Protein AF-0000000076825318 (afdb_homodimer)

Organism: Aegilops tauschii subsp. strangulata (NCBI:txid200361)

Secondary structure (DSSP, 8-state):
----------HHHHHHHHHHHHHHHHHHHHHHHHHHHHHHHHHHHHHH-TTGGGSHHHHHHHHHHHHHHHHHHHHHHHHHHHTSEEEEEEETTEEEEEEEE-HHHHHHHHHHHHHHHHHHHHHPPP----TT--TT----HHHHHHHHHHHHHHHHHHHHHHHHHTT-HHHHHHHHHHHHHHHHHHHHHHHHHHHHHHH-TTTTTHHHHHHHHHHHHHHHHTT-SSS----EEE-GGGS-EEEETTEEEE---SSSS---TT-EEHHHHHHS-TTTTTTS-HHHHHHHHHHHHHHHHHHHHHTT-HHHHHHTHHHHTHIIIIISSSS-HHHHHHHHHHHHHHHHHHHH-SHHHHTTSTTHHHHHHHHHHHHHHHHHHHHHHHHHHHHHHHHH----SEEEEE-SSS-EEEEES-THHHHHHHHHHHHHHHHHHHHHHHHHHH-HHHHHHHHHHHHHTHHHHTT-HHHHHHHHHHHH---GGG----SEEE---TT-------HHHHHHHHTT-S-EEEPPHHHHHHHHHHHHSTTGGG---SHHHHHHHTT--GGG-SS---SS---HHHHHHHHHHHHHHHHHHT-S---S---HHHHHHHHHHHHHHHHHHH-GGGSSS-HHHHHHHHHHHHHHHHHHHHHTT-HHHHTT-HHHHHHHHHSSTTTS-HHHHHHHHHHHHHHHHHHHH-HHHHHHHHH-/----------HHHHHHHHHHHHHHHHHHHHHHHHHHHHHHHHHHHHHH-TTGGGSHHHHHHHHHHHHHHHHHHHHHHHHHHHTSEEEEEEETTEEEEEEEE-HHHHHHHHHHHHHHHHHHHHHPPP----TT--TT----HHHHHHHHHHHHHHHHHHHHHHHHHTT-HHHHHHHHHHHHHHHHHHHHHHHHHHHHHHH-TTTTTHHHHHHHHHHHHHHHHTT-SSS----EEE-GGGS-EEEETTEEEE---SSSS---TT-EEHHHHHHS-TTTT-SS-HHHHHHHHHHHHHHHHHHHHHTT-HHHHHTTHHHHTHIIIIISSSS-HHHHHHHHHHHHHHHHHHHH-SHHHHTTSTTHHHHHHHHHHHHHHHHHHHHHHHHHHHHHHHHH----SEEEEE-SSS-EEEEES-THHHHHHHHHHHHHHHHHHHHHHHHHHH-HHHHHHHHHHHHHTHHHHTT-HHHHHHHHHHHH---GGG----SEEE---TT-------HHHHHHHHTT-S-EEE--HHHHHHHHHHHHSTTGGG---SHHHHHHHTT--GGG-SS---SS---HHHHHHHHHHHHHHHHHHT-S---S---HHHHHHHHHHHHHHHHHHH-GGGSSS-HHHHHHHHHHHHHHHHHHHHHTT-HHHHTT-HHHHHHHHHSSTTTS-HHHHHHHHHHHHHHHHHHHH-HHHHHHHHH-

Structure (mmCIF, N/CA/C/O backbone):
data_AF-0000000076825318-model_v1
#
loop_
_entity.id
_entity.type
_entity.pdbx_description
1 polymer 'DUF4220 domain-containing protein'
#
loop_
_atom_site.group_PDB
_atom_site.id
_atom_site.type_symbol
_atom_site.label_atom_id
_atom_site.label_alt_id
_atom_site.label_comp_id
_atom_site.label_asym_id
_atom_site.label_entity_id
_atom_site.label_seq_id
_atom_site.pdbx_PDB_ins_code
_atom_site.Cartn_x
_atom_site.Cartn_y
_atom_site.Cartn_z
_atom_site.occupancy
_atom_site.B_iso_or_equiv
_atom_site.auth_seq_id
_atom_site.auth_comp_id
_atom_site.auth_asym_id
_atom_site.auth_atom_id
_atom_site.pdbx_PDB_model_num
ATOM 1 N N . MET A 1 1 ? 12.102 -57.344 -12.734 1 24.2 1 MET A N 1
ATOM 2 C CA . MET A 1 1 ? 12.172 -57.031 -14.156 1 24.2 1 MET A CA 1
ATOM 3 C C . MET A 1 1 ? 10.797 -57.125 -14.805 1 24.2 1 MET A C 1
ATOM 5 O O . MET A 1 1 ? 10.156 -58.188 -14.766 1 24.2 1 MET A O 1
ATOM 9 N N . LEU A 1 2 ? 9.969 -56.062 -14.82 1 33.06 2 LEU A N 1
ATOM 10 C CA . LEU A 1 2 ? 8.555 -55.875 -15.109 1 33.06 2 LEU A CA 1
ATOM 11 C C . LEU A 1 2 ? 8.227 -56.344 -16.531 1 33.06 2 LEU A C 1
ATOM 13 O O . LEU A 1 2 ? 8.703 -55.75 -17.5 1 33.06 2 LEU A O 1
ATOM 17 N N . ILE A 1 3 ? 8.102 -57.625 -16.75 1 34.53 3 ILE A N 1
ATOM 18 C CA . ILE A 1 3 ? 8.008 -58.312 -18.031 1 34.53 3 ILE A CA 1
ATOM 19 C C . ILE A 1 3 ? 6.77 -57.844 -18.781 1 34.53 3 ILE A C 1
ATOM 21 O O . ILE A 1 3 ? 5.645 -58.156 -18.391 1 34.53 3 ILE A O 1
ATOM 25 N N . MET A 1 4 ? 6.434 -56.594 -19 1 41.41 4 MET A N 1
ATOM 26 C CA . MET A 1 4 ? 5.441 -56.25 -20.016 1 41.41 4 MET A CA 1
ATOM 27 C C . MET A 1 4 ? 5.648 -57.062 -21.297 1 41.41 4 MET A C 1
ATOM 29 O O . MET A 1 4 ? 6.777 -57.438 -21.625 1 41.41 4 MET A O 1
ATOM 33 N N . GLY A 1 5 ? 4.734 -57.812 -21.672 1 43.38 5 GLY A N 1
ATOM 34 C CA . GLY A 1 5 ? 4.719 -58.406 -23 1 43.38 5 GLY A CA 1
ATOM 35 C C . GLY A 1 5 ? 5.16 -57.438 -24.078 1 43.38 5 GLY A C 1
ATOM 36 O O . GLY A 1 5 ? 4.336 -56.75 -24.672 1 43.38 5 GLY A O 1
ATOM 37 N N . ALA A 1 6 ? 6.305 -56.781 -23.984 1 51.66 6 ALA A N 1
ATOM 38 C CA . ALA A 1 6 ? 7.02 -55.875 -24.875 1 51.66 6 ALA A CA 1
ATOM 39 C C . ALA A 1 6 ? 6.914 -56.344 -26.328 1 51.66 6 ALA A C 1
ATOM 41 O O . ALA A 1 6 ? 7.395 -57.406 -26.688 1 51.66 6 ALA A O 1
ATOM 42 N N . GLY A 1 7 ? 5.715 -56.188 -26.891 1 58.47 7 GLY A N 1
ATOM 43 C CA . GLY A 1 7 ? 5.777 -56.406 -28.328 1 58.47 7 GLY A CA 1
ATOM 44 C C . GLY A 1 7 ? 6.789 -55.531 -29.031 1 58.47 7 GLY A C 1
ATOM 45 O O . GLY A 1 7 ? 7.434 -54.688 -28.391 1 58.47 7 GLY A O 1
ATOM 46 N N . ASN A 1 8 ? 7.09 -55.75 -30.328 1 68 8 ASN A N 1
ATOM 47 C CA . ASN A 1 8 ? 8.023 -55.031 -31.188 1 68 8 ASN A CA 1
ATOM 48 C C . ASN A 1 8 ? 7.555 -53.594 -31.453 1 68 8 ASN A C 1
ATOM 50 O O . ASN A 1 8 ? 6.398 -53.375 -31.812 1 68 8 ASN A O 1
ATOM 54 N N . CYS A 1 9 ? 8.297 -52.594 -30.828 1 77.44 9 CYS A N 1
ATOM 55 C CA . CYS A 1 9 ? 7.992 -51.188 -31.078 1 77.44 9 CYS A CA 1
ATOM 56 C C . CYS A 1 9 ? 8.523 -50.75 -32.438 1 77.44 9 CYS A C 1
ATOM 58 O O . CYS A 1 9 ? 9.641 -51.125 -32.844 1 77.44 9 CYS A O 1
ATOM 60 N N . SER A 1 10 ? 7.711 -50.25 -33.25 1 81.94 10 SER A N 1
ATOM 61 C CA . SER A 1 10 ? 8.156 -49.688 -34.531 1 81.94 10 SER A CA 1
ATOM 62 C C . SER A 1 10 ? 9.07 -48.5 -34.344 1 81.94 10 SER A C 1
ATOM 64 O O . SER A 1 10 ? 9.008 -47.812 -33.281 1 81.94 10 SER A O 1
ATOM 66 N N . GLY A 1 11 ? 10.062 -48.281 -35.188 1 81.81 11 GLY A N 1
ATOM 67 C CA . GLY A 1 11 ? 10.93 -47.125 -35.156 1 81.81 11 GLY A CA 1
ATOM 68 C C . GLY A 1 11 ? 10.172 -45.812 -35.094 1 81.81 11 GLY A C 1
ATOM 69 O O . GLY A 1 11 ? 10.586 -44.906 -34.375 1 81.81 11 GLY A O 1
ATOM 70 N N . GLN A 1 12 ? 9.055 -45.812 -35.75 1 85.19 12 GLN A N 1
ATOM 71 C CA . GLN A 1 12 ? 8.234 -44.594 -35.75 1 85.19 12 GLN A CA 1
ATOM 72 C C . GLN A 1 12 ? 7.621 -44.344 -34.375 1 85.19 12 GLN A C 1
ATOM 74 O O . GLN A 1 12 ? 7.535 -43.219 -33.906 1 85.19 12 GLN A O 1
ATOM 79 N N . ALA A 1 13 ? 7.289 -45.375 -33.688 1 85.12 13 ALA A N 1
ATOM 80 C CA . ALA A 1 13 ? 6.699 -45.281 -32.375 1 85.12 13 ALA A CA 1
ATOM 81 C C . ALA A 1 13 ? 7.703 -44.719 -31.359 1 85.12 13 ALA A C 1
ATOM 83 O O . ALA A 1 13 ? 7.359 -43.875 -30.531 1 85.12 13 ALA A O 1
ATOM 84 N N . ILE A 1 14 ? 8.922 -45.156 -31.484 1 86.94 14 ILE A N 1
ATOM 85 C CA . ILE A 1 14 ? 9.977 -44.688 -30.578 1 86.94 14 ILE A CA 1
ATOM 86 C C . ILE A 1 14 ? 10.281 -43.219 -30.875 1 86.94 14 ILE A C 1
ATOM 88 O O . ILE A 1 14 ? 10.484 -42.438 -29.938 1 86.94 14 ILE A O 1
ATOM 92 N N . SER A 1 15 ? 10.242 -42.875 -32.125 1 88.94 15 SER A N 1
ATOM 93 C CA . SER A 1 15 ? 10.492 -41.469 -32.5 1 88.94 15 SER A CA 1
ATOM 94 C C . SER A 1 15 ? 9.367 -40.562 -32 1 88.94 15 SER A C 1
ATOM 96 O O . SER A 1 15 ? 9.625 -39.469 -31.531 1 88.94 15 SER A O 1
ATOM 98 N N . ASP A 1 16 ? 8.148 -41.031 -32.094 1 88.19 16 ASP A N 1
ATOM 99 C CA . ASP A 1 16 ? 7.012 -40.25 -31.656 1 88.19 16 ASP A CA 1
ATOM 100 C C . ASP A 1 16 ? 7.031 -40.062 -30.141 1 88.19 16 ASP A C 1
ATOM 102 O O . ASP A 1 16 ? 6.699 -39 -29.625 1 88.19 16 ASP A O 1
ATOM 106 N N . PHE A 1 17 ? 7.457 -41.125 -29.453 1 89.56 17 PHE A N 1
ATOM 107 C CA . PHE A 1 17 ? 7.598 -41.031 -28 1 89.56 17 PHE A CA 1
ATOM 108 C C . PHE A 1 17 ? 8.641 -40 -27.625 1 89.56 17 PHE A C 1
ATOM 110 O O . PHE A 1 17 ? 8.383 -39.125 -26.766 1 89.56 17 PHE A O 1
ATOM 117 N N . SER A 1 18 ? 9.727 -40.031 -28.312 1 90.75 18 SER A N 1
ATOM 118 C CA . SER A 1 18 ? 10.812 -39.094 -28.016 1 90.75 18 SER A CA 1
ATOM 119 C C . SER A 1 18 ? 10.406 -37.656 -28.344 1 90.75 18 SER A C 1
ATOM 121 O O . SER A 1 18 ? 10.703 -36.75 -27.578 1 90.75 18 SER A O 1
ATOM 123 N N . LYS A 1 19 ? 9.664 -37.438 -29.344 1 90.31 19 LYS A N 1
ATOM 124 C CA . LYS A 1 19 ? 9.219 -36.094 -29.719 1 90.31 19 LYS A CA 1
ATOM 125 C C . LYS A 1 19 ? 8.234 -35.531 -28.688 1 90.31 19 LYS A C 1
ATOM 127 O O . LYS A 1 19 ? 8.273 -34.344 -28.375 1 90.31 19 LYS A O 1
ATOM 132 N N . HIS A 1 20 ? 7.43 -36.344 -28.188 1 88.44 20 HIS A N 1
ATOM 133 C CA . HIS A 1 20 ? 6.445 -35.906 -27.203 1 88.44 20 HIS A CA 1
ATOM 134 C C . HIS A 1 20 ? 7.121 -35.531 -25.891 1 88.44 20 HIS A C 1
ATOM 136 O O . HIS A 1 20 ? 6.828 -34.469 -25.344 1 88.44 20 HIS A O 1
ATOM 142 N N . ILE A 1 21 ? 8.016 -36.375 -25.453 1 91.06 21 ILE A N 1
ATOM 143 C CA . ILE A 1 21 ? 8.695 -36.094 -24.188 1 91.06 21 ILE A CA 1
ATOM 144 C C . ILE A 1 21 ? 9.594 -34.875 -24.328 1 91.06 21 ILE A C 1
ATOM 146 O O . ILE A 1 21 ? 9.617 -34 -23.453 1 91.06 21 ILE A O 1
ATOM 150 N N . ASP A 1 22 ? 10.25 -34.781 -25.453 1 91.94 22 ASP A N 1
ATOM 151 C CA . ASP A 1 22 ? 11.109 -33.625 -25.703 1 91.94 22 ASP A CA 1
ATOM 152 C C . ASP A 1 22 ? 10.289 -32.344 -25.781 1 91.94 22 ASP A C 1
ATOM 154 O O . ASP A 1 22 ? 10.711 -31.297 -25.297 1 91.94 22 ASP A O 1
ATOM 158 N N . GLY A 1 23 ? 9.195 -32.469 -26.422 1 89.06 23 GLY A N 1
ATOM 159 C CA . GLY A 1 23 ? 8.32 -31.297 -26.516 1 89.06 23 GLY A CA 1
ATOM 160 C C . GLY A 1 23 ? 7.824 -30.828 -25.156 1 89.06 23 GLY A C 1
ATOM 161 O O . GLY A 1 23 ? 7.805 -29.625 -24.875 1 89.06 23 GLY A O 1
ATOM 162 N N . GLN A 1 24 ? 7.477 -31.688 -24.344 1 88.88 24 GLN A N 1
ATOM 163 C CA . GLN A 1 24 ? 7.016 -31.344 -23.016 1 88.88 24 GLN A CA 1
ATOM 164 C C . GLN A 1 24 ? 8.148 -30.766 -22.172 1 88.88 24 GLN A C 1
ATOM 166 O O . GLN A 1 24 ? 7.953 -29.781 -21.453 1 88.88 24 GLN A O 1
ATOM 171 N N . LEU A 1 25 ? 9.289 -31.406 -22.266 1 92.25 25 LEU A N 1
ATOM 172 C CA . LEU A 1 25 ? 10.43 -30.938 -21.5 1 92.25 25 LEU A CA 1
ATOM 173 C C . LEU A 1 25 ? 10.883 -29.562 -21.953 1 92.25 25 LEU A C 1
ATOM 175 O O . LEU A 1 25 ? 11.289 -28.734 -21.141 1 92.25 25 LEU A O 1
ATOM 179 N N . MET A 1 26 ? 10.805 -29.344 -23.219 1 92.31 26 MET A N 1
ATOM 180 C CA . MET A 1 26 ? 11.164 -28.031 -23.75 1 92.31 26 MET A CA 1
ATOM 181 C C . MET A 1 26 ? 10.219 -26.969 -23.203 1 92.31 26 MET A C 1
ATOM 183 O O . MET A 1 26 ? 10.656 -25.859 -22.859 1 92.31 26 MET A O 1
ATOM 187 N N . ARG A 1 27 ? 8.977 -27.219 -23.141 1 89.62 27 ARG A N 1
ATOM 188 C CA . ARG A 1 27 ? 8.008 -26.266 -22.609 1 89.62 27 ARG A CA 1
ATOM 189 C C . ARG A 1 27 ? 8.273 -26 -21.125 1 89.62 27 ARG A C 1
ATOM 191 O O . ARG A 1 27 ? 8.25 -24.844 -20.688 1 89.62 27 ARG A O 1
ATOM 198 N N . VAL A 1 28 ? 8.539 -27.047 -20.438 1 91.38 28 VAL A N 1
ATOM 199 C CA . VAL A 1 28 ? 8.812 -26.906 -19 1 91.38 28 VAL A CA 1
ATOM 200 C C . VAL A 1 28 ? 10.094 -26.109 -18.797 1 91.38 28 VAL A C 1
ATOM 202 O O . VAL A 1 28 ? 10.141 -25.219 -17.953 1 91.38 28 VAL A O 1
ATOM 205 N N . ASN A 1 29 ? 11.102 -26.391 -19.594 1 92.38 29 ASN A N 1
ATOM 206 C CA . ASN A 1 29 ? 12.367 -25.672 -19.484 1 92.38 29 ASN A CA 1
ATOM 207 C C . ASN A 1 29 ? 12.211 -24.203 -19.859 1 92.38 29 ASN A C 1
ATOM 209 O O . ASN A 1 29 ? 12.836 -23.328 -19.25 1 92.38 29 ASN A O 1
ATOM 213 N N . ALA A 1 30 ? 11.406 -23.984 -20.812 1 91.38 30 ALA A N 1
ATOM 214 C CA . ALA A 1 30 ? 11.148 -22.594 -21.188 1 91.38 30 ALA A CA 1
ATOM 215 C C . ALA A 1 30 ? 10.492 -21.828 -20.047 1 91.38 30 ALA A C 1
ATOM 217 O O . ALA A 1 30 ? 10.836 -20.672 -19.797 1 91.38 30 ALA A O 1
ATOM 218 N N . LEU A 1 31 ? 9.594 -22.438 -19.406 1 90.06 31 LEU A N 1
ATOM 219 C CA . LEU A 1 31 ? 8.922 -21.812 -18.281 1 90.06 31 LEU A CA 1
ATOM 220 C C . LEU A 1 31 ? 9.875 -21.625 -17.109 1 90.06 31 LEU A C 1
ATOM 222 O O . LEU A 1 31 ? 9.82 -20.609 -16.406 1 90.06 31 LEU A O 1
ATOM 226 N N . LEU A 1 32 ? 10.758 -22.578 -16.969 1 87.69 32 LEU A N 1
ATOM 227 C CA . LEU A 1 32 ? 11.742 -22.469 -15.898 1 87.69 32 LEU A CA 1
ATOM 228 C C . LEU A 1 32 ? 12.711 -21.312 -16.156 1 87.69 32 LEU A C 1
ATOM 230 O O . LEU A 1 32 ? 13.047 -20.578 -15.227 1 87.69 32 LEU A O 1
ATOM 234 N N . VAL A 1 33 ? 13.102 -21.188 -17.359 1 86 33 VAL A N 1
ATOM 235 C CA . VAL A 1 33 ? 14 -20.094 -17.703 1 86 33 VAL A CA 1
ATOM 236 C C . VAL A 1 33 ? 13.289 -18.766 -17.531 1 86 33 VAL A C 1
ATOM 238 O O . VAL A 1 33 ? 13.859 -17.812 -16.984 1 86 33 VAL A O 1
ATOM 241 N N . ALA A 1 34 ? 12.07 -18.719 -17.953 1 83.56 34 ALA A N 1
ATOM 242 C CA . ALA A 1 34 ? 11.289 -17.5 -17.766 1 83.56 34 ALA A CA 1
ATOM 243 C C . ALA A 1 34 ? 11.141 -17.156 -16.281 1 83.56 34 ALA A C 1
ATOM 245 O O . ALA A 1 34 ? 11.273 -15.984 -15.898 1 83.56 34 ALA A O 1
ATOM 246 N N . SER A 1 35 ? 10.984 -18.109 -15.547 1 81.31 35 SER A N 1
ATOM 247 C CA . SER A 1 35 ? 10.844 -17.906 -14.109 1 81.31 35 SER A CA 1
ATOM 248 C C . SER A 1 35 ? 12.148 -17.422 -13.492 1 81.31 35 SER A C 1
ATOM 250 O O . SER A 1 35 ? 12.141 -16.562 -12.609 1 81.31 35 SER A O 1
ATOM 252 N N . THR A 1 36 ? 13.234 -17.938 -13.961 1 78.81 36 THR A N 1
ATOM 253 C CA . THR A 1 36 ? 14.539 -17.516 -13.453 1 78.81 36 THR A CA 1
ATOM 254 C C . THR A 1 36 ? 14.812 -16.062 -13.789 1 78.81 36 THR A C 1
ATOM 256 O O . THR A 1 36 ? 15.344 -15.312 -12.953 1 78.81 36 THR A O 1
ATOM 259 N N . ILE A 1 37 ? 14.422 -15.688 -14.844 1 75.69 37 ILE A N 1
ATOM 260 C CA . ILE A 1 37 ? 14.609 -14.297 -15.25 1 75.69 37 ILE A CA 1
ATOM 261 C C . ILE A 1 37 ? 13.75 -13.383 -14.383 1 75.69 37 ILE A C 1
ATOM 263 O O . ILE A 1 37 ? 14.219 -12.352 -13.898 1 75.69 37 ILE A O 1
ATOM 267 N N . VAL A 1 38 ? 12.672 -13.797 -14.203 1 73.31 38 VAL A N 1
ATOM 268 C CA . VAL A 1 38 ? 11.734 -13.008 -13.414 1 73.31 38 VAL A CA 1
ATOM 269 C C . VAL A 1 38 ? 12.25 -12.859 -11.984 1 73.31 38 VAL A C 1
ATOM 271 O O . VAL A 1 38 ? 12.211 -11.766 -11.414 1 73.31 38 VAL A O 1
ATOM 274 N N . ILE A 1 39 ? 12.82 -13.875 -11.5 1 74.75 39 ILE A N 1
ATOM 275 C CA . ILE A 1 39 ? 13.359 -13.859 -10.148 1 74.75 39 ILE A CA 1
ATOM 276 C C . ILE A 1 39 ? 14.617 -13 -10.102 1 74.75 39 ILE A C 1
ATOM 278 O O . ILE A 1 39 ? 14.836 -12.266 -9.133 1 74.75 39 ILE A O 1
ATOM 282 N N . GLY A 1 40 ? 15.43 -13.203 -11.133 1 72.38 40 GLY A N 1
ATOM 283 C CA . GLY A 1 40 ? 16.594 -12.336 -11.211 1 72.38 40 GLY A CA 1
ATOM 284 C C . GLY A 1 40 ? 16.25 -10.859 -11.148 1 72.38 40 GLY A C 1
ATOM 285 O O . GLY A 1 40 ? 16.922 -10.094 -10.445 1 72.38 40 GLY A O 1
ATOM 286 N N . VAL A 1 41 ? 15.164 -10.516 -11.664 1 70.19 41 VAL A N 1
ATOM 287 C CA . VAL A 1 41 ? 14.695 -9.141 -11.664 1 70.19 41 VAL A CA 1
ATOM 288 C C . VAL A 1 41 ? 14.188 -8.766 -10.273 1 70.19 41 VAL A C 1
ATOM 290 O O . VAL A 1 41 ? 14.492 -7.688 -9.758 1 70.19 41 VAL A O 1
ATOM 293 N N . MET A 1 42 ? 13.578 -9.68 -9.695 1 70.81 42 MET A N 1
ATOM 294 C CA . MET A 1 42 ? 13.016 -9.438 -8.367 1 70.81 42 MET A CA 1
ATOM 295 C C . MET A 1 42 ? 14.117 -9.203 -7.348 1 70.81 42 MET A C 1
ATOM 297 O O . MET A 1 42 ? 14.062 -8.234 -6.582 1 70.81 42 MET A O 1
ATOM 301 N N . VAL A 1 43 ? 15.078 -10 -7.379 1 68.31 43 VAL A N 1
ATOM 302 C CA . VAL A 1 43 ? 16.172 -9.914 -6.41 1 68.31 43 VAL A CA 1
ATOM 303 C C . VAL A 1 43 ? 17.047 -8.703 -6.727 1 68.31 43 VAL A C 1
ATOM 305 O O . VAL A 1 43 ? 17.453 -7.973 -5.82 1 68.31 43 VAL A O 1
ATOM 308 N N . GLY A 1 44 ? 17.25 -8.484 -7.973 1 66.25 44 GLY A N 1
ATOM 309 C CA . GLY A 1 44 ? 18.047 -7.328 -8.367 1 66.25 44 GLY A CA 1
ATOM 310 C C . GLY A 1 44 ? 17.422 -6.008 -7.961 1 66.25 44 GLY A C 1
ATOM 311 O O . GLY A 1 44 ? 18.094 -5.148 -7.379 1 66.25 44 GLY A O 1
ATOM 312 N N . ILE A 1 45 ? 16.172 -5.906 -8.109 1 65.56 45 ILE A N 1
ATOM 313 C CA . ILE A 1 45 ? 15.461 -4.668 -7.805 1 65.56 45 ILE A CA 1
ATOM 314 C C . ILE A 1 45 ? 15.25 -4.551 -6.297 1 65.56 45 ILE A C 1
ATOM 316 O O . ILE A 1 45 ? 15.375 -3.463 -5.727 1 65.56 45 ILE A O 1
ATOM 320 N N . GLY A 1 46 ? 14.891 -5.703 -5.707 1 63.03 46 GLY A N 1
ATOM 321 C CA . GLY A 1 46 ? 14.656 -5.691 -4.27 1 63.03 46 GLY A CA 1
ATOM 322 C C . GLY A 1 46 ? 15.898 -5.344 -3.469 1 63.03 46 GLY A C 1
ATOM 323 O O . GLY A 1 46 ? 15.828 -4.582 -2.504 1 63.03 46 GLY A O 1
ATOM 324 N N . ALA A 1 47 ? 17.016 -5.898 -3.785 1 60.94 47 ALA A N 1
ATOM 325 C CA . ALA A 1 47 ? 18.25 -5.742 -3.016 1 60.94 47 ALA A CA 1
ATOM 326 C C . ALA A 1 47 ? 18.938 -4.43 -3.352 1 60.94 47 ALA A C 1
ATOM 328 O O . ALA A 1 47 ? 19.469 -3.754 -2.467 1 60.94 47 ALA A O 1
ATOM 329 N N . TYR A 1 48 ? 18.953 -4.07 -4.645 1 57.91 48 TYR A N 1
ATOM 330 C CA . TYR A 1 48 ? 19.875 -2.996 -5.012 1 57.91 48 TYR A CA 1
ATOM 331 C C . TYR A 1 48 ? 19.109 -1.755 -5.453 1 57.91 48 TYR A C 1
ATOM 333 O O . TYR A 1 48 ? 19.672 -0.667 -5.543 1 57.91 48 TYR A O 1
ATOM 341 N N . GLY A 1 49 ? 17.797 -1.968 -5.66 1 57.12 49 GLY A N 1
ATOM 342 C CA . GLY A 1 49 ? 17.109 -0.84 -6.262 1 57.12 49 GLY A CA 1
ATOM 343 C C . GLY A 1 49 ? 16.125 -0.177 -5.316 1 57.12 49 GLY A C 1
ATOM 344 O O . GLY A 1 49 ? 15.031 0.23 -5.73 1 57.12 49 GLY A O 1
ATOM 345 N N . GLN A 1 50 ? 16.438 -0.174 -3.996 1 58.28 50 GLN A N 1
ATOM 346 C CA . GLN A 1 50 ? 15.484 0.387 -3.055 1 58.28 50 GLN A CA 1
ATOM 347 C C . GLN A 1 50 ? 14.992 1.755 -3.521 1 58.28 50 GLN A C 1
ATOM 349 O O . GLN A 1 50 ? 13.828 2.104 -3.322 1 58.28 50 GLN A O 1
ATOM 354 N N . ARG A 1 51 ? 15.945 2.436 -4.215 1 56.72 51 ARG A N 1
ATOM 355 C CA . ARG A 1 51 ? 15.609 3.779 -4.676 1 56.72 51 ARG A CA 1
ATOM 356 C C . ARG A 1 51 ? 14.641 3.729 -5.852 1 56.72 51 ARG A C 1
ATOM 358 O O . ARG A 1 51 ? 13.867 4.664 -6.066 1 56.72 51 ARG A O 1
ATOM 365 N N . TYR A 1 52 ? 14.797 2.568 -6.492 1 56.06 52 TYR A N 1
ATOM 366 C CA . TYR A 1 52 ? 14.062 2.562 -7.75 1 56.06 52 TYR A CA 1
ATOM 367 C C . TYR A 1 52 ? 12.703 1.888 -7.582 1 56.06 52 TYR A C 1
ATOM 369 O O . TYR A 1 52 ? 11.922 1.798 -8.531 1 56.06 52 TYR A O 1
ATOM 377 N N . ARG A 1 53 ? 12.508 1.429 -6.434 1 59.75 53 ARG A N 1
ATOM 378 C CA . ARG A 1 53 ? 11.234 0.759 -6.207 1 59.75 53 ARG A CA 1
ATOM 379 C C . ARG A 1 53 ? 10.062 1.695 -6.492 1 59.75 53 ARG A C 1
ATOM 381 O O . ARG A 1 53 ? 8.969 1.243 -6.832 1 59.75 53 ARG A O 1
ATOM 388 N N . HIS A 1 54 ? 10.469 2.988 -6.586 1 60.06 54 HIS A N 1
ATOM 389 C CA . HIS A 1 54 ? 9.383 3.949 -6.773 1 60.06 54 HIS A CA 1
ATOM 390 C C . HIS A 1 54 ? 9.141 4.23 -8.25 1 60.06 54 HIS A C 1
ATOM 392 O O . HIS A 1 54 ? 8.164 4.891 -8.609 1 60.06 54 HIS A O 1
ATOM 398 N N . HIS A 1 55 ? 10.039 3.666 -9.07 1 63.88 55 HIS A N 1
ATOM 399 C CA . HIS A 1 55 ? 9.789 3.814 -10.5 1 63.88 55 HIS A CA 1
ATOM 400 C C . HIS A 1 55 ? 8.68 2.875 -10.969 1 63.88 55 HIS A C 1
ATOM 402 O O . HIS A 1 55 ? 8.695 1.686 -10.641 1 63.88 55 HIS A O 1
ATOM 408 N N . PRO A 1 56 ? 7.715 3.357 -11.625 1 67.19 56 PRO A N 1
ATOM 409 C CA . PRO A 1 56 ? 6.539 2.568 -12 1 67.19 56 PRO A CA 1
ATOM 410 C C . PRO A 1 56 ? 6.898 1.316 -12.797 1 67.19 56 PRO A C 1
ATOM 412 O O . PRO A 1 56 ? 6.312 0.252 -12.578 1 67.19 56 PRO A O 1
ATOM 415 N N . LEU A 1 57 ? 7.902 1.423 -13.688 1 71.31 57 LEU A N 1
ATOM 416 C CA . LEU A 1 57 ? 8.273 0.277 -14.508 1 71.31 57 LEU A CA 1
ATOM 417 C C . LEU A 1 57 ? 8.922 -0.812 -13.664 1 71.31 57 LEU A C 1
ATOM 419 O O . LEU A 1 57 ? 8.625 -1.997 -13.828 1 71.31 57 LEU A O 1
ATOM 423 N N . THR A 1 58 ? 9.766 -0.313 -12.758 1 73.12 58 THR A N 1
ATOM 424 C CA . THR A 1 58 ? 10.453 -1.279 -11.906 1 73.12 58 THR A CA 1
ATOM 425 C C . THR A 1 58 ? 9.469 -1.944 -10.945 1 73.12 58 THR A C 1
ATOM 427 O O . THR A 1 58 ? 9.562 -3.145 -10.68 1 73.12 58 THR A O 1
ATOM 430 N N . SER A 1 59 ? 8.578 -1.205 -10.57 1 74.44 59 SER A N 1
ATOM 431 C CA . SER A 1 59 ? 7.551 -1.757 -9.688 1 74.44 59 SER A CA 1
ATOM 432 C C . SER A 1 59 ? 6.66 -2.746 -10.43 1 74.44 59 SER A C 1
ATOM 434 O O . SER A 1 59 ? 6.258 -3.768 -9.867 1 74.44 59 SER A O 1
ATOM 436 N N . PHE A 1 60 ? 6.473 -2.5 -11.711 1 74.38 60 PHE A N 1
ATOM 437 C CA . PHE A 1 60 ? 5.676 -3.398 -12.539 1 74.38 60 PHE A CA 1
ATOM 438 C C . PHE A 1 60 ? 6.383 -4.734 -12.727 1 74.38 60 PHE A C 1
ATOM 440 O O . PHE A 1 60 ? 5.77 -5.793 -12.578 1 74.38 60 PHE A O 1
ATOM 447 N N . PHE A 1 61 ? 7.574 -4.609 -12.969 1 75.56 61 PHE A N 1
ATOM 448 C CA . PHE A 1 61 ? 8.328 -5.836 -13.188 1 75.56 61 PHE A CA 1
ATOM 449 C C . PHE A 1 61 ? 8.461 -6.629 -11.891 1 75.56 61 PHE A C 1
ATOM 451 O O . PHE A 1 61 ? 8.375 -7.859 -11.898 1 75.56 61 PHE A O 1
ATOM 458 N N . PHE A 1 62 ? 8.617 -5.984 -10.883 1 77.56 62 PHE A N 1
ATOM 459 C CA . PHE A 1 62 ? 8.75 -6.656 -9.594 1 77.56 62 PHE A CA 1
ATOM 460 C C . PHE A 1 62 ? 7.445 -7.344 -9.203 1 77.56 62 PHE A C 1
ATOM 462 O O . PHE A 1 62 ? 7.449 -8.508 -8.805 1 77.56 62 PHE A O 1
ATOM 469 N N . LEU A 1 63 ? 6.336 -6.676 -9.367 1 77.12 63 LEU A N 1
ATOM 470 C CA . LEU A 1 63 ? 5.031 -7.23 -9.016 1 77.12 63 LEU A CA 1
ATOM 471 C C . LEU A 1 63 ? 4.656 -8.375 -9.961 1 77.12 63 LEU A C 1
ATOM 473 O O . LEU A 1 63 ? 4.098 -9.383 -9.523 1 77.12 63 LEU A O 1
ATOM 477 N N . GLY A 1 64 ? 4.988 -8.164 -11.211 1 79.38 64 GLY A N 1
ATOM 478 C CA . GLY A 1 64 ? 4.73 -9.227 -12.172 1 79.38 64 GLY A CA 1
ATOM 479 C C . GLY A 1 64 ? 5.527 -10.492 -11.891 1 79.38 64 GLY A C 1
ATOM 480 O O . GLY A 1 64 ? 4.984 -11.594 -11.945 1 79.38 64 GLY A O 1
ATOM 481 N N . ALA A 1 65 ? 6.73 -10.266 -11.57 1 80.31 65 ALA A N 1
ATOM 482 C CA . ALA A 1 65 ? 7.59 -11.406 -11.266 1 80.31 65 ALA A CA 1
ATOM 483 C C . ALA A 1 65 ? 7.121 -12.125 -10.008 1 80.31 65 ALA A C 1
ATOM 485 O O . ALA A 1 65 ? 7.074 -13.359 -9.977 1 80.31 65 ALA A O 1
ATOM 486 N N . SER A 1 66 ? 6.703 -11.445 -9.039 1 79.31 66 SER A N 1
ATOM 487 C CA . SER A 1 66 ? 6.27 -12.039 -7.785 1 79.31 66 SER A CA 1
ATOM 488 C C . SER A 1 66 ? 4.93 -12.758 -7.941 1 79.31 66 SER A C 1
ATOM 490 O O . SER A 1 66 ? 4.688 -13.781 -7.301 1 79.31 66 SER A O 1
ATOM 492 N N . THR A 1 67 ? 4.156 -12.266 -8.844 1 82.62 67 THR A N 1
ATOM 493 C CA . THR A 1 67 ? 2.834 -12.852 -9.039 1 82.62 67 THR A CA 1
ATOM 494 C C . THR A 1 67 ? 2.922 -14.117 -9.891 1 82.62 67 THR A C 1
ATOM 496 O O . THR A 1 67 ? 2.162 -15.062 -9.68 1 82.62 67 THR A O 1
ATOM 499 N N . LEU A 1 68 ? 3.857 -14.148 -10.773 1 88.06 68 LEU A N 1
ATOM 500 C CA . LEU A 1 68 ? 3.893 -15.234 -11.742 1 88.06 68 LEU A CA 1
ATOM 501 C C . LEU A 1 68 ? 4.789 -16.375 -11.258 1 88.06 68 LEU A C 1
ATOM 503 O O . LEU A 1 68 ? 4.707 -17.484 -11.766 1 88.06 68 LEU A O 1
ATOM 507 N N . PHE A 1 69 ? 5.617 -16.172 -10.289 1 86.44 69 PHE A N 1
ATOM 508 C CA . PHE A 1 69 ? 6.59 -17.172 -9.859 1 86.44 69 PHE A CA 1
ATOM 509 C C . PHE A 1 69 ? 5.887 -18.422 -9.375 1 86.44 69 PHE A C 1
ATOM 511 O O . PHE A 1 69 ? 6.152 -19.516 -9.883 1 86.44 69 PHE A O 1
ATOM 518 N N . LEU A 1 70 ? 4.934 -18.281 -8.484 1 89.31 70 LEU A N 1
ATOM 519 C CA . LEU A 1 70 ? 4.332 -19.438 -7.844 1 89.31 70 LEU A CA 1
ATOM 520 C C . LEU A 1 70 ? 3.42 -20.188 -8.812 1 89.31 70 LEU A C 1
ATOM 522 O O . LEU A 1 70 ? 3.428 -21.422 -8.859 1 89.31 70 LEU A O 1
ATOM 526 N N . PRO A 1 71 ? 2.658 -19.453 -9.625 1 91.88 71 PRO A N 1
ATOM 527 C CA . PRO A 1 71 ? 1.843 -20.188 -10.602 1 91.88 71 PRO A CA 1
ATOM 528 C C . PRO A 1 71 ? 2.684 -20.953 -11.617 1 91.88 71 PRO A C 1
ATOM 530 O O . PRO A 1 71 ? 2.352 -22.094 -11.953 1 91.88 71 PRO A O 1
ATOM 533 N N . ILE A 1 72 ? 3.723 -20.406 -12.062 1 91 72 ILE A N 1
ATOM 534 C CA . ILE A 1 72 ? 4.59 -21.094 -13.016 1 91 72 ILE A CA 1
ATOM 535 C C . ILE A 1 72 ? 5.234 -22.312 -12.344 1 91 72 ILE A C 1
ATOM 537 O O . ILE A 1 72 ? 5.273 -23.391 -12.922 1 91 72 ILE A O 1
ATOM 541 N N . LEU A 1 73 ? 5.664 -22.109 -11.133 1 91 73 LEU A N 1
ATOM 542 C CA . LEU A 1 73 ? 6.285 -23.203 -10.383 1 91 73 LEU A CA 1
ATOM 543 C C . LEU A 1 73 ? 5.297 -24.344 -10.164 1 91 73 LEU A C 1
ATOM 545 O O . LEU A 1 73 ? 5.648 -25.516 -10.344 1 91 73 LEU A O 1
ATOM 549 N N . SER A 1 74 ? 4.109 -23.938 -9.797 1 93.19 74 SER A N 1
ATOM 550 C CA . SER A 1 74 ? 3.094 -24.953 -9.539 1 93.19 74 SER A CA 1
ATOM 551 C C . SER A 1 74 ? 2.77 -25.75 -10.805 1 93.19 74 SER A C 1
ATOM 553 O O . SER A 1 74 ? 2.625 -26.969 -10.766 1 93.19 74 SER A O 1
ATOM 555 N N . TYR A 1 75 ? 2.727 -25.016 -11.922 1 93.81 75 TYR A N 1
ATOM 556 C CA . TYR A 1 75 ? 2.465 -25.656 -13.203 1 93.81 75 TYR A CA 1
ATOM 557 C C . TYR A 1 75 ? 3.6 -26.594 -13.578 1 93.81 75 TYR A C 1
ATOM 559 O O . TYR A 1 75 ? 3.359 -27.734 -14 1 93.81 75 TYR A O 1
ATOM 567 N N . VAL A 1 76 ? 4.777 -26.234 -13.391 1 92.62 76 VAL A N 1
ATOM 568 C CA . VAL A 1 76 ? 5.961 -27 -13.773 1 92.62 76 VAL A CA 1
ATOM 569 C C . VAL A 1 76 ? 6.086 -28.234 -12.875 1 92.62 76 VAL A C 1
ATOM 571 O O . VAL A 1 76 ? 6.312 -29.344 -13.359 1 92.62 76 VAL A O 1
ATOM 574 N N . VAL A 1 77 ? 5.914 -28.062 -11.57 1 92.75 77 VAL A N 1
ATOM 575 C CA . VAL A 1 77 ? 6.051 -29.172 -10.625 1 92.75 77 VAL A CA 1
ATOM 576 C C . VAL A 1 77 ? 4.992 -30.234 -10.914 1 92.75 77 VAL A C 1
ATOM 578 O O . VAL A 1 77 ? 5.285 -31.422 -10.914 1 92.75 77 VAL A O 1
ATOM 581 N N . SER A 1 78 ? 3.828 -29.781 -11.188 1 92.44 78 SER A N 1
ATOM 582 C CA . SER A 1 78 ? 2.754 -30.719 -11.477 1 92.44 78 SER A CA 1
ATOM 583 C C . SER A 1 78 ? 3.008 -31.469 -12.789 1 92.44 78 SER A C 1
ATOM 585 O O . SER A 1 78 ? 2.781 -32.656 -12.875 1 92.44 78 SER A O 1
ATOM 587 N N . THR A 1 79 ? 3.551 -30.797 -13.789 1 91.5 79 THR A N 1
ATOM 588 C CA . THR A 1 79 ? 3.828 -31.406 -15.086 1 91.5 79 THR A CA 1
ATOM 589 C C . THR A 1 79 ? 4.938 -32.438 -14.961 1 91.5 79 THR A C 1
ATOM 591 O O . THR A 1 79 ? 4.805 -33.562 -15.461 1 91.5 79 THR A O 1
ATOM 594 N N . ILE A 1 80 ? 5.961 -32.125 -14.266 1 91.12 80 ILE A N 1
ATOM 595 C CA . ILE A 1 80 ? 7.078 -33.031 -14.102 1 91.12 80 ILE A CA 1
ATOM 596 C C . ILE A 1 80 ? 6.645 -34.219 -13.258 1 91.12 80 ILE A C 1
ATOM 598 O O . ILE A 1 80 ? 6.988 -35.375 -13.562 1 91.12 80 ILE A O 1
ATOM 602 N N . SER A 1 81 ? 5.875 -33.938 -12.211 1 88.31 81 SER A N 1
ATOM 603 C CA . SER A 1 81 ? 5.398 -35 -11.328 1 88.31 81 SER A CA 1
ATOM 604 C C . SER A 1 81 ? 4.465 -35.938 -12.055 1 88.31 81 SER A C 1
ATOM 606 O O . SER A 1 81 ? 4.422 -37.125 -11.75 1 88.31 81 SER A O 1
ATOM 608 N N . GLY A 1 82 ? 3.717 -35.438 -13.055 1 85.06 82 GLY A N 1
ATOM 609 C CA . GLY A 1 82 ? 2.812 -36.25 -13.836 1 85.06 82 GLY A CA 1
ATOM 610 C C . GLY A 1 82 ? 3.535 -37.219 -14.766 1 85.06 82 GLY A C 1
ATOM 611 O O . GLY A 1 82 ? 2.977 -38.25 -15.156 1 85.06 82 GLY A O 1
ATOM 612 N N . ASN A 1 83 ? 4.77 -36.969 -15.062 1 86.25 83 ASN A N 1
ATOM 613 C CA . ASN A 1 83 ? 5.559 -37.812 -15.961 1 86.25 83 ASN A CA 1
ATOM 614 C C . ASN A 1 83 ? 6.434 -38.781 -15.18 1 86.25 83 ASN A C 1
ATOM 616 O O . ASN A 1 83 ? 7.242 -39.5 -15.766 1 86.25 83 ASN A O 1
ATOM 620 N N . GLN A 1 84 ? 6.277 -38.719 -13.844 1 87.19 84 GLN A N 1
ATOM 621 C CA . GLN A 1 84 ? 7.027 -39.656 -13.023 1 87.19 84 GLN A CA 1
ATOM 622 C C . GLN A 1 84 ? 6.383 -41.031 -13.031 1 87.19 84 GLN A C 1
ATOM 624 O O . GLN A 1 84 ? 5.184 -41.188 -12.781 1 87.19 84 GLN A O 1
ATOM 629 N N . GLY A 1 85 ? 7.137 -42.031 -13.367 1 83.88 85 GLY A N 1
ATOM 630 C CA . GLY A 1 85 ? 6.613 -43.375 -13.445 1 83.88 85 GLY A CA 1
ATOM 631 C C . GLY A 1 85 ? 6.219 -43.812 -14.852 1 83.88 85 GLY A C 1
ATOM 632 O O . GLY A 1 85 ? 6.883 -43.438 -15.82 1 83.88 85 GLY A O 1
ATOM 633 N N . PRO A 1 86 ? 5.207 -44.531 -14.93 1 87.44 86 PRO A N 1
ATOM 634 C CA . PRO A 1 86 ? 4.801 -44.969 -16.266 1 87.44 86 PRO A CA 1
ATOM 635 C C . PRO A 1 86 ? 4.145 -43.875 -17.094 1 87.44 86 PRO A C 1
ATOM 637 O O . PRO A 1 86 ? 3.268 -43.156 -16.594 1 87.44 86 PRO A O 1
ATOM 640 N N . VAL A 1 87 ? 4.609 -43.688 -18.234 1 88.19 87 VAL A N 1
ATOM 641 C CA . VAL A 1 87 ? 4.074 -42.719 -19.188 1 88.19 87 VAL A CA 1
ATOM 642 C C . VAL A 1 87 ? 3.641 -43.438 -20.469 1 88.19 87 VAL A C 1
ATOM 644 O O . VAL A 1 87 ? 4.289 -44.375 -20.906 1 88.19 87 VAL A O 1
ATOM 647 N N . ALA A 1 88 ? 2.514 -43.062 -20.969 1 87.62 88 ALA A N 1
ATOM 648 C CA . ALA A 1 88 ? 2.002 -43.656 -22.203 1 87.62 88 ALA A CA 1
ATOM 649 C C . ALA A 1 88 ? 1.805 -42.594 -23.281 1 87.62 88 ALA A C 1
ATOM 651 O O . ALA A 1 88 ? 1.367 -41.469 -22.984 1 87.62 88 ALA A O 1
ATOM 652 N N . VAL A 1 89 ? 2.285 -42.875 -24.453 1 84.69 89 VAL A N 1
ATOM 653 C CA . VAL A 1 89 ? 2.119 -42 -25.594 1 84.69 89 VAL A CA 1
ATOM 654 C C . VAL A 1 89 ? 1.478 -42.75 -26.75 1 84.69 89 VAL A C 1
ATOM 656 O O . VAL A 1 89 ? 1.779 -43.938 -26.969 1 84.69 89 VAL A O 1
ATOM 659 N N . LEU A 1 90 ? 0.52 -42.094 -27.422 1 80.81 90 LEU A N 1
ATOM 660 C CA . LEU A 1 90 ? -0.151 -42.688 -28.562 1 80.81 90 LEU A CA 1
ATOM 661 C C . LEU A 1 90 ? 0.592 -42.375 -29.859 1 80.81 90 LEU A C 1
ATOM 663 O O . LEU A 1 90 ? 0.914 -41.219 -30.125 1 80.81 90 LEU A O 1
ATOM 667 N N . SER A 1 91 ? 1.08 -43.406 -30.422 1 77.69 91 SER A N 1
ATOM 668 C CA . SER A 1 91 ? 1.659 -43.281 -31.75 1 77.69 91 SER A CA 1
ATOM 669 C C . SER A 1 91 ? 0.841 -44.031 -32.781 1 77.69 91 SER A C 1
ATOM 671 O O . SER A 1 91 ? 0.856 -45.281 -32.812 1 77.69 91 SER A O 1
ATOM 673 N N . ASP A 1 92 ? 0.192 -43.344 -33.75 1 71.94 92 ASP A N 1
ATOM 674 C CA . ASP A 1 92 ? -0.62 -43.906 -34.844 1 71.94 92 ASP A CA 1
ATOM 675 C C . ASP A 1 92 ? -1.57 -44.969 -34.281 1 71.94 92 ASP A C 1
ATOM 677 O O . ASP A 1 92 ? -2.508 -44.656 -33.562 1 71.94 92 ASP A O 1
ATOM 681 N N . THR A 1 93 ? -1.219 -46.312 -34.281 1 66.44 93 THR A N 1
ATOM 682 C CA . THR A 1 93 ? -2.152 -47.375 -33.875 1 66.44 93 THR A CA 1
ATOM 683 C C . THR A 1 93 ? -1.633 -48.125 -32.656 1 66.44 93 THR A C 1
ATOM 685 O O . THR A 1 93 ? -2.227 -49.125 -32.25 1 66.44 93 THR A O 1
ATOM 688 N N . GLN A 1 94 ? -0.51 -47.562 -32.031 1 72.56 94 GLN A N 1
ATOM 689 C CA . GLN A 1 94 ? 0.059 -48.281 -30.906 1 72.56 94 GLN A CA 1
ATOM 690 C C . GLN A 1 94 ? 0.268 -47.375 -29.703 1 72.56 94 GLN A C 1
ATOM 692 O O . GLN A 1 94 ? 0.585 -46.188 -29.875 1 72.56 94 GLN A O 1
ATOM 697 N N . ILE A 1 95 ? -0.066 -47.875 -28.5 1 78.88 95 ILE A N 1
ATOM 698 C CA . ILE A 1 95 ? 0.261 -47.156 -27.25 1 78.88 95 ILE A CA 1
ATOM 699 C C . ILE A 1 95 ? 1.604 -47.656 -26.719 1 78.88 95 ILE A C 1
ATOM 701 O O . ILE A 1 95 ? 1.79 -48.875 -26.5 1 78.88 95 ILE A O 1
ATOM 705 N N . ILE A 1 96 ? 2.547 -46.781 -26.719 1 83.19 96 ILE A N 1
ATOM 706 C CA . ILE A 1 96 ? 3.875 -47.094 -26.219 1 83.19 96 ILE A CA 1
ATOM 707 C C . ILE A 1 96 ? 3.994 -46.656 -24.766 1 83.19 96 ILE A C 1
ATOM 709 O O . ILE A 1 96 ? 3.559 -45.562 -24.406 1 83.19 96 ILE A O 1
ATOM 713 N N . THR A 1 97 ? 4.453 -47.562 -23.969 1 85.69 97 THR A N 1
ATOM 714 C CA . THR A 1 97 ? 4.625 -47.25 -22.547 1 85.69 97 THR A CA 1
ATOM 715 C C . THR A 1 97 ? 6.105 -47.188 -22.188 1 85.69 97 THR A C 1
ATOM 717 O O . THR A 1 97 ? 6.938 -47.812 -22.844 1 85.69 97 THR A O 1
ATOM 720 N N . ALA A 1 98 ? 6.422 -46.312 -21.328 1 88.38 98 ALA A N 1
ATOM 721 C CA . ALA A 1 98 ? 7.789 -46.156 -20.828 1 88.38 98 ALA A CA 1
ATOM 722 C C . ALA A 1 98 ? 7.801 -45.844 -19.328 1 88.38 98 ALA A C 1
ATOM 724 O O . ALA A 1 98 ? 6.824 -45.312 -18.797 1 88.38 98 ALA A O 1
ATOM 725 N N . TRP A 1 99 ? 8.781 -46.312 -18.672 1 89.25 99 TRP A N 1
ATOM 726 C CA . TRP A 1 99 ? 9.023 -45.906 -17.297 1 89.25 99 TRP A CA 1
ATOM 727 C C . TRP A 1 99 ? 10.016 -44.75 -17.234 1 89.25 99 TRP A C 1
ATOM 729 O O . TRP A 1 99 ? 11.188 -44.906 -17.578 1 89.25 99 TRP A O 1
ATOM 739 N N . CYS A 1 100 ? 9.477 -43.656 -16.859 1 91 100 CYS A N 1
ATOM 740 C CA . CYS A 1 100 ? 10.312 -42.469 -16.828 1 91 100 CYS A CA 1
ATOM 741 C C . CYS A 1 100 ? 10.617 -42.062 -15.383 1 91 100 CYS A C 1
ATOM 743 O O . CYS A 1 100 ? 9.742 -42.125 -14.516 1 91 100 CYS A O 1
ATOM 745 N N . ASN A 1 101 ? 11.906 -41.719 -15.086 1 89.12 101 ASN A N 1
ATOM 746 C CA . ASN A 1 101 ? 12.344 -41.25 -13.781 1 89.12 101 ASN A CA 1
ATOM 747 C C . ASN A 1 101 ? 12.672 -39.75 -13.828 1 89.12 101 ASN A C 1
ATOM 749 O O . ASN A 1 101 ? 13.641 -39.344 -14.469 1 89.12 101 ASN A O 1
ATOM 753 N N . THR A 1 102 ? 11.844 -38.969 -13.164 1 91.25 102 THR A N 1
ATOM 754 C CA . THR A 1 102 ? 12.031 -37.531 -13.141 1 91.25 102 THR A CA 1
ATOM 755 C C . THR A 1 102 ? 12.336 -37.031 -11.727 1 91.25 102 THR A C 1
ATOM 757 O O . THR A 1 102 ? 12.203 -35.844 -11.422 1 91.25 102 THR A O 1
ATOM 760 N N . TRP A 1 103 ? 12.773 -37.875 -10.766 1 88.06 103 TRP A N 1
ATOM 761 C CA . TRP A 1 103 ? 12.969 -37.531 -9.359 1 88.06 103 TRP A CA 1
ATOM 762 C C . TRP A 1 103 ? 14.023 -36.438 -9.203 1 88.06 103 TRP A C 1
ATOM 764 O O . TRP A 1 103 ? 13.828 -35.5 -8.453 1 88.06 103 TRP A O 1
ATOM 774 N N . LYS A 1 104 ? 15.156 -36.562 -9.906 1 86.62 104 LYS A N 1
ATOM 775 C CA . LYS A 1 104 ? 16.234 -35.594 -9.797 1 86.62 104 LYS A CA 1
ATOM 776 C C . LYS A 1 104 ? 15.781 -34.219 -10.297 1 86.62 104 LYS A C 1
ATOM 778 O O . LYS A 1 104 ? 16.094 -33.188 -9.688 1 86.62 104 LYS A O 1
ATOM 783 N N . HIS A 1 105 ? 14.992 -34.219 -11.359 1 91.19 105 HIS A N 1
ATOM 784 C CA . HIS A 1 105 ? 14.492 -33 -11.945 1 91.19 105 HIS A CA 1
ATOM 785 C C . HIS A 1 105 ? 13.555 -32.25 -10.992 1 91.19 105 HIS A C 1
ATOM 787 O O . HIS A 1 105 ? 13.734 -31.062 -10.727 1 91.19 105 HIS A O 1
ATOM 793 N N . ILE A 1 106 ? 12.617 -32.906 -10.383 1 91.19 106 ILE A N 1
ATOM 794 C CA . ILE A 1 106 ? 11.641 -32.312 -9.477 1 91.19 106 ILE A CA 1
ATOM 795 C C . ILE A 1 106 ? 12.344 -31.828 -8.211 1 91.19 106 ILE A C 1
ATOM 797 O O . ILE A 1 106 ? 12.008 -30.766 -7.688 1 91.19 106 ILE A O 1
ATOM 801 N N . THR A 1 107 ? 13.305 -32.594 -7.742 1 90.69 107 THR A N 1
ATOM 802 C CA . THR A 1 107 ? 14.023 -32.219 -6.527 1 90.69 107 THR A CA 1
ATOM 803 C C . THR A 1 107 ? 14.766 -30.906 -6.727 1 90.69 107 THR A C 1
ATOM 805 O O . THR A 1 107 ? 14.695 -30.016 -5.883 1 90.69 107 THR A O 1
ATOM 808 N N . LEU A 1 108 ? 15.414 -30.797 -7.836 1 90.88 108 LEU A N 1
ATOM 809 C CA . LEU A 1 108 ? 16.188 -29.594 -8.102 1 90.88 108 LEU A CA 1
ATOM 810 C C . LEU A 1 108 ? 15.266 -28.391 -8.32 1 90.88 108 LEU A C 1
ATOM 812 O O . LEU A 1 108 ? 15.594 -27.281 -7.926 1 90.88 108 LEU A O 1
ATOM 816 N N . VAL A 1 109 ? 14.102 -28.578 -8.891 1 91.44 109 VAL A N 1
ATOM 817 C CA . VAL A 1 109 ? 13.141 -27.5 -9.094 1 91.44 109 VAL A CA 1
ATOM 818 C C . VAL A 1 109 ? 12.609 -27.031 -7.746 1 91.44 109 VAL A C 1
ATOM 820 O O . VAL A 1 109 ? 12.445 -25.828 -7.531 1 91.44 109 VAL A O 1
ATOM 823 N N . LEU A 1 110 ? 12.383 -27.953 -6.883 1 92.06 110 LEU A N 1
ATOM 824 C CA . LEU A 1 110 ? 11.883 -27.578 -5.562 1 92.06 110 LEU A CA 1
ATOM 825 C C . LEU A 1 110 ? 12.961 -26.875 -4.746 1 92.06 110 LEU A C 1
ATOM 827 O O . LEU A 1 110 ? 12.664 -25.969 -3.963 1 92.06 110 LEU A O 1
ATOM 831 N N . VAL A 1 111 ? 14.219 -27.297 -4.938 1 90.94 111 VAL A N 1
ATOM 832 C CA . VAL A 1 111 ? 15.32 -26.609 -4.285 1 90.94 111 VAL A CA 1
ATOM 833 C C . VAL A 1 111 ? 15.406 -25.172 -4.793 1 90.94 111 VAL A C 1
ATOM 835 O O . VAL A 1 111 ? 15.547 -24.234 -4.004 1 90.94 111 VAL A O 1
ATOM 838 N N . TRP A 1 112 ? 15.305 -25.125 -5.992 1 88.75 112 TRP A N 1
ATOM 839 C CA . TRP A 1 112 ? 15.289 -23.812 -6.625 1 88.75 112 TRP A CA 1
ATOM 840 C C . TRP A 1 112 ? 14.172 -22.938 -6.062 1 88.75 112 TRP A C 1
ATOM 842 O O . TRP A 1 112 ? 14.367 -21.75 -5.793 1 88.75 112 TRP A O 1
ATOM 852 N N . ALA A 1 113 ? 13.008 -23.391 -5.887 1 87.62 113 ALA A N 1
ATOM 853 C CA . ALA A 1 113 ? 11.859 -22.656 -5.355 1 87.62 113 ALA A CA 1
ATOM 854 C C . ALA A 1 113 ? 12.133 -22.188 -3.932 1 87.62 113 ALA A C 1
ATOM 856 O O . ALA A 1 113 ? 11.789 -21.047 -3.574 1 87.62 113 ALA A O 1
ATOM 857 N N . SER A 1 114 ? 12.766 -23.031 -3.178 1 89.19 114 SER A N 1
ATOM 858 C CA . SER A 1 114 ? 13.078 -22.656 -1.801 1 89.19 114 SER A CA 1
ATOM 859 C C . SER A 1 114 ? 14.109 -21.531 -1.75 1 89.19 114 SER A C 1
ATOM 861 O O . SER A 1 114 ? 14.016 -20.625 -0.92 1 89.19 114 SER A O 1
ATOM 863 N N . LEU A 1 115 ? 15.086 -21.609 -2.646 1 89.62 115 LEU A N 1
ATOM 864 C CA . LEU A 1 115 ? 16.125 -20.578 -2.695 1 89.62 115 LEU A CA 1
ATOM 865 C C . LEU A 1 115 ? 15.531 -19.234 -3.09 1 89.62 115 LEU A C 1
ATOM 867 O O . LEU A 1 115 ? 15.914 -18.203 -2.545 1 89.62 115 LEU A O 1
ATOM 871 N N . VAL A 1 116 ? 14.562 -19.219 -3.938 1 86.38 116 VAL A N 1
ATOM 872 C CA . VAL A 1 116 ? 13.898 -18 -4.352 1 86.38 116 VAL A CA 1
ATOM 873 C C . VAL A 1 116 ? 13.148 -17.391 -3.17 1 86.38 116 VAL A C 1
ATOM 875 O O . VAL A 1 116 ? 13.188 -16.172 -2.953 1 86.38 116 VAL A O 1
ATOM 878 N N . GLN A 1 117 ? 12.523 -18.219 -2.447 1 87.56 117 GLN A N 1
ATOM 879 C CA . GLN A 1 117 ? 11.742 -17.719 -1.319 1 87.56 117 GLN A CA 1
ATOM 880 C C . GLN A 1 117 ? 12.648 -17.188 -0.214 1 87.56 117 GLN A C 1
ATOM 882 O O . GLN A 1 117 ? 12.305 -16.219 0.462 1 87.56 117 GLN A O 1
ATOM 887 N N . ILE A 1 118 ? 13.773 -17.812 -0.061 1 89.06 118 ILE A N 1
ATOM 888 C CA . ILE A 1 118 ? 14.727 -17.312 0.921 1 89.06 118 ILE A CA 1
ATOM 889 C C . ILE A 1 118 ? 15.234 -15.938 0.501 1 89.06 118 ILE A C 1
ATOM 891 O O . ILE A 1 118 ? 15.297 -15.023 1.321 1 89.06 118 ILE A O 1
ATOM 895 N N . ALA A 1 119 ? 15.531 -15.859 -0.746 1 84.06 119 ALA A N 1
ATOM 896 C CA . ALA A 1 119 ? 15.977 -14.57 -1.263 1 84.06 119 ALA A CA 1
ATOM 897 C C . ALA A 1 119 ? 14.883 -13.508 -1.119 1 84.06 119 ALA A C 1
ATOM 899 O O . ALA A 1 119 ? 15.172 -12.352 -0.809 1 84.06 119 ALA A O 1
ATOM 900 N N . ALA A 1 120 ? 13.656 -13.875 -1.305 1 82.5 120 ALA A N 1
ATOM 901 C CA . ALA A 1 120 ? 12.531 -12.953 -1.185 1 82.5 120 ALA A CA 1
ATOM 902 C C . ALA A 1 120 ? 12.352 -12.484 0.258 1 82.5 120 ALA A C 1
ATOM 904 O O . ALA A 1 120 ? 12.07 -11.312 0.506 1 82.5 120 ALA A O 1
ATOM 905 N N . VAL A 1 121 ? 12.57 -13.367 1.175 1 85.81 121 VAL A N 1
ATOM 906 C CA . VAL A 1 121 ? 12.422 -13.023 2.586 1 85.81 121 VAL A CA 1
ATOM 907 C C . VAL A 1 121 ? 13.531 -12.047 2.994 1 85.81 121 VAL A C 1
ATOM 909 O O . VAL A 1 121 ? 13.289 -11.109 3.754 1 85.81 121 VAL A O 1
ATOM 912 N N . ASN A 1 122 ? 14.672 -12.242 2.402 1 83.38 122 ASN A N 1
ATOM 913 C CA . ASN A 1 122 ? 15.797 -11.375 2.721 1 83.38 122 ASN A CA 1
ATOM 914 C C . ASN A 1 122 ? 15.586 -9.961 2.188 1 83.38 122 ASN A C 1
ATOM 916 O O . ASN A 1 122 ? 16.016 -8.984 2.805 1 83.38 122 ASN A O 1
ATOM 920 N N . THR A 1 123 ? 14.867 -9.836 1.13 1 78 123 THR A N 1
ATOM 921 C CA . THR A 1 123 ? 14.719 -8.531 0.485 1 78 123 THR A CA 1
ATOM 922 C C . THR A 1 123 ? 13.438 -7.844 0.945 1 78 123 THR A C 1
ATOM 924 O O . THR A 1 123 ? 13.242 -6.656 0.679 1 78 123 THR A O 1
ATOM 927 N N . SER A 1 124 ? 12.578 -8.531 1.676 1 79.25 124 SER A N 1
ATOM 928 C CA . SER A 1 124 ? 11.352 -7.922 2.174 1 79.25 124 SER A CA 1
ATOM 929 C C . SER A 1 124 ? 11.594 -7.191 3.494 1 79.25 124 SER A C 1
ATOM 931 O O . SER A 1 124 ? 12.211 -7.742 4.406 1 79.25 124 SER A O 1
ATOM 933 N N . ALA A 1 125 ? 11.164 -5.973 3.512 1 79.75 125 ALA A N 1
ATOM 934 C CA . ALA A 1 125 ? 11.359 -5.156 4.707 1 79.75 125 ALA A CA 1
ATOM 935 C C . ALA A 1 125 ? 10.117 -5.172 5.594 1 79.75 125 ALA A C 1
ATOM 937 O O . ALA A 1 125 ? 8.992 -5.098 5.094 1 79.75 125 ALA A O 1
ATOM 938 N N . ILE A 1 126 ? 10.336 -5.387 6.891 1 79.69 126 ILE A N 1
ATOM 939 C CA . ILE A 1 126 ? 9.273 -5.285 7.891 1 79.69 126 ILE A CA 1
ATOM 940 C C . ILE A 1 126 ? 9.422 -3.979 8.664 1 79.69 126 ILE A C 1
ATOM 942 O O . ILE A 1 126 ? 10.516 -3.646 9.133 1 79.69 126 ILE A O 1
ATOM 946 N N . VAL A 1 127 ? 8.383 -3.195 8.609 1 76.44 127 VAL A N 1
ATOM 947 C CA . VAL A 1 127 ? 8.422 -1.908 9.297 1 76.44 127 VAL A CA 1
ATOM 948 C C . VAL A 1 127 ? 7.32 -1.852 10.352 1 76.44 127 VAL A C 1
ATOM 950 O O . VAL A 1 127 ? 6.207 -2.34 10.125 1 76.44 127 VAL A O 1
ATOM 953 N N . ALA A 1 128 ? 7.727 -1.382 11.508 1 76.69 128 ALA A N 1
ATOM 954 C CA . ALA A 1 128 ? 6.734 -1.166 12.562 1 76.69 128 ALA A CA 1
ATOM 955 C C . ALA A 1 128 ? 5.949 0.119 12.312 1 76.69 128 ALA A C 1
ATOM 957 O O . ALA A 1 128 ? 6.523 1.209 12.281 1 76.69 128 ALA A O 1
ATOM 958 N N . GLY A 1 129 ? 4.664 0.001 11.859 1 70.31 129 GLY A N 1
ATOM 959 C CA . GLY A 1 129 ? 3.848 1.173 11.586 1 70.31 129 GLY A CA 1
ATOM 960 C C . GLY A 1 129 ? 3.424 1.908 12.844 1 70.31 129 GLY A C 1
ATOM 961 O O . GLY A 1 129 ? 3.439 1.338 13.938 1 70.31 129 GLY A O 1
ATOM 962 N N . ASP A 1 130 ? 3.162 3.254 12.711 1 67 130 ASP A N 1
ATOM 963 C CA . ASP A 1 130 ? 2.674 4.09 13.805 1 67 130 ASP A CA 1
ATOM 964 C C . ASP A 1 130 ? 1.19 3.842 14.062 1 67 130 ASP A C 1
ATOM 966 O O . ASP A 1 130 ? 0.435 3.535 13.141 1 67 130 ASP A O 1
ATOM 970 N N . ASP A 1 131 ? 0.755 3.57 15.297 1 60.19 131 ASP A N 1
ATOM 971 C CA . ASP A 1 131 ? -0.622 3.295 15.695 1 60.19 131 ASP A CA 1
ATOM 972 C C . ASP A 1 131 ? -1.587 4.289 15.055 1 60.19 131 ASP A C 1
ATOM 974 O O . ASP A 1 131 ? -2.711 3.932 14.695 1 60.19 131 ASP A O 1
ATOM 978 N N . LYS A 1 132 ? -1.287 5.562 15.109 1 56.25 132 LYS A N 1
ATOM 979 C CA . LYS A 1 132 ? -2.246 6.555 14.633 1 56.25 132 LYS A CA 1
ATOM 980 C C . LYS A 1 132 ? -2.402 6.48 13.117 1 56.25 132 LYS A C 1
ATOM 982 O O . LYS A 1 132 ? -3.334 7.062 12.555 1 56.25 132 LYS A O 1
ATOM 987 N N . LYS A 1 133 ? -1.479 6.055 12.523 1 53.06 133 LYS A N 1
ATOM 988 C CA . LYS A 1 133 ? -1.629 6.191 11.078 1 53.06 133 LYS A CA 1
ATOM 989 C C . LYS A 1 133 ? -2.508 5.082 10.508 1 53.06 133 LYS A C 1
ATOM 991 O O . LYS A 1 133 ? -2.217 3.898 10.695 1 53.06 133 LYS A O 1
ATOM 996 N N . GLY A 1 134 ? -3.812 5.137 10.852 1 48.25 134 GLY A N 1
ATOM 997 C CA . GLY A 1 134 ? -4.945 4.457 10.242 1 48.25 134 GLY A CA 1
ATOM 998 C C . GLY A 1 134 ? -4.539 3.494 9.141 1 48.25 134 GLY A C 1
ATOM 999 O O . GLY A 1 134 ? -5.289 2.572 8.805 1 48.25 134 GLY A O 1
ATOM 1000 N N . ARG A 1 135 ? -3.938 4.043 8.055 1 46.69 135 ARG A N 1
ATOM 1001 C CA . ARG A 1 135 ? -4.043 3.465 6.719 1 46.69 135 ARG A CA 1
ATOM 1002 C C . ARG A 1 135 ? -3.314 2.127 6.645 1 46.69 135 ARG A C 1
ATOM 1004 O O . ARG A 1 135 ? -3.75 1.216 5.938 1 46.69 135 ARG A O 1
ATOM 1011 N N . ASN A 1 136 ? -2.025 2.027 7.012 1 46.12 136 ASN A N 1
ATOM 1012 C CA . ASN A 1 136 ? -1.275 0.926 6.418 1 46.12 136 ASN A CA 1
ATOM 1013 C C . ASN A 1 136 ? -1.214 -0.28 7.348 1 46.12 136 ASN A C 1
ATOM 1015 O O . ASN A 1 136 ? -0.139 -0.835 7.582 1 46.12 136 ASN A O 1
ATOM 1019 N N . ILE A 1 137 ? -2.188 -0.323 8.219 1 49.28 137 ILE A N 1
ATOM 1020 C CA . ILE A 1 137 ? -2.094 -1.584 8.945 1 49.28 137 ILE A CA 1
ATOM 1021 C C . ILE A 1 137 ? -2.045 -2.748 7.957 1 49.28 137 ILE A C 1
ATOM 1023 O O . ILE A 1 137 ? -3.037 -3.455 7.77 1 49.28 137 ILE A O 1
ATOM 1027 N N . ALA A 1 138 ? -1.807 -2.414 6.777 1 52.09 138 ALA A N 1
ATOM 1028 C CA . ALA A 1 138 ? -1.731 -3.48 5.781 1 52.09 138 ALA A CA 1
ATOM 1029 C C . ALA A 1 138 ? -0.875 -4.641 6.281 1 52.09 138 ALA A C 1
ATOM 1031 O O . ALA A 1 138 ? 0.042 -4.441 7.082 1 52.09 138 ALA A O 1
ATOM 1032 N N . SER A 1 139 ? -1.486 -5.738 6.309 1 58.38 139 SER A N 1
ATOM 1033 C CA . SER A 1 139 ? -0.783 -6.988 6.562 1 58.38 139 SER A CA 1
ATOM 1034 C C . SER A 1 139 ? 0.646 -6.941 6.035 1 58.38 139 SER A C 1
ATOM 1036 O O . SER A 1 139 ? 0.877 -6.539 4.891 1 58.38 139 SER A O 1
ATOM 1038 N N . PRO A 1 140 ? 1.653 -7.07 6.949 1 62.38 140 PRO A N 1
ATOM 1039 C CA . PRO A 1 140 ? 3.064 -7.023 6.562 1 62.38 140 PRO A CA 1
ATOM 1040 C C . PRO A 1 140 ? 3.375 -7.906 5.355 1 62.38 140 PRO A C 1
ATOM 1042 O O . PRO A 1 140 ? 2.705 -8.922 5.141 1 62.38 140 PRO A O 1
ATOM 1045 N N . PRO A 1 141 ? 4.055 -7.391 4.391 1 63.62 141 PRO A N 1
ATOM 1046 C CA . PRO A 1 141 ? 4.527 -8.227 3.283 1 63.62 141 PRO A CA 1
ATOM 1047 C C . PRO A 1 141 ? 4.98 -9.609 3.74 1 63.62 141 PRO A C 1
ATOM 1049 O O . PRO A 1 141 ? 4.938 -10.562 2.961 1 63.62 141 PRO A O 1
ATOM 1052 N N . ALA A 1 142 ? 5.164 -9.711 5.004 1 69.5 142 ALA A N 1
ATOM 1053 C CA . ALA A 1 142 ? 5.617 -10.992 5.547 1 69.5 142 ALA A CA 1
ATOM 1054 C C . ALA A 1 142 ? 4.496 -12.031 5.52 1 69.5 142 ALA A C 1
ATOM 1056 O O . ALA A 1 142 ? 4.754 -13.227 5.395 1 69.5 142 ALA A O 1
ATOM 1057 N N . MET A 1 143 ? 3.303 -11.555 5.414 1 75.44 143 MET A N 1
ATOM 1058 C CA . MET A 1 143 ? 2.191 -12.5 5.414 1 75.44 143 MET A CA 1
ATOM 1059 C C . MET A 1 143 ? 2.023 -13.141 4.039 1 75.44 143 MET A C 1
ATOM 1061 O O . MET A 1 143 ? 1.688 -14.32 3.938 1 75.44 143 MET A O 1
ATOM 1065 N N . VAL A 1 144 ? 2.322 -12.336 3.043 1 78.38 144 VAL A N 1
ATOM 1066 C CA . VAL A 1 144 ? 2.262 -12.883 1.691 1 78.38 144 VAL A CA 1
ATOM 1067 C C . VAL A 1 144 ? 3.332 -13.953 1.518 1 78.38 144 VAL A C 1
ATOM 1069 O O . VAL A 1 144 ? 3.07 -15.016 0.946 1 78.38 144 VAL A O 1
ATOM 1072 N N . LEU A 1 145 ? 4.453 -13.727 2.121 1 83.94 145 LEU A N 1
ATOM 1073 C CA . LEU A 1 145 ? 5.551 -14.68 2.004 1 83.94 145 LEU A CA 1
ATOM 1074 C C . LEU A 1 145 ? 5.266 -15.938 2.818 1 83.94 145 LEU A C 1
ATOM 1076 O O . LEU A 1 145 ? 5.664 -17.031 2.43 1 83.94 145 LEU A O 1
ATOM 1080 N N . LEU A 1 146 ? 4.523 -15.758 3.877 1 84.75 146 LEU A N 1
ATOM 1081 C CA . LEU A 1 146 ? 4.137 -16.906 4.68 1 84.75 146 LEU A CA 1
ATOM 1082 C C . LEU A 1 146 ? 3.168 -17.812 3.912 1 84.75 146 LEU A C 1
ATOM 1084 O O . LEU A 1 146 ? 3.316 -19.031 3.914 1 84.75 146 LEU A O 1
ATOM 1088 N N . VAL A 1 147 ? 2.273 -17.188 3.285 1 85.62 147 VAL A N 1
ATOM 1089 C CA . VAL A 1 147 ? 1.302 -17.938 2.51 1 85.62 147 VAL A CA 1
ATOM 1090 C C . VAL A 1 147 ? 2.004 -18.656 1.354 1 85.62 147 VAL A C 1
ATOM 1092 O O . VAL A 1 147 ? 1.713 -19.812 1.063 1 85.62 147 VAL A O 1
ATOM 1095 N N . GLN A 1 148 ? 2.877 -18 0.737 1 88 148 GLN A N 1
ATOM 1096 C CA . GLN A 1 148 ? 3.645 -18.609 -0.345 1 88 148 GLN A CA 1
ATOM 1097 C C . GLN A 1 148 ? 4.48 -19.781 0.163 1 88 148 GLN A C 1
ATOM 1099 O O . GLN A 1 148 ? 4.582 -20.812 -0.5 1 88 148 GLN A O 1
ATOM 1104 N N . ALA A 1 149 ? 5.016 -19.609 1.333 1 88.75 149 ALA A N 1
ATOM 1105 C CA . ALA A 1 149 ? 5.824 -20.672 1.934 1 88.75 149 ALA A CA 1
ATOM 1106 C C . ALA A 1 149 ? 4.969 -21.875 2.299 1 88.75 149 ALA A C 1
ATOM 1108 O O . ALA A 1 149 ? 5.414 -23.016 2.193 1 88.75 149 ALA A O 1
ATOM 1109 N N . ILE A 1 150 ? 3.762 -21.609 2.674 1 86.88 150 ILE A N 1
ATOM 1110 C CA . ILE A 1 150 ? 2.854 -22.703 3.006 1 86.88 150 ILE A CA 1
ATOM 1111 C C . ILE A 1 150 ? 2.547 -23.516 1.751 1 86.88 150 ILE A C 1
ATOM 1113 O O . ILE A 1 150 ? 2.559 -24.75 1.785 1 86.88 150 ILE A O 1
ATOM 1117 N N . TRP A 1 151 ? 2.377 -22.844 0.667 1 90.69 151 TRP A N 1
ATOM 1118 C CA . TRP A 1 151 ? 2.086 -23.547 -0.581 1 90.69 151 TRP A CA 1
ATOM 1119 C C . TRP A 1 151 ? 3.299 -24.328 -1.059 1 90.69 151 TRP A C 1
ATOM 1121 O O . TRP A 1 151 ? 3.176 -25.5 -1.449 1 90.69 151 TRP A O 1
ATOM 1131 N N . THR A 1 152 ? 4.402 -23.719 -1.008 1 90 152 THR A N 1
ATOM 1132 C CA . THR A 1 152 ? 5.613 -24.422 -1.433 1 90 152 THR A CA 1
ATOM 1133 C C . THR A 1 152 ? 5.902 -25.609 -0.517 1 90 152 THR A C 1
ATOM 1135 O O . THR A 1 152 ? 6.355 -26.656 -0.977 1 90 152 THR A O 1
ATOM 1138 N N . SER A 1 153 ? 5.629 -25.453 0.733 1 88.62 153 SER A N 1
ATOM 1139 C CA . SER A 1 153 ? 5.785 -26.547 1.673 1 88.62 153 SER A CA 1
ATOM 1140 C C . SER A 1 153 ? 4.836 -27.703 1.338 1 88.62 153 SER A C 1
ATOM 1142 O O . SER A 1 153 ? 5.199 -28.875 1.456 1 88.62 153 SER A O 1
ATOM 1144 N N . TYR A 1 154 ? 3.73 -27.312 0.938 1 88.75 154 TYR A N 1
ATOM 1145 C CA . TYR A 1 154 ? 2.779 -28.344 0.522 1 88.75 154 TYR A CA 1
ATOM 1146 C C . TYR A 1 154 ? 3.311 -29.125 -0.67 1 88.75 154 TYR A C 1
ATOM 1148 O O . TYR A 1 154 ? 3.219 -30.359 -0.703 1 88.75 154 TYR A O 1
ATOM 1156 N N . LEU A 1 155 ? 3.844 -28.438 -1.627 1 90.81 155 LEU A N 1
ATOM 1157 C CA . LEU A 1 155 ? 4.395 -29.109 -2.805 1 90.81 155 LEU A CA 1
ATOM 1158 C C . LEU A 1 155 ? 5.543 -30.031 -2.418 1 90.81 155 LEU A C 1
ATOM 1160 O O . LEU A 1 155 ? 5.625 -31.156 -2.91 1 90.81 155 LEU A O 1
ATOM 1164 N N . VAL A 1 156 ? 6.34 -29.609 -1.439 1 89 156 VAL A N 1
ATOM 1165 C CA . VAL A 1 156 ? 7.496 -30.391 -1.011 1 89 156 VAL A CA 1
ATOM 1166 C C . VAL A 1 156 ? 7.031 -31.609 -0.224 1 89 156 VAL A C 1
ATOM 1168 O O . VAL A 1 156 ? 7.504 -32.719 -0.463 1 89 156 VAL A O 1
ATOM 1171 N N . VAL A 1 157 ? 6.082 -31.406 0.622 1 87.62 157 VAL A N 1
ATOM 1172 C CA . VAL A 1 157 ? 5.582 -32.5 1.441 1 87.62 157 VAL A CA 1
ATOM 1173 C C . VAL A 1 157 ? 4.887 -33.531 0.555 1 87.62 157 VAL A C 1
ATOM 1175 O O . VAL A 1 157 ? 5.043 -34.75 0.754 1 87.62 157 VAL A O 1
ATOM 1178 N N . ASN A 1 158 ? 4.148 -33.031 -0.394 1 87.44 158 ASN A N 1
ATOM 1179 C CA . ASN A 1 158 ? 3.496 -33.938 -1.337 1 87.44 158 ASN A CA 1
ATOM 1180 C C . ASN A 1 158 ? 4.512 -34.719 -2.143 1 87.44 158 ASN A C 1
ATOM 1182 O O . ASN A 1 158 ? 4.324 -35.906 -2.377 1 87.44 158 ASN A O 1
ATOM 1186 N N . PHE A 1 159 ? 5.559 -34.156 -2.525 1 87.88 159 PHE A N 1
ATOM 1187 C CA . PHE A 1 159 ? 6.613 -34.812 -3.279 1 87.88 159 PHE A CA 1
ATOM 1188 C C . PHE A 1 159 ? 7.336 -35.844 -2.41 1 87.88 159 PHE A C 1
ATOM 1190 O O . PHE A 1 159 ? 7.582 -36.969 -2.842 1 87.88 159 PHE A O 1
ATOM 1197 N N . ILE A 1 160 ? 7.652 -35.469 -1.152 1 86.69 160 ILE A N 1
ATOM 1198 C CA . ILE A 1 160 ? 8.344 -36.375 -0.24 1 86.69 160 ILE A CA 1
ATOM 1199 C C . ILE A 1 160 ? 7.457 -37.594 0.057 1 86.69 160 ILE A C 1
ATOM 1201 O O . ILE A 1 160 ? 7.941 -38.719 0.14 1 86.69 160 ILE A O 1
ATOM 1205 N N . GLY A 1 161 ? 6.176 -37.344 0.207 1 84.25 161 GLY A N 1
ATOM 1206 C CA . GLY A 1 161 ? 5.246 -38.438 0.417 1 84.25 161 GLY A CA 1
ATOM 1207 C C . GLY A 1 161 ? 5.23 -39.438 -0.728 1 84.25 161 GLY A C 1
ATOM 1208 O O . GLY A 1 161 ? 5.285 -40.625 -0.504 1 84.25 161 GLY A O 1
ATOM 1209 N N . LYS A 1 162 ? 5.301 -38.938 -1.964 1 82.44 162 LYS A N 1
ATOM 1210 C CA . LYS A 1 162 ? 5.332 -39.781 -3.143 1 82.44 162 LYS A CA 1
ATOM 1211 C C . LYS A 1 162 ? 6.664 -40.531 -3.252 1 82.44 162 LYS A C 1
ATOM 1213 O O . LYS A 1 162 ? 6.703 -41.688 -3.637 1 82.44 162 LYS A O 1
ATOM 1218 N N . ALA A 1 163 ? 7.68 -39.781 -2.867 1 82.62 163 ALA A N 1
ATOM 1219 C CA . ALA A 1 163 ? 9.008 -40.406 -2.939 1 82.62 163 ALA A CA 1
ATOM 1220 C C . ALA A 1 163 ? 9.18 -41.469 -1.887 1 82.62 163 ALA A C 1
ATOM 1222 O O . ALA A 1 163 ? 9.844 -42.5 -2.131 1 82.62 163 ALA A O 1
ATOM 1223 N N . TYR A 1 164 ? 8.633 -41.281 -0.759 1 81.12 164 TYR A N 1
ATOM 1224 C CA . TYR A 1 164 ? 8.688 -42.281 0.296 1 81.12 164 TYR A CA 1
ATOM 1225 C C . TYR A 1 164 ? 7.957 -43.531 -0.123 1 81.12 164 TYR A C 1
ATOM 1227 O O . TYR A 1 164 ? 8.43 -44.656 0.125 1 81.12 164 TYR A O 1
ATOM 1235 N N . ASP A 1 165 ? 6.859 -43.312 -0.771 1 75.69 165 ASP A N 1
ATOM 1236 C CA . ASP A 1 165 ? 6.09 -44.469 -1.248 1 75.69 165 ASP A CA 1
ATOM 1237 C C . ASP A 1 165 ? 6.875 -45.25 -2.291 1 75.69 165 ASP A C 1
ATOM 1239 O O . ASP A 1 165 ? 6.73 -46.469 -2.391 1 75.69 165 ASP A O 1
ATOM 1243 N N . ALA A 1 166 ? 7.809 -44.594 -3.055 1 74.25 166 ALA A N 1
ATOM 1244 C CA . ALA A 1 166 ? 8.609 -45.25 -4.086 1 74.25 166 ALA A CA 1
ATOM 1245 C C . ALA A 1 166 ? 9.969 -45.688 -3.545 1 74.25 166 ALA A C 1
ATOM 1247 O O . ALA A 1 166 ? 10.875 -46 -4.312 1 74.25 166 ALA A O 1
ATOM 1248 N N . ASP A 1 167 ? 10.242 -45.625 -2.285 1 68.75 167 ASP A N 1
ATOM 1249 C CA . ASP A 1 167 ? 11.438 -46.062 -1.573 1 68.75 167 ASP A CA 1
ATOM 1250 C C . ASP A 1 167 ? 12.625 -45.156 -1.874 1 68.75 167 ASP A C 1
ATOM 1252 O O . ASP A 1 167 ? 13.781 -45.594 -1.773 1 68.75 167 ASP A O 1
ATOM 1256 N N . PHE A 1 168 ? 12.414 -43.938 -2.408 1 70.25 168 PHE A N 1
ATOM 1257 C CA . PHE A 1 168 ? 13.492 -43 -2.701 1 70.25 168 PHE A CA 1
ATOM 1258 C C . PHE A 1 168 ? 13.484 -41.844 -1.709 1 70.25 168 PHE A C 1
ATOM 1260 O O . PHE A 1 168 ? 14.258 -40.906 -1.85 1 70.25 168 PHE A O 1
ATOM 1267 N N . GLY A 1 169 ? 12.602 -41.969 -0.791 1 66.25 169 GLY A N 1
ATOM 1268 C CA . GLY A 1 169 ? 12.383 -40.875 0.123 1 66.25 169 GLY A CA 1
ATOM 1269 C C . GLY A 1 169 ? 13.625 -40.469 0.899 1 66.25 169 GLY A C 1
ATOM 1270 O O . GLY A 1 169 ? 13.883 -39.281 1.107 1 66.25 169 GLY A O 1
ATOM 1271 N N . ASN A 1 170 ? 14.406 -41.344 1.2 1 72.81 170 ASN A N 1
ATOM 1272 C CA . ASN A 1 170 ? 15.531 -41.125 2.105 1 72.81 170 ASN A CA 1
ATOM 1273 C C . ASN A 1 170 ? 16.625 -40.312 1.441 1 72.81 170 ASN A C 1
ATOM 1275 O O . ASN A 1 170 ? 17.406 -39.625 2.125 1 72.81 170 ASN A O 1
ATOM 1279 N N . VAL A 1 171 ? 16.672 -40.219 0.194 1 76.31 171 VAL A N 1
ATOM 1280 C CA . VAL A 1 171 ? 17.75 -39.531 -0.513 1 76.31 171 VAL A CA 1
ATOM 1281 C C . VAL A 1 171 ? 17.391 -38.062 -0.673 1 76.31 171 VAL A C 1
ATOM 1283 O O . VAL A 1 171 ? 18.266 -37.188 -0.624 1 76.31 171 VAL A O 1
ATOM 1286 N N . PHE A 1 172 ? 16.156 -37.781 -0.673 1 81.25 172 PHE A N 1
ATOM 1287 C CA . PHE A 1 172 ? 15.773 -36.438 -1.084 1 81.25 172 PHE A CA 1
ATOM 1288 C C . PHE A 1 172 ? 15.445 -35.594 0.128 1 81.25 172 PHE A C 1
ATOM 1290 O O . PHE A 1 172 ? 15.469 -34.344 0.044 1 81.25 172 PHE A O 1
ATOM 1297 N N . ILE A 1 173 ? 15.281 -36.219 1.291 1 83.19 173 ILE A N 1
ATOM 1298 C CA . ILE A 1 173 ? 14.875 -35.5 2.498 1 83.19 173 ILE A CA 1
ATOM 1299 C C . ILE A 1 173 ? 16 -34.594 2.945 1 83.19 173 ILE A C 1
ATOM 1301 O O . ILE A 1 173 ? 15.773 -33.375 3.182 1 83.19 173 ILE A O 1
ATOM 1305 N N . PRO A 1 174 ? 17.281 -35.031 2.943 1 83.69 174 PRO A N 1
ATOM 1306 C CA . PRO A 1 174 ? 18.359 -34.125 3.398 1 83.69 174 PRO A CA 1
ATOM 1307 C C . PRO A 1 174 ? 18.609 -32.969 2.438 1 83.69 174 PRO A C 1
ATOM 1309 O O . PRO A 1 174 ? 19.203 -31.969 2.826 1 83.69 174 PRO A O 1
ATOM 1312 N N . ILE A 1 175 ? 18.094 -33.062 1.259 1 85.38 175 ILE A N 1
ATOM 1313 C CA . ILE A 1 175 ? 18.344 -32.031 0.261 1 85.38 175 ILE A CA 1
ATOM 1314 C C . ILE A 1 175 ? 17.219 -30.984 0.31 1 85.38 175 ILE A C 1
ATOM 1316 O O . ILE A 1 175 ? 17.469 -29.781 0.187 1 85.38 175 ILE A O 1
ATOM 1320 N N . LEU A 1 176 ? 16.016 -31.453 0.596 1 89.75 176 LEU A N 1
ATOM 1321 C CA . LEU A 1 176 ? 14.852 -30.594 0.441 1 89.75 176 LEU A CA 1
ATOM 1322 C C . LEU A 1 176 ? 14.445 -29.984 1.781 1 89.75 176 LEU A C 1
ATOM 1324 O O . LEU A 1 176 ? 13.914 -28.875 1.829 1 89.75 176 LEU A O 1
ATOM 1328 N N . VAL A 1 177 ? 14.703 -30.562 2.871 1 88.5 177 VAL A N 1
ATOM 1329 C CA . VAL A 1 177 ? 14.141 -30.156 4.156 1 88.5 177 VAL A CA 1
ATOM 1330 C C . VAL A 1 177 ? 14.938 -28.984 4.727 1 88.5 177 VAL A C 1
ATOM 1332 O O . VAL A 1 177 ? 14.359 -28 5.211 1 88.5 177 VAL A O 1
ATOM 1335 N N . PRO A 1 178 ? 16.266 -28.922 4.598 1 89.81 178 PRO A N 1
ATOM 1336 C CA . PRO A 1 178 ? 17.016 -27.844 5.227 1 89.81 178 PRO A CA 1
ATOM 1337 C C . PRO A 1 178 ? 16.656 -26.469 4.668 1 89.81 178 PRO A C 1
ATOM 1339 O O . PRO A 1 178 ? 16.391 -25.531 5.43 1 89.81 178 PRO A O 1
ATOM 1342 N N . PRO A 1 179 ? 16.594 -26.312 3.379 1 89.56 179 PRO A N 1
ATOM 1343 C CA . PRO A 1 179 ? 16.25 -24.984 2.893 1 89.56 179 PRO A CA 1
ATOM 1344 C C . PRO A 1 179 ? 14.844 -24.547 3.32 1 89.56 179 PRO A C 1
ATOM 1346 O O . PRO A 1 179 ? 14.617 -23.359 3.592 1 89.56 179 PRO A O 1
ATOM 1349 N N . PHE A 1 180 ? 14 -25.422 3.418 1 87.94 180 PHE A N 1
ATOM 1350 C CA . PHE A 1 180 ? 12.656 -25.094 3.863 1 87.94 180 PHE A CA 1
ATOM 1351 C C . PHE A 1 180 ? 12.641 -24.766 5.352 1 87.94 180 PHE A C 1
ATOM 1353 O O . PHE A 1 180 ? 11.914 -23.875 5.789 1 87.94 180 PHE A O 1
ATOM 1360 N N . ALA A 1 181 ? 13.398 -25.5 6.082 1 89.81 181 ALA A N 1
ATOM 1361 C CA . ALA A 1 181 ? 13.516 -25.203 7.508 1 89.81 181 ALA A CA 1
ATOM 1362 C C . ALA A 1 181 ? 14.086 -23.812 7.73 1 89.81 181 ALA A C 1
ATOM 1364 O O . ALA A 1 181 ? 13.602 -23.062 8.594 1 89.81 181 ALA A O 1
ATOM 1365 N N . VAL A 1 182 ? 15.055 -23.469 6.941 1 92.62 182 VAL A N 1
ATOM 1366 C CA . VAL A 1 182 ? 15.664 -22.141 7.031 1 92.62 182 VAL A CA 1
ATOM 1367 C C . VAL A 1 182 ? 14.641 -21.078 6.66 1 92.62 182 VAL A C 1
ATOM 1369 O O . VAL A 1 182 ? 14.547 -20.031 7.316 1 92.62 182 VAL A O 1
ATOM 1372 N N . LEU A 1 183 ? 13.891 -21.359 5.664 1 90.69 183 LEU A N 1
ATOM 1373 C CA . LEU A 1 183 ? 12.859 -20.422 5.211 1 90.69 183 LEU A CA 1
ATOM 1374 C C . LEU A 1 183 ? 11.836 -20.172 6.32 1 90.69 183 LEU A C 1
ATOM 1376 O O . LEU A 1 183 ? 11.523 -19.016 6.617 1 90.69 183 LEU A O 1
ATOM 1380 N N . VAL A 1 184 ? 11.391 -21.188 6.961 1 89.06 184 VAL A N 1
ATOM 1381 C CA . VAL A 1 184 ? 10.383 -21.078 8.016 1 89.06 184 VAL A CA 1
ATOM 1382 C C . VAL A 1 184 ? 10.984 -20.359 9.219 1 89.06 184 VAL A C 1
ATOM 1384 O O . VAL A 1 184 ? 10.328 -19.5 9.836 1 89.06 184 VAL A O 1
ATOM 1387 N N . ALA A 1 185 ? 12.172 -20.688 9.461 1 92.88 185 ALA A N 1
ATOM 1388 C CA . ALA A 1 185 ? 12.844 -20.047 10.578 1 92.88 185 ALA A CA 1
ATOM 1389 C C . ALA A 1 185 ? 12.977 -18.547 10.344 1 92.88 185 ALA A C 1
ATOM 1391 O O . ALA A 1 185 ? 12.68 -17.75 11.234 1 92.88 185 ALA A O 1
ATOM 1392 N N . LYS A 1 186 ? 13.359 -18.172 9.188 1 91.75 186 LYS A N 1
ATOM 1393 C CA . LYS A 1 186 ? 13.516 -16.766 8.859 1 91.75 186 LYS A CA 1
ATOM 1394 C C . LYS A 1 186 ? 12.18 -16.031 8.93 1 91.75 186 LYS A C 1
ATOM 1396 O O . LYS A 1 186 ? 12.102 -14.914 9.438 1 91.75 186 LYS A O 1
ATOM 1401 N N . LEU A 1 187 ? 11.172 -16.656 8.477 1 90.81 187 LEU A N 1
ATOM 1402 C CA . LEU A 1 187 ? 9.844 -16.047 8.477 1 90.81 187 LEU A CA 1
ATOM 1403 C C . LEU A 1 187 ? 9.312 -15.906 9.898 1 90.81 187 LEU A C 1
ATOM 1405 O O . LEU A 1 187 ? 8.703 -14.891 10.242 1 90.81 187 LEU A O 1
ATOM 1409 N N . LEU A 1 188 ? 9.594 -16.906 10.703 1 89.19 188 LEU A N 1
ATOM 1410 C CA . LEU A 1 188 ? 9.125 -16.859 12.086 1 89.19 188 LEU A CA 1
ATOM 1411 C C . LEU A 1 188 ? 9.844 -15.766 12.867 1 89.19 188 LEU A C 1
ATOM 1413 O O . LEU A 1 188 ? 9.219 -15.031 13.641 1 89.19 188 LEU A O 1
ATOM 1417 N N . VAL A 1 189 ? 11.039 -15.625 12.594 1 91.25 189 VAL A N 1
ATOM 1418 C CA . VAL A 1 189 ? 11.812 -14.602 13.281 1 91.25 189 VAL A CA 1
ATOM 1419 C C . VAL A 1 189 ? 11.336 -13.211 12.852 1 91.25 189 VAL A C 1
ATOM 1421 O O . VAL A 1 189 ? 11.125 -12.336 13.695 1 91.25 189 VAL A O 1
ATOM 1424 N N . LYS A 1 190 ? 11.172 -13.016 11.609 1 88.25 190 LYS A N 1
ATOM 1425 C CA . LYS A 1 190 ? 10.711 -11.727 11.102 1 88.25 190 LYS A CA 1
ATOM 1426 C C . LYS A 1 190 ? 9.305 -11.414 11.609 1 88.25 190 LYS A C 1
ATOM 1428 O O . LYS A 1 190 ? 9.008 -10.266 11.961 1 88.25 190 LYS A O 1
ATOM 1433 N N . TYR A 1 191 ? 8.492 -12.375 11.711 1 86.38 191 TYR A N 1
ATOM 1434 C CA . TYR A 1 191 ? 7.141 -12.172 12.211 1 86.38 191 TYR A CA 1
ATOM 1435 C C . TYR A 1 191 ? 7.148 -11.797 13.688 1 86.38 191 TYR A C 1
ATOM 1437 O O . TYR A 1 191 ? 6.457 -10.859 14.102 1 86.38 191 TYR A O 1
ATOM 1445 N N . HIS A 1 192 ? 7.918 -12.508 14.445 1 88.69 192 HIS A N 1
ATOM 1446 C CA . HIS A 1 192 ? 7.984 -12.227 15.875 1 88.69 192 HIS A CA 1
ATOM 1447 C C . HIS A 1 192 ? 8.633 -10.875 16.141 1 88.69 192 HIS A C 1
ATOM 1449 O O . HIS A 1 192 ? 8.227 -10.164 17.062 1 88.69 192 HIS A O 1
ATOM 1455 N N . ALA A 1 193 ? 9.57 -10.578 15.328 1 90.06 193 ALA A N 1
ATOM 1456 C CA . ALA A 1 193 ? 10.195 -9.266 15.453 1 90.06 193 ALA A CA 1
ATOM 1457 C C . ALA A 1 193 ? 9.203 -8.148 15.141 1 90.06 193 ALA A C 1
ATOM 1459 O O . ALA A 1 193 ? 9.148 -7.145 15.852 1 90.06 193 ALA A O 1
ATOM 1460 N N . TRP A 1 194 ? 8.445 -8.359 14.164 1 87.19 194 TRP A N 1
ATOM 1461 C CA . TRP A 1 194 ? 7.445 -7.371 13.773 1 87.19 194 TRP A CA 1
ATOM 1462 C C . TRP A 1 194 ? 6.383 -7.211 14.852 1 87.19 194 TRP A C 1
ATOM 1464 O O . TRP A 1 194 ? 6.035 -6.09 15.234 1 87.19 194 TRP A O 1
ATOM 1474 N N . TYR A 1 195 ? 5.953 -8.32 15.375 1 85.31 195 TYR A N 1
ATOM 1475 C CA . TYR A 1 195 ? 4.922 -8.312 16.406 1 85.31 195 TYR A CA 1
ATOM 1476 C C . TYR A 1 195 ? 5.422 -7.641 17.672 1 85.31 195 TYR A C 1
ATOM 1478 O O . TYR A 1 195 ? 4.711 -6.84 18.281 1 85.31 195 TYR A O 1
ATOM 1486 N N . GLY A 1 196 ? 6.594 -7.969 18 1 86.12 196 GLY A N 1
ATOM 1487 C CA . GLY A 1 196 ? 7.195 -7.344 19.172 1 86.12 196 GLY A CA 1
ATOM 1488 C C . GLY A 1 196 ? 7.434 -5.855 18.984 1 86.12 196 GLY A C 1
ATOM 1489 O O . GLY A 1 196 ? 7.199 -5.07 19.906 1 86.12 196 GLY A O 1
ATOM 1490 N N . ALA A 1 197 ? 7.832 -5.43 17.844 1 88.88 197 ALA A N 1
ATOM 1491 C CA . ALA A 1 197 ? 8.141 -4.031 17.562 1 88.88 197 ALA A CA 1
ATOM 1492 C C . ALA A 1 197 ? 6.863 -3.189 17.516 1 88.88 197 ALA A C 1
ATOM 1494 O O . ALA A 1 197 ? 6.863 -2.033 17.953 1 88.88 197 ALA A O 1
ATOM 1495 N N . ARG A 1 198 ? 5.824 -3.725 17.078 1 83.31 198 ARG A N 1
ATOM 1496 C CA . ARG A 1 198 ? 4.562 -3 16.969 1 83.31 198 ARG A CA 1
ATOM 1497 C C . ARG A 1 198 ? 4.02 -2.625 18.344 1 83.31 198 ARG A C 1
ATOM 1499 O O . ARG A 1 198 ? 3.484 -1.529 18.531 1 83.31 198 ARG A O 1
ATOM 1506 N N . GLY A 1 199 ? 4.191 -3.48 19.297 1 81.75 199 GLY A N 1
ATOM 1507 C CA . GLY A 1 199 ? 3.656 -3.236 20.625 1 81.75 199 GLY A CA 1
ATOM 1508 C C . GLY A 1 199 ? 4.664 -2.611 21.562 1 81.75 199 GLY A C 1
ATOM 1509 O O . GLY A 1 199 ? 4.34 -2.295 22.719 1 81.75 199 GLY A O 1
ATOM 1510 N N . SER A 1 200 ? 5.824 -2.334 21.016 1 87.38 200 SER A N 1
ATOM 1511 C CA . SER A 1 200 ? 6.902 -1.84 21.875 1 87.38 200 SER A CA 1
ATOM 1512 C C . SER A 1 200 ? 6.855 -0.32 21.984 1 87.38 200 SER A C 1
ATOM 1514 O O . SER A 1 200 ? 6.516 0.374 21.031 1 87.38 200 SER A O 1
ATOM 1516 N N . LEU A 1 201 ? 7.211 0.241 23.094 1 87.81 201 LEU A N 1
ATOM 1517 C CA . LEU A 1 201 ? 7.27 1.678 23.344 1 87.81 201 LEU A CA 1
ATOM 1518 C C . LEU A 1 201 ? 8.5 2.293 22.688 1 87.81 201 LEU A C 1
ATOM 1520 O O . LEU A 1 201 ? 8.562 3.51 22.5 1 87.81 201 LEU A O 1
ATOM 1524 N N . ALA A 1 202 ? 9.367 1.41 22.312 1 87.44 202 ALA A N 1
ATOM 1525 C CA . ALA A 1 202 ? 10.609 1.891 21.719 1 87.44 202 ALA A CA 1
ATOM 1526 C C . ALA A 1 202 ? 10.461 2.07 20.203 1 87.44 202 ALA A C 1
ATOM 1528 O O . ALA A 1 202 ? 11.219 2.818 19.578 1 87.44 202 ALA A O 1
ATOM 1529 N N . PHE A 1 203 ? 9.438 1.416 19.672 1 88.81 203 PHE A N 1
ATOM 1530 C CA . PHE A 1 203 ? 9.336 1.436 18.219 1 88.81 203 PHE A CA 1
ATOM 1531 C C . PHE A 1 203 ? 7.949 1.895 17.781 1 88.81 203 PHE A C 1
ATOM 1533 O O . PHE A 1 203 ? 7.695 3.096 17.672 1 88.81 203 PHE A O 1
ATOM 1540 N N . GLY A 1 204 ? 6.984 1.074 17.766 1 82.25 204 GLY A N 1
ATOM 1541 C CA . GLY A 1 204 ? 5.66 1.396 17.25 1 82.25 204 GLY A CA 1
ATOM 1542 C C . GLY A 1 204 ? 4.969 2.49 18.031 1 82.25 204 GLY A C 1
ATOM 1543 O O . GLY A 1 204 ? 4.438 3.441 17.453 1 82.25 204 GLY A O 1
ATOM 1544 N N . ARG A 1 205 ? 5.062 2.475 19.312 1 84.81 205 ARG A N 1
ATOM 1545 C CA . ARG A 1 205 ? 4.352 3.422 20.172 1 84.81 205 ARG A CA 1
ATOM 1546 C C . ARG A 1 205 ? 5.297 4.5 20.688 1 84.81 205 ARG A C 1
ATOM 1548 O O . ARG A 1 205 ? 4.953 5.234 21.625 1 84.81 205 ARG A O 1
ATOM 1555 N N . ASN A 1 206 ? 6.371 4.531 20.016 1 87.88 206 ASN A N 1
ATOM 1556 C CA . ASN A 1 206 ? 7.434 5.402 20.516 1 87.88 206 ASN A CA 1
ATOM 1557 C C . ASN A 1 206 ? 7.043 6.875 20.422 1 87.88 206 ASN A C 1
ATOM 1559 O O . ASN A 1 206 ? 7.266 7.641 21.359 1 87.88 206 ASN A O 1
ATOM 1563 N N . PRO A 1 207 ? 6.414 7.25 19.297 1 85.56 207 PRO A N 1
ATOM 1564 C CA . PRO A 1 207 ? 6.086 8.672 19.203 1 85.56 207 PRO A CA 1
ATOM 1565 C C . PRO A 1 207 ? 5.137 9.141 20.297 1 85.56 207 PRO A C 1
ATOM 1567 O O . PRO A 1 207 ? 5.273 10.258 20.812 1 85.56 207 PRO A O 1
ATOM 1570 N N . ASN A 1 208 ? 4.297 8.305 20.781 1 83.5 208 ASN A N 1
ATOM 1571 C CA . ASN A 1 208 ? 3.373 8.672 21.844 1 83.5 208 ASN A CA 1
ATOM 1572 C C . ASN A 1 208 ? 4.09 8.82 23.172 1 83.5 208 ASN A C 1
ATOM 1574 O O . ASN A 1 208 ? 3.725 9.672 23.984 1 83.5 208 ASN A O 1
ATOM 1578 N N . LEU A 1 209 ? 4.984 8.031 23.344 1 88.12 209 LEU A N 1
ATOM 1579 C CA . LEU A 1 209 ? 5.75 8.094 24.578 1 88.12 209 LEU A CA 1
ATOM 1580 C C . LEU A 1 209 ? 6.637 9.336 24.609 1 88.12 209 LEU A C 1
ATOM 1582 O O . LEU A 1 209 ? 6.707 10.031 25.625 1 88.12 209 LEU A O 1
ATOM 1586 N N . ILE A 1 210 ? 7.277 9.57 23.484 1 87.06 210 ILE A N 1
ATOM 1587 C CA . ILE A 1 210 ? 8.219 10.68 23.438 1 87.06 210 ILE A CA 1
ATOM 1588 C C . ILE A 1 210 ? 7.465 12 23.594 1 87.06 210 ILE A C 1
ATOM 1590 O O . ILE A 1 210 ? 7.938 12.914 24.281 1 87.06 210 ILE A O 1
ATOM 1594 N N . VAL A 1 211 ? 6.352 12.109 23.016 1 81.56 211 VAL A N 1
ATOM 1595 C CA . VAL A 1 211 ? 5.559 13.328 23.125 1 81.56 211 VAL A CA 1
ATOM 1596 C C . VAL A 1 211 ? 5.148 13.531 24.594 1 81.56 211 VAL A C 1
ATOM 1598 O O . VAL A 1 211 ? 5.277 14.641 25.125 1 81.56 211 VAL A O 1
ATOM 1601 N N . GLY A 1 212 ? 4.691 12.492 25.234 1 79.56 212 GLY A N 1
ATOM 1602 C CA . GLY A 1 212 ? 4.332 12.594 26.641 1 79.56 212 GLY A CA 1
ATOM 1603 C C . GLY A 1 212 ? 5.512 12.922 27.531 1 79.56 212 GLY A C 1
ATOM 1604 O O . GLY A 1 212 ? 5.391 13.727 28.453 1 79.56 212 GLY A O 1
ATOM 1605 N N . TYR A 1 213 ? 6.609 12.414 27.203 1 81.5 213 TYR A N 1
ATOM 1606 C CA . TYR A 1 213 ? 7.824 12.641 27.969 1 81.5 213 TYR A CA 1
ATOM 1607 C C . TYR A 1 213 ? 8.32 14.07 27.812 1 81.5 213 TYR A C 1
ATOM 1609 O O . TYR A 1 213 ? 8.758 14.695 28.781 1 81.5 213 TYR A O 1
ATOM 1617 N N . MET A 1 214 ? 8.242 14.539 26.594 1 79.88 214 MET A N 1
ATOM 1618 C CA . MET A 1 214 ? 8.68 15.906 26.344 1 79.88 214 MET A CA 1
ATOM 1619 C C . MET A 1 214 ? 7.781 16.906 27.062 1 79.88 214 MET A C 1
ATOM 1621 O O . MET A 1 214 ? 8.25 17.938 27.547 1 79.88 214 MET A O 1
ATOM 1625 N N . GLU A 1 215 ? 6.559 16.578 27.125 1 75.75 215 GLU A N 1
ATOM 1626 C CA . GLU A 1 215 ? 5.633 17.438 27.859 1 75.75 215 GLU A CA 1
ATOM 1627 C C . GLU A 1 215 ? 5.945 17.406 29.359 1 75.75 215 GLU A C 1
ATOM 1629 O O . GLU A 1 215 ? 5.887 18.453 30.031 1 75.75 215 GLU A O 1
ATOM 1634 N N . GLN A 1 216 ? 6.312 16.328 29.828 1 76.06 216 GLN A N 1
ATOM 1635 C CA . GLN A 1 216 ? 6.699 16.203 31.234 1 76.06 216 GLN A CA 1
ATOM 1636 C C . GLN A 1 216 ? 7.973 16.984 31.531 1 76.06 216 GLN A C 1
ATOM 1638 O O . GLN A 1 216 ? 8.078 17.641 32.562 1 76.06 216 GLN A O 1
ATOM 1643 N N . LEU A 1 217 ? 8.867 16.828 30.594 1 76.56 217 LEU A N 1
ATOM 1644 C CA . LEU A 1 217 ? 10.141 17.516 30.766 1 76.56 217 LEU A CA 1
ATOM 1645 C C . LEU A 1 217 ? 9.961 19.031 30.719 1 76.56 217 LEU A C 1
ATOM 1647 O O . LEU A 1 217 ? 10.641 19.766 31.438 1 76.56 217 LEU A O 1
ATOM 1651 N N . LYS A 1 218 ? 9.141 19.469 29.844 1 71.56 218 LYS A N 1
ATOM 1652 C CA . LYS A 1 218 ? 8.836 20.891 29.75 1 71.56 218 LYS A CA 1
ATOM 1653 C C . LYS A 1 218 ? 8.312 21.422 31.078 1 71.56 218 LYS A C 1
ATOM 1655 O O . LYS A 1 218 ? 8.68 22.531 31.5 1 71.56 218 LYS A O 1
ATOM 1660 N N . ALA A 1 219 ? 7.598 20.688 31.688 1 64.31 219 ALA A N 1
ATOM 1661 C CA . ALA A 1 219 ? 7.027 21.078 32.969 1 64.31 219 ALA A CA 1
ATOM 1662 C C . ALA A 1 219 ? 8.102 21.156 34.031 1 64.31 219 ALA A C 1
ATOM 1664 O O . ALA A 1 219 ? 8.07 22.047 34.906 1 64.31 219 ALA A O 1
ATOM 1665 N N . GLU A 1 220 ? 9.07 20.281 33.844 1 65.5 220 GLU A N 1
ATOM 1666 C CA . GLU A 1 220 ? 10.125 20.188 34.844 1 65.5 220 GLU A CA 1
ATOM 1667 C C . GLU A 1 220 ? 11.227 21.203 34.562 1 65.5 220 GLU A C 1
ATOM 1669 O O . GLU A 1 220 ? 11.766 21.812 35.5 1 65.5 220 GLU A O 1
ATOM 1674 N N . LEU A 1 221 ? 11.695 21.281 33.281 1 60.47 221 LEU A N 1
ATOM 1675 C CA . LEU A 1 221 ? 12.867 22.078 32.906 1 60.47 221 LEU A CA 1
ATOM 1676 C C . LEU A 1 221 ? 12.523 23.562 32.875 1 60.47 221 LEU A C 1
ATOM 1678 O O . LEU A 1 221 ? 13.406 24.391 32.688 1 60.47 221 LEU A O 1
ATOM 1682 N N . ALA A 1 222 ? 11.266 24.062 32.844 1 56.06 222 ALA A N 1
ATOM 1683 C CA . ALA A 1 222 ? 10.969 25.484 32.906 1 56.06 222 ALA A CA 1
ATOM 1684 C C . ALA A 1 222 ? 11.875 26.172 33.938 1 56.06 222 ALA A C 1
ATOM 1686 O O . ALA A 1 222 ? 12.148 27.375 33.844 1 56.06 222 ALA A O 1
ATOM 1687 N N . SER A 1 223 ? 12.539 25.344 34.75 1 52.62 223 SER A N 1
ATOM 1688 C CA . SER A 1 223 ? 13.336 25.969 35.781 1 52.62 223 SER A CA 1
ATOM 1689 C C . SER A 1 223 ? 14.82 25.969 35.438 1 52.62 223 SER A C 1
ATOM 1691 O O . SER A 1 223 ? 15.594 26.781 35.938 1 52.62 223 SER A O 1
ATOM 1693 N N . GLU A 1 224 ? 15.383 24.953 34.719 1 53.72 224 GLU A N 1
ATOM 1694 C CA . GLU A 1 224 ? 16.828 24.844 34.594 1 53.72 224 GLU A CA 1
ATOM 1695 C C . GLU A 1 224 ? 17.281 25.141 33.156 1 53.72 224 GLU A C 1
ATOM 1697 O O . GLU A 1 224 ? 16.953 24.391 32.25 1 53.72 224 GLU A O 1
ATOM 1702 N N . GLN A 1 225 ? 17.562 26.375 32.75 1 52.09 225 GLN A N 1
ATOM 1703 C CA . GLN A 1 225 ? 17.844 27.016 31.469 1 52.09 225 GLN A CA 1
ATOM 1704 C C . GLN A 1 225 ? 18.906 26.25 30.688 1 52.09 225 GLN A C 1
ATOM 1706 O O . GLN A 1 225 ? 18.906 26.25 29.453 1 52.09 225 GLN A O 1
ATOM 1711 N N . HIS A 1 226 ? 20.078 25.688 31.344 1 51.28 226 HIS A N 1
ATOM 1712 C CA . HIS A 1 226 ? 21.297 25.484 30.562 1 51.28 226 HIS A CA 1
ATOM 1713 C C . HIS A 1 226 ? 21.609 24 30.422 1 51.28 226 HIS A C 1
ATOM 1715 O O . HIS A 1 226 ? 22.688 23.625 29.938 1 51.28 226 HIS A O 1
ATOM 1721 N N . SER A 1 227 ? 20.781 22.953 30.797 1 57.25 227 SER A N 1
ATOM 1722 C CA . SER A 1 227 ? 21.266 21.578 30.734 1 57.25 227 SER A CA 1
ATOM 1723 C C . SER A 1 227 ? 20.594 20.812 29.594 1 57.25 227 SER A C 1
ATOM 1725 O O . SER A 1 227 ? 19.484 21.172 29.172 1 57.25 227 SER A O 1
ATOM 1727 N N . LEU A 1 228 ? 21.406 19.938 28.75 1 63.38 228 LEU A N 1
ATOM 1728 C CA . LEU A 1 228 ? 20.891 19.031 27.75 1 63.38 228 LEU A CA 1
ATOM 1729 C C . LEU A 1 228 ? 19.656 18.281 28.266 1 63.38 228 LEU A C 1
ATOM 1731 O O . LEU A 1 228 ? 19.719 17.625 29.312 1 63.38 228 LEU A O 1
ATOM 1735 N N . PRO A 1 229 ? 18.562 18.531 27.672 1 73.19 229 PRO A N 1
ATOM 1736 C CA . PRO A 1 229 ? 17.422 17.766 28.156 1 73.19 229 PRO A CA 1
ATOM 1737 C C . PRO A 1 229 ? 17.641 16.25 28.078 1 73.19 229 PRO A C 1
ATOM 1739 O O . PRO A 1 229 ? 18.25 15.773 27.125 1 73.19 229 PRO A O 1
ATOM 1742 N N . PRO A 1 230 ? 17.406 15.594 29.078 1 81.94 230 PRO A N 1
ATOM 1743 C CA . PRO A 1 230 ? 17.594 14.141 29.094 1 81.94 230 PRO A CA 1
ATOM 1744 C C . PRO A 1 230 ? 16.719 13.422 28.062 1 81.94 230 PRO A C 1
ATOM 1746 O O . PRO A 1 230 ? 15.734 12.781 28.438 1 81.94 230 PRO A O 1
ATOM 1749 N N . LEU A 1 231 ? 17.156 13.562 26.828 1 85.81 231 LEU A N 1
ATOM 1750 C CA . LEU A 1 231 ? 16.438 12.883 25.75 1 85.81 231 LEU A CA 1
ATOM 1751 C C . LEU A 1 231 ? 16.609 11.367 25.859 1 85.81 231 LEU A C 1
ATOM 1753 O O . LEU A 1 231 ? 17.688 10.875 26.188 1 85.81 231 LEU A O 1
ATOM 1757 N N . ILE A 1 232 ? 15.586 10.695 25.562 1 89 232 ILE A N 1
ATOM 1758 C CA . ILE A 1 232 ? 15.586 9.25 25.703 1 89 232 ILE A CA 1
ATOM 1759 C C . ILE A 1 232 ? 16.312 8.609 24.531 1 89 232 ILE A C 1
ATOM 1761 O O . ILE A 1 232 ? 16.047 8.961 23.375 1 89 232 ILE A O 1
ATOM 1765 N N . VAL A 1 233 ? 17.141 7.738 24.781 1 91.31 233 VAL A N 1
ATOM 1766 C CA . VAL A 1 233 ? 17.797 6.949 23.75 1 91.31 233 VAL A CA 1
ATOM 1767 C C . VAL A 1 233 ? 17.172 5.555 23.688 1 91.31 233 VAL A C 1
ATOM 1769 O O . VAL A 1 233 ? 16.5 5.207 22.719 1 91.31 233 VAL A O 1
ATOM 1772 N N . THR A 1 234 ? 17.359 4.73 24.672 1 90.56 234 THR A N 1
ATOM 1773 C CA . THR A 1 234 ? 16.734 3.412 24.703 1 90.56 234 THR A CA 1
ATOM 1774 C C . THR A 1 234 ? 16.25 3.078 26.125 1 90.56 234 THR A C 1
ATOM 1776 O O . THR A 1 234 ? 16.453 3.859 27.047 1 90.56 234 THR A O 1
ATOM 1779 N N . GLY A 1 235 ? 15.5 1.933 26.219 1 88.25 235 GLY A N 1
ATOM 1780 C CA . GLY A 1 235 ? 15.039 1.415 27.5 1 88.25 235 GLY A CA 1
ATOM 1781 C C . GLY A 1 235 ? 13.594 1.764 27.812 1 88.25 235 GLY A C 1
ATOM 1782 O O . GLY A 1 235 ? 13.148 1.629 28.953 1 88.25 235 GLY A O 1
ATOM 1783 N N . GLU A 1 236 ? 12.93 2.1 26.891 1 88.56 236 GLU A N 1
ATOM 1784 C CA . GLU A 1 236 ? 11.547 2.535 27.062 1 88.56 236 GLU A CA 1
ATOM 1785 C C . GLU A 1 236 ? 10.641 1.367 27.453 1 88.56 236 GLU A C 1
ATOM 1787 O O . GLU A 1 236 ? 9.648 1.554 28.156 1 88.56 236 GLU A O 1
ATOM 1792 N N . ASP A 1 237 ? 10.953 0.198 27.016 1 84.69 237 ASP A N 1
ATOM 1793 C CA . ASP A 1 237 ? 10.102 -0.964 27.234 1 84.69 237 ASP A CA 1
ATOM 1794 C C . ASP A 1 237 ? 10.234 -1.48 28.672 1 84.69 237 ASP A C 1
ATOM 1796 O O . ASP A 1 237 ? 9.406 -2.262 29.141 1 84.69 237 ASP A O 1
ATOM 1800 N N . THR A 1 238 ? 11.273 -1.065 29.328 1 77 238 THR A N 1
ATOM 1801 C CA . THR A 1 238 ? 11.516 -1.561 30.688 1 77 238 THR A CA 1
ATOM 1802 C C . THR A 1 238 ? 10.961 -0.59 31.719 1 77 238 THR A C 1
ATOM 1804 O O . THR A 1 238 ? 10.992 -0.875 32.906 1 77 238 THR A O 1
ATOM 1807 N N . THR A 1 239 ? 10.422 0.49 31.234 1 76.81 239 THR A N 1
ATOM 1808 C CA . THR A 1 239 ? 9.953 1.518 32.156 1 76.81 239 THR A CA 1
ATOM 1809 C C . THR A 1 239 ? 8.445 1.43 32.344 1 76.81 239 THR A C 1
ATOM 1811 O O . THR A 1 239 ? 7.723 1.033 31.422 1 76.81 239 THR A O 1
ATOM 1814 N N . LEU A 1 240 ? 8.148 1.635 33.531 1 78.75 240 LEU A N 1
ATOM 1815 C CA . LEU A 1 240 ? 6.719 1.695 33.812 1 78.75 240 LEU A CA 1
ATOM 1816 C C . LEU A 1 240 ? 6.121 3.01 33.312 1 78.75 240 LEU A C 1
ATOM 1818 O O . LEU A 1 240 ? 6.668 4.082 33.594 1 78.75 240 LEU A O 1
ATOM 1822 N N . VAL A 1 241 ? 5.23 2.852 32.469 1 84.44 241 VAL A N 1
ATOM 1823 C CA . VAL A 1 241 ? 4.633 4.043 31.875 1 84.44 241 VAL A CA 1
ATOM 1824 C C . VAL A 1 241 ? 3.158 4.129 32.281 1 84.44 241 VAL A C 1
ATOM 1826 O O . VAL A 1 241 ? 2.514 3.107 32.5 1 84.44 241 VAL A O 1
ATOM 1829 N N . HIS A 1 242 ? 2.748 5.332 32.5 1 83.06 242 HIS A N 1
ATOM 1830 C CA . HIS A 1 242 ? 1.334 5.613 32.719 1 83.06 242 HIS A CA 1
ATOM 1831 C C . HIS A 1 242 ? 0.669 6.141 31.469 1 83.06 242 HIS A C 1
ATOM 1833 O O . HIS A 1 242 ? 1.251 6.961 30.75 1 83.06 242 HIS A O 1
ATOM 1839 N N . LYS A 1 243 ? -0.429 5.617 31.234 1 81.69 243 LYS A N 1
ATOM 1840 C CA . LYS A 1 243 ? -1.188 6.074 30.078 1 81.69 243 LYS A CA 1
ATOM 1841 C C . LYS A 1 243 ? -1.882 7.402 30.359 1 81.69 243 LYS A C 1
ATOM 1843 O O . LYS A 1 243 ? -2.518 7.566 31.391 1 81.69 243 LYS A O 1
ATOM 1848 N N . GLU A 1 244 ? -1.641 8.312 29.469 1 81.25 244 GLU A N 1
ATOM 1849 C CA . GLU A 1 244 ? -2.26 9.633 29.547 1 81.25 244 GLU A CA 1
ATOM 1850 C C . GLU A 1 244 ? -3.039 9.961 28.281 1 81.25 244 GLU A C 1
ATOM 1852 O O . GLU A 1 244 ? -2.857 9.305 27.25 1 81.25 244 GLU A O 1
ATOM 1857 N N . PRO A 1 245 ? -3.883 10.844 28.344 1 78.38 245 PRO A N 1
ATOM 1858 C CA . PRO A 1 245 ? -4.703 11.172 27.172 1 78.38 245 PRO A CA 1
ATOM 1859 C C . PRO A 1 245 ? -3.871 11.555 25.953 1 78.38 245 PRO A C 1
ATOM 1861 O O . PRO A 1 245 ? -4.297 11.328 24.812 1 78.38 245 PRO A O 1
ATOM 1864 N N . HIS A 1 246 ? -2.801 12.172 26.188 1 76.69 246 HIS A N 1
ATOM 1865 C CA . HIS A 1 246 ? -2.018 12.641 25.047 1 76.69 246 HIS A CA 1
ATOM 1866 C C . HIS A 1 246 ? -0.744 11.82 24.875 1 76.69 246 HIS A C 1
ATOM 1868 O O . HIS A 1 246 ? 0.217 12.281 24.25 1 76.69 246 HIS A O 1
ATOM 1874 N N . GLY A 1 247 ? -0.817 10.602 25.516 1 79.69 247 GLY A N 1
ATOM 1875 C CA . GLY A 1 247 ? 0.341 9.742 25.328 1 79.69 247 GLY A CA 1
ATOM 1876 C C . GLY A 1 247 ? 0.701 8.953 26.578 1 79.69 247 GLY A C 1
ATOM 1877 O O . GLY A 1 247 ? -0.178 8.422 27.266 1 79.69 247 GLY A O 1
ATOM 1878 N N . TYR A 1 248 ? 2.006 8.836 26.734 1 82.69 248 TYR A N 1
ATOM 1879 C CA . TYR A 1 248 ? 2.506 8.086 27.891 1 82.69 248 TYR A CA 1
ATOM 1880 C C . TYR A 1 248 ? 3.414 8.953 28.75 1 82.69 248 TYR A C 1
ATOM 1882 O O . TYR A 1 248 ? 4.133 9.812 28.234 1 82.69 248 TYR A O 1
ATOM 1890 N N . SER A 1 249 ? 3.229 8.867 29.984 1 81.12 249 SER A N 1
ATOM 1891 C CA . SER A 1 249 ? 4.133 9.547 30.906 1 81.12 249 SER A CA 1
ATOM 1892 C C . SER A 1 249 ? 4.93 8.555 31.734 1 81.12 249 SER A C 1
ATOM 1894 O O . SER A 1 249 ? 4.484 7.426 31.953 1 81.12 249 SER A O 1
ATOM 1896 N N . LEU A 1 250 ? 6.188 8.922 31.969 1 83.19 250 LEU A N 1
ATOM 1897 C CA . LEU A 1 250 ? 7.023 8.055 32.781 1 83.19 250 LEU A CA 1
ATOM 1898 C C . LEU A 1 250 ? 6.703 8.234 34.25 1 83.19 250 LEU A C 1
ATOM 1900 O O . LEU A 1 250 ? 6.426 9.352 34.719 1 83.19 250 LEU A O 1
ATOM 1904 N N . ASN A 1 251 ? 6.418 7.062 34.938 1 73.81 251 ASN A N 1
ATOM 1905 C CA . ASN A 1 251 ? 6.125 7.121 36.375 1 73.81 251 ASN A CA 1
ATOM 1906 C C . ASN A 1 251 ? 7.25 7.797 37.156 1 73.81 251 ASN A C 1
ATOM 1908 O O . ASN A 1 251 ? 8.414 7.398 37.031 1 73.81 251 ASN A O 1
ATOM 1912 N N . GLN A 1 252 ? 7.008 9.055 37.531 1 61.5 252 GLN A N 1
ATOM 1913 C CA . GLN A 1 252 ? 7.949 9.727 38.438 1 61.5 252 GLN A CA 1
ATOM 1914 C C . GLN A 1 252 ? 7.922 9.109 39.812 1 61.5 252 GLN A C 1
ATOM 1916 O O . GLN A 1 252 ? 6.867 9.023 40.469 1 61.5 252 GLN A O 1
ATOM 1921 N N . ALA A 1 253 ? 8.586 8.062 40.219 1 49.53 253 ALA A N 1
ATOM 1922 C CA . ALA A 1 253 ? 8.594 7.75 41.656 1 49.53 253 ALA A CA 1
ATOM 1923 C C . ALA A 1 253 ? 8.719 9.023 42.5 1 49.53 253 ALA A C 1
ATOM 1925 O O . ALA A 1 253 ? 9.211 10.047 42 1 49.53 253 ALA A O 1
ATOM 1926 N N . ASN A 1 254 ? 8.273 8.836 43.812 1 39.34 254 ASN A N 1
ATOM 1927 C CA . ASN A 1 254 ? 8.352 9.742 44.938 1 39.34 254 ASN A CA 1
ATOM 1928 C C . ASN A 1 254 ? 9.688 10.484 44.969 1 39.34 254 ASN A C 1
ATOM 1930 O O . ASN A 1 254 ? 10.727 9.891 45.281 1 39.34 254 ASN A O 1
ATOM 1934 N N . GLY A 1 255 ? 9.844 11.812 44.781 1 42.75 255 GLY A N 1
ATOM 1935 C CA . GLY A 1 255 ? 10.812 12.867 45.031 1 42.75 255 GLY A CA 1
ATOM 1936 C C . GLY A 1 255 ? 12.078 12.734 44.219 1 42.75 255 GLY A C 1
ATOM 1937 O O . GLY A 1 255 ? 12.812 13.703 44.031 1 42.75 255 GLY A O 1
ATOM 1938 N N . THR A 1 256 ? 12.812 11.562 44.25 1 41 256 THR A N 1
ATOM 1939 C CA . THR A 1 256 ? 14.227 11.406 43.969 1 41 256 THR A CA 1
ATOM 1940 C C . THR A 1 256 ? 14.43 10.906 42.531 1 41 256 THR A C 1
ATOM 1942 O O . THR A 1 256 ? 14.688 9.719 42.312 1 41 256 THR A O 1
ATOM 1945 N N . GLY A 1 257 ? 13.984 11.555 41.25 1 49.22 257 GLY A N 1
ATOM 1946 C CA . GLY A 1 257 ? 14.438 11.414 39.875 1 49.22 257 GLY A CA 1
ATOM 1947 C C . GLY A 1 257 ? 13.734 10.297 39.125 1 49.22 257 GLY A C 1
ATOM 1948 O O . GLY A 1 257 ? 12.93 9.562 39.719 1 49.22 257 GLY A O 1
ATOM 1949 N N . ILE A 1 258 ? 13.445 10.305 37.812 1 51.75 258 ILE A N 1
ATOM 1950 C CA . ILE A 1 258 ? 12.938 9.25 36.938 1 51.75 258 ILE A CA 1
ATOM 1951 C C . ILE A 1 258 ? 13.555 7.91 37.344 1 51.75 258 ILE A C 1
ATOM 1953 O O . ILE A 1 258 ? 14.781 7.746 37.281 1 51.75 258 ILE A O 1
ATOM 1957 N N . ASP A 1 259 ? 13.297 7.23 38.375 1 49.88 259 ASP A N 1
ATOM 1958 C CA . ASP A 1 259 ? 13.805 5.926 38.781 1 49.88 259 ASP A CA 1
ATOM 1959 C C . ASP A 1 259 ? 13.867 4.969 37.594 1 49.88 259 ASP A C 1
ATOM 1961 O O . ASP A 1 259 ? 12.922 4.203 37.375 1 49.88 259 ASP A O 1
ATOM 1965 N N . ASN A 1 260 ? 14.125 5.355 36.469 1 57.38 260 ASN A N 1
ATOM 1966 C CA . ASN A 1 260 ? 13.891 4.426 35.375 1 57.38 260 ASN A CA 1
ATOM 1967 C C . ASN A 1 260 ? 15.125 3.574 35.094 1 57.38 260 ASN A C 1
ATOM 1969 O O . ASN A 1 260 ? 16.031 4.004 34.375 1 57.38 260 ASN A O 1
ATOM 1973 N N . ASN A 1 261 ? 15.5 2.609 36.031 1 60.44 261 ASN A N 1
ATOM 1974 C CA . ASN A 1 261 ? 16.688 1.777 35.969 1 60.44 261 ASN A CA 1
ATOM 1975 C C . ASN A 1 261 ? 16.969 1.332 34.531 1 60.44 261 ASN A C 1
ATOM 1977 O O . ASN A 1 261 ? 18.125 1.175 34.125 1 60.44 261 ASN A O 1
ATOM 1981 N N . GLY A 1 262 ? 16.109 1.26 33.688 1 77.81 262 GLY A N 1
ATOM 1982 C CA . GLY A 1 262 ? 16.453 0.697 32.375 1 77.81 262 GLY A CA 1
ATOM 1983 C C . GLY A 1 262 ? 16.391 1.715 31.266 1 77.81 262 GLY A C 1
ATOM 1984 O O . GLY A 1 262 ? 16.781 1.419 30.125 1 77.81 262 GLY A O 1
ATOM 1985 N N . LEU A 1 263 ? 16.266 3.008 31.75 1 87 263 LEU A N 1
ATOM 1986 C CA . LEU A 1 263 ? 16.156 4.047 30.734 1 87 263 LEU A CA 1
ATOM 1987 C C . LEU A 1 263 ? 17.5 4.723 30.5 1 87 263 LEU A C 1
ATOM 1989 O O . LEU A 1 263 ? 18.172 5.125 31.453 1 87 263 LEU A O 1
ATOM 1993 N N . VAL A 1 264 ? 17.922 4.695 29.328 1 89.25 264 VAL A N 1
ATOM 1994 C CA . VAL A 1 264 ? 19.172 5.352 28.953 1 89.25 264 VAL A CA 1
ATOM 1995 C C . VAL A 1 264 ? 18.875 6.695 28.297 1 89.25 264 VAL A C 1
ATOM 1997 O O . VAL A 1 264 ? 18.219 6.754 27.25 1 89.25 264 VAL A O 1
ATOM 2000 N N . THR A 1 265 ? 19.25 7.719 28.906 1 88 265 THR A N 1
ATOM 2001 C CA . THR A 1 265 ? 19.094 9.062 28.375 1 88 265 THR A CA 1
ATOM 2002 C C . THR A 1 265 ? 20.438 9.617 27.891 1 88 265 THR A C 1
ATOM 2004 O O . THR A 1 265 ? 21.484 9.047 28.172 1 88 265 THR A O 1
ATOM 2007 N N . ILE A 1 266 ? 20.375 10.656 27.188 1 85.69 266 ILE A N 1
ATOM 2008 C CA . ILE A 1 266 ? 21.578 11.203 26.562 1 85.69 266 ILE A CA 1
ATOM 2009 C C . ILE A 1 266 ? 22.531 11.727 27.625 1 85.69 266 ILE A C 1
ATOM 2011 O O . ILE A 1 266 ? 23.75 11.656 27.469 1 85.69 266 ILE A O 1
ATOM 2015 N N . ASP A 1 267 ? 22.062 12.242 28.75 1 80.56 267 ASP A N 1
ATOM 2016 C CA . ASP A 1 267 ? 22.906 12.75 29.828 1 80.56 267 ASP A CA 1
ATOM 2017 C C . ASP A 1 267 ? 23.75 11.633 30.438 1 80.56 267 ASP A C 1
ATOM 2019 O O . ASP A 1 267 ? 24.922 11.844 30.781 1 80.56 267 ASP A O 1
ATOM 2023 N N . ARG A 1 268 ? 23.172 10.492 30.531 1 81.81 268 ARG A N 1
ATOM 2024 C CA . ARG A 1 268 ? 23.891 9.344 31.047 1 81.81 268 ARG A CA 1
ATOM 2025 C C . ARG A 1 268 ? 25 8.906 30.094 1 81.81 268 ARG A C 1
ATOM 2027 O O . ARG A 1 268 ? 26.078 8.508 30.531 1 81.81 268 ARG A O 1
ATOM 2034 N N . VAL A 1 269 ? 24.641 8.977 28.859 1 84.5 269 VAL A N 1
ATOM 2035 C CA . VAL A 1 269 ? 25.625 8.602 27.859 1 84.5 269 VAL A CA 1
ATOM 2036 C C . VAL A 1 269 ? 26.781 9.609 27.859 1 84.5 269 VAL A C 1
ATOM 2038 O O . VAL A 1 269 ? 27.938 9.234 27.688 1 84.5 269 VAL A O 1
ATOM 2041 N N . TRP A 1 270 ? 26.453 10.852 28.078 1 79.69 270 TRP A N 1
ATOM 2042 C CA . TRP A 1 270 ? 27.453 11.914 28.047 1 79.69 270 TRP A CA 1
ATOM 2043 C C . TRP A 1 270 ? 28.391 11.797 29.25 1 79.69 270 TRP A C 1
ATOM 2045 O O . TRP A 1 270 ? 29.547 12.242 29.188 1 79.69 270 TRP A O 1
ATOM 2055 N N . GLN A 1 271 ? 27.906 11.133 30.344 1 76.69 271 GLN A N 1
ATOM 2056 C CA . GLN A 1 271 ? 28.703 10.992 31.562 1 76.69 271 GLN A CA 1
ATOM 2057 C C . GLN A 1 271 ? 29.656 9.797 31.453 1 76.69 271 GLN A C 1
ATOM 2059 O O . GLN A 1 271 ? 30.531 9.625 32.312 1 76.69 271 GLN A O 1
ATOM 2064 N N . LEU A 1 272 ? 29.359 8.969 30.516 1 72.94 272 LEU A N 1
ATOM 2065 C CA . LEU A 1 272 ? 30.234 7.809 30.359 1 72.94 272 LEU A CA 1
ATOM 2066 C C . LEU A 1 272 ? 31.688 8.234 30.156 1 72.94 272 LEU A C 1
ATOM 2068 O O . LEU A 1 272 ? 31.969 9.148 29.375 1 72.94 272 LEU A O 1
ATOM 2072 N N . GLU A 1 273 ? 32.594 7.855 31.234 1 63.38 273 GLU A N 1
ATOM 2073 C CA . GLU A 1 273 ? 34.031 8.172 31.203 1 63.38 273 GLU A CA 1
ATOM 2074 C C . GLU A 1 273 ? 34.719 7.512 30.016 1 63.38 273 GLU A C 1
ATOM 2076 O O . GLU A 1 273 ? 34.312 6.445 29.547 1 63.38 273 GLU A O 1
ATOM 2081 N N . ASP A 1 274 ? 35.594 8.227 29.219 1 57.78 274 ASP A N 1
ATOM 2082 C CA . ASP A 1 274 ? 36.312 8.086 27.938 1 57.78 274 ASP A CA 1
ATOM 2083 C C . ASP A 1 274 ? 37.094 6.777 27.891 1 57.78 274 ASP A C 1
ATOM 2085 O O . ASP A 1 274 ? 37.594 6.391 26.828 1 57.78 274 ASP A O 1
ATOM 2089 N N . ASP A 1 275 ? 37.344 6.133 28.953 1 53.75 275 ASP A N 1
ATOM 2090 C CA . ASP A 1 275 ? 38.406 5.113 28.812 1 53.75 275 ASP A CA 1
ATOM 2091 C C . ASP A 1 275 ? 37.969 4.02 27.844 1 53.75 275 ASP A C 1
ATOM 2093 O O . ASP A 1 275 ? 38.812 3.449 27.141 1 53.75 275 ASP A O 1
ATOM 2097 N N . ILE A 1 276 ? 36.938 3.385 28.109 1 52.44 276 ILE A N 1
ATOM 2098 C CA . ILE A 1 276 ? 36.562 2.229 27.297 1 52.44 276 ILE A CA 1
ATOM 2099 C C . ILE A 1 276 ? 36.531 2.623 25.828 1 52.44 276 ILE A C 1
ATOM 2101 O O . ILE A 1 276 ? 36.875 1.829 24.953 1 52.44 276 ILE A O 1
ATOM 2105 N N . PHE A 1 277 ? 36 3.906 25.562 1 54.28 277 PHE A N 1
ATOM 2106 C CA . PHE A 1 277 ? 35.781 4.453 24.219 1 54.28 277 PHE A CA 1
ATOM 2107 C C . PHE A 1 277 ? 37.062 5.082 23.688 1 54.28 277 PHE A C 1
ATOM 2109 O O . PHE A 1 277 ? 37.062 5.762 22.656 1 54.28 277 PHE A O 1
ATOM 2116 N N . LEU A 1 278 ? 38.062 5.098 24.375 1 50.22 278 LEU A N 1
ATOM 2117 C CA . LEU A 1 278 ? 39.344 5.762 24.125 1 50.22 278 LEU A CA 1
ATOM 2118 C C . LEU A 1 278 ? 39.781 5.566 22.672 1 50.22 278 LEU A C 1
ATOM 2120 O O . LEU A 1 278 ? 40.375 6.469 22.078 1 50.22 278 LEU A O 1
ATOM 2124 N N . THR A 1 279 ? 39.688 4.348 22.281 1 52 279 THR A N 1
ATOM 2125 C CA . THR A 1 279 ? 40.281 4.199 20.953 1 52 279 THR A CA 1
ATOM 2126 C C . THR A 1 279 ? 39.344 4.738 19.875 1 52 279 THR A C 1
ATOM 2128 O O . THR A 1 279 ? 39.781 5.023 18.766 1 52 279 THR A O 1
ATOM 2131 N N . CYS A 1 280 ? 38.062 4.613 20.062 1 53.28 280 CYS A N 1
ATOM 2132 C CA . CYS A 1 280 ? 37.125 5.223 19.125 1 53.28 280 CYS A CA 1
ATOM 2133 C C . CYS A 1 280 ? 36.781 6.641 19.562 1 53.28 280 CYS A C 1
ATOM 2135 O O . CYS A 1 280 ? 36.75 6.945 20.75 1 53.28 280 CYS A O 1
ATOM 2137 N N . SER A 1 281 ? 36.938 7.648 18.703 1 60.91 281 SER A N 1
ATOM 2138 C CA . SER A 1 281 ? 36.656 9.023 19.094 1 60.91 281 SER A CA 1
ATOM 2139 C C . SER A 1 281 ? 35.344 9.109 19.875 1 60.91 281 SER A C 1
ATOM 2141 O O . SER A 1 281 ? 34.25 8.836 19.344 1 60.91 281 SER A O 1
ATOM 2143 N N . THR A 1 282 ? 35.406 8.898 21.188 1 63.44 282 THR A N 1
ATOM 2144 C CA . THR A 1 282 ? 34.312 9.016 22.156 1 63.44 282 THR A CA 1
ATOM 2145 C C . THR A 1 282 ? 33.312 10.055 21.703 1 63.44 282 THR A C 1
ATOM 2147 O O . THR A 1 282 ? 32.094 9.875 21.891 1 63.44 282 THR A O 1
ATOM 2150 N N . LYS A 1 283 ? 33.812 11.008 21.047 1 72.69 283 LYS A N 1
ATOM 2151 C CA . LYS A 1 283 ? 32.938 12.086 20.625 1 72.69 283 LYS A CA 1
ATOM 2152 C C . LYS A 1 283 ? 31.984 11.602 19.531 1 72.69 283 LYS A C 1
ATOM 2154 O O . LYS A 1 283 ? 30.797 11.953 19.531 1 72.69 283 LYS A O 1
ATOM 2159 N N . GLN A 1 284 ? 32.5 10.656 18.797 1 78.06 284 GLN A N 1
ATOM 2160 C CA . GLN A 1 284 ? 31.688 10.172 17.688 1 78.06 284 GLN A CA 1
ATOM 2161 C C . GLN A 1 284 ? 30.562 9.258 18.188 1 78.06 284 GLN A C 1
ATOM 2163 O O . GLN A 1 284 ? 29.453 9.281 17.656 1 78.06 284 GLN A O 1
ATOM 2168 N N . LEU A 1 285 ? 30.891 8.594 19.25 1 82.56 285 LEU A N 1
ATOM 2169 C CA . LEU A 1 285 ? 29.906 7.66 19.781 1 82.56 285 LEU A CA 1
ATOM 2170 C C . LEU A 1 285 ? 28.797 8.398 20.531 1 82.56 285 LEU A C 1
ATOM 2172 O O . LEU A 1 285 ? 27.625 8.031 20.453 1 82.56 285 LEU A O 1
ATOM 2176 N N . LYS A 1 286 ? 29.234 9.422 21.234 1 82.94 286 LYS A N 1
ATOM 2177 C CA . LYS A 1 286 ? 28.25 10.258 21.922 1 82.94 286 LYS A CA 1
ATOM 2178 C C . LYS A 1 286 ? 27.344 10.977 20.922 1 82.94 286 LYS A C 1
ATOM 2180 O O . LYS A 1 286 ? 26.141 11.078 21.141 1 82.94 286 LYS A O 1
ATOM 2185 N N . ASP A 1 287 ? 27.953 11.32 19.812 1 86.12 287 ASP A N 1
ATOM 2186 C CA . ASP A 1 287 ? 27.172 11.984 18.766 1 86.12 287 ASP A CA 1
ATOM 2187 C C . ASP A 1 287 ? 26.188 11.016 18.125 1 86.12 287 ASP A C 1
ATOM 2189 O O . ASP A 1 287 ? 25.094 11.414 17.734 1 86.12 287 ASP A O 1
ATOM 2193 N N . LEU A 1 288 ? 26.625 9.852 18.078 1 90.06 288 LEU A N 1
ATOM 2194 C CA . LEU A 1 288 ? 25.75 8.844 17.484 1 90.06 288 LEU A CA 1
ATOM 2195 C C . LEU A 1 288 ? 24.5 8.633 18.328 1 90.06 288 LEU A C 1
ATOM 2197 O O . LEU A 1 288 ? 23.391 8.539 17.812 1 90.06 288 LEU A O 1
ATOM 2201 N N . CYS A 1 289 ? 24.688 8.555 19.562 1 91.38 289 CYS A N 1
ATOM 2202 C CA . CYS A 1 289 ? 23.562 8.398 20.469 1 91.38 289 CYS A CA 1
ATOM 2203 C C . CYS A 1 289 ? 22.688 9.641 20.469 1 91.38 289 CYS A C 1
ATOM 2205 O O . CYS A 1 289 ? 21.453 9.547 20.594 1 91.38 289 CYS A O 1
ATOM 2207 N N . TYR A 1 290 ? 23.375 10.719 20.375 1 88.88 290 TYR A N 1
ATOM 2208 C CA . TYR A 1 290 ? 22.625 11.961 20.25 1 88.88 290 TYR A CA 1
ATOM 2209 C C . TYR A 1 290 ? 21.781 11.969 18.984 1 88.88 290 TYR A C 1
ATOM 2211 O O . TYR A 1 290 ? 20.609 12.344 19.016 1 88.88 290 TYR A O 1
ATOM 2219 N N . SER A 1 291 ? 22.359 11.57 17.906 1 91.75 291 SER A N 1
ATOM 2220 C CA . SER A 1 291 ? 21.641 11.469 16.641 1 91.75 291 SER A CA 1
ATOM 2221 C C . SER A 1 291 ? 20.438 10.539 16.781 1 91.75 291 SER A C 1
ATOM 2223 O O . SER A 1 291 ? 19.375 10.805 16.203 1 91.75 291 SER A O 1
ATOM 2225 N N . PHE A 1 292 ? 20.594 9.539 17.484 1 93.88 292 PHE A N 1
ATOM 2226 C CA . PHE A 1 292 ? 19.516 8.57 17.703 1 93.88 292 PHE A CA 1
ATOM 2227 C C . PHE A 1 292 ? 18.375 9.203 18.484 1 93.88 292 PHE A C 1
ATOM 2229 O O . PHE A 1 292 ? 17.203 8.961 18.188 1 93.88 292 PHE A O 1
ATOM 2236 N N . ALA A 1 293 ? 18.703 9.953 19.484 1 90.88 293 ALA A N 1
ATOM 2237 C CA . ALA A 1 293 ? 17.688 10.656 20.266 1 90.88 293 ALA A CA 1
ATOM 2238 C C . ALA A 1 293 ? 16.938 11.664 19.391 1 90.88 293 ALA A C 1
ATOM 2240 O O . ALA A 1 293 ? 15.719 11.812 19.5 1 90.88 293 ALA A O 1
ATOM 2241 N N . LEU A 1 294 ? 17.703 12.328 18.531 1 89.31 294 LEU A N 1
ATOM 2242 C CA . LEU A 1 294 ? 17.094 13.289 17.625 1 89.31 294 LEU A CA 1
ATOM 2243 C C . LEU A 1 294 ? 16.188 12.594 16.609 1 89.31 294 LEU A C 1
ATOM 2245 O O . LEU A 1 294 ? 15.133 13.117 16.25 1 89.31 294 LEU A O 1
ATOM 2249 N N . PHE A 1 295 ? 16.578 11.43 16.188 1 91.94 295 PHE A N 1
ATOM 2250 C CA . PHE A 1 295 ? 15.773 10.625 15.281 1 91.94 295 PHE A CA 1
ATOM 2251 C C . PHE A 1 295 ? 14.406 10.328 15.891 1 91.94 295 PHE A C 1
ATOM 2253 O O . PHE A 1 295 ? 13.391 10.391 15.195 1 91.94 295 PHE A O 1
ATOM 2260 N N . LYS A 1 296 ? 14.336 10.102 17.109 1 90.56 296 LYS A N 1
ATOM 2261 C CA . LYS A 1 296 ? 13.07 9.812 17.781 1 90.56 296 LYS A CA 1
ATOM 2262 C C . LYS A 1 296 ? 12.164 11.039 17.797 1 90.56 296 LYS A C 1
ATOM 2264 O O . LYS A 1 296 ? 10.945 10.922 17.656 1 90.56 296 LYS A O 1
ATOM 2269 N N . LEU A 1 297 ? 12.75 12.148 17.953 1 86.19 297 LEU A N 1
ATOM 2270 C CA . LEU A 1 297 ? 11.977 13.383 17.891 1 86.19 297 LEU A CA 1
ATOM 2271 C C . LEU A 1 297 ? 11.477 13.648 16.469 1 86.19 297 LEU A C 1
ATOM 2273 O O . LEU A 1 297 ? 10.336 14.078 16.281 1 86.19 297 LEU A O 1
ATOM 2277 N N . LEU A 1 298 ? 12.406 13.383 15.555 1 87.06 298 LEU A N 1
ATOM 2278 C CA . LEU A 1 298 ? 12.031 13.562 14.156 1 87.06 298 LEU A CA 1
ATOM 2279 C C . LEU A 1 298 ? 10.883 12.625 13.781 1 87.06 298 LEU A C 1
ATOM 2281 O O . LEU A 1 298 ? 10.016 12.984 12.984 1 87.06 298 LEU A O 1
ATOM 2285 N N . ARG A 1 299 ? 10.898 11.484 14.305 1 87.56 299 ARG A N 1
ATOM 2286 C CA . ARG A 1 299 ? 9.852 10.5 14.039 1 87.56 299 ARG A CA 1
ATOM 2287 C C . ARG A 1 299 ? 8.492 11 14.516 1 87.56 299 ARG A C 1
ATOM 2289 O O . ARG A 1 299 ? 7.461 10.672 13.938 1 87.56 299 ARG A O 1
ATOM 2296 N N . CYS A 1 300 ? 8.438 11.75 15.547 1 84.88 300 CYS A N 1
ATOM 2297 C CA . CYS A 1 300 ? 7.195 12.328 16.047 1 84.88 300 CYS A CA 1
ATOM 2298 C C . CYS A 1 300 ? 6.586 13.273 15.016 1 84.88 300 CYS A C 1
ATOM 2300 O O . CYS A 1 300 ? 5.363 13.312 14.852 1 84.88 300 CYS A O 1
ATOM 2302 N N . ARG A 1 301 ? 7.422 13.875 14.273 1 78.62 301 ARG A N 1
ATOM 2303 C CA . ARG A 1 301 ? 6.945 14.789 13.234 1 78.62 301 ARG A CA 1
ATOM 2304 C C . ARG A 1 301 ? 6.32 14.016 12.078 1 78.62 301 ARG A C 1
ATOM 2306 O O . ARG A 1 301 ? 5.293 14.43 11.539 1 78.62 301 ARG A O 1
ATOM 2313 N N . PHE A 1 302 ? 6.945 12.922 11.812 1 77.44 302 PHE A N 1
ATOM 2314 C CA . PHE A 1 302 ? 6.438 12.109 10.719 1 77.44 302 PHE A CA 1
ATOM 2315 C C . PHE A 1 302 ? 5.141 11.414 11.117 1 77.44 302 PHE A C 1
ATOM 2317 O O . PHE A 1 302 ? 4.309 11.109 10.258 1 77.44 302 PHE A O 1
ATOM 2324 N N . ALA A 1 303 ? 5.016 11.203 12.359 1 76.44 303 ALA A N 1
ATOM 2325 C CA . ALA A 1 303 ? 3.793 10.57 12.859 1 76.44 303 ALA A CA 1
ATOM 2326 C C . ALA A 1 303 ? 2.699 11.609 13.102 1 76.44 303 ALA A C 1
ATOM 2328 O O . ALA A 1 303 ? 1.607 11.273 13.562 1 76.44 303 ALA A O 1
ATOM 2329 N N . ARG A 1 304 ? 2.84 12.93 12.773 1 70.94 304 ARG A N 1
ATOM 2330 C CA . ARG A 1 304 ? 1.896 14.039 12.812 1 70.94 304 ARG A CA 1
ATOM 2331 C C . ARG A 1 304 ? 1.472 14.352 14.242 1 70.94 304 ARG A C 1
ATOM 2333 O O . ARG A 1 304 ? 0.295 14.609 14.5 1 70.94 304 ARG A O 1
ATOM 2340 N N . HIS A 1 305 ? 2.402 14.133 15.133 1 69.31 305 HIS A N 1
ATOM 2341 C CA . HIS A 1 305 ? 2.123 14.617 16.484 1 69.31 305 HIS A CA 1
ATOM 2342 C C . HIS A 1 305 ? 2.377 16.125 16.594 1 69.31 305 HIS A C 1
ATOM 2344 O O . HIS A 1 305 ? 3.514 16.578 16.438 1 69.31 305 HIS A O 1
ATOM 2350 N N . THR A 1 306 ? 1.382 16.984 16.203 1 57.72 306 THR A N 1
ATOM 2351 C CA . THR A 1 306 ? 1.462 18.438 16.094 1 57.72 306 THR A CA 1
ATOM 2352 C C . THR A 1 306 ? 1.901 19.047 17.422 1 57.72 306 THR A C 1
ATOM 2354 O O . THR A 1 306 ? 2.582 20.078 17.453 1 57.72 306 THR A O 1
ATOM 2357 N N . ILE A 1 307 ? 1.421 18.625 18.453 1 50.94 307 ILE A N 1
ATOM 2358 C CA . ILE A 1 307 ? 1.627 19.266 19.75 1 50.94 307 ILE A CA 1
ATOM 2359 C C . ILE A 1 307 ? 3.121 19.344 20.062 1 50.94 307 ILE A C 1
ATOM 2361 O O . ILE A 1 307 ? 3.6 20.344 20.609 1 50.94 307 ILE A O 1
ATOM 2365 N N . ALA A 1 308 ? 3.812 18.359 19.656 1 50.78 308 ALA A N 1
ATOM 2366 C CA . ALA A 1 308 ? 5.215 18.25 20.047 1 50.78 308 ALA A CA 1
ATOM 2367 C C . ALA A 1 308 ? 6.059 19.328 19.375 1 50.78 308 ALA A C 1
ATOM 2369 O O . ALA A 1 308 ? 7.02 19.828 19.969 1 50.78 308 ALA A O 1
ATOM 2370 N N . GLU A 1 309 ? 5.762 19.672 18.125 1 50.25 309 GLU A N 1
ATOM 2371 C CA . GLU A 1 309 ? 6.578 20.625 17.391 1 50.25 309 GLU A CA 1
ATOM 2372 C C . GLU A 1 309 ? 6.504 22.016 18.031 1 50.25 309 GLU A C 1
ATOM 2374 O O . GLU A 1 309 ? 7.512 22.719 18.125 1 50.25 309 GLU A O 1
ATOM 2379 N N . THR A 1 310 ? 5.359 22.422 18.328 1 47.16 310 THR A N 1
ATOM 2380 C CA . THR A 1 310 ? 5.184 23.797 18.812 1 47.16 310 THR A CA 1
ATOM 2381 C C . THR A 1 310 ? 5.863 23.984 20.172 1 47.16 310 THR A C 1
ATOM 2383 O O . THR A 1 310 ? 6.414 25.047 20.453 1 47.16 310 THR A O 1
ATOM 2386 N N . GLY A 1 311 ? 5.641 23.047 21.047 1 44.94 311 GLY A N 1
ATOM 2387 C CA . GLY A 1 311 ? 6.227 23.219 22.375 1 44.94 311 GLY A CA 1
ATOM 2388 C C . GLY A 1 311 ? 7.742 23.141 22.359 1 44.94 311 GLY A C 1
ATOM 2389 O O . GLY A 1 311 ? 8.383 23.391 23.391 1 44.94 311 GLY A O 1
ATOM 2390 N N . SER A 1 312 ? 8.266 22.516 21.375 1 46.84 312 SER A N 1
ATOM 2391 C CA . SER A 1 312 ? 9.703 22.281 21.375 1 46.84 312 SER A CA 1
ATOM 2392 C C . SER A 1 312 ? 10.461 23.516 20.922 1 46.84 312 SER A C 1
ATOM 2394 O O . SER A 1 312 ? 11.594 23.422 20.438 1 46.84 312 SER A O 1
ATOM 2396 N N . MET A 1 313 ? 9.859 24.453 20.641 1 45.62 313 MET A N 1
ATOM 2397 C CA . MET A 1 313 ? 10.578 25.688 20.359 1 45.62 313 MET A CA 1
ATOM 2398 C C . MET A 1 313 ? 11.805 25.828 21.266 1 45.62 313 MET A C 1
ATOM 2400 O O . MET A 1 313 ? 12.82 26.406 20.859 1 45.62 313 MET A O 1
ATOM 2404 N N . LYS A 1 314 ? 11.641 25.297 22.438 1 46.25 314 LYS A N 1
ATOM 2405 C CA . LYS A 1 314 ? 12.883 25.297 23.219 1 46.25 314 LYS A CA 1
ATOM 2406 C C . LYS A 1 314 ? 13.891 24.312 22.625 1 46.25 314 LYS A C 1
ATOM 2408 O O . LYS A 1 314 ? 15.086 24.391 22.922 1 46.25 314 LYS A O 1
ATOM 2413 N N . ALA A 1 315 ? 13.398 23.375 21.906 1 47.19 315 ALA A N 1
ATOM 2414 C CA . ALA A 1 315 ? 14.289 22.453 21.203 1 47.19 315 ALA A CA 1
ATOM 2415 C C . ALA A 1 315 ? 15.102 23.188 20.125 1 47.19 315 ALA A C 1
ATOM 2417 O O . ALA A 1 315 ? 16.219 22.797 19.828 1 47.19 315 ALA A O 1
ATOM 2418 N N . HIS A 1 316 ? 14.492 24.156 19.547 1 49.97 316 HIS A N 1
ATOM 2419 C CA . HIS A 1 316 ? 15.281 24.969 18.609 1 49.97 316 HIS A CA 1
ATOM 2420 C C . HIS A 1 316 ? 16.531 25.516 19.281 1 49.97 316 HIS A C 1
ATOM 2422 O O . HIS A 1 316 ? 17.531 25.781 18.609 1 49.97 316 HIS A O 1
ATOM 2428 N N . THR A 1 317 ? 16.406 25.625 20.562 1 47.97 317 THR A N 1
ATOM 2429 C CA . THR A 1 317 ? 17.594 26.125 21.25 1 47.97 317 THR A CA 1
ATOM 2430 C C . THR A 1 317 ? 18.609 25.016 21.453 1 47.97 317 THR A C 1
ATOM 2432 O O . THR A 1 317 ? 19.766 25.266 21.812 1 47.97 317 THR A O 1
ATOM 2435 N N . LEU A 1 318 ? 18.109 23.828 21.359 1 51.09 318 LEU A N 1
ATOM 2436 C CA . LEU A 1 318 ? 19.016 22.734 21.656 1 51.09 318 LEU A CA 1
ATOM 2437 C C . LEU A 1 318 ? 20.031 22.531 20.531 1 51.09 318 LEU A C 1
ATOM 2439 O O . LEU A 1 318 ? 21.219 22.281 20.797 1 51.09 318 LEU A O 1
ATOM 2443 N N . LEU A 1 319 ? 19.609 22.625 19.25 1 56.69 319 LEU A N 1
ATOM 2444 C CA . LEU A 1 319 ? 20.531 22.391 18.156 1 56.69 319 LEU A CA 1
ATOM 2445 C C . LEU A 1 319 ? 21.672 23.391 18.172 1 56.69 319 LEU A C 1
ATOM 2447 O O . LEU A 1 319 ? 22.844 23.016 18.078 1 56.69 319 LEU A O 1
ATOM 2451 N N . PRO A 1 320 ? 21.297 24.609 18.328 1 57.34 320 PRO A N 1
ATOM 2452 C CA . PRO A 1 320 ? 22.375 25.594 18.266 1 57.34 320 PRO A CA 1
ATOM 2453 C C . PRO A 1 320 ? 23.359 25.438 19.422 1 57.34 320 PRO A C 1
ATOM 2455 O O . PRO A 1 320 ? 24.562 25.609 19.234 1 57.34 320 PRO A O 1
ATOM 2458 N N . HIS A 1 321 ? 22.859 25 20.594 1 57.19 321 HIS A N 1
ATOM 2459 C CA . HIS A 1 321 ? 23.766 25.016 21.734 1 57.19 321 HIS A CA 1
ATOM 2460 C C . HIS A 1 321 ? 24.672 23.781 21.75 1 57.19 321 HIS A C 1
ATOM 2462 O O . HIS A 1 321 ? 25.781 23.844 22.25 1 57.19 321 HIS A O 1
ATOM 2468 N N . VAL A 1 322 ? 24.141 22.719 21.266 1 58.09 322 VAL A N 1
ATOM 2469 C CA . VAL A 1 322 ? 24.938 21.516 21.391 1 58.09 322 VAL A CA 1
ATOM 2470 C C . VAL A 1 322 ? 25.719 21.266 20.109 1 58.09 322 VAL A C 1
ATOM 2472 O O . VAL A 1 322 ? 26.891 20.891 20.141 1 58.09 322 VAL A O 1
ATOM 2475 N N . LEU A 1 323 ? 25.062 21.453 19.062 1 61.59 323 LEU A N 1
ATOM 2476 C CA . LEU A 1 323 ? 25.672 21.016 17.797 1 61.59 323 LEU A CA 1
ATOM 2477 C C . LEU A 1 323 ? 26.266 22.203 17.062 1 61.59 323 LEU A C 1
ATOM 2479 O O . LEU A 1 323 ? 27.297 22.062 16.391 1 61.59 323 LEU A O 1
ATOM 2483 N N . LEU A 1 324 ? 25.641 23.344 17.266 1 62 324 LEU A N 1
ATOM 2484 C CA . LEU A 1 324 ? 26 24.438 16.359 1 62 324 LEU A CA 1
ATOM 2485 C C . LEU A 1 324 ? 26.969 25.406 17.047 1 62 324 LEU A C 1
ATOM 2487 O O . LEU A 1 324 ? 27.531 26.297 16.391 1 62 324 LEU A O 1
ATOM 2491 N N . GLN A 1 325 ? 27.203 25.219 18.391 1 61.12 325 GLN A N 1
ATOM 2492 C CA . GLN A 1 325 ? 28.094 26.172 19.047 1 61.12 325 GLN A CA 1
ATOM 2493 C C . GLN A 1 325 ? 29.547 25.969 18.625 1 61.12 325 GLN A C 1
ATOM 2495 O O . GLN A 1 325 ? 30.297 26.922 18.516 1 61.12 325 GLN A O 1
ATOM 2500 N N . VAL A 1 326 ? 29.922 24.656 18.484 1 60.16 326 VAL A N 1
ATOM 2501 C CA . VAL A 1 326 ? 31.328 24.422 18.172 1 60.16 326 VAL A CA 1
ATOM 2502 C C . VAL A 1 326 ? 31.547 24.547 16.672 1 60.16 326 VAL A C 1
ATOM 2504 O O . VAL A 1 326 ? 30.734 24.094 15.875 1 60.16 326 VAL A O 1
ATOM 2507 N N . ASN A 1 327 ? 32.375 25.469 16.297 1 63.44 327 ASN A N 1
ATOM 2508 C CA . ASN A 1 327 ? 32.781 25.766 14.914 1 63.44 327 ASN A CA 1
ATOM 2509 C C . ASN A 1 327 ? 33.188 24.516 14.172 1 63.44 327 ASN A C 1
ATOM 2511 O O . ASN A 1 327 ? 34.219 24.531 13.453 1 63.44 327 ASN A O 1
ATOM 2515 N N . ASP A 1 328 ? 32.625 23.344 14.5 1 78.69 328 ASP A N 1
ATOM 2516 C CA . ASP A 1 328 ? 32.938 22.125 13.742 1 78.69 328 ASP A CA 1
ATOM 2517 C C . ASP A 1 328 ? 31.781 21.75 12.82 1 78.69 328 ASP A C 1
ATOM 2519 O O . ASP A 1 328 ? 30.875 20.984 13.203 1 78.69 328 ASP A O 1
ATOM 2523 N N . ASP A 1 329 ? 31.922 22.188 11.656 1 81.69 329 ASP A N 1
ATOM 2524 C CA . ASP A 1 329 ? 30.891 22.031 10.641 1 81.69 329 ASP A CA 1
ATOM 2525 C C . ASP A 1 329 ? 30.734 20.562 10.234 1 81.69 329 ASP A C 1
ATOM 2527 O O . ASP A 1 329 ? 29.625 20.078 10.008 1 81.69 329 ASP A O 1
ATOM 2531 N N . GLU A 1 330 ? 31.75 19.906 10.25 1 83.75 330 GLU A N 1
ATOM 2532 C CA . GLU A 1 330 ? 31.719 18.5 9.859 1 83.75 330 GLU A CA 1
ATOM 2533 C C . GLU A 1 330 ? 31 17.656 10.906 1 83.75 330 GLU A C 1
ATOM 2535 O O . GLU A 1 330 ? 30.281 16.703 10.562 1 83.75 330 GLU A O 1
ATOM 2540 N N . ARG A 1 331 ? 31.156 18.062 12.086 1 83.88 331 ARG A N 1
ATOM 2541 C CA . ARG A 1 331 ? 30.5 17.328 13.172 1 83.88 331 ARG A CA 1
ATOM 2542 C C . ARG A 1 331 ? 28.984 17.5 13.117 1 83.88 331 ARG A C 1
ATOM 2544 O O . ARG A 1 331 ? 28.25 16.531 13.258 1 83.88 331 ARG A O 1
ATOM 2551 N N . ALA A 1 332 ? 28.594 18.703 12.883 1 84.19 332 ALA A N 1
ATOM 2552 C CA . ALA A 1 332 ? 27.172 18.984 12.828 1 84.19 332 ALA A CA 1
ATOM 2553 C C . ALA A 1 332 ? 26.5 18.234 11.68 1 84.19 332 ALA A C 1
ATOM 2555 O O . ALA A 1 332 ? 25.453 17.609 11.867 1 84.19 332 ALA A O 1
ATOM 2556 N N . LEU A 1 333 ? 27.109 18.203 10.539 1 86.5 333 LEU A N 1
ATOM 2557 C CA . LEU A 1 333 ? 26.547 17.516 9.383 1 86.5 333 LEU A CA 1
ATOM 2558 C C . LEU A 1 333 ? 26.609 16 9.578 1 86.5 333 LEU A C 1
ATOM 2560 O O . LEU A 1 333 ? 25.766 15.266 9.078 1 86.5 333 LEU A O 1
ATOM 2564 N N . GLY A 1 334 ? 27.609 15.547 10.336 1 85.5 334 GLY A N 1
ATOM 2565 C CA . GLY A 1 334 ? 27.703 14.141 10.672 1 85.5 334 GLY A CA 1
ATOM 2566 C C . GLY A 1 334 ? 26.562 13.664 11.555 1 85.5 334 GLY A C 1
ATOM 2567 O O . GLY A 1 334 ? 26.016 12.578 11.344 1 85.5 334 GLY A O 1
ATOM 2568 N N . VAL A 1 335 ? 26.172 14.477 12.438 1 88 335 VAL A N 1
ATOM 2569 C CA . VAL A 1 335 ? 25.078 14.148 13.336 1 88 335 VAL A CA 1
ATOM 2570 C C . VAL A 1 335 ? 23.766 14.086 12.547 1 88 335 VAL A C 1
ATOM 2572 O O . VAL A 1 335 ? 22.953 13.18 12.742 1 88 335 VAL A O 1
ATOM 2575 N N . ILE A 1 336 ? 23.625 15.031 11.641 1 87.25 336 ILE A N 1
ATOM 2576 C CA . ILE A 1 336 ? 22.422 15.07 10.82 1 87.25 336 ILE A CA 1
ATOM 2577 C C . ILE A 1 336 ? 22.391 13.852 9.898 1 87.25 336 ILE A C 1
ATOM 2579 O O . ILE A 1 336 ? 21.328 13.242 9.695 1 87.25 336 ILE A O 1
ATOM 2583 N N . ALA A 1 337 ? 23.5 13.531 9.367 1 88.44 337 ALA A N 1
ATOM 2584 C CA . ALA A 1 337 ? 23.594 12.383 8.477 1 88.44 337 ALA A CA 1
ATOM 2585 C C . ALA A 1 337 ? 23.219 11.094 9.203 1 88.44 337 ALA A C 1
ATOM 2587 O O . ALA A 1 337 ? 22.5 10.25 8.664 1 88.44 337 ALA A O 1
ATOM 2588 N N . ASP A 1 338 ? 23.688 10.992 10.367 1 90.12 338 ASP A N 1
ATOM 2589 C CA . ASP A 1 338 ? 23.359 9.797 11.148 1 90.12 338 ASP A CA 1
ATOM 2590 C C . ASP A 1 338 ? 21.891 9.781 11.547 1 90.12 338 ASP A C 1
ATOM 2592 O O . ASP A 1 338 ? 21.266 8.719 11.578 1 90.12 338 ASP A O 1
ATOM 2596 N N . GLU A 1 339 ? 21.391 10.93 11.852 1 92.06 339 GLU A N 1
ATOM 2597 C CA . GLU A 1 339 ? 19.953 11.031 12.156 1 92.06 339 GLU A CA 1
ATOM 2598 C C . GLU A 1 339 ? 19.109 10.523 10.984 1 92.06 339 GLU A C 1
ATOM 2600 O O . GLU A 1 339 ? 18.203 9.711 11.18 1 92.06 339 GLU A O 1
ATOM 2605 N N . LEU A 1 340 ? 19.484 10.945 9.836 1 89.5 340 LEU A N 1
ATOM 2606 C CA . LEU A 1 340 ? 18.75 10.555 8.633 1 89.5 340 LEU A CA 1
ATOM 2607 C C . LEU A 1 340 ? 18.984 9.078 8.312 1 89.5 340 LEU A C 1
ATOM 2609 O O . LEU A 1 340 ? 18.109 8.414 7.758 1 89.5 340 LEU A O 1
ATOM 2613 N N . SER A 1 341 ? 20.141 8.609 8.688 1 89.19 341 SER A N 1
ATOM 2614 C CA . SER A 1 341 ? 20.422 7.191 8.484 1 89.19 341 SER A CA 1
ATOM 2615 C C . SER A 1 341 ? 19.516 6.32 9.352 1 89.19 341 SER A C 1
ATOM 2617 O O . SER A 1 341 ? 19.016 5.289 8.891 1 89.19 341 SER A O 1
ATOM 2619 N N . PHE A 1 342 ? 19.281 6.754 10.547 1 92 342 PHE A N 1
ATOM 2620 C CA . PHE A 1 342 ? 18.375 6.023 11.422 1 92 342 PHE A CA 1
ATOM 2621 C C . PHE A 1 342 ? 16.953 6.047 10.875 1 92 342 PHE A C 1
ATOM 2623 O O . PHE A 1 342 ? 16.25 5.031 10.906 1 92 342 PHE A O 1
ATOM 2630 N N . LEU A 1 343 ? 16.641 7.199 10.359 1 90.06 343 LEU A N 1
ATOM 2631 C CA . LEU A 1 343 ? 15.305 7.344 9.805 1 90.06 343 LEU A CA 1
ATOM 2632 C C . LEU A 1 343 ? 15.133 6.473 8.562 1 90.06 343 LEU A C 1
ATOM 2634 O O . LEU A 1 343 ? 14.094 5.832 8.383 1 90.06 343 LEU A O 1
ATOM 2638 N N . HIS A 1 344 ? 16.109 6.449 7.766 1 84.56 344 HIS A N 1
ATOM 2639 C CA . HIS A 1 344 ? 16.078 5.633 6.559 1 84.56 344 HIS A CA 1
ATOM 2640 C C . HIS A 1 344 ? 15.945 4.152 6.895 1 84.56 344 HIS A C 1
ATOM 2642 O O . HIS A 1 344 ? 15.133 3.441 6.301 1 84.56 344 HIS A O 1
ATOM 2648 N N . ASP A 1 345 ? 16.688 3.752 7.793 1 86.94 345 ASP A N 1
ATOM 2649 C CA . ASP A 1 345 ? 16.641 2.346 8.188 1 86.94 345 ASP A CA 1
ATOM 2650 C C . ASP A 1 345 ? 15.281 1.988 8.789 1 86.94 345 ASP A C 1
ATOM 2652 O O . ASP A 1 345 ? 14.773 0.884 8.578 1 86.94 345 ASP A O 1
ATOM 2656 N N . TYR A 1 346 ? 14.773 2.854 9.516 1 89 346 TYR A N 1
ATOM 2657 C CA . TYR A 1 346 ? 13.516 2.566 10.188 1 89 346 TYR A CA 1
ATOM 2658 C C . TYR A 1 346 ? 12.406 2.309 9.18 1 89 346 TYR A C 1
ATOM 2660 O O . TYR A 1 346 ? 11.57 1.424 9.375 1 89 346 TYR A O 1
ATOM 2668 N N . TYR A 1 347 ? 12.406 3.033 8.109 1 81.75 347 TYR A N 1
ATOM 2669 C CA . TYR A 1 347 ? 11.273 2.947 7.195 1 81.75 347 TYR A CA 1
ATOM 2670 C C . TYR A 1 347 ? 11.578 2.018 6.027 1 81.75 347 TYR A C 1
ATOM 2672 O O . TYR A 1 347 ? 10.672 1.557 5.332 1 81.75 347 TYR A O 1
ATOM 2680 N N . TYR A 1 348 ? 12.867 1.7 5.793 1 78.62 348 TYR A N 1
ATOM 2681 C CA . TYR A 1 348 ? 13.164 0.967 4.57 1 78.62 348 TYR A CA 1
ATOM 2682 C C . TYR A 1 348 ? 13.969 -0.295 4.871 1 78.62 348 TYR A C 1
ATOM 2684 O O . TYR A 1 348 ? 14.422 -0.986 3.957 1 78.62 348 TYR A O 1
ATOM 2692 N N . SER A 1 349 ? 14.195 -0.559 6.09 1 82.81 349 SER A N 1
ATOM 2693 C CA . SER A 1 349 ? 14.906 -1.782 6.445 1 82.81 349 SER A CA 1
ATOM 2694 C C . SER A 1 349 ? 14.219 -2.504 7.598 1 82.81 349 SER A C 1
ATOM 2696 O O . SER A 1 349 ? 13.391 -1.916 8.305 1 82.81 349 SER A O 1
ATOM 2698 N N . SER A 1 350 ? 14.578 -3.799 7.777 1 86.69 350 SER A N 1
ATOM 2699 C CA . SER A 1 350 ? 14.023 -4.594 8.867 1 86.69 350 SER A CA 1
ATOM 2700 C C . SER A 1 350 ? 14.906 -4.508 10.109 1 86.69 350 SER A C 1
ATOM 2702 O O . SER A 1 350 ? 14.562 -5.051 11.164 1 86.69 350 SER A O 1
ATOM 2704 N N . LEU A 1 351 ? 15.922 -3.775 10.016 1 88.31 351 LEU A N 1
ATOM 2705 C CA . LEU A 1 351 ? 16.953 -3.756 11.055 1 88.31 351 LEU A CA 1
ATOM 2706 C C . LEU A 1 351 ? 16.391 -3.238 12.375 1 88.31 351 LEU A C 1
ATOM 2708 O O . LEU A 1 351 ? 16.562 -3.875 13.414 1 88.31 351 LEU A O 1
ATOM 2712 N N . PRO A 1 352 ? 15.656 -2.189 12.328 1 90.12 352 PRO A N 1
ATOM 2713 C CA . PRO A 1 352 ? 15.172 -1.664 13.609 1 90.12 352 PRO A CA 1
ATOM 2714 C C . PRO A 1 352 ? 14.219 -2.623 14.32 1 90.12 352 PRO A C 1
ATOM 2716 O O . PRO A 1 352 ? 14.266 -2.75 15.547 1 90.12 352 PRO A O 1
ATOM 2719 N N . ALA A 1 353 ? 13.383 -3.301 13.625 1 88.81 353 ALA A N 1
ATOM 2720 C CA . ALA A 1 353 ? 12.414 -4.219 14.211 1 88.81 353 ALA A CA 1
ATOM 2721 C C . ALA A 1 353 ? 13.109 -5.395 14.891 1 88.81 353 ALA A C 1
ATOM 2723 O O . ALA A 1 353 ? 12.594 -5.961 15.852 1 88.81 353 ALA A O 1
ATOM 2724 N N . LEU A 1 354 ? 14.258 -5.727 14.43 1 91.38 354 LEU A N 1
ATOM 2725 C CA . LEU A 1 354 ? 14.977 -6.875 14.969 1 91.38 354 LEU A CA 1
ATOM 2726 C C . LEU A 1 354 ? 15.633 -6.531 16.297 1 91.38 354 LEU A C 1
ATOM 2728 O O . LEU A 1 354 ? 16.031 -7.422 17.062 1 91.38 354 LEU A O 1
ATOM 2732 N N . TYR A 1 355 ? 15.68 -5.285 16.562 1 90.25 355 TYR A N 1
ATOM 2733 C CA . TYR A 1 355 ? 16.266 -4.883 17.844 1 90.25 355 TYR A CA 1
ATOM 2734 C C . TYR A 1 355 ? 15.195 -4.703 18.906 1 90.25 355 TYR A C 1
ATOM 2736 O O . TYR A 1 355 ? 15.461 -4.164 19.984 1 90.25 355 TYR A O 1
ATOM 2744 N N . SER A 1 356 ? 13.984 -5.125 18.578 1 85.81 356 SER A N 1
ATOM 2745 C CA . SER A 1 356 ? 12.922 -5.125 19.578 1 85.81 356 SER A CA 1
ATOM 2746 C C . SER A 1 356 ? 13.266 -6.031 20.75 1 85.81 356 SER A C 1
ATOM 2748 O O . SER A 1 356 ? 12.883 -5.754 21.891 1 85.81 356 SER A O 1
ATOM 2750 N N . ARG A 1 357 ? 14.016 -7.152 20.312 1 86.12 357 ARG A N 1
ATOM 2751 C CA . ARG A 1 357 ? 14.586 -8.031 21.344 1 86.12 357 ARG A CA 1
ATOM 2752 C C . ARG A 1 357 ? 16.094 -8.18 21.156 1 86.12 357 ARG A C 1
ATOM 2754 O O . ARG A 1 357 ? 16.578 -8.258 20.016 1 86.12 357 ARG A O 1
ATOM 2761 N N . SER A 1 358 ? 16.812 -8.281 22.219 1 82.5 358 SER A N 1
ATOM 2762 C CA . SER A 1 358 ? 18.266 -8.242 22.188 1 82.5 358 SER A CA 1
ATOM 2763 C C . SER A 1 358 ? 18.828 -9.484 21.5 1 82.5 358 SER A C 1
ATOM 2765 O O . SER A 1 358 ? 19.922 -9.445 20.922 1 82.5 358 SER A O 1
ATOM 2767 N N . TRP A 1 359 ? 18.062 -10.523 21.5 1 88.19 359 TRP A N 1
ATOM 2768 C CA . TRP A 1 359 ? 18.656 -11.766 21.016 1 88.19 359 TRP A CA 1
ATOM 2769 C C . TRP A 1 359 ? 18.281 -11.992 19.547 1 88.19 359 TRP A C 1
ATOM 2771 O O . TRP A 1 359 ? 18.812 -12.891 18.906 1 88.19 359 TRP A O 1
ATOM 2781 N N . PHE A 1 360 ? 17.391 -11.188 19 1 90.94 360 PHE A N 1
ATOM 2782 C CA . PHE A 1 360 ? 16.891 -11.414 17.641 1 90.94 360 PHE A CA 1
ATOM 2783 C C . PHE A 1 360 ? 18 -11.203 16.625 1 90.94 360 PHE A C 1
ATOM 2785 O O . PHE A 1 360 ? 18.141 -11.977 15.68 1 90.94 360 PHE A O 1
ATOM 2792 N N . PRO A 1 361 ? 18.828 -10.148 16.75 1 90.25 361 PRO A N 1
ATOM 2793 C CA . PRO A 1 361 ? 19.906 -9.992 15.773 1 90.25 361 PRO A CA 1
ATOM 2794 C C . PRO A 1 361 ? 20.891 -11.164 15.781 1 90.25 361 PRO A C 1
ATOM 2796 O O . PRO A 1 361 ? 21.359 -11.586 14.727 1 90.25 361 PRO A O 1
ATOM 2799 N N . ILE A 1 362 ? 21.203 -11.734 16.938 1 90.88 362 ILE A N 1
ATOM 2800 C CA . ILE A 1 362 ? 22.109 -12.875 17.047 1 90.88 362 ILE A CA 1
ATOM 2801 C C . ILE A 1 362 ? 21.484 -14.094 16.375 1 90.88 362 ILE A C 1
ATOM 2803 O O . ILE A 1 362 ? 22.141 -14.812 15.633 1 90.88 362 ILE A O 1
ATOM 2807 N N . LEU A 1 363 ? 20.219 -14.242 16.688 1 93.81 363 LEU A N 1
ATOM 2808 C CA . LEU A 1 363 ? 19.5 -15.359 16.078 1 93.81 363 LEU A CA 1
ATOM 2809 C C . LEU A 1 363 ? 19.438 -15.211 14.562 1 93.81 363 LEU A C 1
ATOM 2811 O O . LEU A 1 363 ? 19.625 -16.188 13.828 1 93.81 363 LEU A O 1
ATOM 2815 N N . SER A 1 364 ? 19.203 -14.023 14.125 1 92.62 364 SER A N 1
ATOM 2816 C CA . SER A 1 364 ? 19.141 -13.773 12.688 1 92.62 364 SER A CA 1
ATOM 2817 C C . SER A 1 364 ? 20.484 -14.023 12.016 1 92.62 364 SER A C 1
ATOM 2819 O O . SER A 1 364 ? 20.547 -14.57 10.914 1 92.62 364 SER A O 1
ATOM 2821 N N . ILE A 1 365 ? 21.578 -13.672 12.656 1 93.12 365 ILE A N 1
ATOM 2822 C CA . ILE A 1 365 ? 22.906 -13.93 12.109 1 93.12 365 ILE A CA 1
ATOM 2823 C C . ILE A 1 365 ? 23.156 -15.438 12.047 1 93.12 365 ILE A C 1
ATOM 2825 O O . ILE A 1 365 ? 23.688 -15.938 11.055 1 93.12 365 ILE A O 1
ATOM 2829 N N . PHE A 1 366 ? 22.703 -16.094 13.039 1 94.81 366 PHE A N 1
ATOM 2830 C CA . PHE A 1 366 ? 22.875 -17.547 13.078 1 94.81 366 PHE A CA 1
ATOM 2831 C C . PHE A 1 366 ? 22.109 -18.203 11.938 1 94.81 366 PHE A C 1
ATOM 2833 O O . PHE A 1 366 ? 22.656 -19.062 11.234 1 94.81 366 PHE A O 1
ATOM 2840 N N . ILE A 1 367 ? 20.906 -17.812 11.766 1 94.25 367 ILE A N 1
ATOM 2841 C CA . ILE A 1 367 ? 20.094 -18.391 10.695 1 94.25 367 ILE A CA 1
ATOM 2842 C C . ILE A 1 367 ? 20.688 -18.031 9.344 1 94.25 367 ILE A C 1
ATOM 2844 O O . ILE A 1 367 ? 20.703 -18.844 8.422 1 94.25 367 ILE A O 1
ATOM 2848 N N . SER A 1 368 ? 21.188 -16.797 9.242 1 93.94 368 SER A N 1
ATOM 2849 C CA . SER A 1 368 ? 21.828 -16.375 8 1 93.94 368 SER A CA 1
ATOM 2850 C C . SER A 1 368 ? 23.078 -17.203 7.719 1 93.94 368 SER A C 1
ATOM 2852 O O . SER A 1 368 ? 23.344 -17.578 6.57 1 93.94 368 SER A O 1
ATOM 2854 N N . LEU A 1 369 ? 23.844 -17.516 8.734 1 94.88 369 LEU A N 1
ATOM 2855 C CA . LEU A 1 369 ? 25.031 -18.328 8.562 1 94.88 369 LEU A CA 1
ATOM 2856 C C . LEU A 1 369 ? 24.656 -19.75 8.141 1 94.88 369 LEU A C 1
ATOM 2858 O O . LEU A 1 369 ? 25.328 -20.344 7.293 1 94.88 369 LEU A O 1
ATOM 2862 N N . LEU A 1 370 ? 23.594 -20.266 8.711 1 94.44 370 LEU A N 1
ATOM 2863 C CA . LEU A 1 370 ? 23.109 -21.594 8.312 1 94.44 370 LEU A CA 1
ATOM 2864 C C . LEU A 1 370 ? 22.656 -21.578 6.859 1 94.44 370 LEU A C 1
ATOM 2866 O O . LEU A 1 370 ? 22.969 -22.516 6.105 1 94.44 370 LEU A O 1
ATOM 2870 N N . SER A 1 371 ? 21.953 -20.547 6.496 1 94.12 371 SER A N 1
ATOM 2871 C CA . SER A 1 371 ? 21.516 -20.391 5.113 1 94.12 371 SER A CA 1
ATOM 2872 C C . SER A 1 371 ? 22.703 -20.266 4.164 1 94.12 371 SER A C 1
ATOM 2874 O O . SER A 1 371 ? 22.719 -20.875 3.094 1 94.12 371 SER A O 1
ATOM 2876 N N . MET A 1 372 ? 23.672 -19.531 4.59 1 94.44 372 MET A N 1
ATOM 2877 C CA . MET A 1 372 ? 24.891 -19.375 3.785 1 94.44 372 MET A CA 1
ATOM 2878 C C . MET A 1 372 ? 25.625 -20.703 3.652 1 94.44 372 MET A C 1
ATOM 2880 O O . MET A 1 372 ? 26.078 -21.062 2.562 1 94.44 372 MET A O 1
ATOM 2884 N N . GLY A 1 373 ? 25.75 -21.391 4.758 1 93.88 373 GLY A N 1
ATOM 2885 C CA . GLY A 1 373 ? 26.406 -22.688 4.738 1 93.88 373 GLY A CA 1
ATOM 2886 C C . GLY A 1 373 ? 25.75 -23.672 3.801 1 93.88 373 GLY A C 1
ATOM 2887 O O . GLY A 1 373 ? 26.422 -24.344 3.012 1 93.88 373 GLY A O 1
ATOM 2888 N N . TRP A 1 374 ? 24.484 -23.719 3.883 1 93.38 374 TRP A N 1
ATOM 2889 C CA . TRP A 1 374 ? 23.75 -24.641 3.023 1 93.38 374 TRP A CA 1
ATOM 2890 C C . TRP A 1 374 ? 23.859 -24.219 1.559 1 93.38 374 TRP A C 1
ATOM 2892 O O . TRP A 1 374 ? 24.031 -25.078 0.681 1 93.38 374 TRP A O 1
ATOM 2902 N N . SER A 1 375 ? 23.766 -22.969 1.298 1 93.44 375 SER A N 1
ATOM 2903 C CA . SER A 1 375 ? 23.859 -22.484 -0.074 1 93.44 375 SER A CA 1
ATOM 2904 C C . SER A 1 375 ? 25.266 -22.719 -0.642 1 93.44 375 SER A C 1
ATOM 2906 O O . SER A 1 375 ? 25.406 -23.062 -1.816 1 93.44 375 SER A O 1
ATOM 2908 N N . LEU A 1 376 ? 26.25 -22.547 0.168 1 94.5 376 LEU A N 1
ATOM 2909 C CA . LEU A 1 376 ? 27.609 -22.828 -0.274 1 94.5 376 LEU A CA 1
ATOM 2910 C C . LEU A 1 376 ? 27.781 -24.312 -0.57 1 94.5 376 LEU A C 1
ATOM 2912 O O . LEU A 1 376 ? 28.453 -24.688 -1.538 1 94.5 376 LEU A O 1
ATOM 2916 N N . PHE A 1 377 ? 27.188 -25.109 0.243 1 92.31 377 PHE A N 1
ATOM 2917 C CA . PHE A 1 377 ? 27.188 -26.547 -0.016 1 92.31 377 PHE A CA 1
ATOM 2918 C C . PHE A 1 377 ? 26.531 -26.859 -1.353 1 92.31 377 PHE A C 1
ATOM 2920 O O . PHE A 1 377 ? 27.031 -27.672 -2.131 1 92.31 377 PHE A O 1
ATOM 2927 N N . CYS A 1 378 ? 25.391 -26.203 -1.619 1 91 378 CYS A N 1
ATOM 2928 C CA . CYS A 1 378 ? 24.688 -26.391 -2.885 1 91 378 CYS A CA 1
ATOM 2929 C C . CYS A 1 378 ? 25.562 -25.953 -4.059 1 91 378 CYS A C 1
ATOM 2931 O O . CYS A 1 378 ? 25.594 -26.641 -5.09 1 91 378 CYS A O 1
ATOM 2933 N N . ILE A 1 379 ? 26.297 -24.875 -3.906 1 93.44 379 ILE A N 1
ATOM 2934 C CA . ILE A 1 379 ? 27.172 -24.375 -4.961 1 93.44 379 ILE A CA 1
ATOM 2935 C C . ILE A 1 379 ? 28.297 -25.391 -5.211 1 93.44 379 ILE A C 1
ATOM 2937 O O . ILE A 1 379 ? 28.594 -25.719 -6.359 1 93.44 379 ILE A O 1
ATOM 2941 N N . LEU A 1 380 ? 28.859 -25.922 -4.184 1 93.38 380 LEU A N 1
ATOM 2942 C CA . LEU A 1 380 ? 29.938 -26.891 -4.305 1 93.38 380 LEU A CA 1
ATOM 2943 C C . LEU A 1 380 ? 29.453 -28.188 -4.941 1 93.38 380 LEU A C 1
ATOM 2945 O O . LEU A 1 380 ? 30.094 -28.703 -5.855 1 93.38 380 LEU A O 1
ATOM 2949 N N . ALA A 1 381 ? 28.344 -28.641 -4.43 1 90.19 381 ALA A N 1
ATOM 2950 C CA . ALA A 1 381 ? 27.766 -29.875 -4.961 1 90.19 381 ALA A CA 1
ATOM 2951 C C . ALA A 1 381 ? 27.422 -29.719 -6.441 1 90.19 381 ALA A C 1
ATOM 2953 O O . ALA A 1 381 ? 27.703 -30.609 -7.246 1 90.19 381 ALA A O 1
ATOM 2954 N N . THR A 1 382 ? 26.812 -28.609 -6.805 1 90.69 382 THR A N 1
ATOM 2955 C CA . THR A 1 382 ? 26.422 -28.375 -8.188 1 90.69 382 THR A CA 1
ATOM 2956 C C . THR A 1 382 ? 27.656 -28.25 -9.078 1 90.69 382 THR A C 1
ATOM 2958 O O . THR A 1 382 ? 27.672 -28.75 -10.203 1 90.69 382 THR A O 1
ATOM 2961 N N . THR A 1 383 ? 28.672 -27.594 -8.594 1 90.5 383 THR A N 1
ATOM 2962 C CA . THR A 1 383 ? 29.906 -27.453 -9.367 1 90.5 383 THR A CA 1
ATOM 2963 C C . THR A 1 383 ? 30.562 -28.812 -9.602 1 90.5 383 THR A C 1
ATOM 2965 O O . THR A 1 383 ? 31.016 -29.109 -10.703 1 90.5 383 THR A O 1
ATOM 2968 N N . PHE A 1 384 ? 30.531 -29.609 -8.633 1 89.5 384 PHE A N 1
ATOM 2969 C CA . PHE A 1 384 ? 31.094 -30.953 -8.75 1 89.5 384 PHE A CA 1
ATOM 2970 C C . PHE A 1 384 ? 30.328 -31.781 -9.781 1 89.5 384 PHE A C 1
ATOM 2972 O O . PHE A 1 384 ? 30.938 -32.438 -10.641 1 89.5 384 PHE A O 1
ATOM 2979 N N . VAL A 1 385 ? 29.016 -31.672 -9.703 1 84.94 385 VAL A N 1
ATOM 2980 C CA . VAL A 1 385 ? 28.188 -32.438 -10.617 1 84.94 385 VAL A CA 1
ATOM 2981 C C . VAL A 1 385 ? 28.359 -31.938 -12.047 1 84.94 385 VAL A C 1
ATOM 2983 O O . VAL A 1 385 ? 28.453 -32.719 -12.984 1 84.94 385 VAL A O 1
ATOM 2986 N N . ILE A 1 386 ? 28.422 -30.641 -12.211 1 83.5 386 ILE A N 1
ATOM 2987 C CA . ILE A 1 386 ? 28.594 -30.047 -13.531 1 83.5 386 ILE A CA 1
ATOM 2988 C C . ILE A 1 386 ? 29.938 -30.5 -14.125 1 83.5 386 ILE A C 1
ATOM 2990 O O . ILE A 1 386 ? 30.016 -30.844 -15.305 1 83.5 386 ILE A O 1
ATOM 2994 N N . VAL A 1 387 ? 30.953 -30.578 -13.328 1 83.75 387 VAL A N 1
ATOM 2995 C CA . VAL A 1 387 ? 32.281 -31 -13.789 1 83.75 387 VAL A CA 1
ATOM 2996 C C . VAL A 1 387 ? 32.25 -32.469 -14.141 1 83.75 387 VAL A C 1
ATOM 2998 O O . VAL A 1 387 ? 32.812 -32.875 -15.164 1 83.75 387 VAL A O 1
ATOM 3001 N N . MET A 1 388 ? 31.578 -33.25 -13.383 1 84.44 388 MET A N 1
ATOM 3002 C CA . MET A 1 388 ? 31.484 -34.688 -13.633 1 84.44 388 MET A CA 1
ATOM 3003 C C . MET A 1 388 ? 30.688 -34.938 -14.914 1 84.44 388 MET A C 1
ATOM 3005 O O . MET A 1 388 ? 31.062 -35.812 -15.703 1 84.44 388 MET A O 1
ATOM 3009 N N . LEU A 1 389 ? 29.594 -34.219 -15.047 1 80.31 389 LEU A N 1
ATOM 3010 C CA . LEU A 1 389 ? 28.75 -34.375 -16.234 1 80.31 389 LEU A CA 1
ATOM 3011 C C . LEU A 1 389 ? 29.484 -33.938 -17.484 1 80.31 389 LEU A C 1
ATOM 3013 O O . LEU A 1 389 ? 29.312 -34.531 -18.562 1 80.31 389 LEU A O 1
ATOM 3017 N N . ALA A 1 390 ? 30.156 -32.844 -17.391 1 74.44 390 ALA A N 1
ATOM 3018 C CA . ALA A 1 390 ? 30.938 -32.375 -18.531 1 74.44 390 ALA A CA 1
ATOM 3019 C C . ALA A 1 390 ? 31.953 -33.438 -18.969 1 74.44 390 ALA A C 1
ATOM 3021 O O . ALA A 1 390 ? 32.219 -33.562 -20.156 1 74.44 390 ALA A O 1
ATOM 3022 N N . SER A 1 391 ? 32.344 -34.375 -18.078 1 72.81 391 SER A N 1
ATOM 3023 C CA . SER A 1 391 ? 33.344 -35.406 -18.375 1 72.81 391 SER A CA 1
ATOM 3024 C C . SER A 1 391 ? 32.719 -36.656 -18.938 1 72.81 391 SER A C 1
ATOM 3026 O O . SER A 1 391 ? 33.281 -37.312 -19.828 1 72.81 391 SER A O 1
ATOM 3028 N N . LYS A 1 392 ? 31.562 -37.125 -18.406 1 65.44 392 LYS A N 1
ATOM 3029 C CA . LYS A 1 392 ? 31.016 -38.438 -18.734 1 65.44 392 LYS A CA 1
ATOM 3030 C C . LYS A 1 392 ? 29.953 -38.344 -19.828 1 65.44 392 LYS A C 1
ATOM 3032 O O . LYS A 1 392 ? 29.469 -39.344 -20.312 1 65.44 392 LYS A O 1
ATOM 3037 N N . GLY A 1 393 ? 29.766 -37.188 -20.484 1 60.19 393 GLY A N 1
ATOM 3038 C CA . GLY A 1 393 ? 28.781 -37.094 -21.547 1 60.19 393 GLY A CA 1
ATOM 3039 C C . GLY A 1 393 ? 27.375 -36.875 -21.031 1 60.19 393 GLY A C 1
ATOM 3040 O O . GLY A 1 393 ? 26.844 -37.656 -20.25 1 60.19 393 GLY A O 1
ATOM 3041 N N . GLY A 1 394 ? 26.609 -35.875 -21.094 1 63.22 394 GLY A N 1
ATOM 3042 C CA . GLY A 1 394 ? 25.375 -35.125 -20.859 1 63.22 394 GLY A CA 1
ATOM 3043 C C . GLY A 1 394 ? 24.328 -35.906 -20.109 1 63.22 394 GLY A C 1
ATOM 3044 O O . GLY A 1 394 ? 23.938 -37 -20.531 1 63.22 394 GLY A O 1
ATOM 3045 N N . ALA A 1 395 ? 24.156 -36.031 -18.781 1 76.5 395 ALA A N 1
ATOM 3046 C CA . ALA A 1 395 ? 23.031 -36.625 -18.062 1 76.5 395 ALA A CA 1
ATOM 3047 C C . ALA A 1 395 ? 21.75 -35.844 -18.297 1 76.5 395 ALA A C 1
ATOM 3049 O O . ALA A 1 395 ? 21.781 -34.594 -18.438 1 76.5 395 ALA A O 1
ATOM 3050 N N . GLY A 1 396 ? 20.703 -36.625 -18.688 1 86.62 396 GLY A N 1
ATOM 3051 C CA . GLY A 1 396 ? 19.422 -36.031 -19.016 1 86.62 396 GLY A CA 1
ATOM 3052 C C . GLY A 1 396 ? 18.609 -35.688 -17.781 1 86.62 396 GLY A C 1
ATOM 3053 O O . GLY A 1 396 ? 18.953 -36.062 -16.672 1 86.62 396 GLY A O 1
ATOM 3054 N N . GLN A 1 397 ? 17.656 -34.875 -17.891 1 90.56 397 GLN A N 1
ATOM 3055 C CA . GLN A 1 397 ? 16.719 -34.469 -16.859 1 90.56 397 GLN A CA 1
ATOM 3056 C C . GLN A 1 397 ? 15.758 -35.594 -16.516 1 90.56 397 GLN A C 1
ATOM 3058 O O . GLN A 1 397 ? 15.328 -35.719 -15.367 1 90.56 397 GLN A O 1
ATOM 3063 N N . MET A 1 398 ? 15.484 -36.344 -17.547 1 91.81 398 MET A N 1
ATOM 3064 C CA . MET A 1 398 ? 14.547 -37.469 -17.422 1 91.81 398 MET A CA 1
ATOM 3065 C C . MET A 1 398 ? 15.117 -38.719 -18.062 1 91.81 398 MET A C 1
ATOM 3067 O O . MET A 1 398 ? 15.656 -38.656 -19.172 1 91.81 398 MET A O 1
ATOM 3071 N N . HIS A 1 399 ? 15.133 -39.844 -17.391 1 91.44 399 HIS A N 1
ATOM 3072 C CA . HIS A 1 399 ? 15.531 -41.125 -17.922 1 91.44 399 HIS A CA 1
ATOM 3073 C C . HIS A 1 399 ? 14.312 -42.031 -18.125 1 91.44 399 HIS A C 1
ATOM 3075 O O . HIS A 1 399 ? 13.547 -42.281 -17.188 1 91.44 399 HIS A O 1
ATOM 3081 N N . CYS A 1 400 ? 14.102 -42.375 -19.375 1 92 400 CYS A N 1
ATOM 3082 C CA . CYS A 1 400 ? 12.953 -43.219 -19.672 1 92 400 CYS A CA 1
ATOM 3083 C C . CYS A 1 400 ? 13.391 -44.562 -20.234 1 92 400 CYS A C 1
ATOM 3085 O O . CYS A 1 400 ? 14.305 -44.625 -21.047 1 92 400 CYS A O 1
ATOM 3087 N N . SER A 1 401 ? 12.789 -45.625 -19.734 1 90.06 401 SER A N 1
ATOM 3088 C CA . SER A 1 401 ? 12.953 -46.969 -20.25 1 90.06 401 SER A CA 1
ATOM 3089 C C . SER A 1 401 ? 11.719 -47.406 -21.047 1 90.06 401 SER A C 1
ATOM 3091 O O . SER A 1 401 ? 10.672 -47.688 -20.453 1 90.06 401 SER A O 1
ATOM 3093 N N . ILE A 1 402 ? 11.828 -47.375 -22.312 1 88.5 402 ILE A N 1
ATOM 3094 C CA . ILE A 1 402 ? 10.695 -47.719 -23.188 1 88.5 402 ILE A CA 1
ATOM 3095 C C . ILE A 1 402 ? 10.477 -49.219 -23.203 1 88.5 402 ILE A C 1
ATOM 3097 O O . ILE A 1 402 ? 11.414 -50 -23.391 1 88.5 402 ILE A O 1
ATOM 3101 N N . ASP A 1 403 ? 9.242 -49.594 -22.938 1 82 403 ASP A N 1
ATOM 3102 C CA . ASP A 1 403 ? 8.867 -51 -22.844 1 82 403 ASP A CA 1
ATOM 3103 C C . ASP A 1 403 ? 8.719 -51.625 -24.234 1 82 403 ASP A C 1
ATOM 3105 O O . ASP A 1 403 ? 7.598 -51.812 -24.703 1 82 403 ASP A O 1
ATOM 3109 N N . CYS A 1 404 ? 9.898 -51.75 -24.859 1 79.38 404 CYS A N 1
ATOM 3110 C CA . CYS A 1 404 ? 9.961 -52.406 -26.156 1 79.38 404 CYS A CA 1
ATOM 3111 C C . CYS A 1 404 ? 10.914 -53.594 -26.125 1 79.38 404 CYS A C 1
ATOM 3113 O O . CYS A 1 404 ? 11.656 -53.75 -25.156 1 79.38 404 CYS A O 1
ATOM 3115 N N . HIS A 1 405 ? 10.602 -54.531 -27.078 1 76.12 405 HIS A N 1
ATOM 3116 C CA . HIS A 1 405 ? 11.57 -55.594 -27.219 1 76.12 405 HIS A CA 1
ATOM 3117 C C . HIS A 1 405 ? 12.555 -55.312 -28.359 1 76.12 405 HIS A C 1
ATOM 3119 O O . HIS A 1 405 ? 12.164 -55.281 -29.531 1 76.12 405 HIS A O 1
ATOM 3125 N N . PRO A 1 406 ? 13.68 -54.938 -27.953 1 75.75 406 PRO A N 1
ATOM 3126 C CA . PRO A 1 406 ? 14.438 -54.781 -26.719 1 75.75 406 PRO A CA 1
ATOM 3127 C C . PRO A 1 406 ? 14.141 -53.469 -26 1 75.75 406 PRO A C 1
ATOM 3129 O O . PRO A 1 406 ? 13.703 -52.5 -26.625 1 75.75 406 PRO A O 1
ATOM 3132 N N . MET A 1 407 ? 14.367 -53.594 -24.781 1 81.12 407 MET A N 1
ATOM 3133 C CA . MET A 1 407 ? 14.18 -52.375 -23.953 1 81.12 407 MET A CA 1
ATOM 3134 C C . MET A 1 407 ? 15.086 -51.25 -24.422 1 81.12 407 MET A C 1
ATOM 3136 O O . MET A 1 407 ? 16.25 -51.5 -24.766 1 81.12 407 MET A O 1
ATOM 3140 N N . TYR A 1 408 ? 14.578 -50.062 -24.703 1 86.25 408 TYR A N 1
ATOM 3141 C CA . TYR A 1 408 ? 15.305 -48.875 -25.156 1 86.25 408 TYR A CA 1
ATOM 3142 C C . TYR A 1 408 ? 15.383 -47.812 -24.062 1 86.25 408 TYR A C 1
ATOM 3144 O O . TYR A 1 408 ? 14.352 -47.312 -23.594 1 86.25 408 TYR A O 1
ATOM 3152 N N . ASP A 1 409 ? 16.562 -47.625 -23.516 1 88.44 409 ASP A N 1
ATOM 3153 C CA . ASP A 1 409 ? 16.797 -46.594 -22.5 1 88.44 409 ASP A CA 1
ATOM 3154 C C . ASP A 1 409 ? 17.328 -45.312 -23.141 1 88.44 409 ASP A C 1
ATOM 3156 O O . ASP A 1 409 ? 18.234 -45.344 -23.969 1 88.44 409 ASP A O 1
ATOM 3160 N N . LYS A 1 410 ? 16.734 -44.188 -22.797 1 89.25 410 LYS A N 1
ATOM 3161 C CA . LYS A 1 410 ? 17.172 -42.906 -23.344 1 89.25 410 LYS A CA 1
ATOM 3162 C C . LYS A 1 410 ? 17.047 -41.781 -22.297 1 89.25 410 LYS A C 1
ATOM 3164 O O . LYS A 1 410 ? 16.109 -41.781 -21.5 1 89.25 410 LYS A O 1
ATOM 3169 N N . ASN A 1 411 ? 18 -40.938 -22.281 1 90.56 411 ASN A N 1
ATOM 3170 C CA . ASN A 1 411 ? 17.953 -39.75 -21.469 1 90.56 411 ASN A CA 1
ATOM 3171 C C . ASN A 1 411 ? 17.438 -38.531 -22.266 1 90.56 411 ASN A C 1
ATOM 3173 O O . ASN A 1 411 ? 17.828 -38.344 -23.422 1 90.56 411 ASN A O 1
ATOM 3177 N N . TYR A 1 412 ? 16.5 -37.875 -21.719 1 92.38 412 TYR A N 1
ATOM 3178 C CA . TYR A 1 412 ? 15.906 -36.719 -22.375 1 92.38 412 TYR A CA 1
ATOM 3179 C C . TYR A 1 412 ? 16.266 -35.438 -21.625 1 92.38 412 TYR A C 1
ATOM 3181 O O . TYR A 1 412 ? 16.391 -35.438 -20.406 1 92.38 412 TYR A O 1
ATOM 3189 N N . GLY A 1 413 ? 16.469 -34.375 -22.375 1 89.5 413 GLY A N 1
ATOM 3190 C CA . GLY A 1 413 ? 16.75 -33.062 -21.797 1 89.5 413 GLY A CA 1
ATOM 3191 C C . GLY A 1 413 ? 18.188 -32.906 -21.359 1 89.5 413 GLY A C 1
ATOM 3192 O O . GLY A 1 413 ? 19.031 -33.75 -21.672 1 89.5 413 GLY A O 1
ATOM 3193 N N . SER A 1 414 ? 18.484 -31.75 -20.75 1 87.44 414 SER A N 1
ATOM 3194 C CA . SER A 1 414 ? 19.812 -31.453 -20.234 1 87.44 414 SER A CA 1
ATOM 3195 C C . SER A 1 414 ? 19.766 -31.031 -18.781 1 87.44 414 SER A C 1
ATOM 3197 O O . SER A 1 414 ? 19 -30.141 -18.406 1 87.44 414 SER A O 1
ATOM 3199 N N . LEU A 1 415 ? 20.531 -31.656 -18.016 1 88.5 415 LEU A N 1
ATOM 3200 C CA . LEU A 1 415 ? 20.562 -31.375 -16.578 1 88.5 415 LEU A CA 1
ATOM 3201 C C . LEU A 1 415 ? 21.094 -29.969 -16.312 1 88.5 415 LEU A C 1
ATOM 3203 O O . LEU A 1 415 ? 20.938 -29.453 -15.203 1 88.5 415 LEU A O 1
ATOM 3207 N N . PHE A 1 416 ? 21.625 -29.328 -17.312 1 84.56 416 PHE A N 1
ATOM 3208 C CA . PHE A 1 416 ? 22.125 -27.969 -17.172 1 84.56 416 PHE A CA 1
ATOM 3209 C C . PHE A 1 416 ? 20.984 -26.984 -16.906 1 84.56 416 PHE A C 1
ATOM 3211 O O . PHE A 1 416 ? 21.172 -25.984 -16.219 1 84.56 416 PHE A O 1
ATOM 3218 N N . PHE A 1 417 ? 19.797 -27.297 -17.359 1 87.5 417 PHE A N 1
ATOM 3219 C CA . PHE A 1 417 ? 18.625 -26.438 -17.156 1 87.5 417 PHE A CA 1
ATOM 3220 C C . PHE A 1 417 ? 18.188 -26.469 -15.688 1 87.5 417 PHE A C 1
ATOM 3222 O O . PHE A 1 417 ? 17.5 -25.562 -15.227 1 87.5 417 PHE A O 1
ATOM 3229 N N . ASP A 1 418 ? 18.625 -27.5 -15 1 89.19 418 ASP A N 1
ATOM 3230 C CA . ASP A 1 418 ? 18.25 -27.609 -13.594 1 89.19 418 ASP A CA 1
ATOM 3231 C C . ASP A 1 418 ? 19.359 -27.062 -12.695 1 89.19 418 ASP A C 1
ATOM 3233 O O . ASP A 1 418 ? 19.094 -26.297 -11.766 1 89.19 418 ASP A O 1
ATOM 3237 N N . PHE A 1 419 ? 20.609 -27.391 -13.031 1 89.06 419 PHE A N 1
ATOM 3238 C CA . PHE A 1 419 ? 21.719 -27.062 -12.141 1 89.06 419 PHE A CA 1
ATOM 3239 C C . PHE A 1 419 ? 22.109 -25.594 -12.273 1 89.06 419 PHE A C 1
ATOM 3241 O O . PHE A 1 419 ? 22.531 -24.969 -11.305 1 89.06 419 PHE A O 1
ATOM 3248 N N . ALA A 1 420 ? 21.984 -24.984 -13.43 1 86.19 420 ALA A N 1
ATOM 3249 C CA . ALA A 1 420 ? 22.391 -23.594 -13.633 1 86.19 420 ALA A CA 1
ATOM 3250 C C . ALA A 1 420 ? 21.547 -22.656 -12.766 1 86.19 420 ALA A C 1
ATOM 3252 O O . ALA A 1 420 ? 22.094 -21.812 -12.047 1 86.19 420 ALA A O 1
ATOM 3253 N N . PRO A 1 421 ? 20.266 -22.812 -12.781 1 86.44 421 PRO A N 1
ATOM 3254 C CA . PRO A 1 421 ? 19.469 -21.938 -11.914 1 86.44 421 PRO A CA 1
ATOM 3255 C C . PRO A 1 421 ? 19.75 -22.156 -10.43 1 86.44 421 PRO A C 1
ATOM 3257 O O . PRO A 1 421 ? 19.734 -21.203 -9.641 1 86.44 421 PRO A O 1
ATOM 3260 N N . VAL A 1 422 ? 20 -23.375 -10.031 1 89.31 422 VAL A N 1
ATOM 3261 C CA . VAL A 1 422 ? 20.312 -23.672 -8.641 1 89.31 422 VAL A CA 1
ATOM 3262 C C . VAL A 1 422 ? 21.609 -22.969 -8.25 1 89.31 422 VAL A C 1
ATOM 3264 O O . VAL A 1 422 ? 21.703 -22.359 -7.18 1 89.31 422 VAL A O 1
ATOM 3267 N N . PHE A 1 423 ? 22.562 -23.078 -9.133 1 90.38 423 PHE A N 1
ATOM 3268 C CA . PHE A 1 423 ? 23.859 -22.438 -8.883 1 90.38 423 PHE A CA 1
ATOM 3269 C C . PHE A 1 423 ? 23.703 -20.922 -8.766 1 90.38 423 PHE A C 1
ATOM 3271 O O . PHE A 1 423 ? 24.188 -20.328 -7.801 1 90.38 423 PHE A O 1
ATOM 3278 N N . LEU A 1 424 ? 23.031 -20.344 -9.688 1 86.31 424 LEU A N 1
ATOM 3279 C CA . LEU A 1 424 ? 22.875 -18.891 -9.719 1 86.31 424 LEU A CA 1
ATOM 3280 C C . LEU A 1 424 ? 22.078 -18.406 -8.516 1 86.31 424 LEU A C 1
ATOM 3282 O O . LEU A 1 424 ? 22.438 -17.406 -7.895 1 86.31 424 LEU A O 1
ATOM 3286 N N . LEU A 1 425 ? 21.078 -19.094 -8.18 1 87.5 425 LEU A N 1
ATOM 3287 C CA . LEU A 1 425 ? 20.234 -18.672 -7.059 1 87.5 425 LEU A CA 1
ATOM 3288 C C . LEU A 1 425 ? 20.953 -18.891 -5.73 1 87.5 425 LEU A C 1
ATOM 3290 O O . LEU A 1 425 ? 20.812 -18.078 -4.812 1 87.5 425 LEU A O 1
ATOM 3294 N N . ALA A 1 426 ? 21.656 -19.969 -5.633 1 91.31 426 ALA A N 1
ATOM 3295 C CA . ALA A 1 426 ? 22.438 -20.188 -4.422 1 91.31 426 ALA A CA 1
ATOM 3296 C C . ALA A 1 426 ? 23.484 -19.078 -4.234 1 91.31 426 ALA A C 1
ATOM 3298 O O . ALA A 1 426 ? 23.688 -18.594 -3.119 1 91.31 426 ALA A O 1
ATOM 3299 N N . ALA A 1 427 ? 24.016 -18.703 -5.312 1 90.06 427 ALA A N 1
ATOM 3300 C CA . ALA A 1 427 ? 25 -17.625 -5.254 1 90.06 427 ALA A CA 1
ATOM 3301 C C . ALA A 1 427 ? 24.344 -16.312 -4.832 1 90.06 427 ALA A C 1
ATOM 3303 O O . ALA A 1 427 ? 24.906 -15.555 -4.031 1 90.06 427 ALA A O 1
ATOM 3304 N N . LEU A 1 428 ? 23.219 -16.109 -5.363 1 85.44 428 LEU A N 1
ATOM 3305 C CA . LEU A 1 428 ? 22.484 -14.891 -5.02 1 85.44 428 LEU A CA 1
ATOM 3306 C C . LEU A 1 428 ? 22.094 -14.891 -3.545 1 85.44 428 LEU A C 1
ATOM 3308 O O . LEU A 1 428 ? 22.141 -13.844 -2.889 1 85.44 428 LEU A O 1
ATOM 3312 N N . VAL A 1 429 ? 21.703 -16 -3.025 1 88.62 429 VAL A N 1
ATOM 3313 C CA . VAL A 1 429 ? 21.344 -16.125 -1.616 1 88.62 429 VAL A CA 1
ATOM 3314 C C . VAL A 1 429 ? 22.562 -15.852 -0.743 1 88.62 429 VAL A C 1
ATOM 3316 O O . VAL A 1 429 ? 22.484 -15.141 0.264 1 88.62 429 VAL A O 1
ATOM 3319 N N . VAL A 1 430 ? 23.719 -16.375 -1.14 1 91.81 430 VAL A N 1
ATOM 3320 C CA . VAL A 1 430 ? 24.938 -16.156 -0.372 1 91.81 430 VAL A CA 1
ATOM 3321 C C . VAL A 1 430 ? 25.25 -14.664 -0.344 1 91.81 430 VAL A C 1
ATOM 3323 O O . VAL A 1 430 ? 25.562 -14.109 0.713 1 91.81 430 VAL A O 1
ATOM 3326 N N . LEU A 1 431 ? 25.094 -14.047 -1.455 1 85.56 431 LEU A N 1
ATOM 3327 C CA . LEU A 1 431 ? 25.375 -12.617 -1.525 1 85.56 431 LEU A CA 1
ATOM 3328 C C . LEU A 1 431 ? 24.406 -11.828 -0.656 1 85.56 431 LEU A C 1
ATOM 3330 O O . LEU A 1 431 ? 24.812 -10.891 0.045 1 85.56 431 LEU A O 1
ATOM 3334 N N . ALA A 1 432 ? 23.172 -12.188 -0.741 1 83.75 432 ALA A N 1
ATOM 3335 C CA . ALA A 1 432 ? 22.156 -11.516 0.055 1 83.75 432 ALA A CA 1
ATOM 3336 C C . ALA A 1 432 ? 22.391 -11.719 1.548 1 83.75 432 ALA A C 1
ATOM 3338 O O . ALA A 1 432 ? 22.219 -10.797 2.348 1 83.75 432 ALA A O 1
ATOM 3339 N N . GLU A 1 433 ? 22.844 -12.922 1.887 1 90.75 433 GLU A N 1
ATOM 3340 C CA . GLU A 1 433 ? 23.109 -13.242 3.287 1 90.75 433 GLU A CA 1
ATOM 3341 C C . GLU A 1 433 ? 24.344 -12.508 3.799 1 90.75 433 GLU A C 1
ATOM 3343 O O . GLU A 1 433 ? 24.375 -12.055 4.945 1 90.75 433 GLU A O 1
ATOM 3348 N N . VAL A 1 434 ? 25.297 -12.398 3.004 1 88.5 434 VAL A N 1
ATOM 3349 C CA . VAL A 1 434 ? 26.5 -11.664 3.389 1 88.5 434 VAL A CA 1
ATOM 3350 C C . VAL A 1 434 ? 26.141 -10.195 3.625 1 88.5 434 VAL A C 1
ATOM 3352 O O . VAL A 1 434 ? 26.594 -9.594 4.602 1 88.5 434 VAL A O 1
ATOM 3355 N N . ARG A 1 435 ? 25.328 -9.68 2.822 1 83.25 435 ARG A N 1
ATOM 3356 C CA . ARG A 1 435 ? 24.922 -8.289 2.98 1 83.25 435 ARG A CA 1
ATOM 3357 C C . ARG A 1 435 ? 24.094 -8.102 4.254 1 83.25 435 ARG A C 1
ATOM 3359 O O . ARG A 1 435 ? 24.266 -7.117 4.973 1 83.25 435 ARG A O 1
ATOM 3366 N N . GLU A 1 436 ? 23.219 -9.047 4.492 1 84.69 436 GLU A N 1
ATOM 3367 C CA . GLU A 1 436 ? 22.406 -8.984 5.695 1 84.69 436 GLU A CA 1
ATOM 3368 C C . GLU A 1 436 ? 23.25 -9.055 6.957 1 84.69 436 GLU A C 1
ATOM 3370 O O . GLU A 1 436 ? 23.062 -8.273 7.891 1 84.69 436 GLU A O 1
ATOM 3375 N N . THR A 1 437 ? 24.203 -9.914 6.969 1 88.44 437 THR A N 1
ATOM 3376 C CA . THR A 1 437 ? 25.094 -10.07 8.109 1 88.44 437 THR A CA 1
ATOM 3377 C C . THR A 1 437 ? 25.969 -8.82 8.297 1 88.44 437 THR A C 1
ATOM 3379 O O . THR A 1 437 ? 26.156 -8.359 9.414 1 88.44 437 THR A O 1
ATOM 3382 N N . ALA A 1 438 ? 26.359 -8.328 7.195 1 87 438 ALA A N 1
ATOM 3383 C CA . ALA A 1 438 ? 27.141 -7.102 7.258 1 87 438 ALA A CA 1
ATOM 3384 C C . ALA A 1 438 ? 26.328 -5.941 7.805 1 87 438 ALA A C 1
ATOM 3386 O O . ALA A 1 438 ? 26.844 -5.098 8.539 1 87 438 ALA A O 1
ATOM 3387 N N . CYS A 1 439 ? 25.062 -5.914 7.469 1 85.62 439 CYS A N 1
ATOM 3388 C CA . CYS A 1 439 ? 24.188 -4.859 7.957 1 85.62 439 CYS A CA 1
ATOM 3389 C C . CYS A 1 439 ? 24.031 -4.941 9.469 1 85.62 439 CYS A C 1
ATOM 3391 O O . CYS A 1 439 ? 24.016 -3.914 10.156 1 85.62 439 CYS A O 1
ATOM 3393 N N . TYR A 1 440 ? 24.031 -6.121 10.008 1 87.88 440 TYR A N 1
ATOM 3394 C CA . TYR A 1 440 ? 23.906 -6.285 11.453 1 87.88 440 TYR A CA 1
ATOM 3395 C C . TYR A 1 440 ? 25.188 -5.859 12.164 1 87.88 440 TYR A C 1
ATOM 3397 O O . TYR A 1 440 ? 25.141 -5.23 13.227 1 87.88 440 TYR A O 1
ATOM 3405 N N . ILE A 1 441 ? 26.25 -6.078 11.523 1 86.88 441 ILE A N 1
ATOM 3406 C CA . ILE A 1 441 ? 27.531 -5.844 12.172 1 86.88 441 ILE A CA 1
ATOM 3407 C C . ILE A 1 441 ? 27.906 -4.363 12.078 1 86.88 441 ILE A C 1
ATOM 3409 O O . ILE A 1 441 ? 28.391 -3.771 13.039 1 86.88 441 ILE A O 1
ATOM 3413 N N . CYS A 1 442 ? 27.516 -3.744 10.984 1 87.88 442 CYS A N 1
ATOM 3414 C CA . CYS A 1 442 ? 28.047 -2.408 10.727 1 87.88 442 CYS A CA 1
ATOM 3415 C C . CYS A 1 442 ? 26.969 -1.35 10.906 1 87.88 442 CYS A C 1
ATOM 3417 O O . CYS A 1 442 ? 27.234 -0.155 10.766 1 87.88 442 CYS A O 1
ATOM 3419 N N . SER A 1 443 ? 25.828 -1.674 11.227 1 87.25 443 SER A N 1
ATOM 3420 C CA . SER A 1 443 ? 24.75 -0.693 11.289 1 87.25 443 SER A CA 1
ATOM 3421 C C . SER A 1 443 ? 24.891 0.199 12.516 1 87.25 443 SER A C 1
ATOM 3423 O O . SER A 1 443 ? 25.406 -0.232 13.555 1 87.25 443 SER A O 1
ATOM 3425 N N . ASN A 1 444 ? 24.453 1.415 12.406 1 89.31 444 ASN A N 1
ATOM 3426 C CA . ASN A 1 444 ? 24.422 2.355 13.523 1 89.31 444 ASN A CA 1
ATOM 3427 C C . ASN A 1 444 ? 23.453 1.899 14.617 1 89.31 444 ASN A C 1
ATOM 3429 O O . ASN A 1 444 ? 23.641 2.227 15.789 1 89.31 444 ASN A O 1
ATOM 3433 N N . TRP A 1 445 ? 22.516 1.072 14.227 1 91.12 445 TRP A N 1
ATOM 3434 C CA . TRP A 1 445 ? 21.562 0.552 15.195 1 91.12 445 TRP A CA 1
ATOM 3435 C C . TRP A 1 445 ? 22.234 -0.393 16.172 1 91.12 445 TRP A C 1
ATOM 3437 O O . TRP A 1 445 ? 21.953 -0.361 17.375 1 91.12 445 TRP A O 1
ATOM 3447 N N . THR A 1 446 ? 23.125 -1.16 15.648 1 90.19 446 THR A N 1
ATOM 3448 C CA . THR A 1 446 ? 23.875 -2.08 16.5 1 90.19 446 THR A CA 1
ATOM 3449 C C . THR A 1 446 ? 24.797 -1.315 17.438 1 90.19 446 THR A C 1
ATOM 3451 O O . THR A 1 446 ? 24.891 -1.642 18.625 1 90.19 446 THR A O 1
ATOM 3454 N N . LYS A 1 447 ? 25.391 -0.332 16.938 1 89.5 447 LYS A N 1
ATOM 3455 C CA . LYS A 1 447 ? 26.312 0.453 17.766 1 89.5 447 LYS A CA 1
ATOM 3456 C C . LYS A 1 447 ? 25.594 1.13 18.922 1 89.5 447 LYS A C 1
ATOM 3458 O O . LYS A 1 447 ? 26.047 1.07 20.062 1 89.5 447 LYS A O 1
ATOM 3463 N N . VAL A 1 448 ? 24.484 1.754 18.578 1 91.38 448 VAL A N 1
ATOM 3464 C CA . VAL A 1 448 ? 23.734 2.439 19.625 1 91.38 448 VAL A CA 1
ATOM 3465 C C . VAL A 1 448 ? 23.219 1.425 20.641 1 91.38 448 VAL A C 1
ATOM 3467 O O . VAL A 1 448 ? 23.266 1.674 21.844 1 91.38 448 VAL A O 1
ATOM 3470 N N . SER A 1 449 ? 22.75 0.257 20.172 1 90.44 449 SER A N 1
ATOM 3471 C CA . SER A 1 449 ? 22.25 -0.779 21.078 1 90.44 449 SER A CA 1
ATOM 3472 C C . SER A 1 449 ? 23.344 -1.279 22.016 1 90.44 449 SER A C 1
ATOM 3474 O O . SER A 1 449 ? 23.094 -1.499 23.203 1 90.44 449 SER A O 1
ATOM 3476 N N . LEU A 1 450 ? 24.516 -1.402 21.516 1 87.88 450 LEU A N 1
ATOM 3477 C CA . LEU A 1 450 ? 25.641 -1.88 22.312 1 87.88 450 LEU A CA 1
ATOM 3478 C C . LEU A 1 450 ? 26.062 -0.831 23.328 1 87.88 450 LEU A C 1
ATOM 3480 O O . LEU A 1 450 ? 26.359 -1.164 24.484 1 87.88 450 LEU A O 1
ATOM 3484 N N . ILE A 1 451 ? 26.047 0.43 22.891 1 86.88 451 ILE A N 1
ATOM 3485 C CA . ILE A 1 451 ? 26.422 1.509 23.797 1 86.88 451 ILE A CA 1
ATOM 3486 C C . ILE A 1 451 ? 25.406 1.578 24.938 1 86.88 451 ILE A C 1
ATOM 3488 O O . ILE A 1 451 ? 25.781 1.705 26.109 1 86.88 451 ILE A O 1
ATOM 3492 N N . CYS A 1 452 ? 24.203 1.474 24.547 1 86.94 452 CYS A N 1
ATOM 3493 C CA . CYS A 1 452 ? 23.156 1.571 25.562 1 86.94 452 CYS A CA 1
ATOM 3494 C C . CYS A 1 452 ? 23.203 0.379 26.5 1 86.94 452 CYS A C 1
ATOM 3496 O O . CYS A 1 452 ? 22.969 0.525 27.703 1 86.94 452 CYS A O 1
ATOM 3498 N N . ARG A 1 453 ? 23.484 -0.763 26.016 1 85.19 453 ARG A N 1
ATOM 3499 C CA . ARG A 1 453 ? 23.641 -1.927 26.875 1 85.19 453 ARG A CA 1
ATOM 3500 C C . ARG A 1 453 ? 24.828 -1.759 27.812 1 85.19 453 ARG A C 1
ATOM 3502 O O . ARG A 1 453 ? 24.781 -2.172 28.969 1 85.19 453 ARG A O 1
ATOM 3509 N N . TYR A 1 454 ? 25.844 -1.169 27.266 1 84.56 454 TYR A N 1
ATOM 3510 C CA . TYR A 1 454 ? 27.031 -0.898 28.078 1 84.56 454 TYR A CA 1
ATOM 3511 C C . TYR A 1 454 ? 26.719 0.083 29.203 1 84.56 454 TYR A C 1
ATOM 3513 O O . TYR A 1 454 ? 27.172 -0.086 30.328 1 84.56 454 TYR A O 1
ATOM 3521 N N . VAL A 1 455 ? 25.922 1.043 28.891 1 82.62 455 VAL A N 1
ATOM 3522 C CA . VAL A 1 455 ? 25.531 2.047 29.875 1 82.62 455 VAL A CA 1
ATOM 3523 C C . VAL A 1 455 ? 24.625 1.42 30.922 1 82.62 455 VAL A C 1
ATOM 3525 O O . VAL A 1 455 ? 24.734 1.709 32.125 1 82.62 455 VAL A O 1
ATOM 3528 N N . ARG A 1 456 ? 23.781 0.528 30.516 1 82.25 456 ARG A N 1
ATOM 3529 C CA . ARG A 1 456 ? 22.812 -0.094 31.422 1 82.25 456 ARG A CA 1
ATOM 3530 C C . ARG A 1 456 ? 23.5 -1.083 32.344 1 82.25 456 ARG A C 1
ATOM 3532 O O . ARG A 1 456 ? 23.141 -1.165 33.531 1 82.25 456 ARG A O 1
ATOM 3539 N N . HIS A 1 457 ? 24.344 -1.855 31.781 1 80.38 457 HIS A N 1
ATOM 3540 C CA . HIS A 1 457 ? 25.016 -2.887 32.562 1 80.38 457 HIS A CA 1
ATOM 3541 C C . HIS A 1 457 ? 26.453 -2.494 32.875 1 80.38 457 HIS A C 1
ATOM 3543 O O . HIS A 1 457 ? 27.359 -3.324 32.812 1 80.38 457 HIS A O 1
ATOM 3549 N N . ALA A 1 458 ? 26.656 -1.27 33.156 1 69.81 458 ALA A N 1
ATOM 3550 C CA . ALA A 1 458 ? 27.984 -0.701 33.344 1 69.81 458 ALA A CA 1
ATOM 3551 C C . ALA A 1 458 ? 28.781 -1.541 34.344 1 69.81 458 ALA A C 1
ATOM 3553 O O . ALA A 1 458 ? 29.953 -1.834 34.125 1 69.81 458 ALA A O 1
ATOM 3554 N N . SER A 1 459 ? 28.109 -2.02 35.406 1 70.62 459 SER A N 1
ATOM 3555 C CA . SER A 1 459 ? 28.844 -2.705 36.469 1 70.62 459 SER A CA 1
ATOM 3556 C C . SER A 1 459 ? 29.344 -4.07 36 1 70.62 459 SER A C 1
ATOM 3558 O O . SER A 1 459 ? 30.469 -4.461 36.312 1 70.62 459 SER A O 1
ATOM 3560 N N . SER A 1 460 ? 28.531 -4.746 35.156 1 73 460 SER A N 1
ATOM 3561 C CA . SER A 1 460 ? 28.906 -6.098 34.75 1 73 460 SER A CA 1
ATOM 3562 C C . SER A 1 460 ? 29.766 -6.07 33.5 1 73 460 SER A C 1
ATOM 3564 O O . SER A 1 460 ? 30.719 -6.84 33.375 1 73 460 SER A O 1
ATOM 3566 N N . TRP A 1 461 ? 29.5 -5.133 32.625 1 74.62 461 TRP A N 1
ATOM 3567 C CA . TRP A 1 461 ? 30.203 -5.137 31.328 1 74.62 461 TRP A CA 1
ATOM 3568 C C . TRP A 1 461 ? 31.531 -4.398 31.438 1 74.62 461 TRP A C 1
ATOM 3570 O O . TRP A 1 461 ? 32.469 -4.719 30.719 1 74.62 461 TRP A O 1
ATOM 3580 N N . GLN A 1 462 ? 31.594 -3.451 32.375 1 69.38 462 GLN A N 1
ATOM 3581 C CA . GLN A 1 462 ? 32.812 -2.689 32.5 1 69.38 462 GLN A CA 1
ATOM 3582 C C . GLN A 1 462 ? 33.906 -3.533 33.188 1 69.38 462 GLN A C 1
ATOM 3584 O O . GLN A 1 462 ? 35.094 -3.275 33 1 69.38 462 GLN A O 1
ATOM 3589 N N . GLN A 1 463 ? 33.406 -4.555 33.844 1 73.25 463 GLN A N 1
ATOM 3590 C CA . GLN A 1 463 ? 34.375 -5.359 34.562 1 73.25 463 GLN A CA 1
ATOM 3591 C C . GLN A 1 463 ? 34.969 -6.445 33.688 1 73.25 463 GLN A C 1
ATOM 3593 O O . GLN A 1 463 ? 36.062 -6.941 33.969 1 73.25 463 GLN A O 1
ATOM 3598 N N . SER A 1 464 ? 34.312 -6.797 32.625 1 80.19 464 SER A N 1
ATOM 3599 C CA . SER A 1 464 ? 34.844 -7.844 31.75 1 80.19 464 SER A CA 1
ATOM 3600 C C . SER A 1 464 ? 35.656 -7.25 30.609 1 80.19 464 SER A C 1
ATOM 3602 O O . SER A 1 464 ? 35.125 -6.594 29.719 1 80.19 464 SER A O 1
ATOM 3604 N N . PRO A 1 465 ? 37 -7.465 30.547 1 79.56 465 PRO A N 1
ATOM 3605 C CA . PRO A 1 465 ? 37.844 -6.91 29.5 1 79.56 465 PRO A CA 1
ATOM 3606 C C . PRO A 1 465 ? 37.531 -7.461 28.109 1 79.56 465 PRO A C 1
ATOM 3608 O O . PRO A 1 465 ? 37.625 -6.742 27.109 1 79.56 465 PRO A O 1
ATOM 3611 N N . TRP A 1 466 ? 37.031 -8.695 28.125 1 80.62 466 TRP A N 1
ATOM 3612 C CA . TRP A 1 466 ? 36.719 -9.297 26.828 1 80.62 466 TRP A CA 1
ATOM 3613 C C . TRP A 1 466 ? 35.531 -8.609 26.203 1 80.62 466 TRP A C 1
ATOM 3615 O O . TRP A 1 466 ? 35.531 -8.305 25 1 80.62 466 TRP A O 1
ATOM 3625 N N . LYS A 1 467 ? 34.594 -8.43 26.984 1 78.5 467 LYS A N 1
ATOM 3626 C CA . LYS A 1 467 ? 33.406 -7.758 26.469 1 78.5 467 LYS A CA 1
ATOM 3627 C C . LYS A 1 467 ? 33.75 -6.34 26 1 78.5 467 LYS A C 1
ATOM 3629 O O . LYS A 1 467 ? 33.219 -5.883 24.969 1 78.5 467 LYS A O 1
ATOM 3634 N N . LYS A 1 468 ? 34.562 -5.703 26.641 1 77 468 LYS A N 1
ATOM 3635 C CA . LYS A 1 468 ? 35 -4.352 26.266 1 77 468 LYS A CA 1
ATOM 3636 C C . LYS A 1 468 ? 35.719 -4.355 24.922 1 77 468 LYS A C 1
ATOM 3638 O O . LYS A 1 468 ? 35.469 -3.496 24.062 1 77 468 LYS A O 1
ATOM 3643 N N . LYS A 1 469 ? 36.531 -5.359 24.734 1 79.5 469 LYS A N 1
ATOM 3644 C CA . LYS A 1 469 ? 37.281 -5.465 23.484 1 79.5 469 LYS A CA 1
ATOM 3645 C C . LYS A 1 469 ? 36.344 -5.762 22.297 1 79.5 469 LYS A C 1
ATOM 3647 O O . LYS A 1 469 ? 36.5 -5.184 21.219 1 79.5 469 LYS A O 1
ATOM 3652 N N . LEU A 1 470 ? 35.469 -6.637 22.562 1 79.75 470 LEU A N 1
ATOM 3653 C CA . LEU A 1 470 ? 34.531 -7.008 21.516 1 79.75 470 LEU A CA 1
ATOM 3654 C C . LEU A 1 470 ? 33.656 -5.816 21.109 1 79.75 470 LEU A C 1
ATOM 3656 O O . LEU A 1 470 ? 33.469 -5.559 19.922 1 79.75 470 LEU A O 1
ATOM 3660 N N . ILE A 1 471 ? 33.188 -5.133 22.094 1 80.06 471 ILE A N 1
ATOM 3661 C CA . ILE A 1 471 ? 32.344 -3.957 21.844 1 80.06 471 ILE A CA 1
ATOM 3662 C C . ILE A 1 471 ? 33.188 -2.881 21.141 1 80.06 471 ILE A C 1
ATOM 3664 O O . ILE A 1 471 ? 32.688 -2.221 20.219 1 80.06 471 ILE A O 1
ATOM 3668 N N . GLY A 1 472 ? 34.406 -2.814 21.562 1 78.69 472 GLY A N 1
ATOM 3669 C CA . GLY A 1 472 ? 35.281 -1.847 20.922 1 78.69 472 GLY A CA 1
ATOM 3670 C C . GLY A 1 472 ? 35.531 -2.137 19.453 1 78.69 472 GLY A C 1
ATOM 3671 O O . GLY A 1 472 ? 35.5 -1.225 18.625 1 78.69 472 GLY A O 1
ATOM 3672 N N . ARG A 1 473 ? 35.625 -3.365 19.109 1 82.19 473 ARG A N 1
ATOM 3673 C CA . ARG A 1 473 ? 35.875 -3.76 17.734 1 82.19 473 ARG A CA 1
ATOM 3674 C C . ARG A 1 473 ? 34.625 -3.531 16.875 1 82.19 473 ARG A C 1
ATOM 3676 O O . ARG A 1 473 ? 34.719 -3.061 15.75 1 82.19 473 ARG A O 1
ATOM 3683 N N . LEU A 1 474 ? 33.531 -3.85 17.453 1 83.5 474 LEU A N 1
ATOM 3684 C CA . LEU A 1 474 ? 32.281 -3.709 16.719 1 83.5 474 LEU A CA 1
ATOM 3685 C C . LEU A 1 474 ? 31.953 -2.238 16.469 1 83.5 474 LEU A C 1
ATOM 3687 O O . LEU A 1 474 ? 31.406 -1.884 15.43 1 83.5 474 LEU A O 1
ATOM 3691 N N . LEU A 1 475 ? 32.25 -1.415 17.391 1 83.81 475 LEU A N 1
ATOM 3692 C CA . LEU A 1 475 ? 31.953 0.012 17.281 1 83.81 475 LEU A CA 1
ATOM 3693 C C . LEU A 1 475 ? 32.844 0.662 16.234 1 83.81 475 LEU A C 1
ATOM 3695 O O . LEU A 1 475 ? 32.5 1.699 15.664 1 83.81 475 LEU A O 1
ATOM 3699 N N . ARG A 1 476 ? 34 -0.062 15.883 1 79.56 476 ARG A N 1
ATOM 3700 C CA . ARG A 1 476 ? 34.969 0.484 14.914 1 79.56 476 ARG A CA 1
ATOM 3701 C C . ARG A 1 476 ? 34.656 -0.017 13.508 1 79.56 476 ARG A C 1
ATOM 3703 O O . ARG A 1 476 ? 35.156 0.527 12.523 1 79.56 476 ARG A O 1
ATOM 3710 N N . CYS A 1 477 ? 33.75 -0.948 13.445 1 79.94 477 CYS A N 1
ATOM 3711 C CA . CYS A 1 477 ? 33.469 -1.547 12.148 1 79.94 477 CYS A CA 1
ATOM 3712 C C . CYS A 1 477 ? 32.625 -0.61 11.289 1 79.94 477 CYS A C 1
ATOM 3714 O O . CYS A 1 477 ? 31.562 -0.167 11.719 1 79.94 477 CYS A O 1
ATOM 3716 N N . GLN A 1 478 ? 33.219 -0.069 10.242 1 75.5 478 GLN A N 1
ATOM 3717 C CA . GLN A 1 478 ? 32.469 0.752 9.289 1 75.5 478 GLN A CA 1
ATOM 3718 C C . GLN A 1 478 ? 32.344 0.047 7.938 1 75.5 478 GLN A C 1
ATOM 3720 O O . GLN A 1 478 ? 33.344 -0.501 7.426 1 75.5 478 GLN A O 1
ATOM 3725 N N . CYS A 1 479 ? 31.078 -0.201 7.645 1 75.19 479 CYS A N 1
ATOM 3726 C CA . CYS A 1 479 ? 30.859 -0.836 6.352 1 75.19 479 CYS A CA 1
ATOM 3727 C C . CYS A 1 479 ? 30.438 0.188 5.305 1 75.19 479 CYS A C 1
ATOM 3729 O O . CYS A 1 479 ? 29.438 0.896 5.488 1 75.19 479 CYS A O 1
ATOM 3731 N N . LYS A 1 480 ? 31.234 0.333 4.27 1 68.12 480 LYS A N 1
ATOM 3732 C CA . LYS A 1 480 ? 30.953 1.267 3.182 1 68.12 480 LYS A CA 1
ATOM 3733 C C . LYS A 1 480 ? 29.672 0.884 2.443 1 68.12 480 LYS A C 1
ATOM 3735 O O . LYS A 1 480 ? 28.984 1.748 1.898 1 68.12 480 LYS A O 1
ATOM 3740 N N . LEU A 1 481 ? 29.375 -0.342 2.455 1 64.06 481 LEU A N 1
ATOM 3741 C CA . LEU A 1 481 ? 28.234 -0.841 1.683 1 64.06 481 LEU A CA 1
ATOM 3742 C C . LEU A 1 481 ? 26.922 -0.299 2.234 1 64.06 481 LEU A C 1
ATOM 3744 O O . LEU A 1 481 ? 25.938 -0.187 1.502 1 64.06 481 LEU A O 1
ATOM 3748 N N . LEU A 1 482 ? 26.906 0.107 3.479 1 61.94 482 LEU A N 1
ATOM 3749 C CA . LEU A 1 482 ? 25.641 0.468 4.121 1 61.94 482 LEU A CA 1
ATOM 3750 C C . LEU A 1 482 ? 25.484 1.982 4.211 1 61.94 482 LEU A C 1
ATOM 3752 O O . LEU A 1 482 ? 24.469 2.482 4.68 1 61.94 482 LEU A O 1
ATOM 3756 N N . LYS A 1 483 ? 26.484 2.658 3.711 1 62.25 483 LYS A N 1
ATOM 3757 C CA . LYS A 1 483 ? 26.375 4.105 3.854 1 62.25 483 LYS A CA 1
ATOM 3758 C C . LYS A 1 483 ? 25.453 4.695 2.793 1 62.25 483 LYS A C 1
ATOM 3760 O O . LYS A 1 483 ? 25.734 4.613 1.598 1 62.25 483 LYS A O 1
ATOM 3765 N N . HIS A 1 484 ? 24.266 4.891 3.191 1 62.59 484 HIS A N 1
ATOM 3766 C CA . HIS A 1 484 ? 23.297 5.504 2.295 1 62.59 484 HIS A CA 1
ATOM 3767 C C . HIS A 1 484 ? 23.641 6.965 2.025 1 62.59 484 HIS A C 1
ATOM 3769 O O . HIS A 1 484 ? 23.266 7.512 0.989 1 62.59 484 HIS A O 1
ATOM 3775 N N . TRP A 1 485 ? 24.344 7.496 2.955 1 67.88 485 TRP A N 1
ATOM 3776 C CA . TRP A 1 485 ? 24.766 8.891 2.807 1 67.88 485 TRP A CA 1
ATOM 3777 C C . TRP A 1 485 ? 26.141 8.984 2.172 1 67.88 485 TRP A C 1
ATOM 3779 O O . TRP A 1 485 ? 27.109 8.398 2.672 1 67.88 485 TRP A O 1
ATOM 3789 N N . GLU A 1 486 ? 26.047 9.438 0.905 1 72.94 486 GLU A N 1
ATOM 3790 C CA . GLU A 1 486 ? 27.328 9.75 0.279 1 72.94 486 GLU A CA 1
ATOM 3791 C C . GLU A 1 486 ? 27.609 11.25 0.319 1 72.94 486 GLU A C 1
ATOM 3793 O O . GLU A 1 486 ? 26.688 12.062 0.154 1 72.94 486 GLU A O 1
ATOM 3798 N N . ASP A 1 487 ? 28.734 11.617 0.857 1 81.25 487 ASP A N 1
ATOM 3799 C CA . ASP A 1 487 ? 29.172 13.008 0.877 1 81.25 487 ASP A CA 1
ATOM 3800 C C . ASP A 1 487 ? 29.391 13.531 -0.539 1 81.25 487 ASP A C 1
ATOM 3802 O O . ASP A 1 487 ? 30.453 14.062 -0.85 1 81.25 487 ASP A O 1
ATOM 3806 N N . LYS A 1 488 ? 28.375 13.266 -1.354 1 84.62 488 LYS A N 1
ATOM 3807 C CA . LYS A 1 488 ? 28.453 13.727 -2.736 1 84.62 488 LYS A CA 1
ATOM 3808 C C . LYS A 1 488 ? 27.172 14.438 -3.154 1 84.62 488 LYS A C 1
ATOM 3810 O O . LYS A 1 488 ? 26.094 14.18 -2.602 1 84.62 488 LYS A O 1
ATOM 3815 N N . MET A 1 489 ? 27.281 15.32 -3.959 1 88.06 489 MET A N 1
ATOM 3816 C CA . MET A 1 489 ? 26.125 16.031 -4.5 1 88.06 489 MET A CA 1
ATOM 3817 C C . MET A 1 489 ? 26.141 16.031 -6.023 1 88.06 489 MET A C 1
ATOM 3819 O O . MET A 1 489 ? 27.203 16.078 -6.637 1 88.06 489 MET A O 1
ATOM 3823 N N . ASN A 1 490 ? 25.016 15.914 -6.582 1 86.75 490 ASN A N 1
ATOM 3824 C CA . ASN A 1 490 ? 24.891 15.953 -8.039 1 86.75 490 ASN A CA 1
ATOM 3825 C C . ASN A 1 490 ? 25.062 17.375 -8.57 1 86.75 490 ASN A C 1
ATOM 3827 O O . ASN A 1 490 ? 24.672 18.344 -7.918 1 86.75 490 ASN A O 1
ATOM 3831 N N . GLN A 1 491 ? 25.781 17.422 -9.703 1 88.62 491 GLN A N 1
ATOM 3832 C CA . GLN A 1 491 ? 26.031 18.703 -10.344 1 88.62 491 GLN A CA 1
ATOM 3833 C C . GLN A 1 491 ? 25.453 18.734 -11.758 1 88.62 491 GLN A C 1
ATOM 3835 O O . GLN A 1 491 ? 25.484 17.734 -12.461 1 88.62 491 GLN A O 1
ATOM 3840 N N . CYS A 1 492 ? 24.766 19.859 -12.055 1 86.75 492 CYS A N 1
ATOM 3841 C CA . CYS A 1 492 ? 24.234 20.062 -13.398 1 86.75 492 CYS A CA 1
ATOM 3842 C C . CYS A 1 492 ? 24.375 21.516 -13.828 1 86.75 492 CYS A C 1
ATOM 3844 O O . CYS A 1 492 ? 24.344 22.422 -12.992 1 86.75 492 CYS A O 1
ATOM 3846 N N . SER A 1 493 ? 24.719 21.688 -15.109 1 85.75 493 SER A N 1
ATOM 3847 C CA . SER A 1 493 ? 24.734 23.031 -15.672 1 85.75 493 SER A CA 1
ATOM 3848 C C . SER A 1 493 ? 23.797 23.156 -16.859 1 85.75 493 SER A C 1
ATOM 3850 O O . SER A 1 493 ? 23.797 22.297 -17.75 1 85.75 493 SER A O 1
ATOM 3852 N N . VAL A 1 494 ? 22.938 24.078 -16.812 1 81.81 494 VAL A N 1
ATOM 3853 C CA . VAL A 1 494 ? 21.938 24.297 -17.859 1 81.81 494 VAL A CA 1
ATOM 3854 C C . VAL A 1 494 ? 22.625 24.734 -19.156 1 81.81 494 VAL A C 1
ATOM 3856 O O . VAL A 1 494 ? 22.125 24.469 -20.25 1 81.81 494 VAL A O 1
ATOM 3859 N N . LEU A 1 495 ? 23.719 25.453 -19.047 1 77.44 495 LEU A N 1
ATOM 3860 C CA . LEU A 1 495 ? 24.406 26 -20.219 1 77.44 495 LEU A CA 1
ATOM 3861 C C . LEU A 1 495 ? 25.359 24.984 -20.812 1 77.44 495 LEU A C 1
ATOM 3863 O O . LEU A 1 495 ? 25.984 25.234 -21.844 1 77.44 495 LEU A O 1
ATOM 3867 N N . ALA A 1 496 ? 25.562 23.828 -20.062 1 67.81 496 ALA A N 1
ATOM 3868 C CA . ALA A 1 496 ? 26.469 22.828 -20.609 1 67.81 496 ALA A CA 1
ATOM 3869 C C . ALA A 1 496 ? 25.828 22.109 -21.797 1 67.81 496 ALA A C 1
ATOM 3871 O O . ALA A 1 496 ? 24.734 21.562 -21.688 1 67.81 496 ALA A O 1
ATOM 3872 N N . LEU A 1 497 ? 26 22.562 -23.109 1 50.53 497 LEU A N 1
ATOM 3873 C CA . LEU A 1 497 ? 25.5 22.156 -24.406 1 50.53 497 LEU A CA 1
ATOM 3874 C C . LEU A 1 497 ? 25.547 20.625 -24.547 1 50.53 497 LEU A C 1
ATOM 3876 O O . LEU A 1 497 ? 24.719 20.047 -25.234 1 50.53 497 LEU A O 1
ATOM 3880 N N . ASN A 1 498 ? 26.641 19.922 -24.281 1 49.06 498 ASN A N 1
ATOM 3881 C CA . ASN A 1 498 ? 26.859 18.625 -24.922 1 49.06 498 ASN A CA 1
ATOM 3882 C C . ASN A 1 498 ? 26.172 17.5 -24.141 1 49.06 498 ASN A C 1
ATOM 3884 O O . ASN A 1 498 ? 26.844 16.734 -23.438 1 49.06 498 ASN A O 1
ATOM 3888 N N . ARG A 1 499 ? 25.234 17.812 -23.5 1 46.16 499 ARG A N 1
ATOM 3889 C CA . ARG A 1 499 ? 24.75 16.562 -22.891 1 46.16 499 ARG A CA 1
ATOM 3890 C C . ARG A 1 499 ? 24.406 15.531 -23.953 1 46.16 499 ARG A C 1
ATOM 3892 O O . ARG A 1 499 ? 23.547 15.781 -24.812 1 46.16 499 ARG A O 1
ATOM 3899 N N . ARG A 1 500 ? 25.25 14.664 -24.328 1 42.62 500 ARG A N 1
ATOM 3900 C CA . ARG A 1 500 ? 25.047 13.586 -25.297 1 42.62 500 ARG A CA 1
ATOM 3901 C C . ARG A 1 500 ? 23.719 12.867 -25.062 1 42.62 500 ARG A C 1
ATOM 3903 O O . ARG A 1 500 ? 23.469 12.375 -23.953 1 42.62 500 ARG A O 1
ATOM 3910 N N . THR A 1 501 ? 22.656 13.258 -25.578 1 44.72 501 THR A N 1
ATOM 3911 C CA . THR A 1 501 ? 21.328 12.633 -25.594 1 44.72 501 THR A CA 1
ATOM 3912 C C . THR A 1 501 ? 21.438 11.164 -26 1 44.72 501 THR A C 1
ATOM 3914 O O . THR A 1 501 ? 20.469 10.578 -26.5 1 44.72 501 THR A O 1
ATOM 3917 N N . THR A 1 502 ? 22.5 10.555 -25.891 1 46.72 502 THR A N 1
ATOM 3918 C CA . THR A 1 502 ? 22.531 9.164 -26.312 1 46.72 502 THR A CA 1
ATOM 3919 C C . THR A 1 502 ? 21.672 8.297 -25.391 1 46.72 502 THR A C 1
ATOM 3921 O O . THR A 1 502 ? 21.469 8.641 -24.219 1 46.72 502 THR A O 1
ATOM 3924 N N . PRO A 1 503 ? 21.047 7.414 -25.938 1 52.22 503 PRO A N 1
ATOM 3925 C CA . PRO A 1 503 ? 20.266 6.445 -25.172 1 52.22 503 PRO A CA 1
ATOM 3926 C C . PRO A 1 503 ? 20.969 5.977 -23.906 1 52.22 503 PRO A C 1
ATOM 3928 O O . PRO A 1 503 ? 20.312 5.742 -22.891 1 52.22 503 PRO A O 1
ATOM 3931 N N . VAL A 1 504 ? 22.156 5.809 -24 1 53.22 504 VAL A N 1
ATOM 3932 C CA . VAL A 1 504 ? 22.969 5.422 -22.859 1 53.22 504 VAL A CA 1
ATOM 3933 C C . VAL A 1 504 ? 22.922 6.527 -21.797 1 53.22 504 VAL A C 1
ATOM 3935 O O . VAL A 1 504 ? 22.844 6.25 -20.594 1 53.22 504 VAL A O 1
ATOM 3938 N N . ALA A 1 505 ? 22.938 7.625 -22.297 1 50.59 505 ALA A N 1
ATOM 3939 C CA . ALA A 1 505 ? 22.859 8.75 -21.359 1 50.59 505 ALA A CA 1
ATOM 3940 C C . ALA A 1 505 ? 21.516 8.75 -20.625 1 50.59 505 ALA A C 1
ATOM 3942 O O . ALA A 1 505 ? 21.469 9.07 -19.438 1 50.59 505 ALA A O 1
ATOM 3943 N N . LEU A 1 506 ? 20.578 8.359 -21.359 1 50.5 506 LEU A N 1
ATOM 3944 C CA . LEU A 1 506 ? 19.266 8.234 -20.734 1 50.5 506 LEU A CA 1
ATOM 3945 C C . LEU A 1 506 ? 19.266 7.117 -19.703 1 50.5 506 LEU A C 1
ATOM 3947 O O . LEU A 1 506 ? 18.656 7.258 -18.641 1 50.5 506 LEU A O 1
ATOM 3951 N N . LEU A 1 507 ? 19.812 6.043 -20.156 1 53.41 507 LEU A N 1
ATOM 3952 C CA . LEU A 1 507 ? 19.969 4.957 -19.203 1 53.41 507 LEU A CA 1
ATOM 3953 C C . LEU A 1 507 ? 20.781 5.402 -18 1 53.41 507 LEU A C 1
ATOM 3955 O O . LEU A 1 507 ? 20.516 4.984 -16.859 1 53.41 507 LEU A O 1
ATOM 3959 N N . HIS A 1 508 ? 21.766 6.191 -18.234 1 49.75 508 HIS A N 1
ATOM 3960 C CA . HIS A 1 508 ? 22.578 6.734 -17.156 1 49.75 508 HIS A CA 1
ATOM 3961 C C . HIS A 1 508 ? 21.766 7.633 -16.234 1 49.75 508 HIS A C 1
ATOM 3963 O O . HIS A 1 508 ? 22.094 7.801 -15.07 1 49.75 508 HIS A O 1
ATOM 3969 N N . ARG A 1 509 ? 20.891 8.234 -16.812 1 48.56 509 ARG A N 1
ATOM 3970 C CA . ARG A 1 509 ? 19.984 9.016 -15.992 1 48.56 509 ARG A CA 1
ATOM 3971 C C . ARG A 1 509 ? 19.219 8.117 -15.023 1 48.56 509 ARG A C 1
ATOM 3973 O O . ARG A 1 509 ? 18.844 8.547 -13.93 1 48.56 509 ARG A O 1
ATOM 3980 N N . LEU A 1 510 ? 18.781 7.039 -15.617 1 48.5 510 LEU A N 1
ATOM 3981 C CA . LEU A 1 510 ? 18.125 6.062 -14.758 1 48.5 510 LEU A CA 1
ATOM 3982 C C . LEU A 1 510 ? 19.062 5.617 -13.633 1 48.5 510 LEU A C 1
ATOM 3984 O O . LEU A 1 510 ? 18.609 5.215 -12.562 1 48.5 510 LEU A O 1
ATOM 3988 N N . ILE A 1 511 ? 20.453 5.469 -14.023 1 47.38 511 ILE A N 1
ATOM 3989 C CA . ILE A 1 511 ? 21.453 5.262 -12.992 1 47.38 511 ILE A CA 1
ATOM 3990 C C . ILE A 1 511 ? 21.922 6.613 -12.445 1 47.38 511 ILE A C 1
ATOM 3992 O O . ILE A 1 511 ? 22.297 7.504 -13.211 1 47.38 511 ILE A O 1
ATOM 3996 N N . PRO A 1 512 ? 21.641 7.141 -11.414 1 47.44 512 PRO A N 1
ATOM 3997 C CA . PRO A 1 512 ? 22.156 8.391 -10.859 1 47.44 512 PRO A CA 1
ATOM 3998 C C . PRO A 1 512 ? 23.594 8.672 -11.297 1 47.44 512 PRO A C 1
ATOM 4000 O O . PRO A 1 512 ? 24.406 9.141 -10.5 1 47.44 512 PRO A O 1
ATOM 4003 N N . LEU A 1 513 ? 24.047 8.211 -12.281 1 48.88 513 LEU A N 1
ATOM 4004 C CA . LEU A 1 513 ? 25.438 8.484 -12.664 1 48.88 513 LEU A CA 1
ATOM 4005 C C . LEU A 1 513 ? 25.641 9.961 -12.961 1 48.88 513 LEU A C 1
ATOM 4007 O O . LEU A 1 513 ? 26.641 10.344 -13.578 1 48.88 513 LEU A O 1
ATOM 4011 N N . LEU A 1 514 ? 24.734 10.688 -12.562 1 56.53 514 LEU A N 1
ATOM 4012 C CA . LEU A 1 514 ? 24.984 12.117 -12.672 1 56.53 514 LEU A CA 1
ATOM 4013 C C . LEU A 1 514 ? 26.312 12.492 -12.008 1 56.53 514 LEU A C 1
ATOM 4015 O O . LEU A 1 514 ? 26.797 11.766 -11.141 1 56.53 514 LEU A O 1
ATOM 4019 N N . ASP A 1 515 ? 27 13.398 -12.562 1 65.88 515 ASP A N 1
ATOM 4020 C CA . ASP A 1 515 ? 28.234 13.969 -12.047 1 65.88 515 ASP A CA 1
ATOM 4021 C C . ASP A 1 515 ? 28.141 14.258 -10.555 1 65.88 515 ASP A C 1
ATOM 4023 O O . ASP A 1 515 ? 27.484 15.219 -10.141 1 65.88 515 ASP A O 1
ATOM 4027 N N . ARG A 1 516 ? 28.641 13.133 -9.875 1 80.62 516 ARG A N 1
ATOM 4028 C CA . ARG A 1 516 ? 28.672 13.281 -8.43 1 80.62 516 ARG A CA 1
ATOM 4029 C C . ARG A 1 516 ? 30.031 13.758 -7.945 1 80.62 516 ARG A C 1
ATOM 4031 O O . ARG A 1 516 ? 31.047 13.133 -8.234 1 80.62 516 ARG A O 1
ATOM 4038 N N . LYS A 1 517 ? 29.859 15 -7.367 1 87.38 517 LYS A N 1
ATOM 4039 C CA . LYS A 1 517 ? 31.094 15.539 -6.797 1 87.38 517 LYS A CA 1
ATOM 4040 C C . LYS A 1 517 ? 31.047 15.531 -5.273 1 87.38 517 LYS A C 1
ATOM 4042 O O . LYS A 1 517 ? 29.969 15.664 -4.684 1 87.38 517 LYS A O 1
ATOM 4047 N N . LYS A 1 518 ? 32.156 15.312 -4.746 1 89.94 518 LYS A N 1
ATOM 4048 C CA . LYS A 1 518 ? 32.25 15.398 -3.291 1 89.94 518 LYS A CA 1
ATOM 4049 C C . LYS A 1 518 ? 31.875 16.781 -2.791 1 89.94 518 LYS A C 1
ATOM 4051 O O . LYS A 1 518 ? 32.25 17.797 -3.393 1 89.94 518 LYS A O 1
ATOM 4056 N N . VAL A 1 519 ? 31.125 16.875 -1.762 1 92.12 519 VAL A N 1
ATOM 4057 C CA . VAL A 1 519 ? 30.719 18.156 -1.208 1 92.12 519 VAL A CA 1
ATOM 4058 C C . VAL A 1 519 ? 31.922 18.859 -0.569 1 92.12 519 VAL A C 1
ATOM 4060 O O . VAL A 1 519 ? 32.469 18.359 0.418 1 92.12 519 VAL A O 1
ATOM 4063 N N . PRO A 1 520 ? 32.281 19.969 -1.106 1 92.75 520 PRO A N 1
ATOM 4064 C CA . PRO A 1 520 ? 33.406 20.688 -0.531 1 92.75 520 PRO A CA 1
ATOM 4065 C C . PRO A 1 520 ? 33.125 21.25 0.855 1 92.75 520 PRO A C 1
ATOM 4067 O O . PRO A 1 520 ? 31.953 21.484 1.194 1 92.75 520 PRO A O 1
ATOM 4070 N N . ARG A 1 521 ? 34.156 21.453 1.606 1 91.19 521 ARG A N 1
ATOM 4071 C CA . ARG A 1 521 ? 34.031 21.984 2.957 1 91.19 521 ARG A CA 1
ATOM 4072 C C . ARG A 1 521 ? 33.406 23.375 2.939 1 91.19 521 ARG A C 1
ATOM 4074 O O . ARG A 1 521 ? 32.625 23.734 3.824 1 91.19 521 ARG A O 1
ATOM 4081 N N . ALA A 1 522 ? 33.75 24.141 1.923 1 92.06 522 ALA A N 1
ATOM 4082 C CA . ALA A 1 522 ? 33.219 25.5 1.798 1 92.06 522 ALA A CA 1
ATOM 4083 C C . ALA A 1 522 ? 31.703 25.5 1.701 1 92.06 522 ALA A C 1
ATOM 4085 O O . ALA A 1 522 ? 31.047 26.391 2.24 1 92.06 522 ALA A O 1
ATOM 4086 N N . VAL A 1 523 ? 31.219 24.516 1.06 1 92.88 523 VAL A N 1
ATOM 4087 C CA . VAL A 1 523 ? 29.766 24.406 0.905 1 92.88 523 VAL A CA 1
ATOM 4088 C C . VAL A 1 523 ? 29.125 24.047 2.246 1 92.88 523 VAL A C 1
ATOM 4090 O O . VAL A 1 523 ? 28.094 24.609 2.619 1 92.88 523 VAL A O 1
ATOM 4093 N N . LYS A 1 524 ? 29.719 23.203 2.957 1 90.12 524 LYS A N 1
ATOM 4094 C CA . LYS A 1 524 ? 29.219 22.781 4.262 1 90.12 524 LYS A CA 1
ATOM 4095 C C . LYS A 1 524 ? 29.141 23.969 5.223 1 90.12 524 LYS A C 1
ATOM 4097 O O . LYS A 1 524 ? 28.141 24.156 5.918 1 90.12 524 LYS A O 1
ATOM 4102 N N . ILE A 1 525 ? 30.141 24.75 5.172 1 87.62 525 ILE A N 1
ATOM 4103 C CA . ILE A 1 525 ? 30.203 25.922 6.031 1 87.62 525 ILE A CA 1
ATOM 4104 C C . ILE A 1 525 ? 29.125 26.922 5.621 1 87.62 525 ILE A C 1
ATOM 4106 O O . ILE A 1 525 ? 28.438 27.484 6.473 1 87.62 525 ILE A O 1
ATOM 4110 N N . ALA A 1 526 ? 28.969 27.078 4.363 1 88.31 526 ALA A N 1
ATOM 4111 C CA . ALA A 1 526 ? 28 28.047 3.842 1 88.31 526 ALA A CA 1
ATOM 4112 C C . ALA A 1 526 ? 26.578 27.641 4.215 1 88.31 526 ALA A C 1
ATOM 4114 O O . ALA A 1 526 ? 25.734 28.5 4.484 1 88.31 526 ALA A O 1
ATOM 4115 N N . VAL A 1 527 ? 26.25 26.422 4.27 1 87.06 527 VAL A N 1
ATOM 4116 C CA . VAL A 1 527 ? 24.906 25.922 4.555 1 87.06 527 VAL A CA 1
ATOM 4117 C C . VAL A 1 527 ? 24.625 26.047 6.047 1 87.06 527 VAL A C 1
ATOM 4119 O O . VAL A 1 527 ? 23.484 26.344 6.438 1 87.06 527 VAL A O 1
ATOM 4122 N N . LEU A 1 528 ? 25.609 25.891 6.887 1 85.56 528 LEU A N 1
ATOM 4123 C CA . LEU A 1 528 ? 25.391 25.891 8.328 1 85.56 528 LEU A CA 1
ATOM 4124 C C . LEU A 1 528 ? 25.422 27.312 8.883 1 85.56 528 LEU A C 1
ATOM 4126 O O . LEU A 1 528 ? 24.891 27.578 9.961 1 85.56 528 LEU A O 1
ATOM 4130 N N . LYS A 1 529 ? 26.047 28.219 8.109 1 81 529 LYS A N 1
ATOM 4131 C CA . LYS A 1 529 ? 26.203 29.578 8.578 1 81 529 LYS A CA 1
ATOM 4132 C C . LYS A 1 529 ? 24.859 30.219 8.875 1 81 529 LYS A C 1
ATOM 4134 O O . LYS A 1 529 ? 24.641 30.781 9.953 1 81 529 LYS A O 1
ATOM 4139 N N . PRO A 1 530 ? 23.891 30.047 7.973 1 76.62 530 PRO A N 1
ATOM 4140 C CA . PRO A 1 530 ? 22.594 30.656 8.266 1 76.62 530 PRO A CA 1
ATOM 4141 C C . PRO A 1 530 ? 21.875 29.984 9.438 1 76.62 530 PRO A C 1
ATOM 4143 O O . PRO A 1 530 ? 21.094 30.625 10.141 1 76.62 530 PRO A O 1
ATOM 4146 N N . LEU A 1 531 ? 22.125 28.812 9.656 1 75.94 531 LEU A N 1
ATOM 4147 C CA . LEU A 1 531 ? 21.453 28.062 10.719 1 75.94 531 LEU A CA 1
ATOM 4148 C C . LEU A 1 531 ? 21.969 28.484 12.086 1 75.94 531 LEU A C 1
ATOM 4150 O O . LEU A 1 531 ? 21.281 28.328 13.094 1 75.94 531 LEU A O 1
ATOM 4154 N N . ARG A 1 532 ? 23.203 28.969 12.078 1 74.81 532 ARG A N 1
ATOM 4155 C CA . ARG A 1 532 ? 23.812 29.422 13.32 1 74.81 532 ARG A CA 1
ATOM 4156 C C . ARG A 1 532 ? 23.344 30.828 13.68 1 74.81 532 ARG A C 1
ATOM 4158 O O . ARG A 1 532 ? 23.438 31.25 14.844 1 74.81 532 ARG A O 1
ATOM 4165 N N . SER A 1 533 ? 22.812 31.438 12.641 1 70.19 533 SER A N 1
ATOM 4166 C CA . SER A 1 533 ? 22.391 32.812 12.906 1 70.19 533 SER A CA 1
ATOM 4167 C C . SER A 1 533 ? 21.078 32.844 13.688 1 70.19 533 SER A C 1
ATOM 4169 O O . SER A 1 533 ? 20.172 32.062 13.43 1 70.19 533 SER A O 1
ATOM 4171 N N . PRO A 1 534 ? 21.062 33.5 14.812 1 61.59 534 PRO A N 1
ATOM 4172 C CA . PRO A 1 534 ? 19.844 33.594 15.633 1 61.59 534 PRO A CA 1
ATOM 4173 C C . PRO A 1 534 ? 18.641 34.031 14.828 1 61.59 534 PRO A C 1
ATOM 4175 O O . PRO A 1 534 ? 17.5 33.75 15.203 1 61.59 534 PRO A O 1
ATOM 4178 N N . SER A 1 535 ? 18.875 34.812 13.734 1 60.19 535 SER A N 1
ATOM 4179 C CA . SER A 1 535 ? 17.766 35.344 12.953 1 60.19 535 SER A CA 1
ATOM 4180 C C . SER A 1 535 ? 17.406 34.406 11.797 1 60.19 535 SER A C 1
ATOM 4182 O O . SER A 1 535 ? 16.906 34.844 10.758 1 60.19 535 SER A O 1
ATOM 4184 N N . TRP A 1 536 ? 17.719 33.156 11.961 1 60.75 536 TRP A N 1
ATOM 4185 C CA . TRP A 1 536 ? 17.594 32.219 10.828 1 60.75 536 TRP A CA 1
ATOM 4186 C C . TRP A 1 536 ? 16.125 32.125 10.391 1 60.75 536 TRP A C 1
ATOM 4188 O O . TRP A 1 536 ? 15.844 31.938 9.203 1 60.75 536 TRP A O 1
ATOM 4198 N N . LYS A 1 537 ? 15.258 32.25 11.328 1 57.78 537 LYS A N 1
ATOM 4199 C CA . LYS A 1 537 ? 13.836 32.094 11.023 1 57.78 537 LYS A CA 1
ATOM 4200 C C . LYS A 1 537 ? 13.336 33.219 10.148 1 57.78 537 LYS A C 1
ATOM 4202 O O . LYS A 1 537 ? 12.383 33.062 9.391 1 57.78 537 LYS A O 1
ATOM 4207 N N . ASN A 1 538 ? 14.039 34.375 10.383 1 53.84 538 ASN A N 1
ATOM 4208 C CA . ASN A 1 538 ? 13.555 35.594 9.703 1 53.84 538 ASN A CA 1
ATOM 4209 C C . ASN A 1 538 ? 14.406 35.906 8.484 1 53.84 538 ASN A C 1
ATOM 4211 O O . ASN A 1 538 ? 14.312 37.031 7.938 1 53.84 538 ASN A O 1
ATOM 4215 N N . ARG A 1 539 ? 15.273 35.062 8.203 1 53.72 539 ARG A N 1
ATOM 4216 C CA . ARG A 1 539 ? 16.172 35.469 7.133 1 53.72 539 ARG A CA 1
ATOM 4217 C C . ARG A 1 539 ? 15.516 35.312 5.77 1 53.72 539 ARG A C 1
ATOM 4219 O O . ARG A 1 539 ? 14.797 34.344 5.52 1 53.72 539 ARG A O 1
ATOM 4226 N N . SER A 1 540 ? 15.539 36.375 5.145 1 58.09 540 SER A N 1
ATOM 4227 C CA . SER A 1 540 ? 15.094 36.469 3.758 1 58.09 540 SER A CA 1
ATOM 4228 C C . SER A 1 540 ? 15.953 35.594 2.846 1 58.09 540 SER A C 1
ATOM 4230 O O . SER A 1 540 ? 17.078 35.219 3.207 1 58.09 540 SER A O 1
ATOM 4232 N N . ASN A 1 541 ? 15.578 34.906 1.846 1 60.44 541 ASN A N 1
ATOM 4233 C CA . ASN A 1 541 ? 16.219 34 0.889 1 60.44 541 ASN A CA 1
ATOM 4234 C C . ASN A 1 541 ? 17.438 34.656 0.239 1 60.44 541 ASN A C 1
ATOM 4236 O O . ASN A 1 541 ? 17.938 34.156 -0.767 1 60.44 541 ASN A O 1
ATOM 4240 N N . GLY A 1 542 ? 18.188 35.625 1.005 1 63.44 542 GLY A N 1
ATOM 4241 C CA . GLY A 1 542 ? 19.406 36.25 0.487 1 63.44 542 GLY A CA 1
ATOM 4242 C C . GLY A 1 542 ? 19.172 37.062 -0.77 1 63.44 542 GLY A C 1
ATOM 4243 O O . GLY A 1 542 ? 20.047 37.812 -1.205 1 63.44 542 GLY A O 1
ATOM 4244 N N . VAL A 1 543 ? 18.016 36.875 -1.377 1 63.16 543 VAL A N 1
ATOM 4245 C CA . VAL A 1 543 ? 17.734 37.594 -2.617 1 63.16 543 VAL A CA 1
ATOM 4246 C C . VAL A 1 543 ? 17.672 39.094 -2.348 1 63.16 543 VAL A C 1
ATOM 4248 O O . VAL A 1 543 ? 18.172 39.906 -3.139 1 63.16 543 VAL A O 1
ATOM 4251 N N . ALA A 1 544 ? 17.078 39.281 -1.217 1 66.38 544 ALA A N 1
ATOM 4252 C CA . ALA A 1 544 ? 16.953 40.688 -0.88 1 66.38 544 ALA A CA 1
ATOM 4253 C C . ALA A 1 544 ? 18.328 41.344 -0.715 1 66.38 544 ALA A C 1
ATOM 4255 O O . ALA A 1 544 ? 18.562 42.469 -1.185 1 66.38 544 ALA A O 1
ATOM 4256 N N . SER A 1 545 ? 19.234 40.594 -0.098 1 68.75 545 SER A N 1
ATOM 4257 C CA . SER A 1 545 ? 20.578 41.094 0.093 1 68.75 545 SER A CA 1
ATOM 4258 C C . SER A 1 545 ? 21.312 41.25 -1.238 1 68.75 545 SER A C 1
ATOM 4260 O O . SER A 1 545 ? 22.031 42.219 -1.448 1 68.75 545 SER A O 1
ATOM 4262 N N . LEU A 1 546 ? 21.031 40.344 -2.047 1 73.81 546 LEU A N 1
ATOM 4263 C CA . LEU A 1 546 ? 21.641 40.406 -3.373 1 73.81 546 LEU A CA 1
ATOM 4264 C C . LEU A 1 546 ? 21.125 41.594 -4.148 1 73.81 546 LEU A C 1
ATOM 4266 O O . LEU A 1 546 ? 21.922 42.312 -4.77 1 73.81 546 LEU A O 1
ATOM 4270 N N . CYS A 1 547 ? 19.875 41.875 -4.027 1 71.31 547 CYS A N 1
ATOM 4271 C CA . CYS A 1 547 ? 19.266 43 -4.742 1 71.31 547 CYS A CA 1
ATOM 4272 C C . CYS A 1 547 ? 19.766 44.312 -4.199 1 71.31 547 CYS A C 1
ATOM 4274 O O . CYS A 1 547 ? 20.031 45.25 -4.965 1 71.31 547 CYS A O 1
ATOM 4276 N N . THR A 1 548 ? 19.922 44.312 -2.934 1 71.44 548 THR A N 1
ATOM 4277 C CA . THR A 1 548 ? 20.391 45.562 -2.307 1 71.44 548 THR A CA 1
ATOM 4278 C C . THR A 1 548 ? 21.844 45.812 -2.65 1 71.44 548 THR A C 1
ATOM 4280 O O . THR A 1 548 ? 22.234 46.938 -2.959 1 71.44 548 THR A O 1
ATOM 4283 N N . ARG A 1 549 ? 22.531 44.75 -2.648 1 73.56 549 ARG A N 1
ATOM 4284 C CA . ARG A 1 549 ? 23.953 44.906 -2.895 1 73.56 549 ARG A CA 1
ATOM 4285 C C . ARG A 1 549 ? 24.234 45.25 -4.348 1 73.56 549 ARG A C 1
ATOM 4287 O O . ARG A 1 549 ? 25.172 46 -4.645 1 73.56 549 ARG A O 1
ATOM 4294 N N . LEU A 1 550 ? 23.344 44.719 -5.156 1 73.5 550 LEU A N 1
ATOM 4295 C CA . LEU A 1 550 ? 23.547 45 -6.578 1 73.5 550 LEU A CA 1
ATOM 4296 C C . LEU A 1 550 ? 22.734 46.219 -7.023 1 73.5 550 LEU A C 1
ATOM 4298 O O . LEU A 1 550 ? 22.781 46.594 -8.195 1 73.5 550 LEU A O 1
ATOM 4302 N N . GLN A 1 551 ? 22.141 47 -6.043 1 66.25 551 GLN A N 1
ATOM 4303 C CA . GLN A 1 551 ? 21.328 48.188 -6.297 1 66.25 551 GLN A CA 1
ATOM 4304 C C . GLN A 1 551 ? 20.359 47.969 -7.449 1 66.25 551 GLN A C 1
ATOM 4306 O O . GLN A 1 551 ? 20.25 48.781 -8.359 1 66.25 551 GLN A O 1
ATOM 4311 N N . LEU A 1 552 ? 19.797 46.719 -7.371 1 68.94 552 LEU A N 1
ATOM 4312 C CA . LEU A 1 552 ? 18.828 46.406 -8.422 1 68.94 552 LEU A CA 1
ATOM 4313 C C . LEU A 1 552 ? 17.531 47.219 -8.227 1 68.94 552 LEU A C 1
ATOM 4315 O O . LEU A 1 552 ? 17 47.281 -7.117 1 68.94 552 LEU A O 1
ATOM 4319 N N . GLN A 1 553 ? 17.297 48.219 -9.023 1 58.69 553 GLN A N 1
ATOM 4320 C CA . GLN A 1 553 ? 16.094 49.031 -8.922 1 58.69 553 GLN A CA 1
ATOM 4321 C C . GLN A 1 553 ? 14.836 48.188 -9.039 1 58.69 553 GLN A C 1
ATOM 4323 O O . GLN A 1 553 ? 14.852 47.125 -9.672 1 58.69 553 GLN A O 1
ATOM 4328 N N . ALA A 1 554 ? 13.836 48.5 -8.266 1 55.12 554 ALA A N 1
ATOM 4329 C CA . ALA A 1 554 ? 12.555 47.812 -8.164 1 55.12 554 ALA A CA 1
ATOM 4330 C C . ALA A 1 554 ? 12.023 47.438 -9.547 1 55.12 554 ALA A C 1
ATOM 4332 O O . ALA A 1 554 ? 11.492 46.344 -9.727 1 55.12 554 ALA A O 1
ATOM 4333 N N . ASN A 1 555 ? 12.109 48.312 -10.562 1 53.69 555 ASN A N 1
ATOM 4334 C CA . ASN A 1 555 ? 11.547 48.156 -11.898 1 53.69 555 ASN A CA 1
ATOM 4335 C C . ASN A 1 555 ? 12.414 47.25 -12.766 1 53.69 555 ASN A C 1
ATOM 4337 O O . ASN A 1 555 ? 11.961 46.75 -13.797 1 53.69 555 ASN A O 1
ATOM 4341 N N . ASN A 1 556 ? 13.641 46.938 -12.391 1 53.38 556 ASN A N 1
ATOM 4342 C CA . ASN A 1 556 ? 14.586 46.188 -13.203 1 53.38 556 ASN A CA 1
ATOM 4343 C C . ASN A 1 556 ? 15.188 45.031 -12.422 1 53.38 556 ASN A C 1
ATOM 4345 O O . ASN A 1 556 ? 16.312 44.594 -12.688 1 53.38 556 ASN A O 1
ATOM 4349 N N . ASN A 1 557 ? 14.609 44.562 -11.43 1 59.31 557 ASN A N 1
ATOM 4350 C CA . ASN A 1 557 ? 15.133 43.531 -10.57 1 59.31 557 ASN A CA 1
ATOM 4351 C C . ASN A 1 557 ? 14.992 42.156 -11.219 1 59.31 557 ASN A C 1
ATOM 4353 O O . ASN A 1 557 ? 13.875 41.688 -11.461 1 59.31 557 ASN A O 1
ATOM 4357 N N . PRO A 1 558 ? 16.125 41.625 -11.672 1 58.44 558 PRO A N 1
ATOM 4358 C CA . PRO A 1 558 ? 16.062 40.312 -12.312 1 58.44 558 PRO A CA 1
ATOM 4359 C C . PRO A 1 558 ? 15.336 39.281 -11.461 1 58.44 558 PRO A C 1
ATOM 4361 O O . PRO A 1 558 ? 14.883 38.25 -11.984 1 58.44 558 PRO A O 1
ATOM 4364 N N . PHE A 1 559 ? 15.469 39.625 -10.18 1 62.03 559 PHE A N 1
ATOM 4365 C CA . PHE A 1 559 ? 14.758 38.75 -9.281 1 62.03 559 PHE A CA 1
ATOM 4366 C C . PHE A 1 559 ? 13.344 39.25 -9.016 1 62.03 559 PHE A C 1
ATOM 4368 O O . PHE A 1 559 ? 12.539 38.562 -8.391 1 62.03 559 PHE A O 1
ATOM 4375 N N . SER A 1 560 ? 13.219 40.688 -9.195 1 54.66 560 SER A N 1
ATOM 4376 C CA . SER A 1 560 ? 11.938 41.344 -8.938 1 54.66 560 SER A CA 1
ATOM 4377 C C . SER A 1 560 ? 10.836 40.781 -9.82 1 54.66 560 SER A C 1
ATOM 4379 O O . SER A 1 560 ? 10.727 41.125 -10.992 1 54.66 560 SER A O 1
ATOM 4381 N N . ALA A 1 561 ? 10.922 39.844 -10.32 1 42.81 561 ALA A N 1
ATOM 4382 C CA . ALA A 1 561 ? 9.617 39.562 -10.922 1 42.81 561 ALA A CA 1
ATOM 4383 C C . ALA A 1 561 ? 8.516 40.344 -10.203 1 42.81 561 ALA A C 1
ATOM 4385 O O . ALA A 1 561 ? 8.633 40.656 -9.016 1 42.81 561 ALA A O 1
ATOM 4386 N N . SER A 1 562 ? 7.32 40.844 -10.914 1 34.53 562 SER A N 1
ATOM 4387 C CA . SER A 1 562 ? 6.012 41.375 -10.539 1 34.53 562 SER A CA 1
ATOM 4388 C C . SER A 1 562 ? 5.605 40.906 -9.148 1 34.53 562 SER A C 1
ATOM 4390 O O . SER A 1 562 ? 6.082 39.875 -8.664 1 34.53 562 SER A O 1
ATOM 4392 N N . SER A 1 563 ? 4.621 41.594 -8.336 1 38.62 563 SER A N 1
ATOM 4393 C CA . SER A 1 563 ? 3.723 41.531 -7.191 1 38.62 563 SER A CA 1
ATOM 4394 C C . SER A 1 563 ? 3.443 40.094 -6.801 1 38.62 563 SER A C 1
ATOM 4396 O O . SER A 1 563 ? 2.836 39.812 -5.758 1 38.62 563 SER A O 1
ATOM 4398 N N . GLY A 1 564 ? 3.156 39 -7.707 1 42.91 564 GLY A N 1
ATOM 4399 C CA . GLY A 1 564 ? 2.527 37.719 -7.363 1 42.91 564 GLY A CA 1
ATOM 4400 C C . GLY A 1 564 ? 3.49 36.75 -6.742 1 42.91 564 GLY A C 1
ATOM 4401 O O . GLY A 1 564 ? 4.695 37 -6.688 1 42.91 564 GLY A O 1
ATOM 4402 N N . VAL A 1 565 ? 3.059 35.5 -6.141 1 48.22 565 VAL A N 1
ATOM 4403 C CA . VAL A 1 565 ? 3.592 34.375 -5.391 1 48.22 565 VAL A CA 1
ATOM 4404 C C . VAL A 1 565 ? 4.758 33.75 -6.156 1 48.22 565 VAL A C 1
ATOM 4406 O O . VAL A 1 565 ? 4.559 33.125 -7.207 1 48.22 565 VAL A O 1
ATOM 4409 N N . LYS A 1 566 ? 6.148 34.25 -6.293 1 56.22 566 LYS A N 1
ATOM 4410 C CA . LYS A 1 566 ? 7.371 33.969 -7.035 1 56.22 566 LYS A CA 1
ATOM 4411 C C . LYS A 1 566 ? 7.766 32.5 -6.875 1 56.22 566 LYS A C 1
ATOM 4413 O O . LYS A 1 566 ? 7.699 31.938 -5.77 1 56.22 566 LYS A O 1
ATOM 4418 N N . ALA A 1 567 ? 8.125 31.812 -8.125 1 79.56 567 ALA A N 1
ATOM 4419 C CA . ALA A 1 567 ? 8.508 30.406 -8.281 1 79.56 567 ALA A CA 1
ATOM 4420 C C . ALA A 1 567 ? 9.953 30.188 -7.852 1 79.56 567 ALA A C 1
ATOM 4422 O O . ALA A 1 567 ? 10.844 30.953 -8.219 1 79.56 567 ALA A O 1
ATOM 4423 N N . ILE A 1 568 ? 10.43 29.516 -7.051 1 85.31 568 ILE A N 1
ATOM 4424 C CA . ILE A 1 568 ? 11.75 29.172 -6.535 1 85.31 568 ILE A CA 1
ATOM 4425 C C . ILE A 1 568 ? 12.609 28.594 -7.664 1 85.31 568 ILE A C 1
ATOM 4427 O O . ILE A 1 568 ? 13.812 28.859 -7.73 1 85.31 568 ILE A O 1
ATOM 4431 N N . ALA A 1 569 ? 12.055 28 -8.555 1 90.19 569 ALA A N 1
ATOM 4432 C CA . ALA A 1 569 ? 12.797 27.406 -9.656 1 90.19 569 ALA A CA 1
ATOM 4433 C C . ALA A 1 569 ? 13.359 28.469 -10.586 1 90.19 569 ALA A C 1
ATOM 4435 O O . ALA A 1 569 ? 14.492 28.359 -11.07 1 90.19 569 ALA A O 1
ATOM 4436 N N . ASP A 1 570 ? 12.586 29.531 -10.742 1 88.75 570 ASP A N 1
ATOM 4437 C CA . ASP A 1 570 ? 13.023 30.656 -11.555 1 88.75 570 ASP A CA 1
ATOM 4438 C C . ASP A 1 570 ? 14.25 31.328 -10.945 1 88.75 570 ASP A C 1
ATOM 4440 O O . ASP A 1 570 ? 15.234 31.578 -11.641 1 88.75 570 ASP A O 1
ATOM 4444 N N . THR A 1 571 ? 14.141 31.562 -9.773 1 87.44 571 THR A N 1
ATOM 4445 C CA . THR A 1 571 ? 15.227 32.219 -9.047 1 87.44 571 THR A CA 1
ATOM 4446 C C . THR A 1 571 ? 16.484 31.359 -9.094 1 87.44 571 THR A C 1
ATOM 4448 O O . THR A 1 571 ? 17.594 31.891 -9.273 1 87.44 571 THR A O 1
ATOM 4451 N N . MET A 1 572 ? 16.375 30.109 -8.977 1 90.81 572 MET A N 1
ATOM 4452 C CA . MET A 1 572 ? 17.516 29.188 -8.984 1 90.81 572 MET A CA 1
ATOM 4453 C C . MET A 1 572 ? 18.203 29.172 -10.344 1 90.81 572 MET A C 1
ATOM 4455 O O . MET A 1 572 ? 19.422 29.188 -10.422 1 90.81 572 MET A O 1
ATOM 4459 N N . LEU A 1 573 ? 17.469 29.25 -11.352 1 92 573 LEU A N 1
ATOM 4460 C CA . LEU A 1 573 ? 18.047 29.203 -12.695 1 92 573 LEU A CA 1
ATOM 4461 C C . LEU A 1 573 ? 18.703 30.531 -13.055 1 92 573 LEU A C 1
ATOM 4463 O O . LEU A 1 573 ? 19.75 30.547 -13.68 1 92 573 LEU A O 1
ATOM 4467 N N . VAL A 1 574 ? 18.016 31.625 -12.688 1 90.06 574 VAL A N 1
ATOM 4468 C CA . VAL A 1 574 ? 18.594 32.938 -12.93 1 90.06 574 VAL A CA 1
ATOM 4469 C C . VAL A 1 574 ? 19.953 33.062 -12.234 1 90.06 574 VAL A C 1
ATOM 4471 O O . VAL A 1 574 ? 20.938 33.469 -12.852 1 90.06 574 VAL A O 1
ATOM 4474 N N . ALA A 1 575 ? 19.969 32.625 -10.992 1 90.69 575 ALA A N 1
ATOM 4475 C CA . ALA A 1 575 ? 21.219 32.656 -10.234 1 90.69 575 ALA A CA 1
ATOM 4476 C C . ALA A 1 575 ? 22.266 31.734 -10.852 1 90.69 575 ALA A C 1
ATOM 4478 O O . ALA A 1 575 ? 23.453 32.062 -10.875 1 90.69 575 ALA A O 1
ATOM 4479 N N . HIS A 1 576 ? 21.875 30.609 -11.352 1 93.19 576 HIS A N 1
ATOM 4480 C CA . HIS A 1 576 ? 22.797 29.656 -11.969 1 93.19 576 HIS A CA 1
ATOM 4481 C C . HIS A 1 576 ? 23.406 30.234 -13.242 1 93.19 576 HIS A C 1
ATOM 4483 O O . HIS A 1 576 ? 24.609 30.094 -13.477 1 93.19 576 HIS A O 1
ATOM 4489 N N . ILE A 1 577 ? 22.578 30.812 -13.992 1 90.88 577 ILE A N 1
ATOM 4490 C CA . ILE A 1 577 ? 23.062 31.422 -15.234 1 90.88 577 ILE A CA 1
ATOM 4491 C C . ILE A 1 577 ? 24.047 32.531 -14.906 1 90.88 577 ILE A C 1
ATOM 4493 O O . ILE A 1 577 ? 25.109 32.656 -15.516 1 90.88 577 ILE A O 1
ATOM 4497 N N . ALA A 1 578 ? 23.672 33.375 -13.977 1 91.25 578 ALA A N 1
ATOM 4498 C CA . ALA A 1 578 ? 24.547 34.469 -13.555 1 91.25 578 ALA A CA 1
ATOM 4499 C C . ALA A 1 578 ? 25.875 33.969 -13.039 1 91.25 578 ALA A C 1
ATOM 4501 O O . ALA A 1 578 ? 26.938 34.5 -13.359 1 91.25 578 ALA A O 1
ATOM 4502 N N . THR A 1 579 ? 25.828 32.906 -12.234 1 92.31 579 THR A N 1
ATOM 4503 C CA . THR A 1 579 ? 27.047 32.281 -11.703 1 92.31 579 THR A CA 1
ATOM 4504 C C . THR A 1 579 ? 27.891 31.719 -12.836 1 92.31 579 THR A C 1
ATOM 4506 O O . THR A 1 579 ? 29.125 31.828 -12.812 1 92.31 579 THR A O 1
ATOM 4509 N N . SER A 1 580 ? 27.281 31.078 -13.789 1 90.06 580 SER A N 1
ATOM 4510 C CA . SER A 1 580 ? 28.016 30.5 -14.914 1 90.06 580 SER A CA 1
ATOM 4511 C C . SER A 1 580 ? 28.719 31.578 -15.727 1 90.06 580 SER A C 1
ATOM 4513 O O . SER A 1 580 ? 29.828 31.359 -16.234 1 90.06 580 SER A O 1
ATOM 4515 N N . ILE A 1 581 ? 28.141 32.719 -15.844 1 88.69 581 ILE A N 1
ATOM 4516 C CA . ILE A 1 581 ? 28.75 33.844 -16.562 1 88.69 581 ILE A CA 1
ATOM 4517 C C . ILE A 1 581 ? 29.969 34.344 -15.805 1 88.69 581 ILE A C 1
ATOM 4519 O O . ILE A 1 581 ? 31.016 34.594 -16.406 1 88.69 581 ILE A O 1
ATOM 4523 N N . LEU A 1 582 ? 29.781 34.438 -14.492 1 88.75 582 LEU A N 1
ATOM 4524 C CA . LEU A 1 582 ? 30.891 34.875 -13.664 1 88.75 582 LEU A CA 1
ATOM 4525 C C . LEU A 1 582 ? 32.031 33.875 -13.695 1 88.75 582 LEU A C 1
ATOM 4527 O O . LEU A 1 582 ? 33.219 34.281 -13.609 1 88.75 582 LEU A O 1
ATOM 4531 N N . GLU A 1 583 ? 31.781 32.594 -13.797 1 87.38 583 GLU A N 1
ATOM 4532 C CA . GLU A 1 583 ? 32.781 31.547 -13.852 1 87.38 583 GLU A CA 1
ATOM 4533 C C . GLU A 1 583 ? 33.625 31.641 -15.125 1 87.38 583 GLU A C 1
ATOM 4535 O O . GLU A 1 583 ? 34.812 31.328 -15.125 1 87.38 583 GLU A O 1
ATOM 4540 N N . VAL A 1 584 ? 33.031 31.984 -16.25 1 79.81 584 VAL A N 1
ATOM 4541 C CA . VAL A 1 584 ? 33.719 32.094 -17.547 1 79.81 584 VAL A CA 1
ATOM 4542 C C . VAL A 1 584 ? 34.719 33.25 -17.516 1 79.81 584 VAL A C 1
ATOM 4544 O O . VAL A 1 584 ? 35.75 33.156 -18.156 1 79.81 584 VAL A O 1
ATOM 4547 N N . ARG A 1 585 ? 34.406 34.281 -16.844 1 64.88 585 ARG A N 1
ATOM 4548 C CA . ARG A 1 585 ? 35.312 35.406 -16.719 1 64.88 585 ARG A CA 1
ATOM 4549 C C . ARG A 1 585 ? 36.719 34.969 -16.312 1 64.88 585 ARG A C 1
ATOM 4551 O O . ARG A 1 585 ? 37.719 35.531 -16.734 1 64.88 585 ARG A O 1
ATOM 4558 N N . ARG A 1 586 ? 36.906 33.906 -15.477 1 58.41 586 ARG A N 1
ATOM 4559 C CA . ARG A 1 586 ? 38.156 33.5 -14.875 1 58.41 586 ARG A CA 1
ATOM 4560 C C . ARG A 1 586 ? 38.875 32.469 -15.727 1 58.41 586 ARG A C 1
ATOM 4562 O O . ARG A 1 586 ? 39.969 32 -15.367 1 58.41 586 ARG A O 1
ATOM 4569 N N . SER A 1 587 ? 38.344 31.938 -16.734 1 51.66 587 SER A N 1
ATOM 4570 C CA . SER A 1 587 ? 39.094 30.875 -17.391 1 51.66 587 SER A CA 1
ATOM 4571 C C . SER A 1 587 ? 40.5 31.359 -17.766 1 51.66 587 SER A C 1
ATOM 4573 O O . SER A 1 587 ? 41.281 30.594 -18.344 1 51.66 587 SER A O 1
ATOM 4575 N N . GLU A 1 588 ? 40.875 32.594 -17.531 1 46.28 588 GLU A N 1
ATOM 4576 C CA . GLU A 1 588 ? 42.312 32.844 -17.656 1 46.28 588 GLU A CA 1
ATOM 4577 C C . GLU A 1 588 ? 43.062 32.219 -16.484 1 46.28 588 GLU A C 1
ATOM 4579 O O . GLU A 1 588 ? 42.562 32.219 -15.352 1 46.28 588 GLU A O 1
ATOM 4584 N N . PRO A 1 589 ? 44.156 31.359 -16.75 1 46.16 589 PRO A N 1
ATOM 4585 C CA . PRO A 1 589 ? 44.938 30.547 -15.797 1 46.16 589 PRO A CA 1
ATOM 4586 C C . PRO A 1 589 ? 45.312 31.312 -14.523 1 46.16 589 PRO A C 1
ATOM 4588 O O . PRO A 1 589 ? 46.219 30.906 -13.797 1 46.16 589 PRO A O 1
ATOM 4591 N N . PRO A 1 590 ? 44.688 32.188 -13.836 1 46.53 590 PRO A N 1
ATOM 4592 C CA . PRO A 1 590 ? 45.469 32.656 -12.695 1 46.53 590 PRO A CA 1
ATOM 4593 C C . PRO A 1 590 ? 45.688 31.609 -11.633 1 46.53 590 PRO A C 1
ATOM 4595 O O . PRO A 1 590 ? 44.906 30.672 -11.508 1 46.53 590 PRO A O 1
ATOM 4598 N N . ARG A 1 591 ? 46.938 31.391 -11 1 48 591 ARG A N 1
ATOM 4599 C CA . ARG A 1 591 ? 47.594 30.547 -10.008 1 48 591 ARG A CA 1
ATOM 4600 C C . ARG A 1 591 ? 46.812 30.547 -8.695 1 48 591 ARG A C 1
ATOM 4602 O O . ARG A 1 591 ? 47.219 29.906 -7.727 1 48 591 ARG A O 1
ATOM 4609 N N . GLN A 1 592 ? 45.844 31.406 -8.352 1 50.25 592 GLN A N 1
ATOM 4610 C CA . GLN A 1 592 ? 45.406 31.484 -6.957 1 50.25 592 GLN A CA 1
ATOM 4611 C C . GLN A 1 592 ? 44.281 30.5 -6.668 1 50.25 592 GLN A C 1
ATOM 4613 O O . GLN A 1 592 ? 43.469 30.188 -7.551 1 50.25 592 GLN A O 1
ATOM 4618 N N . ALA A 1 593 ? 44.312 29.719 -5.59 1 58.91 593 ALA A N 1
ATOM 4619 C CA . ALA A 1 593 ? 43.406 28.719 -5.016 1 58.91 593 ALA A CA 1
ATOM 4620 C C . ALA A 1 593 ? 41.969 29.25 -4.949 1 58.91 593 ALA A C 1
ATOM 4622 O O . ALA A 1 593 ? 41.75 30.422 -4.648 1 58.91 593 ALA A O 1
ATOM 4623 N N . ASP A 1 594 ? 40.844 28.656 -5.609 1 74.38 594 ASP A N 1
ATOM 4624 C CA . ASP A 1 594 ? 39.438 29.031 -5.562 1 74.38 594 ASP A CA 1
ATOM 4625 C C . ASP A 1 594 ? 39 29.406 -4.145 1 74.38 594 ASP A C 1
ATOM 4627 O O . ASP A 1 594 ? 39.344 28.703 -3.186 1 74.38 594 ASP A O 1
ATOM 4631 N N . SER A 1 595 ? 38.625 30.656 -3.941 1 86.94 595 SER A N 1
ATOM 4632 C CA . SER A 1 595 ? 38.125 31.109 -2.648 1 86.94 595 SER A CA 1
ATOM 4633 C C . SER A 1 595 ? 36.969 30.234 -2.166 1 86.94 595 SER A C 1
ATOM 4635 O O . SER A 1 595 ? 36.312 29.531 -2.959 1 86.94 595 SER A O 1
ATOM 4637 N N . ALA A 1 596 ? 36.781 30.156 -0.906 1 90.94 596 ALA A N 1
ATOM 4638 C CA . ALA A 1 596 ? 35.719 29.391 -0.277 1 90.94 596 ALA A CA 1
ATOM 4639 C C . ALA A 1 596 ? 34.344 29.828 -0.792 1 90.94 596 ALA A C 1
ATOM 4641 O O . ALA A 1 596 ? 33.469 29 -0.993 1 90.94 596 ALA A O 1
ATOM 4642 N N . HIS A 1 597 ? 34.281 31.094 -1.113 1 91.56 597 HIS A N 1
ATOM 4643 C CA . HIS A 1 597 ? 33.031 31.625 -1.605 1 91.56 597 HIS A CA 1
ATOM 4644 C C . HIS A 1 597 ? 32.781 31.188 -3.043 1 91.56 597 HIS A C 1
ATOM 4646 O O . HIS A 1 597 ? 31.625 30.875 -3.406 1 91.56 597 HIS A O 1
ATOM 4652 N N . LYS A 1 598 ? 33.812 31.188 -3.779 1 92.81 598 LYS A N 1
ATOM 4653 C CA . LYS A 1 598 ? 33.656 30.719 -5.156 1 92.81 598 LYS A CA 1
ATOM 4654 C C . LYS A 1 598 ? 33.25 29.25 -5.207 1 92.81 598 LYS A C 1
ATOM 4656 O O . LYS A 1 598 ? 32.344 28.891 -5.953 1 92.81 598 LYS A O 1
ATOM 4661 N N . ILE A 1 599 ? 33.844 28.5 -4.398 1 94 599 ILE A N 1
ATOM 4662 C CA . ILE A 1 599 ? 33.562 27.062 -4.355 1 94 599 ILE A CA 1
ATOM 4663 C C . ILE A 1 599 ? 32.094 26.844 -3.916 1 94 599 ILE A C 1
ATOM 4665 O O . ILE A 1 599 ? 31.375 26.062 -4.527 1 94 599 ILE A O 1
ATOM 4669 N N . ALA A 1 600 ? 31.719 27.516 -2.955 1 94.19 600 ALA A N 1
ATOM 4670 C CA . ALA A 1 600 ? 30.359 27.375 -2.439 1 94.19 600 ALA A CA 1
ATOM 4671 C C . ALA A 1 600 ? 29.344 27.828 -3.479 1 94.19 600 ALA A C 1
ATOM 4673 O O . ALA A 1 600 ? 28.375 27.109 -3.742 1 94.19 600 ALA A O 1
ATOM 4674 N N . ALA A 1 601 ? 29.609 28.953 -4.07 1 93.25 601 ALA A N 1
ATOM 4675 C CA . ALA A 1 601 ? 28.656 29.5 -5.035 1 93.25 601 ALA A CA 1
ATOM 4676 C C . ALA A 1 601 ? 28.531 28.594 -6.258 1 93.25 601 ALA A C 1
ATOM 4678 O O . ALA A 1 601 ? 27.422 28.328 -6.719 1 93.25 601 ALA A O 1
ATOM 4679 N N . THR A 1 602 ? 29.594 28.094 -6.754 1 92.94 602 THR A N 1
ATOM 4680 C CA . THR A 1 602 ? 29.594 27.297 -7.969 1 92.94 602 THR A CA 1
ATOM 4681 C C . THR A 1 602 ? 28.938 25.938 -7.715 1 92.94 602 THR A C 1
ATOM 4683 O O . THR A 1 602 ? 28.078 25.5 -8.484 1 92.94 602 THR A O 1
ATOM 4686 N N . HIS A 1 603 ? 29.266 25.344 -6.621 1 94.25 603 HIS A N 1
ATOM 4687 C CA . HIS A 1 603 ? 28.734 24.016 -6.328 1 94.25 603 HIS A CA 1
ATOM 4688 C C . HIS A 1 603 ? 27.25 24.094 -5.984 1 94.25 603 HIS A C 1
ATOM 4690 O O . HIS A 1 603 ? 26.469 23.234 -6.402 1 94.25 603 HIS A O 1
ATOM 4696 N N . LEU A 1 604 ? 26.859 25.078 -5.285 1 93.44 604 LEU A N 1
ATOM 4697 C CA . LEU A 1 604 ? 25.453 25.219 -4.91 1 93.44 604 LEU A CA 1
ATOM 4698 C C . LEU A 1 604 ? 24.594 25.594 -6.117 1 93.44 604 LEU A C 1
ATOM 4700 O O . LEU A 1 604 ? 23.469 25.109 -6.266 1 93.44 604 LEU A O 1
ATOM 4704 N N . SER A 1 605 ? 25.172 26.453 -6.898 1 93.06 605 SER A N 1
ATOM 4705 C CA . SER A 1 605 ? 24.453 26.844 -8.102 1 93.06 605 SER A CA 1
ATOM 4706 C C . SER A 1 605 ? 24.203 25.656 -9.016 1 93.06 605 SER A C 1
ATOM 4708 O O . SER A 1 605 ? 23.094 25.453 -9.5 1 93.06 605 SER A O 1
ATOM 4710 N N . ARG A 1 606 ? 25.188 24.844 -9.18 1 92.5 606 ARG A N 1
ATOM 4711 C CA . ARG A 1 606 ? 25.047 23.672 -10.039 1 92.5 606 ARG A CA 1
ATOM 4712 C C . ARG A 1 606 ? 24.109 22.641 -9.414 1 92.5 606 ARG A C 1
ATOM 4714 O O . ARG A 1 606 ? 23.391 21.938 -10.133 1 92.5 606 ARG A O 1
ATOM 4721 N N . TYR A 1 607 ? 24.156 22.547 -8.125 1 93.12 607 TYR A N 1
ATOM 4722 C CA . TYR A 1 607 ? 23.219 21.656 -7.441 1 93.12 607 TYR A CA 1
ATOM 4723 C C . TYR A 1 607 ? 21.781 22.141 -7.602 1 93.12 607 TYR A C 1
ATOM 4725 O O . TYR A 1 607 ? 20.875 21.328 -7.82 1 93.12 607 TYR A O 1
ATOM 4733 N N . CYS A 1 608 ? 21.562 23.391 -7.5 1 91.88 608 CYS A N 1
ATOM 4734 C CA . CYS A 1 608 ? 20.234 23.953 -7.688 1 91.88 608 CYS A CA 1
ATOM 4735 C C . CYS A 1 608 ? 19.719 23.703 -9.102 1 91.88 608 CYS A C 1
ATOM 4737 O O . CYS A 1 608 ? 18.547 23.375 -9.297 1 91.88 608 CYS A O 1
ATOM 4739 N N . ALA A 1 609 ? 20.609 23.875 -10.039 1 91.38 609 ALA A N 1
ATOM 4740 C CA . ALA A 1 609 ? 20.234 23.578 -11.422 1 91.38 609 ALA A CA 1
ATOM 4741 C C . ALA A 1 609 ? 19.844 22.109 -11.578 1 91.38 609 ALA A C 1
ATOM 4743 O O . ALA A 1 609 ? 18.906 21.781 -12.312 1 91.38 609 ALA A O 1
ATOM 4744 N N . TYR A 1 610 ? 20.578 21.312 -10.812 1 89.62 610 TYR A N 1
ATOM 4745 C CA . TYR A 1 610 ? 20.266 19.891 -10.828 1 89.62 610 TYR A CA 1
ATOM 4746 C C . TYR A 1 610 ? 18.859 19.625 -10.281 1 89.62 610 TYR A C 1
ATOM 4748 O O . TYR A 1 610 ? 18.109 18.844 -10.844 1 89.62 610 TYR A O 1
ATOM 4756 N N . LEU A 1 611 ? 18.484 20.219 -9.195 1 89.88 611 LEU A N 1
ATOM 4757 C CA . LEU A 1 611 ? 17.172 20.016 -8.57 1 89.88 611 LEU A CA 1
ATOM 4758 C C . LEU A 1 611 ? 16.047 20.406 -9.523 1 89.88 611 LEU A C 1
ATOM 4760 O O . LEU A 1 611 ? 15.047 19.703 -9.633 1 89.88 611 LEU A O 1
ATOM 4764 N N . VAL A 1 612 ? 16.266 21.469 -10.281 1 90.19 612 VAL A N 1
ATOM 4765 C CA . VAL A 1 612 ? 15.234 21.953 -11.195 1 90.19 612 VAL A CA 1
ATOM 4766 C C . VAL A 1 612 ? 15.141 21 -12.398 1 90.19 612 VAL A C 1
ATOM 4768 O O . VAL A 1 612 ? 14.039 20.703 -12.859 1 90.19 612 VAL A O 1
ATOM 4771 N N . ALA A 1 613 ? 16.219 20.484 -12.797 1 87.44 613 ALA A N 1
ATOM 4772 C CA . ALA A 1 613 ? 16.281 19.703 -14.031 1 87.44 613 ALA A CA 1
ATOM 4773 C C . ALA A 1 613 ? 15.812 18.266 -13.805 1 87.44 613 ALA A C 1
ATOM 4775 O O . ALA A 1 613 ? 15.102 17.703 -14.641 1 87.44 613 ALA A O 1
ATOM 4776 N N . TYR A 1 614 ? 16.203 17.688 -12.609 1 82.12 614 TYR A N 1
ATOM 4777 C CA . TYR A 1 614 ? 16.062 16.25 -12.523 1 82.12 614 TYR A CA 1
ATOM 4778 C C . TYR A 1 614 ? 15.133 15.852 -11.383 1 82.12 614 TYR A C 1
ATOM 4780 O O . TYR A 1 614 ? 14.562 14.758 -11.391 1 82.12 614 TYR A O 1
ATOM 4788 N N . VAL A 1 615 ? 15.016 16.75 -10.359 1 84.25 615 VAL A N 1
ATOM 4789 C CA . VAL A 1 615 ? 14.188 16.375 -9.219 1 84.25 615 VAL A CA 1
ATOM 4790 C C . VAL A 1 615 ? 13.281 17.531 -8.836 1 84.25 615 VAL A C 1
ATOM 4792 O O . VAL A 1 615 ? 13.258 17.969 -7.68 1 84.25 615 VAL A O 1
ATOM 4795 N N . PRO A 1 616 ? 12.453 17.938 -9.742 1 85.94 616 PRO A N 1
ATOM 4796 C CA . PRO A 1 616 ? 11.578 19.078 -9.43 1 85.94 616 PRO A CA 1
ATOM 4797 C C . PRO A 1 616 ? 10.57 18.766 -8.328 1 85.94 616 PRO A C 1
ATOM 4799 O O . PRO A 1 616 ? 10.008 19.688 -7.727 1 85.94 616 PRO A O 1
ATOM 4802 N N . GLU A 1 617 ? 10.367 17.5 -7.992 1 79 617 GLU A N 1
ATOM 4803 C CA . GLU A 1 617 ? 9.406 17.078 -6.977 1 79 617 GLU A CA 1
ATOM 4804 C C . GLU A 1 617 ? 9.836 17.531 -5.586 1 79 617 GLU A C 1
ATOM 4806 O O . GLU A 1 617 ? 9.016 17.594 -4.664 1 79 617 GLU A O 1
ATOM 4811 N N . LEU A 1 618 ? 11.094 17.844 -5.445 1 82.5 618 LEU A N 1
ATOM 4812 C CA . LEU A 1 618 ? 11.609 18.266 -4.141 1 82.5 618 LEU A CA 1
ATOM 4813 C C . LEU A 1 618 ? 11.453 19.781 -3.955 1 82.5 618 LEU A C 1
ATOM 4815 O O . LEU A 1 618 ? 11.688 20.297 -2.863 1 82.5 618 LEU A O 1
ATOM 4819 N N . LEU A 1 619 ? 11.062 20.438 -4.996 1 86.62 619 LEU A N 1
ATOM 4820 C CA . LEU A 1 619 ? 10.883 21.875 -4.922 1 86.62 619 LEU A CA 1
ATOM 4821 C C . LEU A 1 619 ? 9.438 22.234 -4.578 1 86.62 619 LEU A C 1
ATOM 4823 O O . LEU A 1 619 ? 8.531 21.438 -4.836 1 86.62 619 LEU A O 1
ATOM 4827 N N . PRO A 1 620 ? 9.227 23.281 -3.939 1 79.56 620 PRO A N 1
ATOM 4828 C CA . PRO A 1 620 ? 7.863 23.688 -3.57 1 79.56 620 PRO A CA 1
ATOM 4829 C C . PRO A 1 620 ? 7.004 24.047 -4.781 1 79.56 620 PRO A C 1
ATOM 4831 O O . PRO A 1 620 ? 5.773 24.031 -4.691 1 79.56 620 PRO A O 1
ATOM 4834 N N . ASP A 1 621 ? 7.656 24.344 -5.957 1 83.12 621 ASP A N 1
ATOM 4835 C CA . ASP A 1 621 ? 6.93 24.703 -7.172 1 83.12 621 ASP A CA 1
ATOM 4836 C C . ASP A 1 621 ? 6.266 23.484 -7.797 1 83.12 621 ASP A C 1
ATOM 4838 O O . ASP A 1 621 ? 6.59 22.344 -7.441 1 83.12 621 ASP A O 1
ATOM 4842 N N . ASP A 1 622 ? 5.289 23.766 -8.625 1 80.94 622 ASP A N 1
ATOM 4843 C CA . ASP A 1 622 ? 4.621 22.688 -9.344 1 80.94 622 ASP A CA 1
ATOM 4844 C C . ASP A 1 622 ? 5.609 21.922 -10.219 1 80.94 622 ASP A C 1
ATOM 4846 O O . ASP A 1 622 ? 6.398 22.531 -10.953 1 80.94 622 ASP A O 1
ATOM 4850 N N . ASP A 1 623 ? 5.52 20.609 -10.234 1 82.12 623 ASP A N 1
ATOM 4851 C CA . ASP A 1 623 ? 6.469 19.734 -10.922 1 82.12 623 ASP A CA 1
ATOM 4852 C C . ASP A 1 623 ? 6.43 19.969 -12.43 1 82.12 623 ASP A C 1
ATOM 4854 O O . ASP A 1 623 ? 7.473 20.109 -13.07 1 82.12 623 ASP A O 1
ATOM 4858 N N . GLU A 1 624 ? 5.273 20.016 -12.977 1 82.19 624 GLU A N 1
ATOM 4859 C CA . GLU A 1 624 ? 5.141 20.125 -14.422 1 82.19 624 GLU A CA 1
ATOM 4860 C C . GLU A 1 624 ? 5.582 21.516 -14.906 1 82.19 624 GLU A C 1
ATOM 4862 O O . GLU A 1 624 ? 6.137 21.641 -16 1 82.19 624 GLU A O 1
ATOM 4867 N N . TRP A 1 625 ? 5.328 22.438 -14.156 1 87.88 625 TRP A N 1
ATOM 4868 C CA . TRP A 1 625 ? 5.789 23.766 -14.516 1 87.88 625 TRP A CA 1
ATOM 4869 C C . TRP A 1 625 ? 7.312 23.844 -14.516 1 87.88 625 TRP A C 1
ATOM 4871 O O . TRP A 1 625 ? 7.914 24.375 -15.438 1 87.88 625 TRP A O 1
ATOM 4881 N N . CYS A 1 626 ? 7.918 23.281 -13.492 1 88.75 626 CYS A N 1
ATOM 4882 C CA . CYS A 1 626 ? 9.375 23.281 -13.398 1 88.75 626 CYS A CA 1
ATOM 4883 C C . CYS A 1 626 ? 10 22.578 -14.594 1 88.75 626 CYS A C 1
ATOM 4885 O O . CYS A 1 626 ? 10.984 23.062 -15.156 1 88.75 626 CYS A O 1
ATOM 4887 N N . LYS A 1 627 ? 9.414 21.516 -14.969 1 86.75 627 LYS A N 1
ATOM 4888 C CA . LYS A 1 627 ? 9.922 20.781 -16.109 1 86.75 627 LYS A CA 1
ATOM 4889 C C . LYS A 1 627 ? 9.805 21.594 -17.391 1 86.75 627 LYS A C 1
ATOM 4891 O O . LYS A 1 627 ? 10.734 21.625 -18.203 1 86.75 627 LYS A O 1
ATOM 4896 N N . SER A 1 628 ? 8.695 22.188 -17.531 1 88.69 628 SER A N 1
ATOM 4897 C CA . SER A 1 628 ? 8.477 23 -18.719 1 88.69 628 SER A CA 1
ATOM 4898 C C . SER A 1 628 ? 9.406 24.203 -18.75 1 88.69 628 SER A C 1
ATOM 4900 O O . SER A 1 628 ? 9.914 24.594 -19.797 1 88.69 628 SER A O 1
ATOM 4902 N N . LEU A 1 629 ? 9.555 24.766 -17.609 1 90.38 629 LEU A N 1
ATOM 4903 C CA . LEU A 1 629 ? 10.461 25.906 -17.484 1 90.38 629 LEU A CA 1
ATOM 4904 C C . LEU A 1 629 ? 11.883 25.516 -17.891 1 90.38 629 LEU A C 1
ATOM 4906 O O . LEU A 1 629 ? 12.508 26.188 -18.703 1 90.38 629 LEU A O 1
ATOM 4910 N N . TYR A 1 630 ? 12.328 24.438 -17.359 1 90.75 630 TYR A N 1
ATOM 4911 C CA . TYR A 1 630 ? 13.688 24 -17.641 1 90.75 630 TYR A CA 1
ATOM 4912 C C . TYR A 1 630 ? 13.859 23.688 -19.125 1 90.75 630 TYR A C 1
ATOM 4914 O O . TYR A 1 630 ? 14.859 24.062 -19.734 1 90.75 630 TYR A O 1
ATOM 4922 N N . LYS A 1 631 ? 12.93 22.984 -19.688 1 87.94 631 LYS A N 1
ATOM 4923 C CA . LYS A 1 631 ? 13 22.641 -21.109 1 87.94 631 LYS A CA 1
ATOM 4924 C C . LYS A 1 631 ? 13.047 23.875 -21.984 1 87.94 631 LYS A C 1
ATOM 4926 O O . LYS A 1 631 ? 13.805 23.938 -22.953 1 87.94 631 LYS A O 1
ATOM 4931 N N . ALA A 1 632 ? 12.227 24.797 -21.641 1 89.25 632 ALA A N 1
ATOM 4932 C CA . ALA A 1 632 ? 12.203 26.047 -22.406 1 89.25 632 ALA A CA 1
ATOM 4933 C C . ALA A 1 632 ? 13.523 26.781 -22.281 1 89.25 632 ALA A C 1
ATOM 4935 O O . ALA A 1 632 ? 14.07 27.266 -23.281 1 89.25 632 ALA A O 1
ATOM 4936 N N . VAL A 1 633 ? 14.023 26.875 -21.125 1 90 633 VAL A N 1
ATOM 4937 C CA . VAL A 1 633 ? 15.281 27.578 -20.875 1 90 633 VAL A CA 1
ATOM 4938 C C . VAL A 1 633 ? 16.422 26.859 -21.578 1 90 633 VAL A C 1
ATOM 4940 O O . VAL A 1 633 ? 17.281 27.5 -22.203 1 90 633 VAL A O 1
ATOM 4943 N N . GLN A 1 634 ? 16.5 25.594 -21.5 1 87.38 634 GLN A N 1
ATOM 4944 C CA . GLN A 1 634 ? 17.547 24.797 -22.125 1 87.38 634 GLN A CA 1
ATOM 4945 C C . GLN A 1 634 ? 17.516 24.938 -23.641 1 87.38 634 GLN A C 1
ATOM 4947 O O . GLN A 1 634 ? 18.547 25.109 -24.297 1 87.38 634 GLN A O 1
ATOM 4952 N N . LYS A 1 635 ? 16.344 24.828 -24.234 1 85.88 635 LYS A N 1
ATOM 4953 C CA . LYS A 1 635 ? 16.188 24.922 -25.672 1 85.88 635 LYS A CA 1
ATOM 4954 C C . LYS A 1 635 ? 16.594 26.312 -26.172 1 85.88 635 LYS A C 1
ATOM 4956 O O . LYS A 1 635 ? 17.359 26.422 -27.141 1 85.88 635 LYS A O 1
ATOM 4961 N N . LYS A 1 636 ? 16.094 27.25 -25.516 1 87.75 636 LYS A N 1
ATOM 4962 C CA . LYS A 1 636 ? 16.391 28.625 -25.938 1 87.75 636 LYS A CA 1
ATOM 4963 C C . LYS A 1 636 ? 17.844 28.984 -25.641 1 87.75 636 LYS A C 1
ATOM 4965 O O . LYS A 1 636 ? 18.469 29.719 -26.406 1 87.75 636 LYS A O 1
ATOM 4970 N N . GLY A 1 637 ? 18.297 28.516 -24.547 1 85.69 637 GLY A N 1
ATOM 4971 C CA . GLY A 1 637 ? 19.703 28.703 -24.25 1 85.69 637 GLY A CA 1
ATOM 4972 C C . GLY A 1 637 ? 20.625 28.062 -25.266 1 85.69 637 GLY A C 1
ATOM 4973 O O . GLY A 1 637 ? 21.609 28.672 -25.703 1 85.69 637 GLY A O 1
ATOM 4974 N N . LYS A 1 638 ? 20.281 26.891 -25.641 1 82.94 638 LYS A N 1
ATOM 4975 C CA . LYS A 1 638 ? 21.062 26.203 -26.656 1 82.94 638 LYS A CA 1
ATOM 4976 C C . LYS A 1 638 ? 21.016 26.953 -27.984 1 82.94 638 LYS A C 1
ATOM 4978 O O . LYS A 1 638 ? 22.031 27.047 -28.672 1 82.94 638 LYS A O 1
ATOM 4983 N N . ARG A 1 639 ? 19.953 27.391 -28.297 1 83.62 639 ARG A N 1
ATOM 4984 C CA . ARG A 1 639 ? 19.812 28.156 -29.531 1 83.62 639 ARG A CA 1
ATOM 4985 C C . ARG A 1 639 ? 20.609 29.453 -29.484 1 83.62 639 ARG A C 1
ATOM 4987 O O . ARG A 1 639 ? 21.266 29.828 -30.453 1 83.62 639 ARG A O 1
ATOM 4994 N N . ALA A 1 640 ? 20.469 30.094 -28.359 1 83.94 640 ALA A N 1
ATOM 4995 C CA . ALA A 1 640 ? 21.203 31.344 -28.188 1 83.94 640 ALA A CA 1
ATOM 4996 C C . ALA A 1 640 ? 22.703 31.125 -28.25 1 83.94 640 ALA A C 1
ATOM 4998 O O . ALA A 1 640 ? 23.422 31.906 -28.891 1 83.94 640 ALA A O 1
ATOM 4999 N N . LEU A 1 641 ? 23.188 30.109 -27.703 1 82.38 641 LEU A N 1
ATOM 5000 C CA . LEU A 1 641 ? 24.609 29.812 -27.688 1 82.38 641 LEU A CA 1
ATOM 5001 C C . LEU A 1 641 ? 25.062 29.266 -29.031 1 82.38 641 LEU A C 1
ATOM 5003 O O . LEU A 1 641 ? 26.203 29.484 -29.453 1 82.38 641 LEU A O 1
ATOM 5007 N N . GLY A 1 642 ? 24.266 28.531 -29.656 1 76.94 642 GLY A N 1
ATOM 5008 C CA . GLY A 1 642 ? 24.578 28.031 -30.984 1 76.94 642 GLY A CA 1
ATOM 5009 C C . GLY A 1 642 ? 24.703 29.125 -32 1 76.94 642 GLY A C 1
ATOM 5010 O O . GLY A 1 642 ? 25.578 29.062 -32.875 1 76.94 642 GLY A O 1
ATOM 5011 N N . ALA A 1 643 ? 23.828 30.078 -31.984 1 74.88 643 ALA A N 1
ATOM 5012 C CA . ALA A 1 643 ? 23.844 31.188 -32.938 1 74.88 643 ALA A CA 1
ATOM 5013 C C . ALA A 1 643 ? 25.094 32.031 -32.75 1 74.88 643 ALA A C 1
ATOM 5015 O O . ALA A 1 643 ? 25.578 32.656 -33.719 1 74.88 643 ALA A O 1
ATOM 5016 N N . ALA A 1 644 ? 25.562 32.312 -31.656 1 68 644 ALA A N 1
ATOM 5017 C CA . ALA A 1 644 ? 26.734 33.156 -31.359 1 68 644 ALA A CA 1
ATOM 5018 C C . ALA A 1 644 ? 28.031 32.406 -31.703 1 68 644 ALA A C 1
ATOM 5020 O O . ALA A 1 644 ? 29.125 32.906 -31.438 1 68 644 ALA A O 1
ATOM 5021 N N . GLY A 1 645 ? 28.156 31.375 -32.688 1 60.31 645 GLY A N 1
ATOM 5022 C CA . GLY A 1 645 ? 29.344 30.734 -33.25 1 60.31 645 GLY A CA 1
ATOM 5023 C C . GLY A 1 645 ? 29.859 29.594 -32.375 1 60.31 645 GLY A C 1
ATOM 5024 O O . GLY A 1 645 ? 31.047 29.25 -32.438 1 60.31 645 GLY A O 1
ATOM 5025 N N . GLY A 1 646 ? 29.156 28.844 -31.656 1 54.09 646 GLY A N 1
ATOM 5026 C CA . GLY A 1 646 ? 29.375 27.578 -30.969 1 54.09 646 GLY A CA 1
ATOM 5027 C C . GLY A 1 646 ? 29.703 27.734 -29.5 1 54.09 646 GLY A C 1
ATOM 5028 O O . GLY A 1 646 ? 29.875 28.859 -29.016 1 54.09 646 GLY A O 1
ATOM 5029 N N . ALA A 1 647 ? 29.703 26.672 -28.688 1 52.38 647 ALA A N 1
ATOM 5030 C CA . ALA A 1 647 ? 29.891 26.578 -27.25 1 52.38 647 ALA A CA 1
ATOM 5031 C C . ALA A 1 647 ? 31.234 27.172 -26.844 1 52.38 647 ALA A C 1
ATOM 5033 O O . ALA A 1 647 ? 31.375 27.703 -25.734 1 52.38 647 ALA A O 1
ATOM 5034 N N . ARG A 1 648 ? 32.281 27.141 -27.672 1 51.84 648 ARG A N 1
ATOM 5035 C CA . ARG A 1 648 ? 33.656 27.516 -27.406 1 51.84 648 ARG A CA 1
ATOM 5036 C C . ARG A 1 648 ? 33.812 29.031 -27.344 1 51.84 648 ARG A C 1
ATOM 5038 O O . ARG A 1 648 ? 34.531 29.547 -26.5 1 51.84 648 ARG A O 1
ATOM 5045 N N . ALA A 1 649 ? 33.312 29.703 -28.281 1 50.03 649 ALA A N 1
ATOM 5046 C CA . ALA A 1 649 ? 33.531 31.156 -28.344 1 50.03 649 ALA A CA 1
ATOM 5047 C C . ALA A 1 649 ? 32.812 31.859 -27.188 1 50.03 649 ALA A C 1
ATOM 5049 O O . ALA A 1 649 ? 33.344 32.812 -26.609 1 50.03 649 ALA A O 1
ATOM 5050 N N . ALA A 1 650 ? 31.578 31.344 -26.812 1 52.72 650 ALA A N 1
ATOM 5051 C CA . ALA A 1 650 ? 30.781 31.844 -25.688 1 52.72 650 ALA A CA 1
ATOM 5052 C C . ALA A 1 650 ? 31.484 31.594 -24.359 1 52.72 650 ALA A C 1
ATOM 5054 O O . ALA A 1 650 ? 31.297 32.312 -23.391 1 52.72 650 ALA A O 1
ATOM 5055 N N . ALA A 1 651 ? 32.344 30.516 -24.312 1 54.81 651 ALA A N 1
ATOM 5056 C CA . ALA A 1 651 ? 33.031 30.094 -23.109 1 54.81 651 ALA A CA 1
ATOM 5057 C C . ALA A 1 651 ? 34.188 31.031 -22.781 1 54.81 651 ALA A C 1
ATOM 5059 O O . ALA A 1 651 ? 34.719 31.016 -21.672 1 54.81 651 ALA A O 1
ATOM 5060 N N . SER A 1 652 ? 34.625 31.938 -23.734 1 58.72 652 SER A N 1
ATOM 5061 C CA . SER A 1 652 ? 35.906 32.594 -23.484 1 58.72 652 SER A CA 1
ATOM 5062 C C . SER A 1 652 ? 35.688 34 -22.953 1 58.72 652 SER A C 1
ATOM 5064 O O . SER A 1 652 ? 36.562 34.531 -22.25 1 58.72 652 SER A O 1
ATOM 5066 N N . ASN A 1 653 ? 34.531 34.688 -23.141 1 74.75 653 ASN A N 1
ATOM 5067 C CA . ASN A 1 653 ? 34.375 36.094 -22.688 1 74.75 653 ASN A CA 1
ATOM 5068 C C . ASN A 1 653 ? 32.969 36.312 -22.094 1 74.75 653 ASN A C 1
ATOM 5070 O O . ASN A 1 653 ? 31.969 35.969 -22.719 1 74.75 653 ASN A O 1
ATOM 5074 N N . PRO A 1 654 ? 32.906 36.719 -20.719 1 82.56 654 PRO A N 1
ATOM 5075 C CA . PRO A 1 654 ? 31.609 36.938 -20.078 1 82.56 654 PRO A CA 1
ATOM 5076 C C . PRO A 1 654 ? 30.719 37.906 -20.859 1 82.56 654 PRO A C 1
ATOM 5078 O O . PRO A 1 654 ? 29.5 37.719 -20.922 1 82.56 654 PRO A O 1
ATOM 5081 N N . GLU A 1 655 ? 31.312 38.906 -21.531 1 83.06 655 GLU A N 1
ATOM 5082 C CA . GLU A 1 655 ? 30.531 39.906 -22.266 1 83.06 655 GLU A CA 1
ATOM 5083 C C . GLU A 1 655 ? 29.875 39.281 -23.5 1 83.06 655 GLU A C 1
ATOM 5085 O O . GLU A 1 655 ? 28.719 39.562 -23.812 1 83.06 655 GLU A O 1
ATOM 5090 N N . ALA A 1 656 ? 30.562 38.438 -24.078 1 81.19 656 ALA A N 1
ATOM 5091 C CA . ALA A 1 656 ? 30.031 37.75 -25.25 1 81.19 656 ALA A CA 1
ATOM 5092 C C . ALA A 1 656 ? 28.875 36.844 -24.875 1 81.19 656 ALA A C 1
ATOM 5094 O O . ALA A 1 656 ? 27.891 36.75 -25.609 1 81.19 656 ALA A O 1
ATOM 5095 N N . LEU A 1 657 ? 29.031 36.219 -23.75 1 85.69 657 LEU A N 1
ATOM 5096 C CA . LEU A 1 657 ? 27.969 35.344 -23.297 1 85.69 657 LEU A CA 1
ATOM 5097 C C . LEU A 1 657 ? 26.703 36.125 -22.953 1 85.69 657 LEU A C 1
ATOM 5099 O O . LEU A 1 657 ? 25.609 35.688 -23.281 1 85.69 657 LEU A O 1
ATOM 5103 N N . VAL A 1 658 ? 26.891 37.219 -22.266 1 87.25 658 VAL A N 1
ATOM 5104 C CA . VAL A 1 658 ? 25.766 38.062 -21.906 1 87.25 658 VAL A CA 1
ATOM 5105 C C . VAL A 1 658 ? 25.062 38.531 -23.172 1 87.25 658 VAL A C 1
ATOM 5107 O O . VAL A 1 658 ? 23.828 38.531 -23.25 1 87.25 658 VAL A O 1
ATOM 5110 N N . GLN A 1 659 ? 25.828 38.938 -24.156 1 85 659 GLN A N 1
ATOM 5111 C CA . GLN A 1 659 ? 25.266 39.406 -25.422 1 85 659 GLN A CA 1
ATOM 5112 C C . GLN A 1 659 ? 24.547 38.281 -26.156 1 85 659 GLN A C 1
ATOM 5114 O O . GLN A 1 659 ? 23.484 38.531 -26.734 1 85 659 GLN A O 1
ATOM 5119 N N . ALA A 1 660 ? 25.078 37.156 -26.062 1 84.31 660 ALA A N 1
ATOM 5120 C CA . ALA A 1 660 ? 24.469 36.031 -26.734 1 84.31 660 ALA A CA 1
ATOM 5121 C C . ALA A 1 660 ? 23.125 35.656 -26.109 1 84.31 660 ALA A C 1
ATOM 5123 O O . ALA A 1 660 ? 22.172 35.344 -26.828 1 84.31 660 ALA A O 1
ATOM 5124 N N . LEU A 1 661 ? 23.109 35.75 -24.859 1 87.62 661 LEU A N 1
ATOM 5125 C CA . LEU A 1 661 ? 21.891 35.375 -24.156 1 87.62 661 LEU A CA 1
ATOM 5126 C C . LEU A 1 661 ? 20.812 36.438 -24.266 1 87.62 661 LEU A C 1
ATOM 5128 O O . LEU A 1 661 ? 19.625 36.156 -24.141 1 87.62 661 LEU A O 1
ATOM 5132 N N . ASN A 1 662 ? 21.297 37.688 -24.641 1 77.94 662 ASN A N 1
ATOM 5133 C CA . ASN A 1 662 ? 20.375 38.812 -24.797 1 77.94 662 ASN A CA 1
ATOM 5134 C C . ASN A 1 662 ? 20.078 39.094 -26.266 1 77.94 662 ASN A C 1
ATOM 5136 O O . ASN A 1 662 ? 19.328 40.031 -26.578 1 77.94 662 ASN A O 1
ATOM 5140 N N . ALA A 1 663 ? 20.797 38.594 -27.234 1 69.94 663 ALA A N 1
ATOM 5141 C CA . ALA A 1 663 ? 20.844 38.969 -28.641 1 69.94 663 ALA A CA 1
ATOM 5142 C C . ALA A 1 663 ? 19.438 39.094 -29.234 1 69.94 663 ALA A C 1
ATOM 5144 O O . ALA A 1 663 ? 19.203 39.938 -30.109 1 69.94 663 ALA A O 1
ATOM 5145 N N . ARG A 1 664 ? 18.484 38.188 -29.062 1 64.62 664 ARG A N 1
ATOM 5146 C CA . ARG A 1 664 ? 17.156 38.344 -29.625 1 64.62 664 ARG A CA 1
ATOM 5147 C C . ARG A 1 664 ? 16.109 38.531 -28.531 1 64.62 664 ARG A C 1
ATOM 5149 O O . ARG A 1 664 ? 15.453 37.594 -28.094 1 64.62 664 ARG A O 1
ATOM 5156 N N . PRO A 1 665 ? 15.961 39.812 -27.969 1 59.69 665 PRO A N 1
ATOM 5157 C CA . PRO A 1 665 ? 15.148 40.094 -26.781 1 59.69 665 PRO A CA 1
ATOM 5158 C C . PRO A 1 665 ? 13.703 39.625 -26.922 1 59.69 665 PRO A C 1
ATOM 5160 O O . PRO A 1 665 ? 13.078 39.219 -25.922 1 59.69 665 PRO A O 1
ATOM 5163 N N . GLU A 1 666 ? 13.258 39.719 -28.188 1 58.56 666 GLU A N 1
ATOM 5164 C CA . GLU A 1 666 ? 11.844 39.375 -28.375 1 58.56 666 GLU A CA 1
ATOM 5165 C C . GLU A 1 666 ? 11.594 37.906 -28.234 1 58.56 666 GLU A C 1
ATOM 5167 O O . GLU A 1 666 ? 10.492 37.469 -27.859 1 58.56 666 GLU A O 1
ATOM 5172 N N . THR A 1 667 ? 12.711 37.156 -28.375 1 64.06 667 THR A N 1
ATOM 5173 C CA . THR A 1 667 ? 12.477 35.719 -28.406 1 64.06 667 THR A CA 1
ATOM 5174 C C . THR A 1 667 ? 13.18 35.031 -27.234 1 64.06 667 THR A C 1
ATOM 5176 O O . THR A 1 667 ? 12.945 33.844 -26.984 1 64.06 667 THR A O 1
ATOM 5179 N N . ALA A 1 668 ? 13.898 35.812 -26.516 1 74.06 668 ALA A N 1
ATOM 5180 C CA . ALA A 1 668 ? 14.656 35.156 -25.438 1 74.06 668 ALA A CA 1
ATOM 5181 C C . ALA A 1 668 ? 13.773 34.938 -24.219 1 74.06 668 ALA A C 1
ATOM 5183 O O . ALA A 1 668 ? 12.891 35.719 -23.906 1 74.06 668 ALA A O 1
ATOM 5184 N N . HIS A 1 669 ? 13.977 33.812 -23.688 1 86.06 669 HIS A N 1
ATOM 5185 C CA . HIS A 1 669 ? 13.25 33.5 -22.469 1 86.06 669 HIS A CA 1
ATOM 5186 C C . HIS A 1 669 ? 13.609 34.469 -21.344 1 86.06 669 HIS A C 1
ATOM 5188 O O . HIS A 1 669 ? 14.781 34.812 -21.156 1 86.06 669 HIS A O 1
ATOM 5194 N N . TYR A 1 670 ? 12.758 34.906 -20.656 1 85.5 670 TYR A N 1
ATOM 5195 C CA . TYR A 1 670 ? 12.961 35.938 -19.641 1 85.5 670 TYR A CA 1
ATOM 5196 C C . TYR A 1 670 ? 13.977 35.469 -18.594 1 85.5 670 TYR A C 1
ATOM 5198 O O . TYR A 1 670 ? 14.742 36.281 -18.062 1 85.5 670 TYR A O 1
ATOM 5206 N N . VAL A 1 671 ? 14.016 34.156 -18.312 1 89.19 671 VAL A N 1
ATOM 5207 C CA . VAL A 1 671 ? 14.961 33.625 -17.328 1 89.19 671 VAL A CA 1
ATOM 5208 C C . VAL A 1 671 ? 16.391 33.844 -17.828 1 89.19 671 VAL A C 1
ATOM 5210 O O . VAL A 1 671 ? 17.281 34.188 -17.047 1 89.19 671 VAL A O 1
ATOM 5213 N N . LEU A 1 672 ? 16.641 33.625 -19.062 1 90.12 672 LEU A N 1
ATOM 5214 C CA . LEU A 1 672 ? 17.969 33.781 -19.656 1 90.12 672 LEU A CA 1
ATOM 5215 C C . LEU A 1 672 ? 18.359 35.281 -19.656 1 90.12 672 LEU A C 1
ATOM 5217 O O . LEU A 1 672 ? 19.5 35.594 -19.312 1 90.12 672 LEU A O 1
ATOM 5221 N N . LYS A 1 673 ? 17.422 36.062 -19.969 1 88.62 673 LYS A N 1
ATOM 5222 C CA . LYS A 1 673 ? 17.656 37.531 -19.984 1 88.62 673 LYS A CA 1
ATOM 5223 C C . LYS A 1 673 ? 17.984 38.031 -18.594 1 88.62 673 LYS A C 1
ATOM 5225 O O . LYS A 1 673 ? 18.969 38.75 -18.406 1 88.62 673 LYS A O 1
ATOM 5230 N N . ASN A 1 674 ? 17.172 37.625 -17.641 1 87.75 674 ASN A N 1
ATOM 5231 C CA . ASN A 1 674 ? 17.391 38.031 -16.25 1 87.75 674 ASN A CA 1
ATOM 5232 C C . ASN A 1 674 ? 18.719 37.5 -15.711 1 87.75 674 ASN A C 1
ATOM 5234 O O . ASN A 1 674 ? 19.406 38.219 -14.969 1 87.75 674 ASN A O 1
ATOM 5238 N N . GLY A 1 675 ? 18.984 36.281 -16.109 1 90.44 675 GLY A N 1
ATOM 5239 C CA . GLY A 1 675 ? 20.266 35.719 -15.711 1 90.44 675 GLY A CA 1
ATOM 5240 C C . GLY A 1 675 ? 21.453 36.469 -16.297 1 90.44 675 GLY A C 1
ATOM 5241 O O . GLY A 1 675 ? 22.453 36.688 -15.617 1 90.44 675 GLY A O 1
ATOM 5242 N N . ALA A 1 676 ? 21.328 36.844 -17.5 1 89.56 676 ALA A N 1
ATOM 5243 C CA . ALA A 1 676 ? 22.375 37.594 -18.172 1 89.56 676 ALA A CA 1
ATOM 5244 C C . ALA A 1 676 ? 22.562 38.969 -17.562 1 89.56 676 ALA A C 1
ATOM 5246 O O . ALA A 1 676 ? 23.688 39.438 -17.375 1 89.56 676 ALA A O 1
ATOM 5247 N N . GLU A 1 677 ? 21.438 39.594 -17.297 1 88.44 677 GLU A N 1
ATOM 5248 C CA . GLU A 1 677 ? 21.5 40.906 -16.672 1 88.44 677 GLU A CA 1
ATOM 5249 C C . GLU A 1 677 ? 22.141 40.844 -15.289 1 88.44 677 GLU A C 1
ATOM 5251 O O . GLU A 1 677 ? 22.969 41.688 -14.938 1 88.44 677 GLU A O 1
ATOM 5256 N N . LEU A 1 678 ? 21.719 39.844 -14.562 1 89.88 678 LEU A N 1
ATOM 5257 C CA . LEU A 1 678 ? 22.312 39.656 -13.25 1 89.88 678 LEU A CA 1
ATOM 5258 C C . LEU A 1 678 ? 23.797 39.344 -13.375 1 89.88 678 LEU A C 1
ATOM 5260 O O . LEU A 1 678 ? 24.609 39.844 -12.586 1 89.88 678 LEU A O 1
ATOM 5264 N N . GLY A 1 679 ? 24.141 38.562 -14.297 1 90.44 679 GLY A N 1
ATOM 5265 C CA . GLY A 1 679 ? 25.547 38.25 -14.555 1 90.44 679 GLY A CA 1
ATOM 5266 C C . GLY A 1 679 ? 26.375 39.469 -14.891 1 90.44 679 GLY A C 1
ATOM 5267 O O . GLY A 1 679 ? 27.5 39.625 -14.414 1 90.44 679 GLY A O 1
ATOM 5268 N N . LYS A 1 680 ? 25.812 40.312 -15.672 1 88.69 680 LYS A N 1
ATOM 5269 C CA . LYS A 1 680 ? 26.5 41.562 -16.031 1 88.69 680 LYS A CA 1
ATOM 5270 C C . LYS A 1 680 ? 26.75 42.406 -14.797 1 88.69 680 LYS A C 1
ATOM 5272 O O . LYS A 1 680 ? 27.859 42.938 -14.625 1 88.69 680 LYS A O 1
ATOM 5277 N N . LYS A 1 681 ? 25.766 42.5 -13.969 1 88.56 681 LYS A N 1
ATOM 5278 C CA . LYS A 1 681 ? 25.891 43.312 -12.758 1 88.56 681 LYS A CA 1
ATOM 5279 C C . LYS A 1 681 ? 26.922 42.719 -11.805 1 88.56 681 LYS A C 1
ATOM 5281 O O . LYS A 1 681 ? 27.625 43.438 -11.102 1 88.56 681 LYS A O 1
ATOM 5286 N N . LEU A 1 682 ? 26.969 41.469 -11.82 1 90.56 682 LEU A N 1
ATOM 5287 C CA . LEU A 1 682 ? 27.953 40.812 -10.969 1 90.56 682 LEU A CA 1
ATOM 5288 C C . LEU A 1 682 ? 29.375 41.031 -11.492 1 90.56 682 LEU A C 1
ATOM 5290 O O . LEU A 1 682 ? 30.312 41.188 -10.711 1 90.56 682 LEU A O 1
ATOM 5294 N N . VAL A 1 683 ? 29.531 41.031 -12.781 1 88.81 683 VAL A N 1
ATOM 5295 C CA . VAL A 1 683 ? 30.828 41.281 -13.391 1 88.81 683 VAL A CA 1
ATOM 5296 C C . VAL A 1 683 ? 31.266 42.719 -13.102 1 88.81 683 VAL A C 1
ATOM 5298 O O . VAL A 1 683 ? 32.438 42.969 -12.812 1 88.81 683 VAL A O 1
ATOM 5301 N N . GLU A 1 684 ? 30.312 43.594 -13.109 1 88.38 684 GLU A N 1
ATOM 5302 C CA . GLU A 1 684 ? 30.594 45 -12.766 1 88.38 684 GLU A CA 1
ATOM 5303 C C . GLU A 1 684 ? 30.984 45.125 -11.297 1 88.38 684 GLU A C 1
ATOM 5305 O O . GLU A 1 684 ? 31.938 45.844 -10.969 1 88.38 684 GLU A O 1
ATOM 5310 N N . LEU A 1 685 ? 30.281 44.312 -10.477 1 88.12 685 LEU A N 1
ATOM 5311 C CA . LEU A 1 685 ? 30.625 44.344 -9.062 1 88.12 685 LEU A CA 1
ATOM 5312 C C . LEU A 1 685 ? 32 43.75 -8.828 1 88.12 685 LEU A C 1
ATOM 5314 O O . LEU A 1 685 ? 32.781 44.281 -8.008 1 88.12 685 LEU A O 1
ATOM 5318 N N . ALA A 1 686 ? 32.312 42.781 -9.508 1 88.38 686 ALA A N 1
ATOM 5319 C CA . ALA A 1 686 ? 33.625 42.156 -9.391 1 88.38 686 ALA A CA 1
ATOM 5320 C C . ALA A 1 686 ? 34.75 43.094 -9.828 1 88.38 686 ALA A C 1
ATOM 5322 O O . ALA A 1 686 ? 35.812 43.125 -9.258 1 88.38 686 ALA A O 1
ATOM 5323 N N . ALA A 1 687 ? 34.469 43.906 -10.766 1 86.31 687 ALA A N 1
ATOM 5324 C CA . ALA A 1 687 ? 35.438 44.875 -11.266 1 86.31 687 ALA A CA 1
ATOM 5325 C C . ALA A 1 687 ? 35.625 46.031 -10.273 1 86.31 687 ALA A C 1
ATOM 5327 O O . ALA A 1 687 ? 36.719 46.531 -10.086 1 86.31 687 ALA A O 1
ATOM 5328 N N . GLU A 1 688 ? 34.531 46.344 -9.578 1 87.94 688 GLU A N 1
ATOM 5329 C CA . GLU A 1 688 ? 34.562 47.5 -8.695 1 87.94 688 GLU A CA 1
ATOM 5330 C C . GLU A 1 688 ? 35.062 47.125 -7.305 1 87.94 688 GLU A C 1
ATOM 5332 O O . GLU A 1 688 ? 35.906 47.844 -6.742 1 87.94 688 GLU A O 1
ATOM 5337 N N . GLU A 1 689 ? 34.5 46.062 -6.77 1 88.44 689 GLU A N 1
ATOM 5338 C CA . GLU A 1 689 ? 34.781 45.719 -5.379 1 88.44 689 GLU A CA 1
ATOM 5339 C C . GLU A 1 689 ? 35.688 44.469 -5.273 1 88.44 689 GLU A C 1
ATOM 5341 O O . GLU A 1 689 ? 36.062 44.094 -4.172 1 88.44 689 GLU A O 1
ATOM 5346 N N . GLY A 1 690 ? 36 43.938 -6.301 1 85.19 690 GLY A N 1
ATOM 5347 C CA . GLY A 1 690 ? 36.812 42.719 -6.297 1 85.19 690 GLY A CA 1
ATOM 5348 C C . GLY A 1 690 ? 36.031 41.469 -6.59 1 85.19 690 GLY A C 1
ATOM 5349 O O . GLY A 1 690 ? 34.812 41.406 -6.336 1 85.19 690 GLY A O 1
ATOM 5350 N N . GLU A 1 691 ? 36.594 40.531 -7.043 1 86.75 691 GLU A N 1
ATOM 5351 C CA . GLU A 1 691 ? 35.969 39.25 -7.414 1 86.75 691 GLU A CA 1
ATOM 5352 C C . GLU A 1 691 ? 35.375 38.562 -6.195 1 86.75 691 GLU A C 1
ATOM 5354 O O . GLU A 1 691 ? 34.312 37.938 -6.297 1 86.75 691 GLU A O 1
ATOM 5359 N N . GLU A 1 692 ? 36 38.688 -5.113 1 88.69 692 GLU A N 1
ATOM 5360 C CA . GLU A 1 692 ? 35.562 38.031 -3.891 1 88.69 692 GLU A CA 1
ATOM 5361 C C . GLU A 1 692 ? 34.219 38.562 -3.432 1 88.69 692 GLU A C 1
ATOM 5363 O O . GLU A 1 692 ? 33.375 37.812 -2.922 1 88.69 692 GLU A O 1
ATOM 5368 N N . ALA A 1 693 ? 34 39.812 -3.666 1 87.25 693 ALA A N 1
ATOM 5369 C CA . ALA A 1 693 ? 32.75 40.406 -3.266 1 87.25 693 ALA A CA 1
ATOM 5370 C C . ALA A 1 693 ? 31.578 39.844 -4.066 1 87.25 693 ALA A C 1
ATOM 5372 O O . ALA A 1 693 ? 30.5 39.594 -3.52 1 87.25 693 ALA A O 1
ATOM 5373 N N . ALA A 1 694 ? 31.828 39.562 -5.305 1 88.62 694 ALA A N 1
ATOM 5374 C CA . ALA A 1 694 ? 30.781 39 -6.168 1 88.62 694 ALA A CA 1
ATOM 5375 C C . ALA A 1 694 ? 30.469 37.562 -5.766 1 88.62 694 ALA A C 1
ATOM 5377 O O . ALA A 1 694 ? 29.297 37.188 -5.695 1 88.62 694 ALA A O 1
ATOM 5378 N N . TRP A 1 695 ? 31.531 36.875 -5.469 1 91.19 695 TRP A N 1
ATOM 5379 C CA . TRP A 1 695 ? 31.344 35.5 -5.074 1 91.19 695 TRP A CA 1
ATOM 5380 C C . TRP A 1 695 ? 30.672 35.406 -3.705 1 91.19 695 TRP A C 1
ATOM 5382 O O . TRP A 1 695 ? 29.875 34.5 -3.457 1 91.19 695 TRP A O 1
ATOM 5392 N N . GLU A 1 696 ? 30.969 36.281 -2.828 1 87.81 696 GLU A N 1
ATOM 5393 C CA . GLU A 1 696 ? 30.375 36.281 -1.5 1 87.81 696 GLU A CA 1
ATOM 5394 C C . GLU A 1 696 ? 28.859 36.5 -1.585 1 87.81 696 GLU A C 1
ATOM 5396 O O . GLU A 1 696 ? 28.094 35.812 -0.912 1 87.81 696 GLU A O 1
ATOM 5401 N N . VAL A 1 697 ? 28.469 37.375 -2.451 1 85.44 697 VAL A N 1
ATOM 5402 C CA . VAL A 1 697 ? 27.047 37.656 -2.611 1 85.44 697 VAL A CA 1
ATOM 5403 C C . VAL A 1 697 ? 26.328 36.438 -3.186 1 85.44 697 VAL A C 1
ATOM 5405 O O . VAL A 1 697 ? 25.219 36.125 -2.76 1 85.44 697 VAL A O 1
ATOM 5408 N N . LEU A 1 698 ? 26.938 35.812 -4.07 1 88.75 698 LEU A N 1
ATOM 5409 C CA . LEU A 1 698 ? 26.344 34.656 -4.695 1 88.75 698 LEU A CA 1
ATOM 5410 C C . LEU A 1 698 ? 26.266 33.469 -3.713 1 88.75 698 LEU A C 1
ATOM 5412 O O . LEU A 1 698 ? 25.266 32.75 -3.686 1 88.75 698 LEU A O 1
ATOM 5416 N N . ALA A 1 699 ? 27.266 33.281 -2.994 1 88.19 699 ALA A N 1
ATOM 5417 C CA . ALA A 1 699 ? 27.281 32.219 -1.99 1 88.19 699 ALA A CA 1
ATOM 5418 C C . ALA A 1 699 ? 26.156 32.406 -0.967 1 88.19 699 ALA A C 1
ATOM 5420 O O . ALA A 1 699 ? 25.469 31.469 -0.597 1 88.19 699 ALA A O 1
ATOM 5421 N N . ASP A 1 700 ? 26 33.594 -0.685 1 80.19 700 ASP A N 1
ATOM 5422 C CA . ASP A 1 700 ? 24.953 33.906 0.288 1 80.19 700 ASP A CA 1
ATOM 5423 C C . ASP A 1 700 ? 23.578 33.719 -0.312 1 80.19 700 ASP A C 1
ATOM 5425 O O . ASP A 1 700 ? 22.656 33.281 0.379 1 80.19 700 ASP A O 1
ATOM 5429 N N . MET B 1 1 ? -10.172 -48.312 -34.062 1 24.73 1 MET B N 1
ATOM 5430 C CA . MET B 1 1 ? -10.227 -49.125 -32.844 1 24.73 1 MET B CA 1
ATOM 5431 C C . MET B 1 1 ? -8.836 -49.594 -32.438 1 24.73 1 MET B C 1
ATOM 5433 O O . MET B 1 1 ? -8.164 -50.281 -33.219 1 24.73 1 MET B O 1
ATOM 5437 N N . LEU B 1 2 ? -8.023 -48.844 -31.703 1 33.06 2 LEU B N 1
ATOM 5438 C CA . LEU B 1 2 ? -6.602 -48.875 -31.375 1 33.06 2 LEU B CA 1
ATOM 5439 C C . LEU B 1 2 ? -6.227 -50.156 -30.672 1 33.06 2 LEU B C 1
ATOM 5441 O O . LEU B 1 2 ? -6.664 -50.406 -29.547 1 33.06 2 LEU B O 1
ATOM 5445 N N . ILE B 1 3 ? -6.164 -51.25 -31.406 1 34.62 3 ILE B N 1
ATOM 5446 C CA . ILE B 1 3 ? -6.074 -52.625 -30.969 1 34.62 3 ILE B CA 1
ATOM 5447 C C . ILE B 1 3 ? -4.789 -52.812 -30.156 1 34.62 3 ILE B C 1
ATOM 5449 O O . ILE B 1 3 ? -3.688 -52.781 -30.719 1 34.62 3 ILE B O 1
ATOM 5453 N N . MET B 1 4 ? -4.391 -52.094 -29.156 1 41.59 4 MET B N 1
ATOM 5454 C CA . MET B 1 4 ? -3.355 -52.625 -28.266 1 41.59 4 MET B CA 1
ATOM 5455 C C . MET B 1 4 ? -3.574 -54.094 -27.969 1 41.59 4 MET B C 1
ATOM 5457 O O . MET B 1 4 ? -4.707 -54.594 -28.016 1 41.59 4 MET B O 1
ATOM 5461 N N . GLY B 1 5 ? -2.613 -54.906 -28.234 1 43.56 5 GLY B N 1
ATOM 5462 C CA . GLY B 1 5 ? -2.596 -56.281 -27.781 1 43.56 5 GLY B CA 1
ATOM 5463 C C . GLY B 1 5 ? -3.102 -56.438 -26.359 1 43.56 5 GLY B C 1
ATOM 5464 O O . GLY B 1 5 ? -2.324 -56.375 -25.406 1 43.56 5 GLY B O 1
ATOM 5465 N N . ALA B 1 6 ? -4.27 -56 -26.031 1 51.72 6 ALA B N 1
ATOM 5466 C CA . ALA B 1 6 ? -5.031 -56.094 -24.781 1 51.72 6 ALA B CA 1
ATOM 5467 C C . ALA B 1 6 ? -4.887 -57.469 -24.141 1 51.72 6 ALA B C 1
ATOM 5469 O O . ALA B 1 6 ? -5.305 -58.469 -24.734 1 51.72 6 ALA B O 1
ATOM 5470 N N . GLY B 1 7 ? -3.672 -57.719 -23.625 1 58.25 7 GLY B N 1
ATOM 5471 C CA . GLY B 1 7 ? -3.709 -58.969 -22.844 1 58.25 7 GLY B CA 1
ATOM 5472 C C . GLY B 1 7 ? -4.73 -58.906 -21.719 1 58.25 7 GLY B C 1
ATOM 5473 O O . GLY B 1 7 ? -5.41 -57.906 -21.531 1 58.25 7 GLY B O 1
ATOM 5474 N N . ASN B 1 8 ? -5.02 -60.031 -21.047 1 67.81 8 ASN B N 1
ATOM 5475 C CA . ASN B 1 8 ? -5.953 -60.219 -19.938 1 67.81 8 ASN B CA 1
ATOM 5476 C C . ASN B 1 8 ? -5.512 -59.438 -18.703 1 67.81 8 ASN B C 1
ATOM 5478 O O . ASN B 1 8 ? -4.352 -59.5 -18.312 1 67.81 8 ASN B O 1
ATOM 5482 N N . CYS B 1 9 ? -6.285 -58.344 -18.375 1 77.25 9 CYS B N 1
ATOM 5483 C CA . CYS B 1 9 ? -6.012 -57.562 -17.172 1 77.25 9 CYS B CA 1
ATOM 5484 C C . CYS B 1 9 ? -6.543 -58.312 -15.938 1 77.25 9 CYS B C 1
ATOM 5486 O O . CYS B 1 9 ? -7.641 -58.875 -15.969 1 77.25 9 CYS B O 1
ATOM 5488 N N . SER B 1 10 ? -5.734 -58.531 -14.992 1 81.81 10 SER B N 1
ATOM 5489 C CA . SER B 1 10 ? -6.188 -59.125 -13.742 1 81.81 10 SER B CA 1
ATOM 5490 C C . SER B 1 10 ? -7.137 -58.188 -13 1 81.81 10 SER B C 1
ATOM 5492 O O . SER B 1 10 ? -7.113 -57 -13.211 1 81.81 10 SER B O 1
ATOM 5494 N N . GLY B 1 11 ? -8.109 -58.719 -12.297 1 81.75 11 GLY B N 1
ATOM 5495 C CA . GLY B 1 11 ? -9.016 -57.938 -11.461 1 81.75 11 GLY B CA 1
ATOM 5496 C C . GLY B 1 11 ? -8.297 -57 -10.531 1 81.75 11 GLY B C 1
ATOM 5497 O O . GLY B 1 11 ? -8.742 -55.844 -10.32 1 81.75 11 GLY B O 1
ATOM 5498 N N . GLN B 1 12 ? -7.18 -57.438 -10.062 1 85.44 12 GLN B N 1
ATOM 5499 C CA . GLN B 1 12 ? -6.391 -56.594 -9.164 1 85.44 12 GLN B CA 1
ATOM 5500 C C . GLN B 1 12 ? -5.805 -55.406 -9.898 1 85.44 12 GLN B C 1
ATOM 5502 O O . GLN B 1 12 ? -5.762 -54.281 -9.359 1 85.44 12 GLN B O 1
ATOM 5507 N N . ALA B 1 13 ? -5.441 -55.562 -11.109 1 85.19 13 ALA B N 1
ATOM 5508 C CA . ALA B 1 13 ? -4.871 -54.5 -11.914 1 85.19 13 ALA B CA 1
ATOM 5509 C C . ALA B 1 13 ? -5.902 -53.406 -12.188 1 85.19 13 ALA B C 1
ATOM 5511 O O . ALA B 1 13 ? -5.59 -52.219 -12.109 1 85.19 13 ALA B O 1
ATOM 5512 N N . ILE B 1 14 ? -7.109 -53.812 -12.445 1 87.06 14 ILE B N 1
ATOM 5513 C CA . ILE B 1 14 ? -8.188 -52.875 -12.711 1 87.06 14 ILE B CA 1
ATOM 5514 C C . ILE B 1 14 ? -8.523 -52.094 -11.438 1 87.06 14 ILE B C 1
ATOM 5516 O O . ILE B 1 14 ? -8.75 -50.906 -11.484 1 87.06 14 ILE B O 1
ATOM 5520 N N . SER B 1 15 ? -8.484 -52.812 -10.344 1 89 15 SER B N 1
ATOM 5521 C CA . SER B 1 15 ? -8.766 -52.156 -9.07 1 89 15 SER B CA 1
ATOM 5522 C C . SER B 1 15 ? -7.668 -51.156 -8.703 1 89 15 SER B C 1
ATOM 5524 O O . SER B 1 15 ? -7.953 -50.062 -8.203 1 89 15 SER B O 1
ATOM 5526 N N . ASP B 1 16 ? -6.445 -51.5 -8.969 1 88.19 16 ASP B N 1
ATOM 5527 C CA . ASP B 1 16 ? -5.328 -50.625 -8.672 1 88.19 16 ASP B CA 1
ATOM 5528 C C . ASP B 1 16 ? -5.367 -49.375 -9.562 1 88.19 16 ASP B C 1
ATOM 5530 O O . ASP B 1 16 ? -5.062 -48.281 -9.102 1 88.19 16 ASP B O 1
ATOM 5534 N N . PHE B 1 17 ? -5.773 -49.594 -10.805 1 89.62 17 PHE B N 1
ATOM 5535 C CA . PHE B 1 17 ? -5.93 -48.469 -11.719 1 89.62 17 PHE B CA 1
ATOM 5536 C C . PHE B 1 17 ? -7 -47.5 -11.219 1 89.62 17 PHE B C 1
ATOM 5538 O O . PHE B 1 17 ? -6.773 -46.281 -11.148 1 89.62 17 PHE B O 1
ATOM 5545 N N . SER B 1 18 ? -8.078 -48.062 -10.781 1 90.94 18 SER B N 1
ATOM 5546 C CA . SER B 1 18 ? -9.18 -47.25 -10.297 1 90.94 18 SER B CA 1
ATOM 5547 C C . SER B 1 18 ? -8.797 -46.5 -9.023 1 90.94 18 SER B C 1
ATOM 5549 O O . SER B 1 18 ? -9.125 -45.344 -8.852 1 90.94 18 SER B O 1
ATOM 5551 N N . LYS B 1 19 ? -8.055 -47.094 -8.172 1 90.44 19 LYS B N 1
ATOM 5552 C CA . LYS B 1 19 ? -7.637 -46.438 -6.926 1 90.44 19 LYS B CA 1
ATOM 5553 C C . LYS B 1 19 ? -6.676 -45.281 -7.191 1 90.44 19 LYS B C 1
ATOM 5555 O O . LYS B 1 19 ? -6.738 -44.25 -6.527 1 90.44 19 LYS B O 1
ATOM 5560 N N . HIS B 1 20 ? -5.863 -45.438 -8.109 1 88.69 20 HIS B N 1
ATOM 5561 C CA . HIS B 1 20 ? -4.902 -44.406 -8.453 1 88.69 20 HIS B CA 1
ATOM 5562 C C . HIS B 1 20 ? -5.598 -43.188 -9.039 1 88.69 20 HIS B C 1
ATOM 5564 O O . HIS B 1 20 ? -5.336 -42.062 -8.617 1 88.69 20 HIS B O 1
ATOM 5570 N N . ILE B 1 21 ? -6.492 -43.438 -9.969 1 91.31 21 ILE B N 1
ATOM 5571 C CA . ILE B 1 21 ? -7.191 -42.344 -10.633 1 91.31 21 ILE B CA 1
ATOM 5572 C C . ILE B 1 21 ? -8.117 -41.656 -9.633 1 91.31 21 ILE B C 1
ATOM 5574 O O . ILE B 1 21 ? -8.164 -40.438 -9.586 1 91.31 21 ILE B O 1
ATOM 5578 N N . ASP B 1 22 ? -8.75 -42.438 -8.812 1 92.12 22 ASP B N 1
ATOM 5579 C CA . ASP B 1 22 ? -9.633 -41.844 -7.805 1 92.12 22 ASP B CA 1
ATOM 5580 C C . ASP B 1 22 ? -8.836 -41.031 -6.793 1 92.12 22 ASP B C 1
ATOM 5582 O O . ASP B 1 22 ? -9.289 -39.969 -6.352 1 92.12 22 ASP B O 1
ATOM 5586 N N . GLY B 1 23 ? -7.734 -41.562 -6.43 1 89.38 23 GLY B N 1
ATOM 5587 C CA . GLY B 1 23 ? -6.887 -40.812 -5.512 1 89.38 23 GLY B CA 1
ATOM 5588 C C . GLY B 1 23 ? -6.418 -39.5 -6.07 1 89.38 23 GLY B C 1
ATOM 5589 O O . GLY B 1 23 ? -6.426 -38.469 -5.367 1 89.38 23 GLY B O 1
ATOM 5590 N N . GLN B 1 24 ? -6.059 -39.469 -7.25 1 89.06 24 GLN B N 1
ATOM 5591 C CA . GLN B 1 24 ? -5.617 -38.25 -7.902 1 89.06 24 GLN B CA 1
ATOM 5592 C C . GLN B 1 24 ? -6.773 -37.25 -8.055 1 89.06 24 GLN B C 1
ATOM 5594 O O . GLN B 1 24 ? -6.609 -36.062 -7.809 1 89.06 24 GLN B O 1
ATOM 5599 N N . LEU B 1 25 ? -7.887 -37.781 -8.477 1 92.5 25 LEU 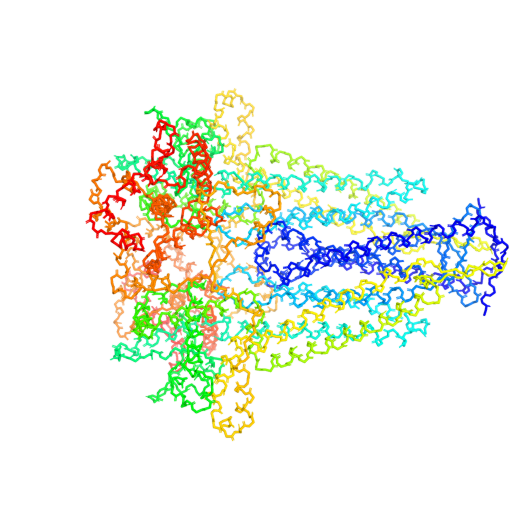B N 1
ATOM 5600 C CA . LEU B 1 25 ? -9.055 -36.938 -8.664 1 92.5 25 LEU B CA 1
ATOM 5601 C C . LEU B 1 25 ? -9.531 -36.344 -7.336 1 92.5 25 LEU B C 1
ATOM 5603 O O . LEU B 1 25 ? -9.969 -35.219 -7.273 1 92.5 25 LEU B O 1
ATOM 5607 N N . MET B 1 26 ? -9.438 -37.156 -6.324 1 92.56 26 MET B N 1
ATOM 5608 C CA . MET B 1 26 ? -9.82 -36.656 -5 1 92.56 26 MET B CA 1
ATOM 5609 C C . MET B 1 26 ? -8.906 -35.531 -4.562 1 92.56 26 MET B C 1
ATOM 5611 O O . MET B 1 26 ? -9.375 -34.531 -3.996 1 92.56 26 MET B O 1
ATOM 5615 N N . ARG B 1 27 ? -7.648 -35.625 -4.793 1 89.81 27 ARG B N 1
ATOM 5616 C CA . ARG B 1 27 ? -6.707 -34.562 -4.449 1 89.81 27 ARG B CA 1
ATOM 5617 C C . ARG B 1 27 ? -7 -33.281 -5.246 1 89.81 27 ARG B C 1
ATOM 5619 O O . ARG B 1 27 ? -7.004 -32.188 -4.688 1 89.81 27 ARG B O 1
ATOM 5626 N N . VAL B 1 28 ? -7.266 -33.469 -6.492 1 91.75 28 VAL B N 1
ATOM 5627 C CA . VAL B 1 28 ? -7.559 -32.344 -7.363 1 91.75 28 VAL B CA 1
ATOM 5628 C C . VAL B 1 28 ? -8.867 -31.672 -6.922 1 91.75 28 VAL B C 1
ATOM 5630 O O . VAL B 1 28 ? -8.945 -30.438 -6.828 1 91.75 28 VAL B O 1
ATOM 5633 N N . ASN B 1 29 ? -9.852 -32.469 -6.594 1 92.81 29 ASN B N 1
ATOM 5634 C CA . ASN B 1 29 ? -11.133 -31.953 -6.145 1 92.81 29 ASN B CA 1
ATOM 5635 C C . ASN B 1 29 ? -11 -31.234 -4.805 1 92.81 29 ASN B C 1
ATOM 5637 O O . ASN B 1 29 ? -11.648 -30.203 -4.578 1 92.81 29 ASN B O 1
ATOM 5641 N N . ALA B 1 30 ? -10.188 -31.75 -3.986 1 91.75 30 ALA B N 1
ATOM 5642 C CA . ALA B 1 30 ? -9.953 -31.094 -2.707 1 91.75 30 ALA B CA 1
ATOM 5643 C C . ALA B 1 30 ? -9.32 -29.703 -2.91 1 91.75 30 ALA B C 1
ATOM 5645 O O . ALA B 1 30 ? -9.703 -28.75 -2.242 1 91.75 30 ALA B O 1
ATOM 5646 N N . LEU B 1 31 ? -8.43 -29.625 -3.803 1 90.81 31 LEU B N 1
ATOM 5647 C CA . LEU B 1 31 ? -7.781 -28.359 -4.094 1 90.81 31 LEU B CA 1
ATOM 5648 C C . LEU B 1 31 ? -8.758 -27.391 -4.762 1 90.81 31 LEU B C 1
ATOM 5650 O O . LEU B 1 31 ? -8.727 -26.188 -4.496 1 90.81 31 LEU B O 1
ATOM 5654 N N . LEU B 1 32 ? -9.633 -27.953 -5.551 1 88.25 32 LEU B N 1
ATOM 5655 C CA . LEU B 1 32 ? -10.641 -27.125 -6.207 1 88.25 32 LEU B CA 1
ATOM 5656 C C . LEU B 1 32 ? -11.617 -26.547 -5.191 1 88.25 32 LEU B C 1
ATOM 5658 O O . LEU B 1 32 ? -11.992 -25.375 -5.273 1 88.25 32 LEU B O 1
ATOM 5662 N N . VAL B 1 33 ? -11.977 -27.359 -4.277 1 86.75 33 VAL B N 1
ATOM 5663 C CA . VAL B 1 33 ? -12.883 -26.906 -3.232 1 86.75 33 VAL B CA 1
ATOM 5664 C C . VAL B 1 33 ? -12.195 -25.844 -2.375 1 86.75 33 VAL B C 1
ATOM 5666 O O . VAL B 1 33 ? -12.797 -24.812 -2.049 1 86.75 33 VAL B O 1
ATOM 5669 N N . ALA B 1 34 ? -10.969 -26.094 -2.066 1 85.19 34 ALA B N 1
ATOM 5670 C CA . ALA B 1 34 ? -10.203 -25.109 -1.301 1 85.19 34 ALA B CA 1
ATOM 5671 C C . ALA B 1 34 ? -10.094 -23.797 -2.057 1 85.19 34 ALA B C 1
ATOM 5673 O O . ALA B 1 34 ? -10.25 -22.719 -1.468 1 85.19 34 ALA B O 1
ATOM 5674 N N . SER B 1 35 ? -9.945 -23.906 -3.266 1 82.94 35 SER B N 1
ATOM 5675 C CA . SER B 1 35 ? -9.836 -22.703 -4.098 1 82.94 35 SER B CA 1
ATOM 5676 C C . SER B 1 35 ? -11.164 -21.953 -4.156 1 82.94 35 SER B C 1
ATOM 5678 O O . SER B 1 35 ? -11.188 -20.719 -4.141 1 82.94 35 SER B O 1
ATOM 5680 N N . THR B 1 36 ? -12.25 -22.672 -4.18 1 79.94 36 THR B N 1
ATOM 5681 C CA . THR B 1 36 ? -13.57 -22.047 -4.203 1 79.94 36 THR B CA 1
ATOM 5682 C C . THR B 1 36 ? -13.844 -21.297 -2.904 1 79.94 36 THR B C 1
ATOM 5684 O O . THR B 1 36 ? -14.406 -20.203 -2.924 1 79.94 36 THR B O 1
ATOM 5687 N N . ILE B 1 37 ? -13.398 -21.828 -1.923 1 77.38 37 ILE B N 1
ATOM 5688 C CA . ILE B 1 37 ? -13.578 -21.188 -0.626 1 77.38 37 ILE B CA 1
ATOM 5689 C C . ILE B 1 37 ? -12.75 -19.906 -0.566 1 77.38 37 ILE B C 1
ATOM 5691 O O . ILE B 1 37 ? -13.234 -18.859 -0.138 1 77.38 37 ILE B O 1
ATOM 5695 N N . VAL B 1 38 ? -11.664 -20.031 -1.01 1 75.25 38 VAL B N 1
ATOM 5696 C CA . VAL B 1 38 ? -10.75 -18.891 -0.994 1 75.25 38 VAL B CA 1
ATOM 5697 C C . VAL B 1 38 ? -11.32 -17.766 -1.849 1 75.25 38 VAL B C 1
ATOM 5699 O O . VAL B 1 38 ? -11.305 -16.594 -1.439 1 75.25 38 VAL B O 1
ATOM 5702 N N . ILE B 1 39 ? -11.906 -18.094 -2.896 1 76.25 39 ILE B N 1
ATOM 5703 C CA . ILE B 1 39 ? -12.492 -17.109 -3.795 1 76.25 39 ILE B CA 1
ATOM 5704 C C . ILE B 1 39 ? -13.75 -16.516 -3.158 1 76.25 39 ILE B C 1
ATOM 5706 O O . ILE B 1 39 ? -13.992 -15.312 -3.268 1 76.25 39 ILE B O 1
ATOM 5710 N N . GLY B 1 40 ? -14.531 -17.422 -2.58 1 73.69 40 GLY B N 1
ATOM 5711 C CA . GLY B 1 40 ? -15.688 -16.922 -1.856 1 73.69 40 GLY B CA 1
ATOM 5712 C C . GLY B 1 40 ? -15.328 -15.859 -0.836 1 73.69 40 GLY B C 1
ATOM 5713 O O . GLY B 1 40 ? -16.016 -14.836 -0.727 1 73.69 40 GLY B O 1
ATOM 5714 N N . VAL B 1 41 ? -14.219 -15.984 -0.281 1 72.5 41 VAL B N 1
ATOM 5715 C CA . VAL B 1 41 ? -13.727 -15.039 0.712 1 72.5 41 VAL B CA 1
ATOM 5716 C C . VAL B 1 41 ? -13.273 -13.758 0.02 1 72.5 41 VAL B C 1
ATOM 5718 O O . VAL B 1 41 ? -13.602 -12.648 0.467 1 72.5 41 VAL B O 1
ATOM 5721 N N . MET B 1 42 ? -12.688 -13.938 -1.072 1 72.62 42 MET B N 1
ATOM 5722 C CA . MET B 1 42 ? -12.172 -12.789 -1.814 1 72.62 42 MET B CA 1
ATOM 5723 C C . MET B 1 42 ? -13.312 -11.906 -2.307 1 72.62 42 MET B C 1
ATOM 5725 O O . MET B 1 42 ? -13.289 -10.688 -2.113 1 72.62 42 MET B O 1
ATOM 5729 N N . VAL B 1 43 ? -14.305 -12.484 -2.832 1 69.81 43 VAL B N 1
ATOM 5730 C CA . VAL B 1 43 ? -15.43 -11.742 -3.398 1 69.81 43 VAL B CA 1
ATOM 5731 C C . VAL B 1 43 ? -16.297 -11.188 -2.275 1 69.81 43 VAL B C 1
ATOM 5733 O O . VAL B 1 43 ? -16.75 -10.039 -2.344 1 69.81 43 VAL B O 1
ATOM 5736 N N . GLY B 1 44 ? -16.469 -11.969 -1.266 1 67.62 44 GLY B N 1
ATOM 5737 C CA . GLY B 1 44 ? -17.25 -11.508 -0.131 1 67.62 44 GLY B CA 1
ATOM 5738 C C . GLY B 1 44 ? -16.656 -10.281 0.547 1 67.62 44 GLY B C 1
ATOM 5739 O O . GLY B 1 44 ? -17.359 -9.297 0.792 1 67.62 44 GLY B O 1
ATOM 5740 N N . ILE B 1 45 ? -15.406 -10.281 0.694 1 67 45 ILE B N 1
ATOM 5741 C CA . ILE B 1 45 ? -14.727 -9.188 1.382 1 67 45 ILE B CA 1
ATOM 5742 C C . ILE B 1 45 ? -14.562 -8 0.433 1 67 45 ILE B C 1
ATOM 5744 O O . ILE B 1 45 ? -14.734 -6.848 0.836 1 67 45 ILE B O 1
ATOM 5748 N N . GLY B 1 46 ? -14.219 -8.344 -0.811 1 64.19 46 GLY B N 1
ATOM 5749 C CA . GLY B 1 46 ? -14.023 -7.281 -1.783 1 64.19 46 GLY B CA 1
ATOM 5750 C C . GLY B 1 46 ? -15.289 -6.5 -2.07 1 64.19 46 GLY B C 1
ATOM 5751 O O . GLY B 1 46 ? -15.258 -5.273 -2.17 1 64.19 46 GLY B O 1
ATOM 5752 N N . ALA B 1 47 ? -16.391 -7.133 -2.248 1 61.84 47 ALA B N 1
ATOM 5753 C CA . ALA B 1 47 ? -17.641 -6.508 -2.656 1 61.84 47 ALA B CA 1
ATOM 5754 C C . ALA B 1 47 ? -18.375 -5.906 -1.46 1 61.84 47 ALA B C 1
ATOM 5756 O O . ALA B 1 47 ? -18.938 -4.82 -1.558 1 61.84 47 ALA B O 1
ATOM 5757 N N . TYR B 1 48 ? -18.344 -6.613 -0.324 1 58.81 48 TYR B N 1
ATOM 5758 C CA . TYR B 1 48 ? -19.281 -6.203 0.716 1 58.81 48 TYR B CA 1
ATOM 5759 C C . TYR B 1 48 ? -18.547 -5.664 1.934 1 58.81 48 TYR B C 1
ATOM 5761 O O . TYR B 1 48 ? -19.141 -5.027 2.805 1 58.81 48 TYR B O 1
ATOM 5769 N N . GLY B 1 49 ? -17.234 -5.93 1.912 1 57.81 49 GLY B N 1
ATOM 5770 C CA . GLY B 1 49 ? -16.562 -5.59 3.158 1 57.81 49 GLY B CA 1
ATOM 5771 C C . GLY B 1 49 ? -15.609 -4.422 3.02 1 57.81 49 GLY B C 1
ATOM 5772 O O . GLY B 1 49 ? -14.562 -4.387 3.678 1 57.81 49 GLY B O 1
ATOM 5773 N N . GLN B 1 50 ? -15.938 -3.453 2.105 1 59.47 50 GLN B N 1
ATOM 5774 C CA . GLN B 1 50 ? -15 -2.359 1.889 1 59.47 50 GLN B CA 1
ATOM 5775 C C . GLN B 1 50 ? -14.586 -1.716 3.209 1 59.47 50 GLN B C 1
ATOM 5777 O O . GLN B 1 50 ? -13.445 -1.287 3.367 1 59.47 50 GLN B O 1
ATOM 5782 N N . ARG B 1 51 ? -15.578 -1.779 4.148 1 57.59 51 ARG B N 1
ATOM 5783 C CA . ARG B 1 51 ? -15.312 -1.169 5.445 1 57.59 51 ARG B CA 1
ATOM 5784 C C . ARG B 1 51 ? -14.336 -2.014 6.262 1 57.59 51 ARG B C 1
ATOM 5786 O O . ARG B 1 51 ? -13.617 -1.49 7.113 1 57.59 51 ARG B O 1
ATOM 5793 N N . TYR B 1 52 ? -14.43 -3.293 5.871 1 57.16 52 TYR B N 1
ATOM 5794 C CA . TYR B 1 52 ? -13.664 -4.184 6.742 1 57.16 52 TYR B CA 1
ATOM 5795 C C . TYR B 1 52 ? -12.289 -4.473 6.156 1 57.16 52 TYR B C 1
ATOM 5797 O O . TYR B 1 52 ? -11.492 -5.203 6.75 1 57.16 52 TYR B O 1
ATOM 5805 N N . ARG B 1 53 ? -12.109 -3.926 5.023 1 60.47 53 ARG B N 1
ATOM 5806 C CA . ARG B 1 53 ? -10.82 -4.18 4.379 1 60.47 53 ARG B CA 1
ATOM 5807 C C . ARG B 1 53 ? -9.664 -3.746 5.273 1 60.47 53 ARG B C 1
ATOM 5809 O O . ARG B 1 53 ? -8.562 -4.285 5.176 1 60.47 53 ARG B O 1
ATOM 5816 N N . HIS B 1 54 ? -10.07 -2.928 6.285 1 60.47 54 HIS B N 1
ATOM 5817 C CA . HIS B 1 54 ? -9 -2.393 7.113 1 60.47 54 HIS B CA 1
ATOM 5818 C C . HIS B 1 54 ? -8.766 -3.266 8.344 1 60.47 54 HIS B C 1
ATOM 5820 O O . HIS B 1 54 ? -7.793 -3.064 9.07 1 60.47 54 HIS B O 1
ATOM 5826 N N . HIS B 1 55 ? -9.641 -4.266 8.484 1 65 55 HIS B N 1
ATOM 5827 C CA . HIS B 1 55 ? -9.391 -5.199 9.578 1 65 55 HIS B CA 1
ATOM 5828 C C . HIS B 1 55 ? -8.258 -6.16 9.234 1 65 55 HIS B C 1
ATOM 5830 O O . HIS B 1 55 ? -8.234 -6.727 8.141 1 65 55 HIS B O 1
ATOM 5836 N N . PRO B 1 56 ? -7.297 -6.301 10.062 1 67.88 56 PRO B N 1
ATOM 5837 C CA . PRO B 1 56 ? -6.094 -7.086 9.766 1 67.88 56 PRO B CA 1
ATOM 5838 C C . PRO B 1 56 ? -6.414 -8.523 9.375 1 67.88 56 PRO B C 1
ATOM 5840 O O . PRO B 1 56 ? -5.797 -9.07 8.461 1 67.88 56 PRO B O 1
ATOM 5843 N N . LEU B 1 57 ? -7.422 -9.133 10.023 1 71.94 57 LEU B N 1
ATOM 5844 C CA . LEU B 1 57 ? -7.754 -10.523 9.727 1 71.94 57 LEU B CA 1
ATOM 5845 C C . LEU B 1 57 ? -8.375 -10.656 8.344 1 71.94 57 LEU B C 1
ATOM 5847 O O . LEU B 1 57 ? -8.039 -11.57 7.59 1 71.94 57 LEU B O 1
ATOM 5851 N N . THR B 1 58 ? -9.25 -9.688 8.086 1 74 58 THR B N 1
ATOM 5852 C CA . THR B 1 58 ? -9.906 -9.734 6.789 1 74 58 THR B CA 1
ATOM 5853 C C . THR B 1 58 ? -8.906 -9.453 5.668 1 74 58 THR B C 1
ATOM 5855 O O . THR B 1 58 ? -8.969 -10.07 4.605 1 74 58 THR B O 1
ATOM 5858 N N . SER B 1 59 ? -8.039 -8.648 5.973 1 74.69 59 SER B N 1
ATOM 5859 C CA . SER B 1 59 ? -7.008 -8.344 4.988 1 74.69 59 SER B CA 1
ATOM 5860 C C . SER B 1 59 ? -6.082 -9.539 4.777 1 74.69 59 SER B C 1
ATOM 5862 O O . SER B 1 59 ? -5.652 -9.805 3.65 1 74.69 59 SER B O 1
ATOM 5864 N N . PHE B 1 60 ? -5.895 -10.312 5.82 1 74.5 60 PHE B N 1
ATOM 5865 C CA . PHE B 1 60 ? -5.062 -11.508 5.73 1 74.5 60 PHE B CA 1
ATOM 5866 C C . PHE B 1 60 ? -5.734 -12.57 4.871 1 74.5 60 PHE B C 1
ATOM 5868 O O . PHE B 1 60 ? -5.098 -13.172 4.004 1 74.5 60 PHE B O 1
ATOM 5875 N N . PHE B 1 61 ? -6.93 -12.68 5.109 1 76.62 61 PHE B N 1
ATOM 5876 C CA . PHE B 1 61 ? -7.656 -13.688 4.344 1 76.62 61 PHE B CA 1
ATOM 5877 C C . PHE B 1 61 ? -7.766 -13.281 2.881 1 76.62 61 PHE B C 1
ATOM 5879 O O . PHE B 1 61 ? -7.656 -14.125 1.986 1 76.62 61 PHE B O 1
ATOM 5886 N N . PHE B 1 62 ? -7.957 -12.109 2.662 1 78 62 PHE B N 1
ATOM 5887 C CA . PHE B 1 62 ? -8.078 -11.617 1.293 1 78 62 PHE B CA 1
ATOM 5888 C C . PHE B 1 62 ? -6.758 -11.781 0.545 1 78 62 PHE B C 1
ATOM 5890 O O . PHE B 1 62 ? -6.734 -12.273 -0.586 1 78 62 PHE B O 1
ATOM 5897 N N . LEU B 1 63 ? -5.672 -11.445 1.156 1 77.31 63 LEU B N 1
ATOM 5898 C CA . LEU B 1 63 ? -4.352 -11.547 0.545 1 77.31 63 LEU B CA 1
ATOM 5899 C C . LEU B 1 63 ? -3.965 -13.008 0.332 1 77.31 63 LEU B C 1
ATOM 5901 O O . LEU B 1 63 ? -3.395 -13.359 -0.704 1 77.31 63 LEU B O 1
ATOM 5905 N N . GLY B 1 64 ? -4.301 -13.805 1.324 1 80.56 64 GLY B N 1
ATOM 5906 C CA . GLY B 1 64 ? -4.027 -15.227 1.188 1 80.56 64 GLY B CA 1
ATOM 5907 C C . GLY B 1 64 ? -4.801 -15.875 0.055 1 80.56 64 GLY B C 1
ATOM 5908 O O . GLY B 1 64 ? -4.242 -16.656 -0.72 1 80.56 64 GLY B O 1
ATOM 5909 N N . ALA B 1 65 ? -5.996 -15.484 -0.012 1 81.75 65 ALA B N 1
ATOM 5910 C CA . ALA B 1 65 ? -6.84 -16.047 -1.067 1 81.75 65 ALA B CA 1
ATOM 5911 C C . ALA B 1 65 ? -6.359 -15.594 -2.445 1 81.75 65 ALA B C 1
ATOM 5913 O O . ALA B 1 65 ? -6.289 -16.406 -3.375 1 81.75 65 ALA B O 1
ATOM 5914 N N . SER B 1 66 ? -5.957 -14.414 -2.584 1 80.25 66 SER B N 1
ATOM 5915 C CA . SER B 1 66 ? -5.516 -13.883 -3.869 1 80.25 66 SER B CA 1
ATOM 5916 C C . SER B 1 66 ? -4.164 -14.461 -4.273 1 80.25 66 SER B C 1
ATOM 5918 O O . SER B 1 66 ? -3.902 -14.68 -5.457 1 80.25 66 SER B O 1
ATOM 5920 N N . THR B 1 67 ? -3.383 -14.781 -3.287 1 83.25 67 THR B N 1
ATOM 5921 C CA . THR B 1 67 ? -2.047 -15.305 -3.564 1 83.25 67 THR B CA 1
ATOM 5922 C C . THR B 1 67 ? -2.104 -16.781 -3.928 1 83.25 67 THR B C 1
ATOM 5924 O O . THR B 1 67 ? -1.324 -17.25 -4.758 1 83.25 67 THR B O 1
ATOM 5927 N N . LEU B 1 68 ? -3.051 -17.469 -3.377 1 88.81 68 LEU B N 1
ATOM 5928 C CA . LEU B 1 68 ? -3.057 -18.922 -3.523 1 88.81 68 LEU B CA 1
ATOM 5929 C C . LEU B 1 68 ? -3.924 -19.344 -4.703 1 88.81 68 LEU B C 1
ATOM 5931 O O . LEU B 1 68 ? -3.809 -20.469 -5.191 1 88.81 68 LEU B O 1
ATOM 5935 N N . PHE B 1 69 ? -4.762 -18.516 -5.223 1 87.5 69 PHE B N 1
ATOM 5936 C CA . PHE B 1 69 ? -5.715 -18.891 -6.262 1 87.5 69 PHE B CA 1
ATOM 5937 C C . PHE B 1 69 ? -4.988 -19.375 -7.512 1 87.5 69 PHE B C 1
ATOM 5939 O O . PHE B 1 69 ? -5.227 -20.484 -7.984 1 87.5 69 PHE B O 1
ATOM 5946 N N . LEU B 1 70 ? -4.043 -18.609 -7.984 1 89.94 70 LEU B N 1
ATOM 5947 C CA . LEU B 1 70 ? -3.422 -18.906 -9.266 1 89.94 70 LEU B CA 1
ATOM 5948 C C . LEU B 1 70 ? -2.482 -20.094 -9.156 1 89.94 70 LEU B C 1
ATOM 5950 O O . LEU B 1 70 ? -2.459 -20.969 -10.031 1 89.94 70 LEU B O 1
ATOM 5954 N N . PRO B 1 71 ? -1.732 -20.203 -8.07 1 92.38 71 PRO B N 1
ATOM 5955 C CA . PRO B 1 71 ? -0.889 -21.391 -7.938 1 92.38 71 PRO B CA 1
ATOM 5956 C C . PRO B 1 71 ? -1.699 -22.672 -7.84 1 92.38 71 PRO B C 1
ATOM 5958 O O . PRO B 1 71 ? -1.337 -23.688 -8.453 1 92.38 71 PRO B O 1
ATOM 5961 N N . ILE B 1 72 ? -2.752 -22.656 -7.145 1 91.69 72 ILE B N 1
ATOM 5962 C CA . ILE B 1 72 ? -3.592 -23.844 -7.023 1 91.69 72 ILE B CA 1
ATOM 5963 C C . ILE B 1 72 ? -4.211 -24.188 -8.375 1 91.69 72 ILE B C 1
ATOM 5965 O O . ILE B 1 72 ? -4.215 -25.344 -8.797 1 91.69 72 ILE B O 1
ATOM 5969 N N . LEU B 1 73 ? -4.656 -23.156 -9.062 1 91.69 73 LEU B N 1
ATOM 5970 C CA . LEU B 1 73 ? -5.254 -23.359 -10.375 1 91.69 73 LEU B CA 1
ATOM 5971 C C . LEU B 1 73 ? -4.242 -23.953 -11.352 1 91.69 73 LEU B C 1
ATOM 5973 O O . LEU B 1 73 ? -4.559 -24.875 -12.094 1 91.69 73 LEU B O 1
ATOM 5977 N N . SER B 1 74 ? -3.059 -23.359 -11.297 1 93.62 74 SER B N 1
ATOM 5978 C CA . SER B 1 74 ? -2.023 -23.844 -12.203 1 93.62 74 SER B CA 1
ATOM 5979 C C . SER B 1 74 ? -1.666 -25.297 -11.93 1 93.62 74 SER B C 1
ATOM 5981 O O . SER B 1 74 ? -1.49 -26.094 -12.859 1 93.62 74 SER B O 1
ATOM 5983 N N . TYR B 1 75 ? -1.631 -25.641 -10.633 1 94.12 75 TYR B N 1
ATOM 5984 C CA . TYR B 1 75 ? -1.342 -27.016 -10.242 1 94.12 75 TYR B CA 1
ATOM 5985 C C . TYR B 1 75 ? -2.449 -27.953 -10.703 1 94.12 75 TYR B C 1
ATOM 5987 O O . TYR B 1 75 ? -2.178 -29.016 -11.258 1 94.12 75 TYR B O 1
ATOM 5995 N N . VAL B 1 76 ? -3.645 -27.594 -10.57 1 92.81 76 VAL B N 1
ATOM 5996 C CA . VAL B 1 76 ? -4.805 -28.422 -10.898 1 92.81 76 VAL B CA 1
ATOM 5997 C C . VAL B 1 76 ? -4.906 -28.578 -12.414 1 92.81 76 VAL B C 1
ATOM 5999 O O . VAL B 1 76 ? -5.102 -29.703 -12.914 1 92.81 76 VAL B O 1
ATOM 6002 N N . VAL B 1 77 ? -4.754 -27.5 -13.172 1 93.06 77 VAL B N 1
ATOM 6003 C CA . VAL B 1 77 ? -4.867 -27.547 -14.625 1 93.06 77 VAL B CA 1
ATOM 6004 C C . VAL B 1 77 ? -3.779 -28.453 -15.203 1 93.06 77 VAL B C 1
ATOM 6006 O O . VAL B 1 77 ? -4.043 -29.266 -16.094 1 93.06 77 VAL B O 1
ATOM 6009 N N . SER B 1 78 ? -2.613 -28.328 -14.664 1 92.56 78 SER B N 1
ATOM 6010 C CA . SER B 1 78 ? -1.512 -29.141 -15.148 1 92.56 78 SER B CA 1
ATOM 6011 C C . SER B 1 78 ? -1.736 -30.609 -14.82 1 92.56 78 SER B C 1
ATOM 6013 O O . SER B 1 78 ? -1.479 -31.484 -15.656 1 92.56 78 SER B O 1
ATOM 6015 N N . THR B 1 79 ? -2.287 -30.922 -13.656 1 91.69 79 THR B N 1
ATOM 6016 C CA . THR B 1 79 ? -2.539 -32.312 -13.25 1 91.69 79 THR B CA 1
ATOM 6017 C C . THR B 1 79 ? -3.621 -32.938 -14.117 1 91.69 79 THR B C 1
ATOM 6019 O O . THR B 1 79 ? -3.453 -34.062 -14.609 1 91.69 79 THR B O 1
ATOM 6022 N N . ILE B 1 80 ? -4.66 -32.219 -14.352 1 91.38 80 ILE B N 1
ATOM 6023 C CA . ILE B 1 80 ? -5.754 -32.75 -15.156 1 91.38 80 ILE B CA 1
ATOM 6024 C C . ILE B 1 80 ? -5.301 -32.906 -16.609 1 91.38 80 ILE B C 1
ATOM 6026 O O . ILE B 1 80 ? -5.613 -33.906 -17.25 1 91.38 80 ILE B O 1
ATOM 6030 N N . SER B 1 81 ? -4.547 -31.922 -17.078 1 88.56 81 SER B N 1
ATOM 6031 C CA . SER B 1 81 ? -4.051 -31.969 -18.453 1 88.56 81 SER B CA 1
ATOM 6032 C C . SER B 1 81 ? -3.082 -33.125 -18.656 1 88.56 81 SER B C 1
ATOM 6034 O O . SER B 1 81 ? -3.014 -33.719 -19.75 1 88.56 81 SER B O 1
ATOM 6036 N N . GLY B 1 82 ? -2.334 -33.5 -17.594 1 85.12 82 GLY B N 1
ATOM 6037 C CA . GLY B 1 82 ? -1.401 -34.625 -17.672 1 85.12 82 GLY B CA 1
ATOM 6038 C C . GLY B 1 82 ? -2.09 -35.969 -17.766 1 85.12 82 GLY B C 1
ATOM 6039 O O . GLY B 1 82 ? -1.504 -36.938 -18.25 1 85.12 82 GLY B O 1
ATOM 6040 N N . ASN B 1 83 ? -3.326 -36.031 -17.375 1 86.62 83 ASN B N 1
ATOM 6041 C CA . ASN B 1 83 ? -4.082 -37.281 -17.406 1 86.62 83 ASN B CA 1
ATOM 6042 C C . ASN B 1 83 ? -4.953 -37.375 -18.641 1 86.62 83 ASN B C 1
ATOM 6044 O O . ASN B 1 83 ? -5.746 -38.312 -18.781 1 86.62 83 ASN B O 1
ATOM 6048 N N . GLN B 1 84 ? -4.812 -36.375 -19.5 1 87.5 84 GLN B N 1
ATOM 6049 C CA . GLN B 1 84 ? -5.555 -36.406 -20.766 1 87.5 84 GLN B CA 1
ATOM 6050 C C . GLN B 1 84 ? -4.879 -37.344 -21.766 1 87.5 84 GLN B C 1
ATOM 6052 O O . GLN B 1 84 ? -3.678 -37.219 -22.016 1 87.5 84 GLN B O 1
ATOM 6057 N N . GLY B 1 85 ? -5.605 -38.25 -22.297 1 84.38 85 GLY B N 1
ATOM 6058 C CA . GLY B 1 85 ? -5.051 -39.219 -23.234 1 84.38 85 GLY B CA 1
ATOM 6059 C C . GLY B 1 85 ? -4.629 -40.5 -22.594 1 84.38 85 GLY B C 1
ATOM 6060 O O . GLY B 1 85 ? -5.293 -41 -21.672 1 84.38 85 GLY B O 1
ATOM 6061 N N . PRO B 1 86 ? -3.588 -41.031 -23.047 1 87.25 86 PRO B N 1
ATOM 6062 C CA . PRO B 1 86 ? -3.154 -42.312 -22.484 1 87.25 86 PRO B CA 1
ATOM 6063 C C . PRO B 1 86 ? -2.518 -42.156 -21.109 1 87.25 86 PRO B C 1
ATOM 6065 O O . PRO B 1 86 ? -1.662 -41.281 -20.906 1 87.25 86 PRO B O 1
ATOM 6068 N N . VAL B 1 87 ? -2.977 -42.906 -20.203 1 88.19 87 VAL B N 1
ATOM 6069 C CA . VAL B 1 87 ? -2.459 -42.938 -18.844 1 88.19 87 VAL B CA 1
ATOM 6070 C C . VAL B 1 87 ? -1.989 -44.344 -18.5 1 88.19 87 VAL B C 1
ATOM 6072 O O . VAL B 1 87 ? -2.607 -45.344 -18.922 1 88.19 87 VAL B O 1
ATOM 6075 N N . ALA B 1 88 ? -0.854 -44.469 -17.891 1 87.5 88 ALA B N 1
ATOM 6076 C CA . ALA B 1 88 ? -0.31 -45.75 -17.5 1 87.5 88 ALA B CA 1
ATOM 6077 C C . ALA B 1 88 ? -0.124 -45.844 -15.984 1 87.5 88 ALA B C 1
ATOM 6079 O O . ALA B 1 88 ? 0.288 -44.875 -15.344 1 87.5 88 ALA B O 1
ATOM 6080 N N . VAL B 1 89 ? -0.589 -46.938 -15.43 1 84.69 89 VAL B N 1
ATOM 6081 C CA . VAL B 1 89 ? -0.431 -47.188 -14 1 84.69 89 VAL B CA 1
ATOM 6082 C C . VAL B 1 89 ? 0.242 -48.531 -13.781 1 84.69 89 VAL B C 1
ATOM 6084 O O . VAL B 1 89 ? -0.03 -49.5 -14.508 1 84.69 89 VAL B O 1
ATOM 6087 N N . LEU B 1 90 ? 1.187 -48.531 -12.828 1 80.5 90 LEU B N 1
ATOM 6088 C CA . LEU B 1 90 ? 1.88 -49.781 -12.5 1 80.5 90 LEU B CA 1
ATOM 6089 C C . LEU B 1 90 ? 1.145 -50.531 -11.406 1 80.5 90 LEU B C 1
ATOM 6091 O O . LEU B 1 90 ? 0.812 -49.969 -10.367 1 80.5 90 LEU B O 1
ATOM 6095 N N . SER B 1 91 ? 0.668 -51.656 -11.789 1 77.38 91 SER B N 1
ATOM 6096 C CA . SER B 1 91 ? 0.101 -52.562 -10.805 1 77.38 91 SER B CA 1
ATOM 6097 C C . SER B 1 91 ? 0.945 -53.812 -10.68 1 77.38 91 SER B C 1
ATOM 6099 O O . SER B 1 91 ? 0.957 -54.656 -11.578 1 77.38 91 SER B O 1
ATOM 6101 N N . ASP B 1 92 ? 1.582 -54.062 -9.484 1 72.06 92 ASP B N 1
ATOM 6102 C CA . ASP B 1 92 ? 2.422 -55.219 -9.188 1 72.06 92 ASP B CA 1
ATOM 6103 C C . ASP B 1 92 ? 3.408 -55.5 -10.328 1 72.06 92 ASP B C 1
ATOM 6105 O O . ASP B 1 92 ? 4.316 -54.688 -10.562 1 72.06 92 ASP B O 1
ATOM 6109 N N . THR B 1 93 ? 3.127 -56.375 -11.328 1 65.94 93 THR B N 1
ATOM 6110 C CA . THR B 1 93 ? 4.098 -56.75 -12.359 1 65.94 93 THR B CA 1
ATOM 6111 C C . THR B 1 93 ? 3.568 -56.375 -13.742 1 65.94 93 THR B C 1
ATOM 6113 O O . THR B 1 93 ? 4.18 -56.719 -14.75 1 65.94 93 THR B O 1
ATOM 6116 N N . GLN B 1 94 ? 2.41 -55.594 -13.75 1 72.94 94 GLN B N 1
ATOM 6117 C CA . GLN B 1 94 ? 1.835 -55.25 -15.047 1 72.94 94 GLN B CA 1
ATOM 6118 C C . GLN B 1 94 ? 1.587 -53.75 -15.188 1 72.94 94 GLN B C 1
ATOM 6120 O O . GLN B 1 94 ? 1.245 -53.094 -14.211 1 72.94 94 GLN B O 1
ATOM 6125 N N . ILE B 1 95 ? 1.916 -53.188 -16.375 1 79.12 95 ILE B N 1
ATOM 6126 C CA . ILE B 1 95 ? 1.56 -51.812 -16.703 1 79.12 95 ILE B CA 1
ATOM 6127 C C . ILE B 1 95 ? 0.219 -51.781 -17.422 1 79.12 95 ILE B C 1
ATOM 6129 O O . ILE B 1 95 ? 0.057 -52.438 -18.469 1 79.12 95 ILE B O 1
ATOM 6133 N N . ILE B 1 96 ? -0.729 -51.219 -16.781 1 83.19 96 ILE B N 1
ATOM 6134 C CA . ILE B 1 96 ? -2.059 -51.094 -17.375 1 83.19 96 ILE B CA 1
ATOM 6135 C C . ILE B 1 96 ? -2.209 -49.719 -18.016 1 83.19 96 ILE B C 1
ATOM 6137 O O . ILE B 1 96 ? -1.807 -48.719 -17.438 1 83.19 96 ILE B O 1
ATOM 6141 N N . THR B 1 97 ? -2.652 -49.781 -19.234 1 85.88 97 THR B N 1
ATOM 6142 C CA . THR B 1 97 ? -2.85 -48.5 -19.953 1 85.88 97 THR B CA 1
ATOM 6143 C C . THR B 1 97 ? -4.336 -48.219 -20.156 1 85.88 97 THR B C 1
ATOM 6145 O O . THR B 1 97 ? -5.145 -49.156 -20.203 1 85.88 97 THR B O 1
ATOM 6148 N N . ALA B 1 98 ? -4.684 -47 -20.109 1 88.75 98 ALA B N 1
ATOM 6149 C CA . ALA B 1 98 ? -6.059 -46.594 -20.344 1 88.75 98 ALA B CA 1
ATOM 6150 C C . ALA B 1 98 ? -6.094 -45.281 -21.109 1 88.75 98 ALA B C 1
ATOM 6152 O O . ALA B 1 98 ? -5.141 -44.5 -21.078 1 88.75 98 ALA B O 1
ATOM 6153 N N . TRP B 1 99 ? -7.086 -45.125 -21.891 1 89.25 99 TRP B N 1
ATOM 6154 C CA . TRP B 1 99 ? -7.348 -43.844 -22.531 1 89.25 99 TRP B CA 1
ATOM 6155 C C . TRP B 1 99 ? -8.375 -43.031 -21.734 1 89.25 99 TRP B C 1
ATOM 6157 O O . TRP B 1 99 ? -9.539 -43.406 -21.641 1 89.25 99 TRP B O 1
ATOM 6167 N N . CYS B 1 100 ? -7.863 -42 -21.172 1 91.19 100 CYS B N 1
ATOM 6168 C CA . CYS B 1 100 ? -8.734 -41.188 -20.328 1 91.19 100 CYS B CA 1
ATOM 6169 C C . CYS B 1 100 ? -9.055 -39.844 -21 1 91.19 100 CYS B C 1
ATOM 6171 O O . CYS B 1 100 ? -8.188 -39.25 -21.609 1 91.19 100 CYS B O 1
ATOM 6173 N N . ASN B 1 101 ? -10.359 -39.438 -20.969 1 89.25 101 ASN B N 1
ATOM 6174 C CA . ASN B 1 101 ? -10.828 -38.156 -21.484 1 89.25 101 ASN B CA 1
ATOM 6175 C C . ASN B 1 101 ? -11.188 -37.219 -20.359 1 89.25 101 ASN B C 1
ATOM 6177 O O . ASN B 1 101 ? -12.156 -37.438 -19.625 1 89.25 101 ASN B O 1
ATOM 6181 N N . THR B 1 102 ? -10.391 -36.156 -20.203 1 91.56 102 THR B N 1
ATOM 6182 C CA . THR B 1 102 ? -10.617 -35.188 -19.156 1 91.56 102 THR B CA 1
ATOM 6183 C C . THR B 1 102 ? -10.945 -33.812 -19.75 1 91.56 102 THR B C 1
ATOM 6185 O O . THR B 1 102 ? -10.852 -32.781 -19.078 1 91.56 102 THR B O 1
ATOM 6188 N N . TRP B 1 103 ? -11.375 -33.688 -21.047 1 88.44 103 TRP B N 1
ATOM 6189 C CA . TRP B 1 103 ? -11.586 -32.406 -21.734 1 88.44 103 TRP B CA 1
ATOM 6190 C C . TRP B 1 103 ? -12.672 -31.594 -21.062 1 88.44 103 TRP B C 1
ATOM 6192 O O . TRP B 1 103 ? -12.5 -30.391 -20.844 1 88.44 103 TRP B O 1
ATOM 6202 N N . LYS B 1 104 ? -13.781 -32.219 -20.688 1 86.81 104 LYS B N 1
ATOM 6203 C CA . LYS B 1 104 ? -14.883 -31.5 -20.047 1 86.81 104 LYS B CA 1
ATOM 6204 C C . LYS B 1 104 ? -14.461 -30.938 -18.703 1 86.81 104 LYS B C 1
ATOM 6206 O O . LYS B 1 104 ? -14.812 -29.812 -18.359 1 86.81 104 LYS B O 1
ATOM 6211 N N . HIS B 1 105 ? -13.672 -31.719 -17.969 1 91.44 105 HIS B N 1
ATOM 6212 C CA . HIS B 1 105 ? -13.203 -31.312 -16.641 1 91.44 105 HIS B CA 1
ATOM 6213 C C . HIS B 1 105 ? -12.297 -30.094 -16.734 1 91.44 105 HIS B C 1
ATOM 6215 O O . HIS B 1 105 ? -12.508 -29.109 -16.031 1 91.44 105 HIS B O 1
ATOM 6221 N N . ILE B 1 106 ? -11.352 -30.062 -17.641 1 91.69 106 ILE B N 1
ATOM 6222 C CA . ILE B 1 106 ? -10.398 -28.969 -17.781 1 91.69 106 ILE B CA 1
ATOM 6223 C C . ILE B 1 106 ? -11.125 -27.719 -18.281 1 91.69 106 ILE B C 1
ATOM 6225 O O . ILE B 1 106 ? -10.82 -26.594 -17.828 1 91.69 106 ILE B O 1
ATOM 6229 N N . THR B 1 107 ? -12.07 -27.922 -19.188 1 91.06 107 THR B N 1
ATOM 6230 C CA . THR B 1 107 ? -12.812 -26.781 -19.734 1 91.06 107 THR B CA 1
ATOM 6231 C C . THR B 1 107 ? -13.586 -26.062 -18.625 1 91.06 107 THR B C 1
ATOM 6233 O O . THR B 1 107 ? -13.547 -24.828 -18.547 1 91.06 107 THR B O 1
ATOM 6236 N N . LEU B 1 108 ? -14.227 -26.828 -17.812 1 91.12 108 LEU B N 1
ATOM 6237 C CA . LEU B 1 108 ? -15.023 -26.234 -16.75 1 91.12 108 LEU B CA 1
ATOM 6238 C C . LEU B 1 108 ? -14.133 -25.562 -15.711 1 91.12 108 LEU B C 1
ATOM 6240 O O . LEU B 1 108 ? -14.5 -24.531 -15.156 1 91.12 108 LEU B O 1
ATOM 6244 N N . VAL B 1 109 ? -12.961 -26.078 -15.438 1 91.81 109 VAL B N 1
ATOM 6245 C CA . VAL B 1 109 ? -12.023 -25.484 -14.492 1 91.81 109 VAL B CA 1
ATOM 6246 C C . VAL B 1 109 ? -11.516 -24.141 -15.039 1 91.81 109 VAL B C 1
ATOM 6248 O O . VAL B 1 109 ? -11.391 -23.172 -14.289 1 91.81 109 VAL B O 1
ATOM 6251 N N . LEU B 1 110 ? -11.273 -24.125 -16.312 1 92.62 110 LEU B N 1
ATOM 6252 C CA . LEU B 1 110 ? -10.797 -22.891 -16.922 1 92.62 110 LEU B CA 1
ATOM 6253 C C . LEU B 1 110 ? -11.898 -21.844 -16.969 1 92.62 110 LEU B C 1
ATOM 6255 O O . LEU B 1 110 ? -11.633 -20.641 -16.812 1 92.62 110 LEU B O 1
ATOM 6259 N N . VAL B 1 111 ? -13.141 -22.297 -17.172 1 91.38 111 VAL B N 1
ATOM 6260 C CA . VAL B 1 111 ? -14.273 -21.359 -17.125 1 91.38 111 VAL B CA 1
ATOM 6261 C C . VAL B 1 111 ? -14.398 -20.766 -15.727 1 91.38 111 VAL B C 1
ATOM 6263 O O . VAL B 1 111 ? -14.57 -19.562 -15.57 1 91.38 111 VAL B O 1
ATOM 6266 N N . TRP B 1 112 ? -14.297 -21.609 -14.883 1 89.19 112 TRP B N 1
ATOM 6267 C CA . TRP B 1 112 ? -14.32 -21.188 -13.484 1 89.19 112 TRP B CA 1
ATOM 6268 C C . TRP B 1 112 ? -13.227 -20.172 -13.211 1 89.19 112 TRP B C 1
ATOM 6270 O O . TRP B 1 112 ? -13.453 -19.172 -12.516 1 89.19 112 TRP B O 1
ATOM 6280 N N . ALA B 1 113 ? -12.047 -20.312 -13.641 1 88.19 113 ALA B N 1
ATOM 6281 C CA . ALA B 1 113 ? -10.922 -19.406 -13.445 1 88.19 113 ALA B CA 1
ATOM 6282 C C . ALA B 1 113 ? -11.211 -18.031 -14.062 1 88.19 113 ALA B C 1
ATOM 6284 O O . ALA B 1 113 ? -10.898 -17 -13.469 1 88.19 113 ALA B O 1
ATOM 6285 N N . SER B 1 114 ? -11.828 -18.062 -15.203 1 90.25 114 SER B N 1
ATOM 6286 C CA . SER B 1 114 ? -12.164 -16.797 -15.859 1 90.25 114 SER B CA 1
ATOM 6287 C C . SER B 1 114 ? -13.219 -16.031 -15.078 1 90.25 114 SER B C 1
ATOM 6289 O O . SER B 1 114 ? -13.148 -14.805 -14.961 1 90.25 114 SER B O 1
ATOM 6291 N N . LEU B 1 115 ? -14.188 -16.766 -14.531 1 90.31 115 LEU B N 1
ATOM 6292 C CA . LEU B 1 115 ? -15.242 -16.125 -13.75 1 90.31 115 LEU B CA 1
ATOM 6293 C C . LEU B 1 115 ? -14.68 -15.5 -12.484 1 90.31 115 LEU B C 1
ATOM 6295 O O . LEU B 1 115 ? -15.094 -14.406 -12.094 1 90.31 115 LEU B O 1
ATOM 6299 N N . VAL B 1 116 ? -13.711 -16.094 -11.891 1 87.19 116 VAL B N 1
ATOM 6300 C CA . VAL B 1 116 ? -13.062 -15.562 -10.695 1 87.19 116 VAL B CA 1
ATOM 6301 C C . VAL B 1 116 ? -12.336 -14.266 -11.039 1 87.19 116 VAL B C 1
ATOM 6303 O O . VAL B 1 116 ? -12.414 -13.289 -10.297 1 87.19 116 VAL B O 1
ATOM 6306 N N . GLN B 1 117 ? -11.695 -14.281 -12.141 1 88.31 117 GLN B N 1
ATOM 6307 C CA . GLN B 1 117 ? -10.93 -13.102 -12.523 1 88.31 117 GLN B CA 1
ATOM 6308 C C . GLN B 1 117 ? -11.852 -11.938 -12.891 1 88.31 117 GLN B C 1
ATOM 6310 O O . GLN B 1 117 ? -11.531 -10.781 -12.625 1 88.31 117 GLN B O 1
ATOM 6315 N N . ILE B 1 118 ? -12.969 -12.266 -13.484 1 89.62 118 ILE B N 1
ATOM 6316 C CA . ILE B 1 118 ? -13.945 -11.227 -13.789 1 89.62 118 ILE B CA 1
ATOM 6317 C C . ILE B 1 118 ? -14.469 -10.617 -12.492 1 89.62 118 ILE B C 1
ATOM 6319 O O . ILE B 1 118 ? -14.562 -9.391 -12.375 1 89.62 118 ILE B O 1
ATOM 6323 N N . ALA B 1 119 ? -14.758 -11.484 -11.602 1 84.5 119 ALA B N 1
ATOM 6324 C CA . ALA B 1 119 ? -15.227 -11 -10.305 1 84.5 119 ALA B CA 1
ATOM 6325 C C . ALA B 1 119 ? -14.156 -10.156 -9.609 1 84.5 119 ALA B C 1
ATOM 6327 O O . ALA B 1 119 ? -14.469 -9.148 -8.969 1 84.5 119 ALA B O 1
ATOM 6328 N N . ALA B 1 120 ? -12.922 -10.523 -9.734 1 82.81 120 ALA B N 1
ATOM 6329 C CA . ALA B 1 120 ? -11.82 -9.789 -9.125 1 82.81 120 ALA B CA 1
ATOM 6330 C C . ALA B 1 120 ? -11.656 -8.406 -9.758 1 82.81 120 ALA B C 1
ATOM 6332 O O . ALA B 1 120 ? -11.406 -7.426 -9.055 1 82.81 120 ALA B O 1
ATOM 6333 N N . VAL B 1 121 ? -11.852 -8.336 -11.039 1 86.25 121 VAL B N 1
ATOM 6334 C CA . VAL B 1 121 ? -11.727 -7.059 -11.742 1 86.25 121 VAL B CA 1
ATOM 6335 C C . VAL B 1 121 ? -12.844 -6.117 -11.312 1 86.25 121 VAL B C 1
ATOM 6337 O O . VAL B 1 121 ? -12.625 -4.922 -11.125 1 86.25 121 VAL B O 1
ATOM 6340 N N . ASN B 1 122 ? -13.984 -6.695 -11.055 1 83.56 122 ASN B N 1
ATOM 6341 C CA . ASN B 1 122 ? -15.133 -5.891 -10.641 1 83.56 122 ASN B CA 1
ATOM 6342 C C . ASN B 1 122 ? -14.945 -5.328 -9.234 1 83.56 122 ASN B C 1
ATOM 6344 O O . ASN B 1 122 ? -15.406 -4.223 -8.938 1 83.56 122 ASN B O 1
ATOM 6348 N N . THR B 1 123 ? -14.227 -6.016 -8.43 1 78.12 123 THR B N 1
ATOM 6349 C CA . THR B 1 123 ? -14.109 -5.613 -7.035 1 78.12 123 THR B CA 1
ATOM 6350 C C . THR B 1 123 ? -12.844 -4.793 -6.816 1 78.12 123 THR B C 1
ATOM 6352 O O . THR B 1 123 ? -12.664 -4.184 -5.758 1 78.12 123 THR B O 1
ATOM 6355 N N . SER B 1 124 ? -11.961 -4.707 -7.801 1 79.38 124 SER B N 1
ATOM 6356 C CA . SER B 1 124 ? -10.742 -3.906 -7.672 1 79.38 124 SER B CA 1
ATOM 6357 C C . SER B 1 124 ? -11.008 -2.447 -8.031 1 79.38 124 SER B C 1
ATOM 6359 O O . SER B 1 124 ? -11.617 -2.156 -9.062 1 79.38 124 SER B O 1
ATOM 6361 N N . ALA B 1 125 ? -10.609 -1.603 -7.145 1 80.06 125 ALA B N 1
ATOM 6362 C CA . ALA B 1 125 ? -10.828 -0.174 -7.352 1 80.06 125 ALA B CA 1
ATOM 6363 C C . ALA B 1 125 ? -9.594 0.492 -7.949 1 80.06 125 ALA B C 1
ATOM 6365 O O . ALA B 1 125 ? -8.469 0.205 -7.535 1 80.06 125 ALA B O 1
ATOM 6366 N N . ILE B 1 126 ? -9.797 1.286 -8.992 1 80.69 126 ILE B N 1
ATOM 6367 C CA . ILE B 1 126 ? -8.75 2.109 -9.578 1 80.69 126 ILE B CA 1
ATOM 6368 C C . ILE B 1 126 ? -8.938 3.566 -9.164 1 80.69 126 ILE B C 1
ATOM 6370 O O . ILE B 1 126 ? -10.039 4.113 -9.273 1 80.69 126 ILE B O 1
ATOM 6374 N N . VAL B 1 127 ? -7.938 4.074 -8.531 1 76.88 127 VAL B N 1
ATOM 6375 C CA . VAL B 1 127 ? -8.016 5.449 -8.047 1 76.88 127 VAL B CA 1
ATOM 6376 C C . VAL B 1 127 ? -6.934 6.293 -8.719 1 76.88 127 VAL B C 1
ATOM 6378 O O . VAL B 1 127 ? -5.812 5.824 -8.914 1 76.88 127 VAL B O 1
ATOM 6381 N N . ALA B 1 128 ? -7.367 7.461 -9.133 1 76.44 128 ALA B N 1
ATOM 6382 C CA . ALA B 1 128 ? -6.395 8.406 -9.68 1 76.44 128 ALA B CA 1
ATOM 6383 C C . ALA B 1 128 ? -5.629 9.109 -8.562 1 76.44 128 ALA B C 1
ATOM 6385 O O . ALA B 1 128 ? -6.223 9.812 -7.738 1 76.44 128 ALA B O 1
ATOM 6386 N N . GLY B 1 129 ? -4.336 8.703 -8.32 1 70.38 129 GLY B N 1
ATOM 6387 C CA . GLY B 1 129 ? -3.541 9.305 -7.266 1 70.38 129 GLY B CA 1
ATOM 6388 C C . GLY B 1 129 ? -3.15 10.742 -7.562 1 70.38 129 GLY B C 1
ATOM 6389 O O . GLY B 1 129 ? -3.141 11.164 -8.719 1 70.38 129 GLY B O 1
ATOM 6390 N N . ASP B 1 130 ? -2.951 11.562 -6.48 1 66.62 130 ASP B N 1
ATOM 6391 C CA . ASP B 1 130 ? -2.5 12.945 -6.598 1 66.62 130 ASP B CA 1
ATOM 6392 C C . ASP B 1 130 ? -1.012 13.008 -6.934 1 66.62 130 ASP B C 1
ATOM 6394 O O . ASP B 1 130 ? -0.24 12.141 -6.527 1 66.62 130 ASP B O 1
ATOM 6398 N N . ASP B 1 131 ? -0.58 13.766 -7.949 1 60.38 131 ASP B N 1
ATOM 6399 C CA . ASP B 1 131 ? 0.799 13.906 -8.406 1 60.38 131 ASP B CA 1
ATOM 6400 C C . ASP B 1 131 ? 1.748 14.117 -7.227 1 60.38 131 ASP B C 1
ATOM 6402 O O . ASP B 1 131 ? 2.879 13.625 -7.242 1 60.38 131 ASP B O 1
ATOM 6406 N N . LYS B 1 132 ? 1.441 15 -6.324 1 56.28 132 LYS B N 1
ATOM 6407 C CA . LYS B 1 132 ? 2.385 15.328 -5.262 1 56.28 132 LYS B CA 1
ATOM 6408 C C . LYS B 1 132 ? 2.541 14.164 -4.289 1 56.28 132 LYS B C 1
ATOM 6410 O O . LYS B 1 132 ? 3.459 14.148 -3.467 1 56.28 132 LYS B O 1
ATOM 6415 N N . LYS B 1 133 ? 1.629 13.422 -4.195 1 53.34 133 LYS B N 1
ATOM 6416 C CA . LYS B 1 133 ? 1.773 12.445 -3.117 1 53.34 133 LYS B CA 1
ATOM 6417 C C . LYS B 1 133 ? 2.664 11.281 -3.543 1 53.34 133 LYS B C 1
ATOM 6419 O O . LYS B 1 133 ? 2.396 10.633 -4.551 1 53.34 133 LYS B O 1
ATOM 6424 N N . GLY B 1 134 ? 3.986 11.555 -3.682 1 48.75 134 GLY B N 1
ATOM 6425 C CA . GLY B 1 134 ? 5.125 10.656 -3.748 1 48.75 134 GLY B CA 1
ATOM 6426 C C . GLY B 1 134 ? 4.734 9.195 -3.65 1 48.75 134 GLY B C 1
ATOM 6427 O O . GLY B 1 134 ? 5.484 8.312 -4.078 1 48.75 134 GLY B O 1
ATOM 6428 N N . ARG B 1 135 ? 4.074 8.852 -2.555 1 46.84 135 ARG B N 1
ATOM 6429 C CA . ARG B 1 135 ? 4.145 7.484 -2.045 1 46.84 135 ARG B CA 1
ATOM 6430 C C . ARG B 1 135 ? 3.494 6.504 -3.016 1 46.84 135 ARG B C 1
ATOM 6432 O O . ARG B 1 135 ? 3.965 5.379 -3.176 1 46.84 135 ARG B O 1
ATOM 6439 N N . ASN B 1 136 ? 2.201 6.645 -3.381 1 46.47 136 ASN B N 1
ATOM 6440 C CA . ASN B 1 136 ? 1.507 5.434 -3.807 1 46.47 136 ASN B CA 1
ATOM 6441 C C . ASN B 1 136 ? 1.479 5.309 -5.328 1 46.47 136 ASN B C 1
ATOM 6443 O O . ASN B 1 136 ? 0.414 5.137 -5.922 1 46.47 136 ASN B O 1
ATOM 6447 N N . ILE B 1 137 ? 2.426 5.941 -5.941 1 49.22 137 ILE B N 1
ATOM 6448 C CA . ILE B 1 137 ? 2.357 5.633 -7.363 1 49.22 137 ILE B CA 1
ATOM 6449 C C . ILE B 1 137 ? 2.357 4.121 -7.566 1 49.22 137 ILE B C 1
ATOM 6451 O O . ILE B 1 137 ? 3.387 3.531 -7.906 1 49.22 137 ILE B O 1
ATOM 6455 N N . ALA B 1 138 ? 2.131 3.455 -6.539 1 52.03 138 ALA B N 1
ATOM 6456 C CA . ALA B 1 138 ? 2.104 2 -6.672 1 52.03 138 ALA B CA 1
ATOM 6457 C C . ALA B 1 138 ? 1.28 1.574 -7.883 1 52.03 138 ALA B C 1
ATOM 6459 O O . ALA B 1 138 ? 0.334 2.264 -8.273 1 52.03 138 ALA B O 1
ATOM 6460 N N . SER B 1 139 ? 1.941 0.926 -8.727 1 57.84 139 SER B N 1
ATOM 6461 C CA . SER B 1 139 ? 1.267 0.257 -9.836 1 57.84 139 SER B CA 1
ATOM 6462 C C . SER B 1 139 ? -0.152 -0.153 -9.453 1 57.84 139 SER B C 1
ATOM 6464 O O . SER B 1 139 ? -0.368 -0.742 -8.391 1 57.84 139 SER B O 1
ATOM 6466 N N . PRO B 1 140 ? -1.154 0.416 -10.172 1 62 140 PRO B N 1
ATOM 6467 C CA . PRO B 1 140 ? -2.561 0.12 -9.883 1 62 140 PRO B CA 1
ATOM 6468 C C . PRO B 1 140 ? -2.828 -1.375 -9.727 1 62 140 PRO B C 1
ATOM 6470 O O . PRO B 1 140 ? -2.129 -2.197 -10.328 1 62 140 PRO B O 1
ATOM 6473 N N . PRO B 1 141 ? -3.486 -1.773 -8.695 1 63.38 141 PRO B N 1
ATOM 6474 C CA . PRO B 1 141 ? -3.93 -3.164 -8.57 1 63.38 141 PRO B CA 1
ATOM 6475 C C . PRO B 1 141 ? -4.352 -3.771 -9.906 1 63.38 141 PRO B C 1
ATOM 6477 O O . PRO B 1 141 ? -4.273 -4.988 -10.086 1 63.38 141 PRO B O 1
ATOM 6480 N N . ALA B 1 142 ? -4.527 -2.906 -10.844 1 69.88 142 ALA B N 1
ATOM 6481 C CA . ALA B 1 142 ? -4.961 -3.381 -12.156 1 69.88 142 ALA B CA 1
ATOM 6482 C C . ALA B 1 142 ? -3.82 -4.082 -12.891 1 69.88 142 ALA B C 1
ATOM 6484 O O . ALA B 1 142 ? -4.055 -4.98 -13.703 1 69.88 142 ALA B O 1
ATOM 6485 N N . MET B 1 143 ? -2.631 -3.812 -12.445 1 75.31 143 MET B N 1
ATOM 6486 C CA . MET B 1 143 ? -1.502 -4.438 -13.133 1 75.31 143 MET B CA 1
ATOM 6487 C C . MET B 1 143 ? -1.321 -5.883 -12.68 1 75.31 143 MET B C 1
ATOM 6489 O O . MET B 1 143 ? -0.968 -6.746 -13.477 1 75.31 143 MET B O 1
ATOM 6493 N N . VAL B 1 144 ? -1.63 -6.078 -11.414 1 78.38 144 VAL B N 1
ATOM 6494 C CA . VAL B 1 144 ? -1.552 -7.441 -10.906 1 78.38 144 VAL B CA 1
ATOM 6495 C C . VAL B 1 144 ? -2.607 -8.312 -11.586 1 78.38 144 VAL B C 1
ATOM 6497 O O . VAL B 1 144 ? -2.328 -9.445 -11.984 1 78.38 144 VAL B O 1
ATOM 6500 N N . LEU B 1 145 ? -3.725 -7.73 -11.836 1 84.19 145 LEU B N 1
ATOM 6501 C CA . LEU B 1 145 ? -4.809 -8.477 -12.469 1 84.19 145 LEU B CA 1
ATOM 6502 C C . LEU B 1 145 ? -4.504 -8.719 -13.945 1 84.19 145 LEU B C 1
ATOM 6504 O O . LEU B 1 145 ? -4.879 -9.758 -14.5 1 84.19 145 LEU B O 1
ATOM 6508 N N . LEU B 1 146 ? -3.777 -7.801 -14.516 1 84.94 146 LEU B N 1
ATOM 6509 C CA . LEU B 1 146 ? -3.377 -7.98 -15.906 1 84.94 146 LEU B CA 1
ATOM 6510 C C . LEU B 1 146 ? -2.389 -9.133 -16.047 1 84.94 146 LEU B C 1
ATOM 6512 O O . LEU B 1 146 ? -2.516 -9.961 -16.953 1 84.94 146 LEU B O 1
ATOM 6516 N N . VAL B 1 147 ? -1.493 -9.156 -15.141 1 85.69 147 VAL B N 1
ATOM 6517 C CA . VAL B 1 147 ? -0.503 -10.227 -15.18 1 85.69 147 VAL B CA 1
ATOM 6518 C C . VAL B 1 147 ? -1.187 -11.57 -14.93 1 85.69 147 VAL B C 1
ATOM 6520 O O . VAL B 1 147 ? -0.87 -12.57 -15.586 1 85.69 147 VAL B O 1
ATOM 6523 N N . GLN B 1 148 ? -2.08 -11.594 -14.039 1 88.19 148 GLN B N 1
ATOM 6524 C CA . GLN B 1 148 ? -2.832 -12.812 -13.766 1 88.19 148 GLN B CA 1
ATOM 6525 C C . GLN B 1 148 ? -3.648 -13.242 -14.977 1 88.19 148 GLN B C 1
ATOM 6527 O O . GLN B 1 148 ? -3.721 -14.43 -15.297 1 88.19 148 GLN B O 1
ATOM 6532 N N . ALA B 1 149 ? -4.18 -12.273 -15.648 1 89.12 149 ALA B N 1
ATOM 6533 C CA . ALA B 1 149 ? -4.969 -12.555 -16.844 1 89.12 149 ALA B CA 1
ATOM 6534 C C . ALA B 1 149 ? -4.09 -13.086 -17.969 1 89.12 149 ALA B C 1
ATOM 6536 O O . ALA B 1 149 ? -4.516 -13.945 -18.75 1 89.12 149 ALA B O 1
ATOM 6537 N N . ILE B 1 150 ? -2.893 -12.609 -18.031 1 87.19 150 ILE B N 1
ATOM 6538 C CA . ILE B 1 150 ? -1.963 -13.078 -19.047 1 87.19 150 ILE B CA 1
ATOM 6539 C C . ILE B 1 150 ? -1.623 -14.547 -18.797 1 87.19 150 ILE B C 1
ATOM 6541 O O . ILE B 1 150 ? -1.604 -15.359 -19.734 1 87.19 150 ILE B O 1
ATOM 6545 N N . TRP B 1 151 ? -1.456 -14.875 -17.562 1 90.94 151 TRP B N 1
ATOM 6546 C CA . TRP B 1 151 ? -1.131 -16.25 -17.234 1 90.94 151 TRP B CA 1
ATOM 6547 C C . TRP B 1 151 ? -2.316 -17.172 -17.5 1 90.94 151 TRP B C 1
ATOM 6549 O O . TRP B 1 151 ? -2.156 -18.25 -18.109 1 90.94 151 TRP B O 1
ATOM 6559 N N . THR B 1 152 ? -3.438 -16.781 -17.109 1 91.12 152 THR B N 1
ATOM 6560 C CA . THR B 1 152 ? -4.617 -17.609 -17.328 1 91.12 152 THR B CA 1
ATOM 6561 C C . THR B 1 152 ? -4.906 -17.734 -18.828 1 91.12 152 THR B C 1
ATOM 6563 O O . THR B 1 152 ? -5.328 -18.781 -19.297 1 91.12 152 THR B O 1
ATOM 6566 N N . SER B 1 153 ? -4.66 -16.672 -19.562 1 89.31 153 SER B N 1
ATOM 6567 C CA . SER B 1 153 ? -4.812 -16.734 -21 1 89.31 153 SER B CA 1
ATOM 6568 C C . SER B 1 153 ? -3.83 -17.719 -21.625 1 89.31 153 SER B C 1
ATOM 6570 O O . SER B 1 153 ? -4.172 -18.422 -22.578 1 89.31 153 SER B O 1
ATOM 6572 N N . TYR B 1 154 ? -2.717 -17.734 -21.062 1 88.94 154 TYR B N 1
ATOM 6573 C CA . TYR B 1 154 ? -1.734 -18.703 -21.531 1 88.94 154 TYR B CA 1
ATOM 6574 C C . TYR B 1 154 ? -2.225 -20.125 -21.312 1 88.94 154 TYR B C 1
ATOM 6576 O O . TYR B 1 154 ? -2.098 -20.984 -22.188 1 88.94 154 TYR B O 1
ATOM 6584 N N . LEU B 1 155 ? -2.766 -20.375 -20.156 1 91.31 155 LEU B N 1
ATOM 6585 C CA . LEU B 1 155 ? -3.283 -21.719 -19.859 1 91.31 155 LEU B CA 1
ATOM 6586 C C . LEU B 1 155 ? -4.406 -22.078 -20.828 1 91.31 155 LEU B C 1
ATOM 6588 O O . LEU B 1 155 ? -4.461 -23.203 -21.312 1 91.31 155 LEU B O 1
ATOM 6592 N N . VAL B 1 156 ? -5.215 -21.094 -21.188 1 90.31 156 VAL B N 1
ATOM 6593 C CA . VAL B 1 156 ? -6.359 -21.328 -22.062 1 90.31 156 VAL B CA 1
ATOM 6594 C C . VAL B 1 156 ? -5.871 -21.562 -23.484 1 90.31 156 VAL B C 1
ATOM 6596 O O . VAL B 1 156 ? -6.312 -22.516 -24.156 1 90.31 156 VAL B O 1
ATOM 6599 N N . VAL B 1 157 ? -4.938 -20.781 -23.906 1 88.19 157 VAL B N 1
ATOM 6600 C CA . VAL B 1 157 ? -4.414 -20.906 -25.25 1 88.19 157 VAL B CA 1
ATOM 6601 C C . VAL B 1 157 ? -3.689 -22.25 -25.406 1 88.19 157 VAL B C 1
ATOM 6603 O O . VAL B 1 157 ? -3.814 -22.922 -26.438 1 88.19 157 VAL B O 1
ATOM 6606 N N . ASN B 1 158 ? -2.961 -22.594 -24.375 1 87.75 158 ASN B N 1
ATOM 6607 C CA . ASN B 1 158 ? -2.281 -23.875 -24.391 1 87.75 158 ASN B CA 1
ATOM 6608 C C . ASN B 1 158 ? -3.275 -25.031 -24.438 1 87.75 158 ASN B C 1
ATOM 6610 O O . ASN B 1 158 ? -3.059 -26.016 -25.156 1 87.75 158 ASN B O 1
ATOM 6614 N N . PHE B 1 159 ? -4.336 -24.938 -23.75 1 88.44 159 PHE B N 1
ATOM 6615 C CA . PHE B 1 159 ? -5.375 -25.953 -23.75 1 88.44 159 PHE B CA 1
ATOM 6616 C C . PHE B 1 159 ? -6.078 -26.031 -25.094 1 88.44 159 PHE B C 1
ATOM 6618 O O . PHE B 1 159 ? -6.293 -27.109 -25.641 1 88.44 159 PHE B O 1
ATOM 6625 N N . ILE B 1 160 ? -6.398 -24.875 -25.703 1 87.19 160 ILE B N 1
ATOM 6626 C CA . ILE B 1 160 ? -7.074 -24.828 -27 1 87.19 160 ILE B CA 1
ATOM 6627 C C . ILE B 1 160 ? -6.16 -25.406 -28.078 1 87.19 160 ILE B C 1
ATOM 6629 O O . ILE B 1 160 ? -6.621 -26.125 -28.969 1 87.19 160 ILE B O 1
ATOM 6633 N N . GLY B 1 161 ? -4.879 -25.094 -27.953 1 84.81 161 GLY B N 1
ATOM 6634 C CA . GLY B 1 161 ? -3.926 -25.672 -28.906 1 84.81 161 GLY B CA 1
ATOM 6635 C C . GLY B 1 161 ? -3.881 -27.188 -28.859 1 84.81 161 GLY B C 1
ATOM 6636 O O . GLY B 1 161 ? -3.902 -27.844 -29.906 1 84.81 161 GLY B O 1
ATOM 6637 N N . LYS B 1 162 ? -3.959 -27.766 -27.672 1 82.81 162 LYS B N 1
ATOM 6638 C CA . LYS B 1 162 ? -3.961 -29.219 -27.5 1 82.81 162 LYS B CA 1
ATOM 6639 C C . LYS B 1 162 ? -5.273 -29.812 -27.984 1 82.81 162 LYS B C 1
ATOM 6641 O O . LYS B 1 162 ? -5.281 -30.891 -28.594 1 82.81 162 LYS B O 1
ATOM 6646 N N . ALA B 1 163 ? -6.316 -29.062 -27.719 1 83.19 163 ALA B N 1
ATOM 6647 C CA . ALA B 1 163 ? -7.633 -29.547 -28.141 1 83.19 163 ALA B CA 1
ATOM 6648 C C . ALA B 1 163 ? -7.777 -29.516 -29.656 1 83.19 163 ALA B C 1
ATOM 6650 O O . ALA B 1 163 ? -8.414 -30.406 -30.234 1 83.19 163 ALA B O 1
ATOM 6651 N N . TYR B 1 164 ? -7.242 -28.547 -30.266 1 81.62 164 TYR B N 1
ATOM 6652 C CA . TYR B 1 164 ? -7.27 -28.453 -31.719 1 81.62 164 TYR B CA 1
ATOM 6653 C C . TYR B 1 164 ? -6.5 -29.609 -32.344 1 81.62 164 TYR B C 1
ATOM 6655 O O . TYR B 1 164 ? -6.945 -30.188 -33.344 1 81.62 164 TYR B O 1
ATOM 6663 N N . ASP B 1 165 ? -5.406 -29.906 -31.734 1 76.12 165 ASP B N 1
ATOM 6664 C CA . ASP B 1 165 ? -4.605 -31.016 -32.219 1 76.12 165 ASP B CA 1
ATOM 6665 C C . ASP B 1 165 ? -5.367 -32.344 -32.125 1 76.12 165 ASP B C 1
ATOM 6667 O O . ASP B 1 165 ? -5.191 -33.219 -32.969 1 76.12 165 ASP B O 1
ATOM 6671 N N . ALA B 1 166 ? -6.32 -32.469 -31.141 1 74.31 166 ALA B N 1
ATOM 6672 C CA . ALA B 1 166 ? -7.094 -33.688 -30.922 1 74.31 166 ALA B CA 1
ATOM 6673 C C . ALA B 1 166 ? -8.453 -33.594 -31.625 1 74.31 166 ALA B C 1
ATOM 6675 O O . ALA B 1 166 ? -9.352 -34.406 -31.344 1 74.31 166 ALA B O 1
ATOM 6676 N N . ASP B 1 167 ? -8.734 -32.656 -32.438 1 69 167 ASP B N 1
ATOM 6677 C CA . ASP B 1 167 ? -9.93 -32.469 -33.281 1 69 167 ASP B CA 1
ATOM 6678 C C . ASP B 1 167 ? -11.133 -32.094 -32.406 1 69 167 ASP B C 1
ATOM 6680 O O . ASP B 1 167 ? -12.273 -32.312 -32.781 1 69 167 ASP B O 1
ATOM 6684 N N . PHE B 1 168 ? -10.938 -31.656 -31.156 1 70.88 168 PHE B N 1
ATOM 6685 C CA . PHE B 1 168 ? -12.031 -31.266 -30.281 1 70.88 168 PHE B CA 1
ATOM 6686 C C . PHE B 1 168 ? -12.062 -29.75 -30.094 1 70.88 168 PHE B C 1
ATOM 6688 O O . PHE B 1 168 ? -12.859 -29.219 -29.312 1 70.88 168 PHE B O 1
ATOM 6695 N N . GLY B 1 169 ? -11.195 -29.125 -30.781 1 66.88 169 GLY B N 1
ATOM 6696 C CA . GLY B 1 169 ? -11.008 -27.688 -30.562 1 66.88 169 GLY B CA 1
ATOM 6697 C C . GLY B 1 169 ? -12.266 -26.875 -30.812 1 66.88 169 GLY B C 1
ATOM 6698 O O . GLY B 1 169 ? -12.555 -25.938 -30.078 1 66.88 169 GLY B O 1
ATOM 6699 N N . ASN B 1 170 ? -13.031 -27.266 -31.688 1 73.88 170 ASN B N 1
ATOM 6700 C CA . ASN B 1 170 ? -14.164 -26.469 -32.156 1 73.88 170 ASN B CA 1
ATOM 6701 C C . ASN B 1 170 ? -15.273 -26.422 -31.109 1 73.88 170 ASN B C 1
ATOM 6703 O O . ASN B 1 170 ? -16.062 -25.484 -31.062 1 73.88 170 ASN B O 1
ATOM 6707 N N . VAL B 1 171 ? -15.312 -27.312 -30.203 1 76.81 171 VAL B N 1
ATOM 6708 C CA . VAL B 1 171 ? -16.391 -27.391 -29.234 1 76.81 171 VAL B CA 1
ATOM 6709 C C . VAL B 1 171 ? -16.078 -26.516 -28.031 1 76.81 171 VAL B C 1
ATOM 6711 O O . VAL B 1 171 ? -16.969 -25.906 -27.438 1 76.81 171 VAL B O 1
ATOM 6714 N N . PHE B 1 172 ? -14.859 -26.297 -27.812 1 81.88 172 PHE B N 1
ATOM 6715 C CA . PHE B 1 172 ? -14.508 -25.672 -26.547 1 81.88 172 PHE B CA 1
ATOM 6716 C C . PHE B 1 172 ? -14.219 -24.188 -26.719 1 81.88 172 PHE B C 1
ATOM 6718 O O . PHE B 1 172 ? -14.273 -23.422 -25.766 1 81.88 172 PHE B O 1
ATOM 6725 N N . ILE B 1 173 ? -14.023 -23.75 -27.969 1 84 173 ILE B N 1
ATOM 6726 C CA . ILE B 1 173 ? -13.648 -22.375 -28.25 1 84 173 ILE B CA 1
ATOM 6727 C C . ILE B 1 173 ? -14.797 -21.438 -27.891 1 84 173 ILE B C 1
ATOM 6729 O O . ILE B 1 173 ? -14.602 -20.453 -27.156 1 84 173 ILE B O 1
ATOM 6733 N N . PRO B 1 174 ? -16.078 -21.781 -28.234 1 84.19 174 PRO B N 1
ATOM 6734 C CA . PRO B 1 174 ? -17.172 -20.859 -27.891 1 84.19 174 PRO B CA 1
ATOM 6735 C C . PRO B 1 174 ? -17.453 -20.797 -26.391 1 84.19 174 PRO B C 1
ATOM 6737 O O . PRO B 1 174 ? -18.078 -19.844 -25.922 1 84.19 174 PRO B O 1
ATOM 6740 N N . ILE B 1 175 ? -16.938 -21.719 -25.656 1 85.69 175 ILE B N 1
ATOM 6741 C CA . ILE B 1 175 ? -17.188 -21.766 -24.219 1 85.69 175 ILE B CA 1
ATOM 6742 C C . ILE B 1 175 ? -16.094 -21 -23.484 1 85.69 175 ILE B C 1
ATOM 6744 O O . ILE B 1 175 ? -16.375 -20.281 -22.516 1 85.69 175 ILE B O 1
ATOM 6748 N N . LEU B 1 176 ? -14.891 -21.078 -24 1 90.19 176 LEU B N 1
ATOM 6749 C CA . LEU B 1 176 ? -13.75 -20.594 -23.234 1 90.19 176 LEU B CA 1
ATOM 6750 C C . LEU B 1 176 ? -13.359 -19.188 -23.688 1 90.19 176 LEU B C 1
ATOM 6752 O O . LEU B 1 176 ? -12.844 -18.406 -22.891 1 90.19 176 LEU B O 1
ATOM 6756 N N . VAL B 1 177 ? -13.625 -18.766 -24.859 1 89.12 177 VAL B N 1
ATOM 6757 C CA . VAL B 1 177 ? -13.07 -17.531 -25.406 1 89.12 177 VAL B CA 1
ATOM 6758 C C . VAL B 1 177 ? -13.898 -16.328 -24.938 1 89.12 177 VAL B C 1
ATOM 6760 O O . VAL B 1 177 ? -13.352 -15.312 -24.531 1 89.12 177 VAL B O 1
ATOM 6763 N N . PRO B 1 178 ? -15.219 -16.406 -24.844 1 90.31 178 PRO B N 1
ATOM 6764 C CA . PRO B 1 178 ? -16 -15.227 -24.5 1 90.31 178 PRO B CA 1
ATOM 6765 C C . PRO B 1 178 ? -15.68 -14.695 -23.094 1 90.31 178 PRO B C 1
ATOM 6767 O O . PRO B 1 178 ? -15.445 -13.5 -22.922 1 90.31 178 PRO B O 1
ATOM 6770 N N . PRO B 1 179 ? -15.617 -15.531 -22.109 1 90.56 179 PRO B N 1
ATOM 6771 C CA . PRO B 1 179 ? -15.312 -14.977 -20.797 1 90.56 179 PRO B CA 1
ATOM 6772 C C . PRO B 1 179 ? -13.93 -14.336 -20.734 1 90.56 179 PRO B C 1
ATOM 6774 O O . PRO B 1 179 ? -13.734 -13.336 -20.031 1 90.56 179 PRO B O 1
ATOM 6777 N N . PHE B 1 180 ? -13.047 -14.836 -21.438 1 89.19 180 PHE B N 1
ATOM 6778 C CA . PHE B 1 180 ? -11.711 -14.258 -21.438 1 89.19 180 PHE B CA 1
ATOM 6779 C C . PHE B 1 180 ? -11.688 -12.953 -22.234 1 89.19 180 PHE B C 1
ATOM 6781 O O . PHE B 1 180 ? -10.961 -12.023 -21.891 1 89.19 180 PHE B O 1
ATOM 6788 N N . ALA B 1 181 ? -12.438 -12.93 -23.281 1 90.69 181 ALA B N 1
ATOM 6789 C CA . ALA B 1 181 ? -12.562 -11.688 -24.047 1 90.69 181 ALA B CA 1
ATOM 6790 C C . ALA B 1 181 ? -13.164 -10.578 -23.188 1 90.69 181 ALA B C 1
ATOM 6792 O O . ALA B 1 181 ? -12.703 -9.438 -23.219 1 90.69 181 ALA B O 1
ATOM 6793 N N . VAL B 1 182 ? -14.148 -10.945 -22.391 1 92.94 182 VAL B N 1
ATOM 6794 C CA . VAL B 1 182 ? -14.789 -9.992 -21.5 1 92.94 182 VAL B CA 1
ATOM 6795 C C . VAL B 1 182 ? -13.781 -9.531 -20.438 1 92.94 182 VAL B C 1
ATOM 6797 O O . VAL B 1 182 ? -13.719 -8.336 -20.125 1 92.94 182 VAL B O 1
ATOM 6800 N N . LEU B 1 183 ? -13.023 -10.438 -19.969 1 91.12 183 LEU B N 1
ATOM 6801 C CA . LEU B 1 183 ? -12.016 -10.125 -18.969 1 91.12 183 LEU B CA 1
ATOM 6802 C C . LEU B 1 183 ? -11.008 -9.117 -19.516 1 91.12 183 LEU B C 1
ATOM 6804 O O . LEU B 1 183 ? -10.719 -8.109 -18.859 1 91.12 183 LEU B O 1
ATOM 6808 N N . VAL B 1 184 ? -10.531 -9.336 -20.688 1 89.75 184 VAL B N 1
ATOM 6809 C CA . VAL B 1 184 ? -9.539 -8.461 -21.312 1 89.75 184 VAL B CA 1
ATOM 6810 C C . VAL B 1 184 ? -10.164 -7.098 -21.609 1 89.75 184 VAL B C 1
ATOM 6812 O O . VAL B 1 184 ? -9.531 -6.059 -21.391 1 89.75 184 VAL B O 1
ATOM 6815 N N . ALA B 1 185 ? -11.352 -7.172 -22.016 1 93.06 185 ALA B N 1
ATOM 6816 C CA . ALA B 1 185 ? -12.047 -5.918 -22.312 1 93.06 185 ALA B CA 1
ATOM 6817 C C . ALA B 1 185 ? -12.211 -5.078 -21.047 1 93.06 18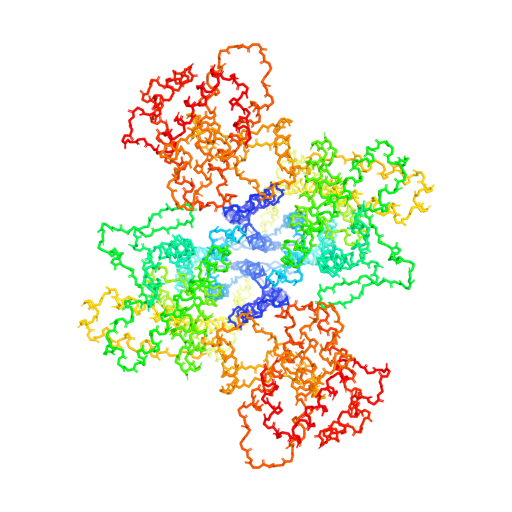5 ALA B C 1
ATOM 6819 O O . ALA B 1 185 ? -11.945 -3.873 -21.062 1 93.06 185 ALA B O 1
ATOM 6820 N N . LYS B 1 186 ? -12.586 -5.703 -20 1 91.94 186 LYS B N 1
ATOM 6821 C CA . LYS B 1 186 ? -12.773 -4.992 -18.75 1 91.94 186 LYS B CA 1
ATOM 6822 C C . LYS B 1 186 ? -11.445 -4.418 -18.234 1 91.94 186 LYS B C 1
ATOM 6824 O O . LYS B 1 186 ? -11.398 -3.287 -17.75 1 91.94 186 LYS B O 1
ATOM 6829 N N . LEU B 1 187 ? -10.422 -5.148 -18.375 1 90.94 187 LEU B N 1
ATOM 6830 C CA . LEU B 1 187 ? -9.102 -4.711 -17.922 1 90.94 187 LEU B CA 1
ATOM 6831 C C . LEU B 1 187 ? -8.586 -3.557 -18.766 1 90.94 187 LEU B C 1
ATOM 6833 O O . LEU B 1 187 ? -8 -2.607 -18.25 1 90.94 187 LEU B O 1
ATOM 6837 N N . LEU B 1 188 ? -8.867 -3.625 -20.047 1 89.38 188 LEU B N 1
ATOM 6838 C CA . LEU B 1 188 ? -8.414 -2.568 -20.953 1 89.38 188 LEU B CA 1
ATOM 6839 C C . LEU B 1 188 ? -9.164 -1.268 -20.672 1 89.38 188 LEU B C 1
ATOM 6841 O O . LEU B 1 188 ? -8.562 -0.193 -20.641 1 89.38 188 LEU B O 1
ATOM 6845 N N . VAL B 1 189 ? -10.359 -1.409 -20.375 1 91.31 189 VAL B N 1
ATOM 6846 C CA . VAL B 1 189 ? -11.164 -0.226 -20.094 1 91.31 189 VAL B CA 1
ATOM 6847 C C . VAL B 1 189 ? -10.711 0.404 -18.781 1 91.31 189 VAL B C 1
ATOM 6849 O O . VAL B 1 189 ? -10.531 1.622 -18.703 1 91.31 189 VAL B O 1
ATOM 6852 N N . LYS B 1 190 ? -10.531 -0.379 -17.812 1 88.31 190 LYS B N 1
ATOM 6853 C CA . LYS B 1 190 ? -10.094 0.127 -16.516 1 88.31 190 LYS B CA 1
ATOM 6854 C C . LYS B 1 190 ? -8.703 0.747 -16.609 1 88.31 190 LYS B C 1
ATOM 6856 O O . LYS B 1 190 ? -8.43 1.781 -15.992 1 88.31 190 LYS B O 1
ATOM 6861 N N . TYR B 1 191 ? -7.875 0.18 -17.391 1 86.44 191 TYR B N 1
ATOM 6862 C CA . TYR B 1 191 ? -6.527 0.713 -17.562 1 86.44 191 TYR B CA 1
ATOM 6863 C C . TYR B 1 191 ? -6.562 2.059 -18.281 1 86.44 191 TYR B C 1
ATOM 6865 O O . TYR B 1 191 ? -5.895 3.008 -17.859 1 86.44 191 TYR B O 1
ATOM 6873 N N . HIS B 1 192 ? -7.324 2.135 -19.328 1 88.5 192 HIS B N 1
ATOM 6874 C CA . HIS B 1 192 ? -7.414 3.379 -20.078 1 88.5 192 HIS B CA 1
ATOM 6875 C C . HIS B 1 192 ? -8.086 4.473 -19.266 1 88.5 192 HIS B C 1
ATOM 6877 O O . HIS B 1 192 ? -7.715 5.645 -19.359 1 88.5 192 HIS B O 1
ATOM 6883 N N . ALA B 1 193 ? -9.016 4.039 -18.5 1 90.06 193 ALA B N 1
ATOM 6884 C CA . ALA B 1 193 ? -9.672 5.008 -17.625 1 90.06 193 ALA B CA 1
ATOM 6885 C C . ALA B 1 193 ? -8.695 5.543 -16.578 1 90.06 193 ALA B C 1
ATOM 6887 O O . ALA B 1 193 ? -8.664 6.75 -16.312 1 90.06 193 ALA B O 1
ATOM 6888 N N . TRP B 1 194 ? -7.934 4.695 -16.062 1 87.38 194 TRP B N 1
ATOM 6889 C CA . TRP B 1 194 ? -6.949 5.098 -15.062 1 87.38 194 TRP B CA 1
ATOM 6890 C C . TRP B 1 194 ? -5.902 6.027 -15.664 1 87.38 194 TRP B C 1
ATOM 6892 O O . TRP B 1 194 ? -5.586 7.07 -15.094 1 87.38 194 TRP B O 1
ATOM 6902 N N . TYR B 1 195 ? -5.457 5.668 -16.844 1 85.25 195 TYR B N 1
ATOM 6903 C CA . TYR B 1 195 ? -4.438 6.461 -17.516 1 85.25 195 TYR B CA 1
ATOM 6904 C C . TYR B 1 195 ? -4.969 7.84 -17.875 1 85.25 195 TYR B C 1
ATOM 6906 O O . TYR B 1 195 ? -4.281 8.844 -17.703 1 85.25 195 TYR B O 1
ATOM 6914 N N . GLY B 1 196 ? -6.133 7.828 -18.359 1 86.38 196 GLY B N 1
ATOM 6915 C CA . GLY B 1 196 ? -6.758 9.102 -18.688 1 86.38 196 GLY B CA 1
ATOM 6916 C C . GLY B 1 196 ? -7.031 9.969 -17.484 1 86.38 196 GLY B C 1
ATOM 6917 O O . GLY B 1 196 ? -6.832 11.18 -17.516 1 86.38 196 GLY B O 1
ATOM 6918 N N . ALA B 1 197 ? -7.43 9.391 -16.391 1 89 197 ALA B N 1
ATOM 6919 C CA . ALA B 1 197 ? -7.762 10.125 -15.18 1 89 197 ALA B CA 1
ATOM 6920 C C . ALA B 1 197 ? -6.508 10.695 -14.516 1 89 197 ALA B C 1
ATOM 6922 O O . ALA B 1 197 ? -6.539 11.789 -13.953 1 89 197 ALA B O 1
ATOM 6923 N N . ARG B 1 198 ? -5.445 10.031 -14.609 1 83.56 198 ARG B N 1
ATOM 6924 C CA . ARG B 1 198 ? -4.203 10.469 -13.984 1 83.56 198 ARG B CA 1
ATOM 6925 C C . ARG B 1 198 ? -3.684 11.742 -14.633 1 83.56 198 ARG B C 1
ATOM 6927 O O . ARG B 1 198 ? -3.17 12.633 -13.945 1 83.56 198 ARG B O 1
ATOM 6934 N N . GLY B 1 199 ? -3.854 11.859 -15.914 1 81.94 199 GLY B N 1
ATOM 6935 C CA . GLY B 1 199 ? -3.34 13.016 -16.625 1 81.94 199 GLY B CA 1
ATOM 6936 C C . GLY B 1 199 ? -4.371 14.117 -16.812 1 81.94 199 GLY B C 1
ATOM 6937 O O . GLY B 1 199 ? -4.066 15.18 -17.344 1 81.94 199 GLY B O 1
ATOM 6938 N N . SER B 1 200 ? -5.535 13.875 -16.234 1 87.81 200 SER B N 1
ATOM 6939 C CA . SER B 1 200 ? -6.633 14.805 -16.438 1 87.81 200 SER B CA 1
ATOM 6940 C C . SER B 1 200 ? -6.621 15.922 -15.398 1 87.81 200 SER B C 1
ATOM 6942 O O . SER B 1 200 ? -6.273 15.688 -14.242 1 87.81 200 SER B O 1
ATOM 6944 N N . LEU B 1 201 ? -6.98 17.109 -15.742 1 88.19 201 LEU B N 1
ATOM 6945 C CA . LEU B 1 201 ? -7.074 18.25 -14.844 1 88.19 201 LEU B CA 1
ATOM 6946 C C . LEU B 1 201 ? -8.312 18.156 -13.961 1 88.19 201 LEU B C 1
ATOM 6948 O O . LEU B 1 201 ? -8.406 18.828 -12.93 1 88.19 201 LEU B O 1
ATOM 6952 N N . ALA B 1 202 ? -9.172 17.266 -14.367 1 87.69 202 ALA B N 1
ATOM 6953 C CA . ALA B 1 202 ? -10.422 17.125 -13.625 1 87.69 202 ALA B CA 1
ATOM 6954 C C . ALA B 1 202 ? -10.266 16.141 -12.477 1 87.69 202 ALA B C 1
ATOM 6956 O O . ALA B 1 202 ? -11.023 16.172 -11.508 1 87.69 202 ALA B O 1
ATOM 6957 N N . PHE B 1 203 ? -9.242 15.312 -12.609 1 88.88 203 PHE B N 1
ATOM 6958 C CA . PHE B 1 203 ? -9.141 14.242 -11.617 1 88.88 203 PHE B CA 1
ATOM 6959 C C . PHE B 1 203 ? -7.762 14.25 -10.953 1 88.88 203 PHE B C 1
ATOM 6961 O O . PHE B 1 203 ? -7.543 14.969 -9.977 1 88.88 203 PHE B O 1
ATOM 6968 N N . GLY B 1 204 ? -6.766 13.719 -11.547 1 81.62 204 GLY B N 1
ATOM 6969 C CA . GLY B 1 204 ? -5.449 13.578 -10.938 1 81.62 204 GLY B CA 1
ATOM 6970 C C . GLY B 1 204 ? -4.789 14.914 -10.641 1 81.62 204 GLY B C 1
ATOM 6971 O O . GLY B 1 204 ? -4.281 15.133 -9.539 1 81.62 204 GLY B O 1
ATOM 6972 N N . ARG B 1 205 ? -4.887 15.844 -11.516 1 84.56 205 ARG B N 1
ATOM 6973 C CA . ARG B 1 205 ? -4.211 17.125 -11.375 1 84.56 205 ARG B CA 1
ATOM 6974 C C . ARG B 1 205 ? -5.188 18.219 -10.938 1 84.56 205 ARG B C 1
ATOM 6976 O O . ARG B 1 205 ? -4.879 19.406 -11.023 1 84.56 205 ARG B O 1
ATOM 6983 N N . ASN B 1 206 ? -6.238 17.719 -10.469 1 87.56 206 ASN B N 1
ATOM 6984 C CA . ASN B 1 206 ? -7.328 18.656 -10.164 1 87.56 206 ASN B CA 1
ATOM 6985 C C . ASN B 1 206 ? -6.973 19.578 -9.016 1 87.56 206 ASN B C 1
ATOM 6987 O O . ASN B 1 206 ? -7.219 20.781 -9.086 1 87.56 206 ASN B O 1
ATOM 6991 N N . PRO B 1 207 ? -6.332 19.016 -7.973 1 85.56 207 PRO B N 1
ATOM 6992 C CA . PRO B 1 207 ? -6.035 19.922 -6.855 1 85.56 207 PRO B CA 1
ATOM 6993 C C . PRO B 1 207 ? -5.105 21.062 -7.25 1 85.56 207 PRO B C 1
ATOM 6995 O O . PRO B 1 207 ? -5.27 22.188 -6.773 1 85.56 207 PRO B O 1
ATOM 6998 N N . ASN B 1 208 ? -4.266 20.875 -8.18 1 83.5 208 ASN B N 1
ATOM 6999 C CA . ASN B 1 208 ? -3.352 21.922 -8.625 1 83.5 208 ASN B CA 1
ATOM 7000 C C . ASN B 1 208 ? -4.086 23 -9.422 1 83.5 208 ASN B C 1
ATOM 7002 O O . ASN B 1 208 ? -3.734 24.172 -9.344 1 83.5 208 ASN B O 1
ATOM 7006 N N . LEU B 1 209 ? -4.977 22.562 -10.125 1 88.31 209 LEU B N 1
ATOM 7007 C CA . LEU B 1 209 ? -5.754 23.5 -10.914 1 88.31 209 LEU B CA 1
ATOM 7008 C C . LEU B 1 209 ? -6.664 24.344 -10.023 1 88.31 209 LEU B C 1
ATOM 7010 O O . LEU B 1 209 ? -6.762 25.562 -10.195 1 88.31 209 LEU B O 1
ATOM 7014 N N . ILE B 1 210 ? -7.289 23.688 -9.094 1 87.19 210 ILE B N 1
ATOM 7015 C CA . ILE B 1 210 ? -8.242 24.375 -8.242 1 87.19 210 ILE B CA 1
ATOM 7016 C C . ILE B 1 210 ? -7.52 25.391 -7.371 1 87.19 210 ILE B C 1
ATOM 7018 O O . ILE B 1 210 ? -8.008 26.5 -7.16 1 87.19 210 ILE B O 1
ATOM 7022 N N . VAL B 1 211 ? -6.395 25.047 -6.898 1 81.5 211 VAL B N 1
ATOM 7023 C CA . VAL B 1 211 ? -5.621 25.969 -6.078 1 81.5 211 VAL B CA 1
ATOM 7024 C C . VAL B 1 211 ? -5.23 27.203 -6.902 1 81.5 211 VAL B C 1
ATOM 7026 O O . VAL B 1 211 ? -5.387 28.328 -6.449 1 81.5 211 VAL B O 1
ATOM 7029 N N . GLY B 1 212 ? -4.758 26.984 -8.094 1 79.5 212 GLY B N 1
ATOM 7030 C CA . GLY B 1 212 ? -4.422 28.109 -8.961 1 79.5 212 GLY B CA 1
ATOM 7031 C C . GLY B 1 212 ? -5.617 28.953 -9.328 1 79.5 212 GLY B C 1
ATOM 7032 O O . GLY B 1 212 ? -5.527 30.188 -9.359 1 79.5 212 GLY B O 1
ATOM 7033 N N . TYR B 1 213 ? -6.703 28.359 -9.5 1 81.88 213 TYR B N 1
ATOM 7034 C CA . TYR B 1 213 ? -7.934 29.047 -9.867 1 81.88 213 TYR B CA 1
ATOM 7035 C C . TYR B 1 213 ? -8.453 29.891 -8.703 1 81.88 213 TYR B C 1
ATOM 7037 O O . TYR B 1 213 ? -8.914 31.016 -8.898 1 81.88 213 TYR B O 1
ATOM 7045 N N . MET B 1 214 ? -8.375 29.281 -7.523 1 80.19 214 MET B N 1
ATOM 7046 C CA . MET B 1 214 ? -8.844 30.016 -6.348 1 80.19 214 MET B CA 1
ATOM 7047 C C . MET B 1 214 ? -7.965 31.234 -6.082 1 80.19 214 MET B C 1
ATOM 7049 O O . MET B 1 214 ? -8.461 32.281 -5.652 1 80.19 214 MET B O 1
ATOM 7053 N N . GLU B 1 215 ? -6.734 31.094 -6.352 1 75.94 215 GLU B N 1
ATOM 7054 C CA . GLU B 1 215 ? -5.836 32.219 -6.215 1 75.94 215 GLU B CA 1
ATOM 7055 C C . GLU B 1 215 ? -6.16 33.312 -7.234 1 75.94 215 GLU B C 1
ATOM 7057 O O . GLU B 1 215 ? -6.125 34.5 -6.914 1 75.94 215 GLU B O 1
ATOM 7062 N N . GLN B 1 216 ? -6.504 32.938 -8.352 1 76.06 216 GLN B N 1
ATOM 7063 C CA . GLN B 1 216 ? -6.898 33.875 -9.398 1 76.06 216 GLN B CA 1
ATOM 7064 C C . GLN B 1 216 ? -8.195 34.594 -9.031 1 76.06 216 GLN B C 1
ATOM 7066 O O . GLN B 1 216 ? -8.32 35.781 -9.242 1 76.06 216 GLN B O 1
ATOM 7071 N N . LEU B 1 217 ? -9.078 33.781 -8.508 1 76.69 217 LEU B N 1
ATOM 7072 C CA . LEU B 1 217 ? -10.367 34.344 -8.125 1 76.69 217 LEU B CA 1
ATOM 7073 C C . LEU B 1 217 ? -10.211 35.344 -6.977 1 76.69 217 LEU B C 1
ATOM 7075 O O . LEU B 1 217 ? -10.914 36.344 -6.918 1 76.69 217 LEU B O 1
ATOM 7079 N N . LYS B 1 218 ? -9.383 35 -6.055 1 72.12 218 LYS B N 1
ATOM 7080 C CA . LYS B 1 218 ? -9.117 35.906 -4.938 1 72.12 218 LYS B CA 1
ATOM 7081 C C . LYS B 1 218 ? -8.617 37.25 -5.43 1 72.12 218 LYS B C 1
ATOM 7083 O O . LYS B 1 218 ? -9.016 38.281 -4.898 1 72.12 218 LYS B O 1
ATOM 7088 N N . ALA B 1 219 ? -7.902 37.219 -6.391 1 64.5 219 ALA B N 1
ATOM 7089 C CA . ALA B 1 219 ? -7.355 38.438 -6.949 1 64.5 219 ALA B CA 1
ATOM 7090 C C . ALA B 1 219 ? -8.445 39.25 -7.633 1 64.5 219 ALA B C 1
ATOM 7092 O O . ALA B 1 219 ? -8.445 40.5 -7.555 1 64.5 219 ALA B O 1
ATOM 7093 N N . GLU B 1 220 ? -9.391 38.5 -8.148 1 65.5 220 GLU B N 1
ATOM 7094 C CA . GLU B 1 220 ? -10.453 39.156 -8.891 1 65.5 220 GLU B CA 1
ATOM 7095 C C . GLU B 1 220 ? -11.57 39.625 -7.961 1 65.5 220 GLU B C 1
ATOM 7097 O O . GLU B 1 220 ? -12.133 40.688 -8.148 1 65.5 220 GLU B O 1
ATOM 7102 N N . LEU B 1 221 ? -12.008 38.688 -7.023 1 60.5 221 LEU B N 1
ATOM 7103 C CA . LEU B 1 221 ? -13.18 38.938 -6.191 1 60.5 221 LEU B CA 1
ATOM 7104 C C . LEU B 1 221 ? -12.859 39.906 -5.066 1 60.5 221 LEU B C 1
ATOM 7106 O O . LEU B 1 221 ? -13.75 40.312 -4.32 1 60.5 221 LEU B O 1
ATOM 7110 N N . ALA B 1 222 ? -11.617 40.25 -4.676 1 55.94 222 ALA B N 1
ATOM 7111 C CA . ALA B 1 222 ? -11.344 41.281 -3.682 1 55.94 222 ALA B CA 1
ATOM 7112 C C . ALA B 1 222 ? -12.273 42.469 -3.865 1 55.94 222 ALA B C 1
ATOM 7114 O O . ALA B 1 222 ? -12.562 43.188 -2.91 1 55.94 222 ALA B O 1
ATOM 7115 N N . SER B 1 223 ? -12.945 42.5 -5.016 1 52.66 223 SER B N 1
ATOM 7116 C CA . SER B 1 223 ? -13.773 43.656 -5.242 1 52.66 223 SER B CA 1
ATOM 7117 C C . SER B 1 223 ? -15.25 43.344 -5.016 1 52.66 223 SER B C 1
ATOM 7119 O O . SER B 1 223 ? -16.047 44.25 -4.734 1 52.66 223 SER B O 1
ATOM 7121 N N . GLU B 1 224 ? -15.781 42.156 -5.297 1 53.78 224 GLU B N 1
ATOM 7122 C CA . GLU B 1 224 ? -17.234 41.938 -5.305 1 53.78 224 GLU B CA 1
ATOM 7123 C C . GLU B 1 224 ? -17.672 41.094 -4.125 1 53.78 224 GLU B C 1
ATOM 7125 O O . GLU B 1 224 ? -17.312 39.906 -4.043 1 53.78 224 GLU B O 1
ATOM 7130 N N . GLN B 1 225 ? -17.984 41.625 -2.932 1 51.81 225 GLN B N 1
ATOM 7131 C CA . GLN B 1 225 ? -18.281 41.094 -1.6 1 51.81 225 GLN B CA 1
ATOM 7132 C C . GLN B 1 225 ? -19.312 39.969 -1.662 1 51.81 225 GLN B C 1
ATOM 7134 O O . GLN B 1 225 ? -19.297 39.062 -0.827 1 51.81 225 GLN B O 1
ATOM 7139 N N . HIS B 1 226 ? -20.469 40.062 -2.541 1 51.19 226 HIS B N 1
ATOM 7140 C CA . HIS B 1 226 ? -21.688 39.312 -2.197 1 51.19 226 HIS B CA 1
ATOM 7141 C C . HIS B 1 226 ? -21.953 38.219 -3.207 1 51.19 226 HIS B C 1
ATOM 7143 O O . HIS B 1 226 ? -23 37.562 -3.152 1 51.19 226 HIS B O 1
ATOM 7149 N N . SER B 1 227 ? -21.109 37.812 -4.227 1 56.94 227 SER B N 1
ATOM 7150 C CA . SER B 1 227 ? -21.547 36.844 -5.211 1 56.94 227 SER B CA 1
ATOM 7151 C C . SER B 1 227 ? -20.859 35.5 -5.008 1 56.94 227 SER B C 1
ATOM 7153 O O . SER B 1 227 ? -19.75 35.438 -4.449 1 56.94 227 SER B O 1
ATOM 7155 N N . LEU B 1 228 ? -21.656 34.25 -5.109 1 63.47 228 LEU B N 1
ATOM 7156 C CA . LEU B 1 228 ? -21.109 32.906 -5.094 1 63.47 228 LEU B CA 1
ATOM 7157 C C . LEU B 1 228 ? -19.875 32.812 -5.98 1 63.47 228 LEU B C 1
ATOM 7159 O O . LEU B 1 228 ? -19.922 33.125 -7.168 1 63.47 228 LEU B O 1
ATOM 7163 N N . PRO B 1 229 ? -18.781 32.562 -5.379 1 73.38 229 PRO B N 1
ATOM 7164 C CA . PRO B 1 229 ? -17.609 32.406 -6.254 1 73.38 229 PRO B CA 1
ATOM 7165 C C . PRO B 1 229 ? -17.797 31.344 -7.312 1 73.38 229 PRO B C 1
ATOM 7167 O O . PRO B 1 229 ? -18.406 30.297 -7.035 1 73.38 229 PRO B O 1
ATOM 7170 N N . PRO B 1 230 ? -17.578 31.641 -8.492 1 82 230 PRO B N 1
ATOM 7171 C CA . PRO B 1 230 ? -17.75 30.672 -9.578 1 82 230 PRO B CA 1
ATOM 7172 C C . PRO B 1 230 ? -16.859 29.453 -9.422 1 82 230 PRO B C 1
ATOM 7174 O O . PRO B 1 230 ? -15.867 29.312 -10.148 1 82 230 PRO B O 1
ATOM 7177 N N . LEU B 1 231 ? -17.281 28.609 -8.484 1 85.94 231 LEU B N 1
ATOM 7178 C CA . LEU B 1 231 ? -16.547 27.375 -8.258 1 85.94 231 LEU B CA 1
ATOM 7179 C C . LEU B 1 231 ? -16.672 26.438 -9.453 1 85.94 231 LEU B C 1
ATOM 7181 O O . LEU B 1 231 ? -17.75 26.328 -10.047 1 85.94 231 LEU B O 1
ATOM 7185 N N . ILE B 1 232 ? -15.625 25.797 -9.742 1 88.88 232 ILE B N 1
ATOM 7186 C CA . ILE B 1 232 ? -15.594 24.922 -10.914 1 88.88 232 ILE B CA 1
ATOM 7187 C C . ILE B 1 232 ? -16.297 23.594 -10.594 1 88.88 232 ILE B C 1
ATOM 7189 O O . ILE B 1 232 ? -16.031 22.984 -9.555 1 88.88 232 ILE B O 1
ATOM 7193 N N . VAL B 1 233 ? -17.109 23.188 -11.422 1 91.38 233 VAL B N 1
ATOM 7194 C CA . VAL B 1 233 ? -17.75 21.875 -11.312 1 91.38 233 VAL B CA 1
ATOM 7195 C C . VAL B 1 233 ? -17.094 20.922 -12.297 1 91.38 233 VAL B C 1
ATOM 7197 O O . VAL B 1 233 ? -16.406 19.969 -11.898 1 91.38 233 VAL B O 1
ATOM 7200 N N . THR B 1 234 ? -17.266 21.094 -13.57 1 90.62 234 THR B N 1
ATOM 7201 C CA . THR B 1 234 ? -16.609 20.234 -14.562 1 90.62 234 THR B CA 1
ATOM 7202 C C . THR B 1 234 ? -16.141 21.062 -15.75 1 90.62 234 THR B C 1
ATOM 7204 O O . THR B 1 234 ? -16.359 22.281 -15.805 1 90.62 234 THR B O 1
ATOM 7207 N N . GLY B 1 235 ? -15.367 20.391 -16.672 1 88.12 235 GLY B N 1
ATOM 7208 C CA . GLY B 1 235 ? -14.906 20.984 -17.906 1 88.12 235 GLY B CA 1
ATOM 7209 C C . GLY B 1 235 ? -13.469 21.484 -17.844 1 88.12 235 GLY B C 1
ATOM 7210 O O . GLY B 1 235 ? -13.023 22.25 -18.703 1 88.12 235 GLY B O 1
ATOM 7211 N N . GLU B 1 236 ? -12.805 21.016 -16.969 1 88.44 236 GLU B N 1
ATOM 7212 C CA . GLU B 1 236 ? -11.43 21.469 -16.75 1 88.44 236 GLU B CA 1
ATOM 7213 C C . GLU B 1 236 ? -10.508 21 -17.859 1 88.44 236 GLU B C 1
ATOM 7215 O O . GLU B 1 236 ? -9.523 21.672 -18.188 1 88.44 236 GLU B O 1
ATOM 7220 N N . ASP B 1 237 ? -10.797 19.891 -18.438 1 84.5 237 ASP B N 1
ATOM 7221 C CA . ASP B 1 237 ? -9.922 19.297 -19.438 1 84.5 237 ASP B CA 1
ATOM 7222 C C . ASP B 1 237 ? -10.07 20 -20.797 1 84.5 237 ASP B C 1
ATOM 7224 O O . ASP B 1 237 ? -9.234 19.828 -21.672 1 84.5 237 ASP B O 1
ATOM 7228 N N . THR B 1 238 ? -11.102 20.75 -20.938 1 76.75 238 THR B N 1
ATOM 7229 C CA . THR B 1 238 ? -11.352 21.391 -22.203 1 76.75 238 THR B CA 1
ATOM 7230 C C . THR B 1 238 ? -10.836 22.828 -22.188 1 76.75 238 THR B C 1
ATOM 7232 O O . THR B 1 238 ? -10.875 23.516 -23.219 1 76.75 238 THR B O 1
ATOM 7235 N N . THR B 1 239 ? -10.297 23.203 -21.062 1 77.12 239 THR B N 1
ATOM 7236 C CA . THR B 1 239 ? -9.867 24.594 -20.922 1 77.12 239 THR B CA 1
ATOM 7237 C C . THR B 1 239 ? -8.352 24.719 -21.094 1 77.12 239 THR B C 1
ATOM 7239 O O . THR B 1 239 ? -7.613 23.79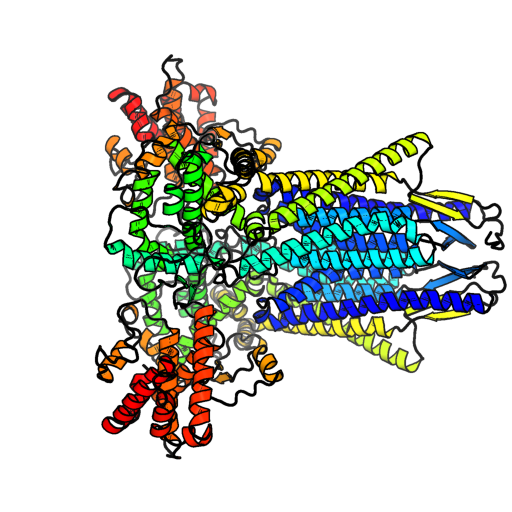7 -20.75 1 77.12 239 THR B O 1
ATOM 7242 N N . LEU B 1 240 ? -8.078 25.734 -21.75 1 78.94 240 LEU B N 1
ATOM 7243 C CA . LEU B 1 240 ? -6.656 26.031 -21.891 1 78.94 240 LEU B CA 1
ATOM 7244 C C . LEU B 1 240 ? -6.09 26.562 -20.578 1 78.94 240 LEU B C 1
ATOM 7246 O O . LEU B 1 240 ? -6.66 27.484 -19.969 1 78.94 240 LEU B O 1
ATOM 7250 N N . VAL B 1 241 ? -5.188 25.844 -20.109 1 84.56 241 VAL B N 1
ATOM 7251 C CA . VAL B 1 241 ? -4.613 26.219 -18.828 1 84.56 241 VAL B CA 1
ATOM 7252 C C . VAL B 1 241 ? -3.145 26.594 -19 1 84.56 241 VAL B C 1
ATOM 7254 O O . VAL B 1 241 ? -2.48 26.109 -19.922 1 84.56 241 VAL B O 1
ATOM 7257 N N . HIS B 1 242 ? -2.779 27.594 -18.266 1 83.44 242 HIS B N 1
ATOM 7258 C CA . HIS B 1 242 ? -1.375 27.984 -18.188 1 83.44 242 HIS B CA 1
ATOM 7259 C C . HIS B 1 242 ? -0.708 27.438 -16.938 1 83.44 242 HIS B C 1
ATOM 7261 O O . HIS B 1 242 ? -1.301 27.438 -15.859 1 83.44 242 HIS B O 1
ATOM 7267 N N . LYS B 1 243 ? 0.404 26.938 -17.172 1 82.12 243 LYS B N 1
ATOM 7268 C CA . LYS B 1 243 ? 1.168 26.406 -16.047 1 82.12 243 LYS B CA 1
ATOM 7269 C C . LYS B 1 243 ? 1.821 27.531 -15.25 1 82.12 243 LYS B C 1
ATOM 7271 O O . LYS B 1 243 ? 2.434 28.438 -15.82 1 82.12 243 LYS B O 1
ATOM 7276 N N . GLU B 1 244 ? 1.568 27.5 -13.977 1 81.62 244 GLU B N 1
ATOM 7277 C CA . GLU B 1 244 ? 2.148 28.469 -13.055 1 81.62 244 GLU B CA 1
ATOM 7278 C C . GLU B 1 244 ? 2.934 27.781 -11.945 1 81.62 244 GLU B C 1
ATOM 7280 O O . GLU B 1 244 ? 2.785 26.578 -11.727 1 81.62 244 GLU B O 1
ATOM 7285 N N . PRO B 1 245 ? 3.754 28.453 -11.328 1 78.69 245 PRO B N 1
ATOM 7286 C CA . PRO B 1 245 ? 4.586 27.844 -10.289 1 78.69 245 PRO B CA 1
ATOM 7287 C C . PRO B 1 245 ? 3.762 27.172 -9.188 1 78.69 245 PRO B C 1
ATOM 7289 O O . PRO B 1 245 ? 4.215 26.203 -8.57 1 78.69 245 PRO B O 1
ATOM 7292 N N . HIS B 1 246 ? 2.664 27.719 -8.914 1 76.56 246 HIS B N 1
ATOM 7293 C CA . HIS B 1 246 ? 1.887 27.172 -7.805 1 76.56 246 HIS B CA 1
ATOM 7294 C C . HIS B 1 246 ? 0.655 26.422 -8.305 1 76.56 246 HIS B C 1
ATOM 7296 O O . HIS B 1 246 ? -0.287 26.203 -7.547 1 76.56 246 HIS B O 1
ATOM 7302 N N . GLY B 1 247 ? 0.729 26.125 -9.633 1 79.88 247 GLY B N 1
ATOM 7303 C CA . GLY B 1 247 ? -0.39 25.359 -10.164 1 79.88 247 GLY B CA 1
ATOM 7304 C C . GLY B 1 247 ? -0.751 25.75 -11.586 1 79.88 247 GLY B C 1
ATOM 7305 O O . GLY B 1 247 ? 0.131 25.922 -12.43 1 79.88 247 GLY B O 1
ATOM 7306 N N . TYR B 1 248 ? -2.045 25.719 -11.789 1 82.75 248 TYR B N 1
ATOM 7307 C CA . TYR B 1 248 ? -2.541 26.047 -13.117 1 82.75 248 TYR B CA 1
ATOM 7308 C C . TYR B 1 248 ? -3.484 27.234 -13.07 1 82.75 248 TYR B C 1
ATOM 7310 O O . TYR B 1 248 ? -4.223 27.422 -12.102 1 82.75 248 TYR B O 1
ATOM 7318 N N . SER B 1 249 ? -3.307 28.094 -13.953 1 81.19 249 SER B N 1
ATOM 7319 C CA . SER B 1 249 ? -4.238 29.203 -14.078 1 81.19 249 SER B CA 1
ATOM 7320 C C . SER B 1 249 ? -5.023 29.141 -15.383 1 81.19 249 SER B C 1
ATOM 7322 O O . SER B 1 249 ? -4.547 28.562 -16.359 1 81.19 249 SER B O 1
ATOM 7324 N N . LEU B 1 250 ? -6.277 29.531 -15.289 1 83.12 250 LEU B N 1
ATOM 7325 C CA . LEU B 1 250 ? -7.102 29.547 -16.484 1 83.12 250 LEU B CA 1
ATOM 7326 C C . LEU B 1 250 ? -6.809 30.781 -17.344 1 83.12 250 LEU B C 1
ATOM 7328 O O . LEU B 1 250 ? -6.562 31.859 -16.797 1 83.12 250 LEU B O 1
ATOM 7332 N N . ASN B 1 251 ? -6.504 30.484 -18.641 1 73.69 251 ASN B N 1
ATOM 7333 C CA . ASN B 1 251 ? -6.23 31.609 -19.547 1 73.69 251 ASN B CA 1
ATOM 7334 C C . ASN B 1 251 ? -7.383 32.594 -19.562 1 73.69 251 ASN B C 1
ATOM 7336 O O . ASN B 1 251 ? -8.531 32.219 -19.828 1 73.69 251 ASN B O 1
ATOM 7340 N N . GLN B 1 252 ? -7.199 33.719 -18.875 1 61.06 252 GLN B N 1
ATOM 7341 C CA . GLN B 1 252 ? -8.172 34.781 -18.984 1 61.06 252 GLN B CA 1
ATOM 7342 C C . GLN B 1 252 ? -8.102 35.469 -20.344 1 61.06 252 GLN B C 1
ATOM 7344 O O . GLN B 1 252 ? -7.051 36 -20.734 1 61.06 252 GLN B O 1
ATOM 7349 N N . ALA B 1 253 ? -8.594 35.031 -21.469 1 49.22 253 ALA B N 1
ATOM 7350 C CA . ALA B 1 253 ? -8.578 35.938 -22.609 1 49.22 253 ALA B CA 1
ATOM 7351 C C . ALA B 1 253 ? -8.828 37.375 -22.188 1 49.22 253 ALA B C 1
ATOM 7353 O O . ALA B 1 253 ? -9.375 37.625 -21.109 1 49.22 253 ALA B O 1
ATOM 7354 N N . ASN B 1 254 ? -8.492 38.312 -23.234 1 38.28 254 ASN B N 1
ATOM 7355 C CA . ASN B 1 254 ? -8.656 39.75 -23.328 1 38.28 254 ASN B CA 1
ATOM 7356 C C . ASN B 1 254 ? -9.992 40.188 -22.75 1 38.28 254 ASN B C 1
ATOM 7358 O O . ASN B 1 254 ? -11.031 40.094 -23.406 1 38.28 254 ASN B O 1
ATOM 7362 N N . GLY B 1 255 ? -10.117 40.844 -21.594 1 42.22 255 GLY B N 1
ATOM 7363 C CA . GLY B 1 255 ? -11.117 41.688 -20.969 1 42.22 255 GLY B CA 1
ATOM 7364 C C . GLY B 1 255 ? -12.383 40.938 -20.594 1 42.22 255 GLY B C 1
ATOM 7365 O O . GLY B 1 255 ? -13.188 41.406 -19.797 1 42.22 255 GLY B O 1
ATOM 7366 N N . THR B 1 256 ? -13.016 40.219 -21.547 1 39.69 256 THR B N 1
ATOM 7367 C CA . THR B 1 256 ? -14.414 39.812 -21.547 1 39.69 256 THR B CA 1
ATOM 7368 C C . THR B 1 256 ? -14.555 38.375 -21.031 1 39.69 256 THR B C 1
ATOM 7370 O O . THR B 1 256 ? -14.43 37.406 -21.797 1 39.69 256 THR B O 1
ATOM 7373 N N . GLY B 1 257 ? -14.484 37.906 -19.641 1 47.94 257 GLY B N 1
ATOM 7374 C CA . GLY B 1 257 ? -14.938 36.75 -18.875 1 47.94 257 GLY B CA 1
ATOM 7375 C C . GLY B 1 257 ? -14.18 35.469 -19.203 1 47.94 257 GLY B C 1
ATOM 7376 O O . GLY B 1 257 ? -13.375 35.438 -20.141 1 47.94 257 GLY B O 1
ATOM 7377 N N . ILE B 1 258 ? -13.828 34.5 -18.297 1 51.22 258 ILE B N 1
ATOM 7378 C CA . ILE B 1 258 ? -13.289 33.156 -18.5 1 51.22 258 ILE B CA 1
ATOM 7379 C C . ILE B 1 258 ? -13.883 32.531 -19.766 1 51.22 258 ILE B C 1
ATOM 7381 O O . ILE B 1 258 ? -15.094 32.344 -19.844 1 51.22 258 ILE B O 1
ATOM 7385 N N . ASP B 1 259 ? -13.672 32.938 -20.953 1 48.94 259 ASP B N 1
ATOM 7386 C CA . ASP B 1 259 ? -14.172 32.375 -22.203 1 48.94 259 ASP B CA 1
ATOM 7387 C C . ASP B 1 259 ? -14.109 30.844 -22.172 1 48.94 259 ASP B C 1
ATOM 7389 O O . ASP B 1 259 ? -13.156 30.234 -22.688 1 48.94 259 ASP B O 1
ATOM 7393 N N . ASN B 1 260 ? -14.18 30.203 -21.141 1 57.5 260 ASN B N 1
ATOM 7394 C CA . ASN B 1 260 ? -13.867 28.781 -21.188 1 57.5 260 ASN B CA 1
ATOM 7395 C C . ASN B 1 260 ? -15.094 27.953 -21.531 1 57.5 260 ASN B C 1
ATOM 7397 O O . ASN B 1 260 ? -15.914 27.656 -20.656 1 57.5 260 ASN B O 1
ATOM 7401 N N . ASN B 1 261 ? -15.555 27.969 -22.906 1 60.84 261 ASN B N 1
ATOM 7402 C CA . ASN B 1 261 ? -16.734 27.312 -23.453 1 60.84 261 ASN B CA 1
ATOM 7403 C C . ASN B 1 261 ? -16.969 25.953 -22.812 1 60.84 261 ASN B C 1
ATOM 7405 O O . ASN B 1 261 ? -18.109 25.5 -22.656 1 60.84 261 ASN B O 1
ATOM 7409 N N . GLY B 1 262 ? -16.094 25.344 -22.219 1 78.06 262 GLY B N 1
ATOM 7410 C CA . GLY B 1 262 ? -16.391 24 -21.75 1 78.06 262 GLY B CA 1
ATOM 7411 C C . GLY B 1 262 ? -16.359 23.875 -20.234 1 78.06 262 GLY B C 1
ATOM 7412 O O . GLY B 1 262 ? -16.734 22.844 -19.688 1 78.06 262 GLY B O 1
ATOM 7413 N N . LEU B 1 263 ? -16.234 25.141 -19.625 1 87.25 263 LEU B N 1
ATOM 7414 C CA . LEU B 1 263 ? -16.125 25.094 -18.172 1 87.25 263 LEU B CA 1
ATOM 7415 C C . LEU B 1 263 ? -17.484 25.359 -17.516 1 87.25 263 LEU B C 1
ATOM 7417 O O . LEU B 1 263 ? -18.172 26.312 -17.875 1 87.25 263 LEU B O 1
ATOM 7421 N N . VAL B 1 264 ? -17.891 24.453 -16.75 1 89.44 264 VAL B N 1
ATOM 7422 C CA . VAL B 1 264 ? -19.156 24.609 -16.016 1 89.44 264 VAL B CA 1
ATOM 7423 C C . VAL B 1 264 ? -18.875 25.031 -14.578 1 89.44 264 VAL B C 1
ATOM 7425 O O . VAL B 1 264 ? -18.219 24.312 -13.828 1 89.44 264 VAL B O 1
ATOM 7428 N N . THR B 1 265 ? -19.266 26.172 -14.234 1 88.06 265 THR B N 1
ATOM 7429 C CA . THR B 1 265 ? -19.125 26.688 -12.875 1 88.06 265 THR B CA 1
ATOM 7430 C C . THR B 1 265 ? -20.484 26.688 -12.156 1 88.06 265 THR B C 1
ATOM 7432 O O . THR B 1 265 ? -21.516 26.484 -12.781 1 88.06 265 THR B O 1
ATOM 7435 N N . ILE B 1 266 ? -20.438 26.859 -10.898 1 85.75 266 ILE B N 1
ATOM 7436 C CA . ILE B 1 266 ? -21.641 26.734 -10.078 1 85.75 266 ILE B CA 1
ATOM 7437 C C . ILE B 1 266 ? -22.609 27.859 -10.422 1 85.75 266 ILE B C 1
ATOM 7439 O O . ILE B 1 266 ? -23.828 27.672 -10.375 1 85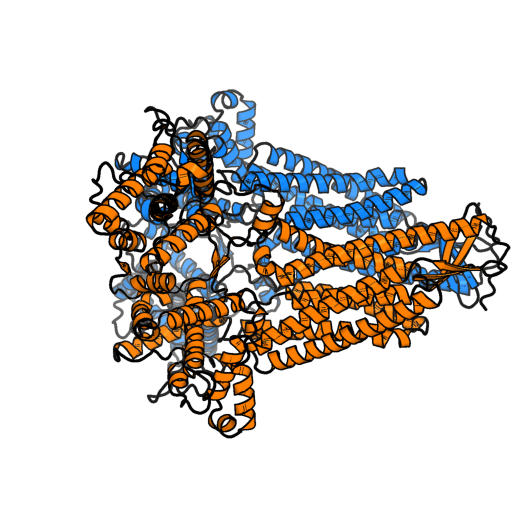.75 266 ILE B O 1
ATOM 7443 N N . ASP B 1 267 ? -22.172 29.047 -10.805 1 80.56 267 ASP B N 1
ATOM 7444 C CA . ASP B 1 267 ? -23.031 30.172 -11.164 1 80.56 267 ASP B CA 1
ATOM 7445 C C . ASP B 1 267 ? -23.859 29.844 -12.406 1 80.56 267 ASP B C 1
ATOM 7447 O O . ASP B 1 267 ? -25.047 30.219 -12.484 1 80.56 267 ASP B O 1
ATOM 7451 N N . ARG B 1 268 ? -23.281 29.141 -13.312 1 81.75 268 ARG B N 1
ATOM 7452 C CA . ARG B 1 268 ? -23.984 28.734 -14.516 1 81.75 268 ARG B CA 1
ATOM 7453 C C . ARG B 1 268 ? -25.078 27.719 -14.188 1 81.75 268 ARG B C 1
ATOM 7455 O O . ARG B 1 268 ? -26.156 27.75 -14.781 1 81.75 268 ARG B O 1
ATOM 7462 N N . VAL B 1 269 ? -24.703 26.875 -13.305 1 84.75 269 VAL B N 1
ATOM 7463 C CA . VAL B 1 269 ? -25.688 25.859 -12.906 1 84.75 269 VAL B CA 1
ATOM 7464 C C . VAL B 1 269 ? -26.844 26.531 -12.172 1 84.75 269 VAL B C 1
ATOM 7466 O O . VAL B 1 269 ? -28 26.125 -12.336 1 84.75 269 VAL B O 1
ATOM 7469 N N . TRP B 1 270 ? -26.516 27.531 -11.391 1 79.88 270 TRP B N 1
ATOM 7470 C CA . TRP B 1 270 ? -27.531 28.219 -10.602 1 79.88 270 TRP B CA 1
ATOM 7471 C C . TRP B 1 270 ? -28.5 29 -11.5 1 79.88 270 TRP B C 1
ATOM 7473 O O . TRP B 1 270 ? -29.641 29.234 -11.133 1 79.88 270 TRP B O 1
ATOM 7483 N N . GLN B 1 271 ? -27.984 29.359 -12.734 1 76.69 271 GLN B N 1
ATOM 7484 C CA . GLN B 1 271 ? -28.797 30.141 -13.664 1 76.69 271 GLN B CA 1
ATOM 7485 C C . GLN B 1 271 ? -29.719 29.25 -14.477 1 76.69 271 GLN B C 1
ATOM 7487 O O . GLN B 1 271 ? -30.625 29.734 -15.18 1 76.69 271 GLN B O 1
ATOM 7492 N N . LEU B 1 272 ? -29.406 28 -14.453 1 73.25 272 LEU B N 1
ATOM 7493 C CA . LEU B 1 272 ? -30.25 27.078 -15.195 1 73.25 272 LEU B CA 1
ATOM 7494 C C . LEU B 1 272 ? -31.703 27.188 -14.734 1 73.25 272 LEU B C 1
ATOM 7496 O O . LEU B 1 272 ? -31.984 27.219 -13.531 1 73.25 272 LEU B O 1
ATOM 7500 N N . GLU B 1 273 ? -32.625 27.75 -15.711 1 63.81 273 GLU B N 1
ATOM 7501 C CA . GLU B 1 273 ? -34.062 27.938 -15.445 1 63.81 273 GLU B CA 1
ATOM 7502 C C . GLU B 1 273 ? -34.75 26.609 -15.102 1 63.81 273 GLU B C 1
ATOM 7504 O O . GLU B 1 273 ? -34.312 25.547 -15.555 1 63.81 273 GLU B O 1
ATOM 7509 N N . ASP B 1 274 ? -35.656 26.547 -14.031 1 57.41 274 ASP B N 1
ATOM 7510 C CA . ASP B 1 274 ? -36.375 25.516 -13.289 1 57.41 274 ASP B CA 1
ATOM 7511 C C . ASP B 1 274 ? -37.094 24.562 -14.234 1 57.41 274 ASP B C 1
ATOM 7513 O O . ASP B 1 274 ? -37.5 23.469 -13.836 1 57.41 274 ASP B O 1
ATOM 7517 N N . ASP B 1 275 ? -37.406 24.953 -15.414 1 53.47 275 ASP B N 1
ATOM 7518 C CA . ASP B 1 275 ? -38.406 24.141 -16.094 1 53.47 275 ASP B CA 1
ATOM 7519 C C . ASP B 1 275 ? -37.875 22.75 -16.391 1 53.47 275 ASP B C 1
ATOM 7521 O O . ASP B 1 275 ? -38.625 21.812 -16.609 1 53.47 275 ASP B O 1
ATOM 7525 N N . ILE B 1 276 ? -36.781 22.734 -16.938 1 52.06 276 ILE B N 1
ATOM 7526 C CA . ILE B 1 276 ? -36.344 21.438 -17.422 1 52.06 276 ILE B CA 1
ATOM 7527 C C . ILE B 1 276 ? -36.406 20.406 -16.297 1 52.06 276 ILE B C 1
ATOM 7529 O O . ILE B 1 276 ? -36.656 19.219 -16.531 1 52.06 276 ILE B O 1
ATOM 7533 N N . PHE B 1 277 ? -35.938 20.891 -14.992 1 53.31 277 PHE B N 1
ATOM 7534 C CA . PHE B 1 277 ? -35.844 20.031 -13.828 1 53.31 277 PHE B CA 1
ATOM 7535 C C . PHE B 1 277 ? -37.188 19.906 -13.125 1 53.31 277 PHE B C 1
ATOM 7537 O O . PHE B 1 277 ? -37.281 20.156 -11.922 1 53.31 277 PHE B O 1
ATOM 7544 N N . LEU B 1 278 ? -38.094 20.297 -13.648 1 49.69 278 LEU B N 1
ATOM 7545 C CA . LEU B 1 278 ? -39.438 20.469 -13.156 1 49.69 278 LEU B CA 1
ATOM 7546 C C . LEU B 1 278 ? -39.75 19.438 -12.062 1 49.69 278 LEU B C 1
ATOM 7548 O O . LEU B 1 278 ? -40.469 19.75 -11.102 1 49.69 278 LEU B O 1
ATOM 7552 N N . THR B 1 279 ? -39.594 18.188 -12.414 1 51.88 279 THR B N 1
ATOM 7553 C CA . THR B 1 279 ? -40.094 17.234 -11.453 1 51.88 279 THR B CA 1
ATOM 7554 C C . THR B 1 279 ? -39.125 17.016 -10.312 1 51.88 279 THR B C 1
ATOM 7556 O O . THR B 1 279 ? -39.469 16.5 -9.258 1 51.88 279 THR B O 1
ATOM 7559 N N . CYS B 1 280 ? -37.844 16.891 -10.539 1 52.41 280 CYS B N 1
ATOM 7560 C CA . CYS B 1 280 ? -36.906 16.734 -9.445 1 52.41 280 CYS B CA 1
ATOM 7561 C C . CYS B 1 280 ? -36.562 18.078 -8.82 1 52.41 280 CYS B C 1
ATOM 7563 O O . CYS B 1 280 ? -36.469 19.078 -9.516 1 52.41 280 CYS B O 1
ATOM 7565 N N . SER B 1 281 ? -36.875 18.312 -7.512 1 60.81 281 SER B N 1
ATOM 7566 C CA . SER B 1 281 ? -36.656 19.594 -6.867 1 60.81 281 SER B CA 1
ATOM 7567 C C . SER B 1 281 ? -35.344 20.234 -7.328 1 60.81 281 SER B C 1
ATOM 7569 O O . SER B 1 281 ? -34.281 19.641 -7.168 1 60.81 281 SER B O 1
ATOM 7571 N N . THR B 1 282 ? -35.406 21.031 -8.367 1 62.5 282 THR B N 1
ATOM 7572 C CA . THR B 1 282 ? -34.312 21.844 -8.914 1 62.5 282 THR B CA 1
ATOM 7573 C C . THR B 1 282 ? -33.312 22.203 -7.828 1 62.5 282 THR B C 1
ATOM 7575 O O . THR B 1 282 ? -32.094 22.25 -8.078 1 62.5 282 THR B O 1
ATOM 7578 N N . LYS B 1 283 ? -33.844 22.297 -6.699 1 72.25 283 LYS B N 1
ATOM 7579 C CA . LYS B 1 283 ? -32.969 22.703 -5.598 1 72.25 283 LYS B CA 1
ATOM 7580 C C . LYS B 1 283 ? -32 21.594 -5.211 1 72.25 283 LYS B C 1
ATOM 7582 O O . LYS B 1 283 ? -30.828 21.859 -4.938 1 72.25 283 LYS B O 1
ATOM 7587 N N . GLN B 1 284 ? -32.5 20.422 -5.465 1 78.19 284 GLN B N 1
ATOM 7588 C CA . GLN B 1 284 ? -31.656 19.281 -5.078 1 78.19 284 GLN B CA 1
ATOM 7589 C C . GLN B 1 284 ? -30.516 19.078 -6.07 1 78.19 284 GLN B C 1
ATOM 7591 O O . GLN B 1 284 ? -29.406 18.719 -5.684 1 78.19 284 GLN B O 1
ATOM 7596 N N . LEU B 1 285 ? -30.828 19.438 -7.285 1 83.06 285 LEU B N 1
ATOM 7597 C CA . LEU B 1 285 ? -29.812 19.25 -8.312 1 83.06 285 LEU B CA 1
ATOM 7598 C C . LEU B 1 285 ? -28.734 20.328 -8.219 1 83.06 285 LEU B C 1
ATOM 7600 O O . LEU B 1 285 ? -27.547 20.031 -8.406 1 83.06 285 LEU B O 1
ATOM 7604 N N . LYS B 1 286 ? -29.172 21.516 -7.891 1 83.25 286 LYS B N 1
ATOM 7605 C CA . LYS B 1 286 ? -28.219 22.609 -7.695 1 83.25 286 LYS B CA 1
ATOM 7606 C C . LYS B 1 286 ? -27.328 22.344 -6.484 1 83.25 286 LYS B C 1
ATOM 7608 O O . LYS B 1 286 ? -26.125 22.594 -6.531 1 83.25 286 LYS B O 1
ATOM 7613 N N . ASP B 1 287 ? -27.953 21.719 -5.504 1 86.25 287 ASP B N 1
ATOM 7614 C CA . ASP B 1 287 ? -27.188 21.391 -4.301 1 86.25 287 ASP B CA 1
ATOM 7615 C C . ASP B 1 287 ? -26.172 20.281 -4.578 1 86.25 287 ASP B C 1
ATOM 7617 O O . ASP B 1 287 ? -25.078 20.281 -4.02 1 86.25 287 ASP B O 1
ATOM 7621 N N . LEU B 1 288 ? -26.578 19.453 -5.422 1 90.19 288 LEU B N 1
ATOM 7622 C CA . LEU B 1 288 ? -25.688 18.359 -5.762 1 90.19 288 LEU B CA 1
ATOM 7623 C C . LEU B 1 288 ? -24.438 18.875 -6.477 1 90.19 288 LEU B C 1
ATOM 7625 O O . LEU B 1 288 ? -23.312 18.438 -6.176 1 90.19 288 LEU B O 1
ATOM 7629 N N . CYS B 1 289 ? -24.641 19.734 -7.363 1 91.56 289 CYS B N 1
ATOM 7630 C CA . CYS B 1 289 ? -23.516 20.312 -8.078 1 91.56 289 CYS B CA 1
ATOM 7631 C C . CYS B 1 289 ? -22.656 21.172 -7.145 1 91.56 289 CYS B C 1
ATOM 7633 O O . CYS B 1 289 ? -21.438 21.219 -7.293 1 91.56 289 CYS B O 1
ATOM 7635 N N . TYR B 1 290 ? -23.375 21.797 -6.281 1 89.06 290 TYR B N 1
ATOM 7636 C CA . TYR B 1 290 ? -22.641 22.562 -5.277 1 89.06 290 TYR B CA 1
ATOM 7637 C C . TYR B 1 290 ? -21.781 21.656 -4.41 1 89.06 290 TYR B C 1
ATOM 7639 O O . TYR B 1 290 ? -20.625 21.953 -4.148 1 89.06 290 TYR B O 1
ATOM 7647 N N . SER B 1 291 ? -22.359 20.578 -4 1 91.94 291 SER B N 1
ATOM 7648 C CA . SER B 1 291 ? -21.609 19.594 -3.225 1 91.94 291 SER B CA 1
ATOM 7649 C C . SER B 1 291 ? -20.391 19.094 -3.99 1 91.94 291 SER B C 1
ATOM 7651 O O . SER B 1 291 ? -19.328 18.859 -3.4 1 91.94 291 SER B O 1
ATOM 7653 N N . PHE B 1 292 ? -20.547 18.938 -5.207 1 94.06 292 PHE B N 1
ATOM 7654 C CA . PHE B 1 292 ? -19.453 18.469 -6.051 1 94.06 292 PHE B CA 1
ATOM 7655 C C . PHE B 1 292 ? -18.328 19.5 -6.105 1 94.06 292 PHE B C 1
ATOM 7657 O O . PHE B 1 292 ? -17.141 19.141 -6.074 1 94.06 292 PHE B O 1
ATOM 7664 N N . ALA B 1 293 ? -18.672 20.734 -6.227 1 90.88 293 ALA B N 1
ATOM 7665 C CA . ALA B 1 293 ? -17.672 21.797 -6.211 1 90.88 293 ALA B CA 1
ATOM 7666 C C . ALA B 1 293 ? -16.938 21.844 -4.875 1 90.88 293 ALA B C 1
ATOM 7668 O O . ALA B 1 293 ? -15.727 22.047 -4.832 1 90.88 293 ALA B O 1
ATOM 7669 N N . LEU B 1 294 ? -17.719 21.625 -3.805 1 89.44 294 LEU B N 1
ATOM 7670 C CA . LEU B 1 294 ? -17.109 21.625 -2.475 1 89.44 294 LEU B CA 1
ATOM 7671 C C . LEU B 1 294 ? -16.188 20.422 -2.307 1 89.44 294 LEU B C 1
ATOM 7673 O O . LEU B 1 294 ? -15.133 20.531 -1.661 1 89.44 294 LEU B O 1
ATOM 7677 N N . PHE B 1 295 ? -16.547 19.328 -2.896 1 92.12 295 PHE B N 1
ATOM 7678 C CA . PHE B 1 295 ? -15.711 18.141 -2.877 1 92.12 295 PHE B CA 1
ATOM 7679 C C . PHE B 1 295 ? -14.344 18.422 -3.492 1 92.12 295 PHE B C 1
ATOM 7681 O O . PHE B 1 295 ? -13.32 17.969 -2.975 1 92.12 295 PHE B O 1
ATOM 7688 N N . LYS B 1 296 ? -14.289 19.156 -4.484 1 90.75 296 LYS B N 1
ATOM 7689 C CA . LYS B 1 296 ? -13.031 19.5 -5.141 1 90.75 296 LYS B CA 1
ATOM 7690 C C . LYS B 1 296 ? -12.148 20.359 -4.23 1 90.75 296 LYS B C 1
ATOM 7692 O O . LYS B 1 296 ? -10.93 20.203 -4.215 1 90.75 296 LYS B O 1
ATOM 7697 N N . LEU B 1 297 ? -12.758 21.203 -3.521 1 86.44 297 LEU B N 1
ATOM 7698 C CA . LEU B 1 297 ? -12.016 22.016 -2.562 1 86.44 297 LEU B CA 1
ATOM 7699 C C . LEU B 1 297 ? -11.5 21.156 -1.409 1 86.44 297 LEU B C 1
ATOM 7701 O O . LEU B 1 297 ? -10.367 21.328 -0.958 1 86.44 297 LEU B O 1
ATOM 7705 N N . LEU B 1 298 ? -12.414 20.266 -1.002 1 87.25 298 LEU B N 1
ATOM 7706 C CA . LEU B 1 298 ? -12.023 19.375 0.073 1 87.25 298 LEU B CA 1
ATOM 7707 C C . LEU B 1 298 ? -10.859 18.484 -0.356 1 87.25 298 LEU B C 1
ATOM 7709 O O . LEU B 1 298 ? -9.984 18.172 0.455 1 87.25 298 LEU B O 1
ATOM 7713 N N . ARG B 1 299 ? -10.836 18.109 -1.548 1 87.62 299 ARG B N 1
ATOM 7714 C CA . ARG B 1 299 ? -9.766 17.281 -2.086 1 87.62 299 ARG B CA 1
ATOM 7715 C C . ARG B 1 299 ? -8.422 18.016 -2.021 1 87.62 299 ARG B C 1
ATOM 7717 O O . ARG B 1 299 ? -7.375 17.375 -1.857 1 87.62 299 ARG B O 1
ATOM 7724 N N . CYS B 1 300 ? -8.398 19.281 -2.146 1 85 300 CYS B N 1
ATOM 7725 C CA . CYS B 1 300 ? -7.18 20.062 -2.037 1 85 300 CYS B CA 1
ATOM 7726 C C . CYS B 1 300 ? -6.582 19.953 -0.639 1 85 300 CYS B C 1
ATOM 7728 O O . CYS B 1 300 ? -5.363 19.906 -0.482 1 85 300 CYS B O 1
ATOM 7730 N N . ARG B 1 301 ? -7.438 19.797 0.289 1 78.88 301 ARG B N 1
ATOM 7731 C CA . ARG B 1 301 ? -6.973 19.656 1.666 1 78.88 301 ARG B CA 1
ATOM 7732 C C . ARG B 1 301 ? -6.316 18.297 1.886 1 78.88 301 ARG B C 1
ATOM 7734 O O . ARG B 1 301 ? -5.293 18.203 2.566 1 78.88 301 ARG B O 1
ATOM 7741 N N . PHE B 1 302 ? -6.914 17.359 1.26 1 77.44 302 PHE B N 1
ATOM 7742 C CA . PHE B 1 302 ? -6.375 16.016 1.408 1 77.44 302 PHE B CA 1
ATOM 7743 C C . PHE B 1 302 ? -5.062 15.867 0.651 1 77.44 302 PHE B C 1
ATOM 7745 O O . PHE B 1 302 ? -4.211 15.062 1.022 1 77.44 302 PHE B O 1
ATOM 7752 N N . ALA B 1 303 ? -4.945 16.641 -0.349 1 76.62 303 ALA B N 1
ATOM 7753 C CA . ALA B 1 303 ? -3.707 16.609 -1.125 1 76.62 303 ALA B CA 1
ATOM 7754 C C . ALA B 1 303 ? -2.652 17.516 -0.501 1 76.62 303 ALA B C 1
ATOM 7756 O O . ALA B 1 303 ? -1.546 17.656 -1.029 1 76.62 303 ALA B O 1
ATOM 7757 N N . ARG B 1 304 ? -2.857 18.172 0.68 1 71.44 304 ARG B N 1
ATOM 7758 C CA . ARG B 1 304 ? -1.953 18.984 1.49 1 71.44 304 ARG B CA 1
ATOM 7759 C C . ARG B 1 304 ? -1.552 20.25 0.755 1 71.44 304 ARG B C 1
ATOM 7761 O O . ARG B 1 304 ? -0.387 20.656 0.792 1 71.44 304 ARG B O 1
ATOM 7768 N N . HIS B 1 305 ? -2.502 20.734 -0.028 1 69.44 305 HIS B N 1
ATOM 7769 C CA . HIS B 1 305 ? -2.264 22.062 -0.58 1 69.44 305 HIS B CA 1
ATOM 7770 C C . HIS B 1 305 ? -2.625 23.141 0.427 1 69.44 305 HIS B C 1
ATOM 7772 O O . HIS B 1 305 ? -3.787 23.266 0.819 1 69.44 305 HIS B O 1
ATOM 7778 N N . THR B 1 306 ? -1.677 23.547 1.33 1 57.91 306 THR B N 1
ATOM 7779 C CA . THR B 1 306 ? -1.847 24.469 2.443 1 57.91 306 THR B CA 1
ATOM 7780 C C . THR B 1 306 ? -2.463 25.781 1.967 1 57.91 306 THR B C 1
ATOM 7782 O O . THR B 1 306 ? -3.184 26.453 2.717 1 57.91 306 THR B O 1
ATOM 7785 N N . ILE B 1 307 ? -2.09 26.25 0.933 1 51.25 307 ILE B N 1
ATOM 7786 C CA . ILE B 1 307 ? -2.445 27.594 0.484 1 51.25 307 ILE B CA 1
ATOM 7787 C C . ILE B 1 307 ? -3.963 27.719 0.358 1 51.25 307 ILE B C 1
ATOM 7789 O O . ILE B 1 307 ? -4.539 28.75 0.669 1 51.25 307 ILE B O 1
ATOM 7793 N N . ALA B 1 308 ? -4.574 26.656 -0.064 1 51.31 308 ALA B N 1
ATOM 7794 C CA . ALA B 1 308 ? -6.008 26.719 -0.342 1 51.31 308 ALA B CA 1
ATOM 7795 C C . ALA B 1 308 ? -6.801 26.984 0.931 1 51.31 308 ALA B C 1
ATOM 7797 O O . ALA B 1 308 ? -7.824 27.672 0.895 1 51.31 308 ALA B O 1
ATOM 7798 N N . GLU B 1 309 ? -6.375 26.453 2.053 1 50 309 GLU B N 1
ATOM 7799 C CA . GLU B 1 309 ? -7.102 26.625 3.309 1 50 309 GLU B CA 1
ATOM 7800 C C . GLU B 1 309 ? -7.07 28.062 3.781 1 50 309 GLU B C 1
ATOM 7802 O O . GLU B 1 309 ? -8.078 28.594 4.262 1 50 309 GLU B O 1
ATOM 7807 N N . THR B 1 310 ? -5.91 28.625 3.822 1 47.38 310 THR B N 1
ATOM 7808 C CA . THR B 1 310 ? -5.742 29.938 4.426 1 47.38 310 THR B CA 1
ATOM 7809 C C . THR B 1 310 ? -6.488 31 3.619 1 47.38 310 THR B C 1
ATOM 7811 O O . THR B 1 310 ? -7.039 31.953 4.188 1 47.38 310 THR B O 1
ATOM 7814 N N . GLY B 1 311 ? -6.297 30.984 2.365 1 45.53 311 GLY B N 1
ATOM 7815 C CA . GLY B 1 311 ? -6.941 32 1.572 1 45.53 311 GLY B CA 1
ATOM 7816 C C . GLY B 1 311 ? -8.453 31.922 1.583 1 45.53 311 GLY B C 1
ATOM 7817 O O . GLY B 1 311 ? -9.141 32.781 1.037 1 45.53 311 GLY B O 1
ATOM 7818 N N . SER B 1 312 ? -8.945 30.781 1.872 1 46.59 312 SER B N 1
ATOM 7819 C CA . SER B 1 312 ? -10.383 30.547 1.798 1 46.59 312 SER B CA 1
ATOM 7820 C C . SER B 1 312 ? -11.102 31.125 3.01 1 46.59 312 SER B C 1
ATOM 7822 O O . SER B 1 312 ? -12.25 30.781 3.287 1 46.59 312 SER B O 1
ATOM 7824 N N . MET B 1 313 ? -10.469 31.609 3.826 1 45.62 313 MET B N 1
ATOM 7825 C CA . MET B 1 313 ? -11.188 32.312 4.891 1 45.62 313 MET B CA 1
ATOM 7826 C C . MET B 1 313 ? -12.438 33 4.348 1 45.62 313 MET B C 1
ATOM 7828 O O . MET B 1 313 ? -13.453 33.062 5.031 1 45.62 313 MET B O 1
ATOM 7832 N N . LYS B 1 314 ? -12.289 33.438 3.15 1 46.34 314 LYS B N 1
ATOM 7833 C CA . LYS B 1 314 ? -13.531 33.938 2.578 1 46.34 314 LYS B CA 1
ATOM 7834 C C . LYS B 1 314 ? -14.492 32.812 2.27 1 46.34 314 LYS B C 1
ATOM 7836 O O . LYS B 1 314 ? -15.695 33.031 2.109 1 46.34 314 LYS B O 1
ATOM 7841 N N . ALA B 1 315 ? -13.953 31.656 2.115 1 47.41 315 ALA B N 1
ATOM 7842 C CA . ALA B 1 315 ? -14.797 30.469 1.94 1 47.41 315 ALA B CA 1
ATOM 7843 C C . ALA B 1 315 ? -15.602 30.188 3.203 1 47.41 315 ALA B C 1
ATOM 7845 O O . ALA B 1 315 ? -16.719 29.656 3.129 1 47.41 315 ALA B O 1
ATOM 7846 N N . HIS B 1 316 ? -15 30.469 4.309 1 50.38 316 HIS B N 1
ATOM 7847 C CA . HIS B 1 316 ? -15.789 30.328 5.527 1 50.38 316 HIS B CA 1
ATOM 7848 C C . HIS B 1 316 ? -17.062 31.188 5.465 1 50.38 316 HIS B C 1
ATOM 7850 O O . HIS B 1 316 ? -18.062 30.859 6.109 1 50.38 316 HIS B O 1
ATOM 7856 N N . THR B 1 317 ? -16.922 32.219 4.695 1 49.09 317 THR B N 1
ATOM 7857 C CA . THR B 1 317 ? -18.125 33.031 4.559 1 49.09 317 THR B CA 1
ATOM 7858 C C . THR B 1 317 ? -19.109 32.406 3.578 1 49.09 317 THR B C 1
ATOM 7860 O O . THR B 1 317 ? -20.281 32.781 3.527 1 49.09 317 THR B O 1
ATOM 7863 N N . LEU B 1 318 ? -18.562 31.531 2.785 1 51.69 318 LEU B N 1
ATOM 7864 C CA . LEU B 1 318 ? -19.438 30.969 1.751 1 51.69 318 LEU B CA 1
ATOM 7865 C C . LEU B 1 318 ? -20.406 29.969 2.346 1 51.69 318 LEU B C 1
ATOM 7867 O O . LEU B 1 318 ? -21.578 29.938 1.963 1 51.69 318 LEU B O 1
ATOM 7871 N N . LEU B 1 319 ? -19.938 29.094 3.271 1 56.72 319 LEU B N 1
ATOM 7872 C CA . LEU B 1 319 ? -20.844 28.094 3.846 1 56.72 319 LEU B CA 1
ATOM 7873 C C . LEU B 1 319 ? -22.016 28.75 4.551 1 56.72 319 LEU B C 1
ATOM 7875 O O . LEU B 1 319 ? -23.172 28.391 4.312 1 56.72 319 LEU B O 1
ATOM 7879 N N . PRO B 1 320 ? -21.703 29.719 5.363 1 57.44 320 PRO B N 1
ATOM 7880 C CA . PRO B 1 320 ? -22.828 30.312 6.09 1 57.44 320 PRO B CA 1
ATOM 7881 C C . PRO B 1 320 ? -23.812 31.031 5.168 1 57.44 320 PRO B C 1
ATOM 7883 O O . PRO B 1 320 ? -25.016 30.969 5.395 1 57.44 320 PRO B O 1
ATOM 7886 N N . HIS B 1 321 ? -23.312 31.578 4.059 1 57.47 321 HIS B N 1
ATOM 7887 C CA . HIS B 1 321 ? -24.203 32.406 3.258 1 57.47 321 HIS B CA 1
ATOM 7888 C C . HIS B 1 321 ? -25.062 31.547 2.34 1 57.47 321 HIS B C 1
ATOM 7890 O O . HIS B 1 321 ? -26.203 31.922 2.021 1 57.47 321 HIS B O 1
ATOM 7896 N N . VAL B 1 322 ? -24.5 30.484 1.898 1 58.75 322 VAL B N 1
ATOM 7897 C CA . VAL B 1 322 ? -25.25 29.719 0.912 1 58.75 322 VAL B CA 1
ATOM 7898 C C . VAL B 1 322 ? -26 28.578 1.604 1 58.75 322 VAL B C 1
ATOM 7900 O O . VAL B 1 322 ? -27.172 28.312 1.284 1 58.75 322 VAL B O 1
ATOM 7903 N N . LEU B 1 323 ? -25.344 27.969 2.471 1 61.59 323 LEU B N 1
ATOM 7904 C CA . LEU B 1 323 ? -25.922 26.75 3.008 1 61.59 323 LEU B CA 1
ATOM 7905 C C . LEU B 1 323 ? -26.547 27 4.375 1 61.59 323 LEU B C 1
ATOM 7907 O O . LEU B 1 323 ? -27.562 26.375 4.715 1 61.59 323 LEU B O 1
ATOM 7911 N N . LEU B 1 324 ? -25.938 27.938 5.098 1 61.78 324 LEU B N 1
ATOM 7912 C CA . LEU B 1 324 ? -26.328 28 6.5 1 61.78 324 LEU B CA 1
ATOM 7913 C C . LEU B 1 324 ? -27.328 29.141 6.738 1 61.78 324 LEU B C 1
ATOM 7915 O O . LEU B 1 324 ? -27.891 29.25 7.828 1 61.78 324 LEU B O 1
ATOM 7919 N N . GLN B 1 325 ? -27.578 29.984 5.672 1 60.97 325 GLN B N 1
ATOM 7920 C CA . GLN B 1 325 ? -28.484 31.094 5.918 1 60.97 325 GLN B CA 1
ATOM 7921 C C . GLN B 1 325 ? -29.922 30.594 6.059 1 60.97 325 GLN B C 1
ATOM 7923 O O . GLN B 1 325 ? -30.703 31.141 6.852 1 60.97 325 GLN B O 1
ATOM 7928 N N . VAL B 1 326 ? -30.266 29.609 5.195 1 59.88 326 VAL B N 1
ATOM 7929 C CA . VAL B 1 326 ? -31.656 29.188 5.223 1 59.88 326 VAL B CA 1
ATOM 7930 C C . VAL B 1 326 ? -31.859 28.141 6.324 1 59.88 326 VAL B C 1
ATOM 7932 O O . VAL B 1 326 ? -31.016 27.281 6.527 1 59.88 326 VAL B O 1
ATOM 7935 N N . ASN B 1 327 ? -32.688 28.453 7.281 1 62.75 327 ASN B N 1
ATOM 7936 C CA . ASN B 1 327 ? -33.094 27.625 8.414 1 62.75 327 ASN B CA 1
ATOM 7937 C C . ASN B 1 327 ? -33.469 26.219 7.977 1 62.75 327 ASN B C 1
ATOM 7939 O O . ASN B 1 327 ? -34.438 25.641 8.477 1 62.75 327 ASN B O 1
ATOM 7943 N N . ASP B 1 328 ? -32.875 25.719 6.879 1 78.75 328 ASP B N 1
ATOM 7944 C CA . ASP B 1 328 ? -33.125 24.344 6.488 1 78.75 328 ASP B CA 1
ATOM 7945 C C . ASP B 1 328 ? -31.953 23.438 6.852 1 78.75 328 ASP B C 1
ATOM 7947 O O . ASP B 1 328 ? -31.031 23.234 6.047 1 78.75 328 ASP B O 1
ATOM 7951 N N . ASP B 1 329 ? -32.094 22.859 7.949 1 81.94 329 ASP B N 1
ATOM 7952 C CA . ASP B 1 329 ? -31.047 22.016 8.531 1 81.94 329 ASP B CA 1
ATOM 7953 C C . ASP B 1 329 ? -30.844 20.734 7.723 1 81.94 329 ASP B C 1
ATOM 7955 O O . ASP B 1 329 ? -29.719 20.266 7.543 1 81.94 329 ASP B O 1
ATOM 7959 N N . GLU B 1 330 ? -31.859 20.281 7.203 1 83.62 330 GLU B N 1
ATOM 7960 C CA . GLU B 1 330 ? -31.781 19.047 6.422 1 83.62 330 GLU B CA 1
ATOM 7961 C C . GLU B 1 330 ? -31.031 19.266 5.105 1 83.62 330 GLU B C 1
ATOM 7963 O O . GLU B 1 330 ? -30.297 18.406 4.648 1 83.62 330 GLU B O 1
ATOM 7968 N N . ARG B 1 331 ? -31.203 20.422 4.613 1 84.06 331 ARG B N 1
ATOM 7969 C CA . ARG B 1 331 ? -30.547 20.75 3.352 1 84.06 331 ARG B CA 1
ATOM 7970 C C . ARG B 1 331 ? -29.047 20.859 3.533 1 84.06 331 ARG B C 1
ATOM 7972 O O . ARG B 1 331 ? -28.266 20.344 2.729 1 84.06 331 ARG B O 1
ATOM 7979 N N . ALA B 1 332 ? -28.688 21.5 4.602 1 84.44 332 ALA B N 1
ATOM 7980 C CA . ALA B 1 332 ? -27.266 21.688 4.859 1 84.44 332 ALA B CA 1
ATOM 7981 C C . ALA B 1 332 ? -26.578 20.344 5.078 1 84.44 332 ALA B C 1
ATOM 7983 O O . ALA B 1 332 ? -25.5 20.094 4.508 1 84.44 332 ALA B O 1
ATOM 7984 N N . LEU B 1 333 ? -27.156 19.469 5.82 1 86.62 333 LEU B N 1
ATOM 7985 C CA . LEU B 1 333 ? -26.578 18.172 6.086 1 86.62 333 LEU B CA 1
ATOM 7986 C C . LEU B 1 333 ? -26.609 17.281 4.84 1 86.62 333 LEU B C 1
ATOM 7988 O O . LEU B 1 333 ? -25.734 16.438 4.645 1 86.62 333 LEU B O 1
ATOM 7992 N N . GLY B 1 334 ? -27.609 17.516 3.998 1 85.56 334 GLY B N 1
ATOM 7993 C CA . GLY B 1 334 ? -27.656 16.812 2.729 1 85.56 334 GLY B CA 1
ATOM 7994 C C . GLY B 1 334 ? -26.531 17.172 1.791 1 85.56 334 GLY B C 1
ATOM 7995 O O . GLY B 1 334 ? -25.953 16.297 1.138 1 85.56 334 GLY B O 1
ATOM 7996 N N . VAL B 1 335 ? -26.156 18.375 1.81 1 88.19 335 VAL B N 1
ATOM 7997 C CA . VAL B 1 335 ? -25.062 18.844 0.965 1 88.19 335 VAL B CA 1
ATOM 7998 C C . VAL B 1 335 ? -23.75 18.25 1.46 1 88.19 335 VAL B C 1
ATOM 8000 O O . VAL B 1 335 ? -22.922 17.812 0.661 1 88.19 335 VAL B O 1
ATOM 8003 N N . ILE B 1 336 ? -23.609 18.234 2.762 1 87.5 336 ILE B N 1
ATOM 8004 C CA . ILE B 1 336 ? -22.406 17.672 3.35 1 87.5 336 ILE B CA 1
ATOM 8005 C C . ILE B 1 336 ? -22.328 16.172 3.072 1 87.5 336 ILE B C 1
ATOM 8007 O O . ILE B 1 336 ? -21.266 15.648 2.77 1 87.5 336 ILE B O 1
ATOM 8011 N N . ALA B 1 337 ? -23.438 15.547 3.188 1 88.44 337 ALA B N 1
ATOM 8012 C CA . ALA B 1 337 ? -23.5 14.109 2.934 1 88.44 337 ALA B CA 1
ATOM 8013 C C . ALA B 1 337 ? -23.109 13.789 1.493 1 88.44 337 ALA B C 1
ATOM 8015 O O . ALA B 1 337 ? -22.359 12.844 1.241 1 88.44 337 ALA B O 1
ATOM 8016 N N . ASP B 1 338 ? -23.578 14.57 0.632 1 90.19 338 ASP B N 1
ATOM 8017 C CA . ASP B 1 338 ? -23.25 14.359 -0.773 1 90.19 338 ASP B CA 1
ATOM 8018 C C . ASP B 1 338 ? -21.781 14.672 -1.043 1 90.19 338 ASP B C 1
ATOM 8020 O O . ASP B 1 338 ? -21.125 13.992 -1.84 1 90.19 338 ASP B O 1
ATOM 8024 N N . GLU B 1 339 ? -21.297 15.68 -0.388 1 92.25 339 GLU B N 1
ATOM 8025 C CA . GLU B 1 339 ? -19.875 16 -0.504 1 92.25 339 GLU B CA 1
ATOM 8026 C C . GLU B 1 339 ? -19.016 14.828 -0.087 1 92.25 339 GLU B C 1
ATOM 8028 O O . GLU B 1 339 ? -18.078 14.445 -0.809 1 92.25 339 GLU B O 1
ATOM 8033 N N . LEU B 1 340 ? -19.391 14.258 0.992 1 89.5 340 LEU B N 1
ATOM 8034 C CA . LEU B 1 340 ? -18.625 13.125 1.519 1 89.5 340 LEU B CA 1
ATOM 8035 C C . LEU B 1 340 ? -18.812 11.891 0.647 1 89.5 340 LEU B C 1
ATOM 8037 O O . LEU B 1 340 ? -17.906 11.062 0.533 1 89.5 340 LEU B O 1
ATOM 8041 N N . SER B 1 341 ? -19.953 11.812 0.042 1 89.25 341 SER B N 1
ATOM 8042 C CA . SER B 1 341 ? -20.203 10.695 -0.87 1 89.25 341 SER B CA 1
ATOM 8043 C C . SER B 1 341 ? -19.281 10.773 -2.088 1 89.25 341 SER B C 1
ATOM 8045 O O . SER B 1 341 ? -18.75 9.758 -2.543 1 89.25 341 SER B O 1
ATOM 8047 N N . PHE B 1 342 ? -19.062 11.953 -2.574 1 92.06 342 PHE B N 1
ATOM 8048 C CA . PHE B 1 342 ? -18.156 12.141 -3.697 1 92.06 342 PHE B CA 1
ATOM 8049 C C . PHE B 1 342 ? -16.734 11.781 -3.299 1 92.06 342 PHE B C 1
ATOM 8051 O O . PHE B 1 342 ? -16 11.141 -4.062 1 92.06 342 PHE B O 1
ATOM 8058 N N . LEU B 1 343 ? -16.438 12.188 -2.1 1 90.31 343 LEU B N 1
ATOM 8059 C CA . LEU B 1 343 ? -15.094 11.906 -1.602 1 90.31 343 LEU B CA 1
ATOM 8060 C C . LEU B 1 343 ? -14.891 10.406 -1.408 1 90.31 343 LEU B C 1
ATOM 8062 O O . LEU B 1 343 ? -13.836 9.867 -1.756 1 90.31 343 LEU B O 1
ATOM 8066 N N . HIS B 1 344 ? -15.859 9.781 -0.892 1 85 344 HIS B N 1
ATOM 8067 C CA . HIS B 1 344 ? -15.789 8.344 -0.674 1 85 344 HIS B CA 1
ATOM 8068 C C . HIS B 1 344 ? -15.641 7.59 -1.993 1 85 344 HIS B C 1
ATOM 8070 O O . HIS B 1 344 ? -14.805 6.691 -2.109 1 85 344 HIS B O 1
ATOM 8076 N N . ASP B 1 345 ? -16.375 7.965 -2.914 1 87.12 345 ASP B N 1
ATOM 8077 C CA . ASP B 1 345 ? -16.297 7.309 -4.215 1 87.12 345 ASP B CA 1
ATOM 8078 C C . ASP B 1 345 ? -14.945 7.547 -4.875 1 87.12 345 ASP B C 1
ATOM 8080 O O . ASP B 1 345 ? -14.414 6.664 -5.551 1 87.12 345 ASP B O 1
ATOM 8084 N N . TYR B 1 346 ? -14.484 8.672 -4.691 1 89 346 TYR B N 1
ATOM 8085 C CA . TYR B 1 346 ? -13.227 9.008 -5.348 1 89 346 TYR B CA 1
ATOM 8086 C C . TYR B 1 346 ? -12.102 8.117 -4.844 1 89 346 TYR B C 1
ATOM 8088 O O . TYR B 1 346 ? -11.242 7.688 -5.625 1 89 346 TYR B O 1
ATOM 8096 N N . TYR B 1 347 ? -12.086 7.82 -3.6 1 82.31 347 TYR B N 1
ATOM 8097 C CA . TYR B 1 347 ? -10.938 7.113 -3.039 1 82.31 347 TYR B CA 1
ATOM 8098 C C . TYR B 1 347 ? -11.211 5.617 -2.945 1 82.31 347 TYR B C 1
ATOM 8100 O O . TYR B 1 347 ? -10.281 4.816 -2.816 1 82.31 347 TYR B O 1
ATOM 8108 N N . TYR B 1 348 ? -12.492 5.211 -3.043 1 78.69 348 TYR B N 1
ATOM 8109 C CA . TYR B 1 348 ? -12.758 3.803 -2.766 1 78.69 348 TYR B CA 1
ATOM 8110 C C . TYR B 1 348 ? -13.531 3.158 -3.91 1 78.69 348 TYR B C 1
ATOM 8112 O O . TYR B 1 348 ? -13.938 1.998 -3.818 1 78.69 348 TYR B O 1
ATOM 8120 N N . SER B 1 349 ? -13.773 3.879 -4.926 1 83 349 SER B N 1
ATOM 8121 C CA . SER B 1 349 ? -14.469 3.305 -6.078 1 83 349 SER B CA 1
ATOM 8122 C C . SER B 1 349 ? -13.773 3.684 -7.383 1 83 349 SER B C 1
ATOM 8124 O O . SER B 1 349 ? -12.984 4.625 -7.418 1 83 349 SER B O 1
ATOM 8126 N N . SER B 1 350 ? -14.094 2.928 -8.461 1 86.75 350 SER B N 1
ATOM 8127 C CA . SER B 1 350 ? -13.539 3.209 -9.781 1 86.75 350 SER B CA 1
ATOM 8128 C C . SER B 1 350 ? -14.438 4.164 -10.562 1 86.75 350 SER B C 1
ATOM 8130 O O . SER B 1 350 ? -14.086 4.582 -11.672 1 86.75 350 SER B O 1
ATOM 8132 N N . LEU B 1 351 ? -15.477 4.547 -9.984 1 88.25 351 LEU B N 1
ATOM 8133 C CA . LEU B 1 351 ? -16.516 5.297 -10.68 1 88.25 351 LEU B CA 1
ATOM 8134 C C . LEU B 1 351 ? -15.977 6.633 -11.18 1 88.25 351 LEU B C 1
ATOM 8136 O O . LEU B 1 351 ? -16.141 6.973 -12.352 1 88.25 351 LEU B O 1
ATOM 8140 N N . PRO B 1 352 ? -15.266 7.332 -10.352 1 90.25 352 PRO B N 1
ATOM 8141 C CA . PRO B 1 352 ? -14.812 8.641 -10.812 1 90.25 352 PRO B CA 1
ATOM 8142 C C . PRO B 1 352 ? -13.844 8.547 -11.992 1 90.25 352 PRO B C 1
ATOM 8144 O O . PRO B 1 352 ? -13.898 9.367 -12.914 1 90.25 352 PRO B O 1
ATOM 8147 N N . ALA B 1 353 ? -12.977 7.598 -12.016 1 88.75 353 ALA B N 1
ATOM 8148 C CA . ALA B 1 353 ? -11.992 7.441 -13.086 1 88.75 353 ALA B CA 1
ATOM 8149 C C . ALA B 1 353 ? -12.664 7.125 -14.414 1 88.75 353 ALA B C 1
ATOM 8151 O O . ALA B 1 353 ? -12.141 7.477 -15.477 1 88.75 353 ALA B O 1
ATOM 8152 N N . LEU B 1 354 ? -13.797 6.539 -14.359 1 91.38 354 LEU B N 1
ATOM 8153 C CA . LEU B 1 354 ? -14.492 6.141 -15.578 1 91.38 354 LEU B CA 1
ATOM 8154 C C . LEU B 1 354 ? -15.172 7.34 -16.234 1 91.38 354 LEU B C 1
ATOM 8156 O O . LEU B 1 354 ? -15.547 7.281 -17.406 1 91.38 354 LEU B O 1
ATOM 8160 N N . TYR B 1 355 ? -15.25 8.367 -15.5 1 90.25 355 TYR B N 1
ATOM 8161 C CA . TYR B 1 355 ? -15.875 9.562 -16.062 1 90.25 355 TYR B CA 1
ATOM 8162 C C . TYR B 1 355 ? -14.82 10.5 -16.641 1 90.25 355 TYR B C 1
ATOM 8164 O O . TYR B 1 355 ? -15.117 11.648 -16.984 1 90.25 355 TYR B O 1
ATOM 8172 N N . SER B 1 356 ? -13.594 10 -16.719 1 86.19 356 SER B N 1
ATOM 8173 C CA . SER B 1 356 ? -12.547 10.766 -17.391 1 86.19 356 SER B CA 1
ATOM 8174 C C . SER B 1 356 ? -12.891 11.016 -18.859 1 86.19 356 SER B C 1
ATOM 8176 O O . SER B 1 356 ? -12.539 12.055 -19.422 1 86.19 356 SER B O 1
ATOM 8178 N N . ARG B 1 357 ? -13.594 9.938 -19.375 1 86.69 357 ARG B N 1
ATOM 8179 C CA . ARG B 1 357 ? -14.156 10.078 -20.719 1 86.69 357 ARG B CA 1
ATOM 8180 C C . ARG B 1 357 ? -15.656 9.805 -20.719 1 86.69 357 ARG B C 1
ATOM 8182 O O . ARG B 1 357 ? -16.125 8.914 -20.016 1 86.69 357 ARG B O 1
ATOM 8189 N N . SER B 1 358 ? -16.391 10.5 -21.531 1 82.81 358 SER B N 1
ATOM 8190 C CA . SER B 1 358 ? -17.859 10.453 -21.5 1 82.81 358 SER B CA 1
ATOM 8191 C C . SER B 1 358 ? -18.375 9.102 -21.953 1 82.81 358 SER B C 1
ATOM 8193 O O . SER B 1 358 ? -19.469 8.688 -21.562 1 82.81 358 SER B O 1
ATOM 8195 N N . TRP B 1 359 ? -17.594 8.422 -22.719 1 88.38 359 TRP B N 1
ATOM 8196 C CA . TRP B 1 359 ? -18.141 7.207 -23.297 1 88.38 359 TRP B CA 1
ATOM 8197 C C . TRP B 1 359 ? -17.734 5.98 -22.484 1 88.38 359 TRP B C 1
ATOM 8199 O O . TRP B 1 359 ? -18.25 4.883 -22.703 1 88.38 359 TRP B O 1
ATOM 8209 N N . PHE B 1 360 ? -16.859 6.145 -21.5 1 91.19 360 PHE B N 1
ATOM 8210 C CA . PHE B 1 360 ? -16.344 5.004 -20.75 1 91.19 360 PHE B CA 1
ATOM 8211 C C . PHE B 1 360 ? -17.453 4.371 -19.906 1 91.19 360 PHE B C 1
ATOM 8213 O O . PHE B 1 360 ? -17.562 3.145 -19.844 1 91.19 360 PHE B O 1
ATOM 8220 N N . PRO B 1 361 ? -18.312 5.164 -19.25 1 90.44 361 PRO B N 1
ATOM 8221 C CA . PRO B 1 361 ? -19.375 4.52 -18.469 1 90.44 361 PRO B CA 1
ATOM 8222 C C . PRO B 1 361 ? -20.344 3.719 -19.359 1 90.44 361 PRO B C 1
ATOM 8224 O O . PRO B 1 361 ? -20.797 2.639 -18.953 1 90.44 361 PRO B O 1
ATOM 8227 N N . ILE B 1 362 ? -20.656 4.176 -20.547 1 90.94 362 ILE B N 1
ATOM 8228 C CA . ILE B 1 362 ? -21.531 3.469 -21.469 1 90.94 362 ILE B CA 1
ATOM 8229 C C . ILE B 1 362 ? -20.875 2.166 -21.922 1 90.94 362 ILE B C 1
ATOM 8231 O O . ILE B 1 362 ? -21.516 1.114 -21.953 1 90.94 362 ILE B O 1
ATOM 8235 N N . LEU B 1 363 ? -19.609 2.316 -22.219 1 93.94 363 LEU B N 1
ATOM 8236 C CA . LEU B 1 363 ? -18.859 1.134 -22.641 1 93.94 363 LEU B CA 1
ATOM 8237 C C . LEU B 1 363 ? -18.797 0.115 -21.5 1 93.94 363 LEU B C 1
ATOM 8239 O O . LEU B 1 363 ? -18.938 -1.087 -21.734 1 93.94 363 LEU B O 1
ATOM 8243 N N . SER B 1 364 ? -18.594 0.599 -20.328 1 92.75 364 SER B N 1
ATOM 8244 C CA . SER B 1 364 ? -18.5 -0.29 -19.172 1 92.75 364 SER B CA 1
ATOM 8245 C C . SER B 1 364 ? -19.844 -0.983 -18.906 1 92.75 364 SER B C 1
ATOM 8247 O O . SER B 1 364 ? -19.875 -2.166 -18.562 1 92.75 364 SER B O 1
ATOM 8249 N N . ILE B 1 365 ? -20.938 -0.297 -19.078 1 93.25 365 ILE B N 1
ATOM 8250 C CA . ILE B 1 365 ? -22.266 -0.896 -18.906 1 93.25 365 ILE B CA 1
ATOM 8251 C C . ILE B 1 365 ? -22.484 -1.963 -19.984 1 93.25 365 ILE B C 1
ATOM 8253 O O . ILE B 1 365 ? -23 -3.045 -19.688 1 93.25 365 ILE B O 1
ATOM 8257 N N . PHE B 1 366 ? -22.016 -1.664 -21.141 1 94.94 366 PHE B N 1
ATOM 8258 C CA . PHE B 1 366 ? -22.156 -2.617 -22.234 1 94.94 366 PHE B CA 1
ATOM 8259 C C . PHE B 1 366 ? -21.391 -3.895 -21.938 1 94.94 366 PHE B C 1
ATOM 8261 O O . PHE B 1 366 ? -21.906 -5 -22.094 1 94.94 366 PHE B O 1
ATOM 8268 N N . ILE B 1 367 ? -20.188 -3.734 -21.531 1 94.44 367 ILE B N 1
ATOM 8269 C CA . ILE B 1 367 ? -19.359 -4.891 -21.219 1 94.44 367 ILE B CA 1
ATOM 8270 C C . ILE B 1 367 ? -19.953 -5.66 -20.047 1 94.44 367 ILE B C 1
ATOM 8272 O O . ILE B 1 367 ? -19.922 -6.891 -20.031 1 94.44 367 ILE B O 1
ATOM 8276 N N . SER B 1 368 ? -20.469 -4.926 -19.078 1 94 368 SER B N 1
ATOM 8277 C CA . SER B 1 368 ? -21.109 -5.57 -17.938 1 94 368 SER B CA 1
ATOM 8278 C C . SER B 1 368 ? -22.344 -6.359 -18.359 1 94 368 SER B C 1
ATOM 8280 O O . SER B 1 368 ? -22.578 -7.461 -17.859 1 94 368 SER B O 1
ATOM 8282 N N . LEU B 1 369 ? -23.109 -5.836 -19.281 1 94.88 369 LEU B N 1
ATOM 8283 C CA . LEU B 1 369 ? -24.281 -6.543 -19.781 1 94.88 369 LEU B CA 1
ATOM 8284 C C . LEU B 1 369 ? -23.875 -7.805 -20.531 1 94.88 369 LEU B C 1
ATOM 8286 O O . LEU B 1 369 ? -24.516 -8.844 -20.406 1 94.88 369 LEU B O 1
ATOM 8290 N N . LEU B 1 370 ? -22.797 -7.691 -21.297 1 94.38 370 LEU B N 1
ATOM 8291 C CA . LEU B 1 370 ? -22.281 -8.867 -22 1 94.38 370 LEU B CA 1
ATOM 8292 C C . LEU B 1 370 ? -21.828 -9.93 -21.016 1 94.38 370 LEU B C 1
ATOM 8294 O O . LEU B 1 370 ? -22.109 -11.117 -21.188 1 94.38 370 LEU B O 1
ATOM 8298 N N . SER B 1 371 ? -21.141 -9.484 -19.984 1 94.19 371 SER B N 1
ATOM 8299 C CA . SER B 1 371 ? -20.688 -10.391 -18.953 1 94.19 371 SER B CA 1
ATOM 8300 C C . SER B 1 371 ? -21.859 -11.031 -18.219 1 94.19 371 SER B C 1
ATOM 8302 O O . SER B 1 371 ? -21.859 -12.234 -17.938 1 94.19 371 SER B O 1
ATOM 8304 N N . MET B 1 372 ? -22.859 -10.242 -17.969 1 94.56 372 MET B N 1
ATOM 8305 C CA . MET B 1 372 ? -24.062 -10.758 -17.312 1 94.56 372 MET B CA 1
ATOM 8306 C C . MET B 1 372 ? -24.781 -11.766 -18.203 1 94.56 372 MET B C 1
ATOM 8308 O O . MET B 1 372 ? -25.219 -12.82 -17.734 1 94.56 372 MET B O 1
ATOM 8312 N N . GLY B 1 373 ? -24.891 -11.414 -19.469 1 93.88 373 GLY B N 1
ATOM 8313 C CA . GLY B 1 373 ? -25.531 -12.32 -20.422 1 93.88 373 GLY B CA 1
ATOM 8314 C C . GLY B 1 373 ? -24.844 -13.664 -20.516 1 93.88 373 GLY B C 1
ATOM 8315 O O . GLY B 1 373 ? -25.484 -14.711 -20.484 1 93.88 373 GLY B O 1
ATOM 8316 N N . TRP B 1 374 ? -23.562 -13.602 -20.594 1 93.31 374 TRP B N 1
ATOM 8317 C CA . TRP B 1 374 ? -22.797 -14.844 -20.672 1 93.31 374 TRP B CA 1
ATOM 8318 C C . TRP B 1 374 ? -22.906 -15.648 -19.375 1 93.31 374 TRP B C 1
ATOM 8320 O O . TRP B 1 374 ? -23.047 -16.875 -19.422 1 93.31 374 TRP B O 1
ATOM 8330 N N . SER B 1 375 ? -22.828 -14.984 -18.281 1 93.5 375 SER B N 1
ATOM 8331 C CA . SER B 1 375 ? -22.938 -15.664 -16.984 1 93.5 375 SER B CA 1
ATOM 8332 C C . SER B 1 375 ? -24.312 -16.266 -16.797 1 93.5 375 SER B C 1
ATOM 8334 O O . SER B 1 375 ? -24.453 -17.375 -16.25 1 93.5 375 SER B O 1
ATOM 8336 N N . LEU B 1 376 ? -25.328 -15.594 -17.219 1 94.5 376 LEU B N 1
ATOM 8337 C CA . LEU B 1 376 ? -26.672 -16.141 -17.141 1 94.5 376 LEU B CA 1
ATOM 8338 C C . LEU B 1 376 ? -26.812 -17.359 -18.047 1 94.5 376 LEU B C 1
ATOM 8340 O O . LEU B 1 376 ? -27.469 -18.328 -17.672 1 94.5 376 LEU B O 1
ATOM 8344 N N . PHE B 1 377 ? -26.203 -17.281 -19.172 1 92.25 377 PHE B N 1
ATOM 8345 C CA . PHE B 1 377 ? -26.172 -18.438 -20.062 1 92.25 377 PHE B CA 1
ATOM 8346 C C . PHE B 1 377 ? -25.484 -19.625 -19.391 1 92.25 377 PHE B C 1
ATOM 8348 O O . PHE B 1 377 ? -25.969 -20.766 -19.469 1 92.25 377 PHE B O 1
ATOM 8355 N N . CYS B 1 378 ? -24.375 -19.344 -18.703 1 91.12 378 CYS B N 1
ATOM 8356 C CA . CYS B 1 378 ? -23.656 -20.391 -17.984 1 91.12 378 CYS B CA 1
ATOM 8357 C C . CYS B 1 378 ? -24.531 -21 -16.891 1 91.12 378 CYS B C 1
ATOM 8359 O O . CYS B 1 378 ? -24.531 -22.219 -16.688 1 91.12 378 CYS B O 1
ATOM 8361 N N . ILE B 1 379 ? -25.281 -20.172 -16.203 1 93.56 379 ILE B N 1
ATOM 8362 C CA . ILE B 1 379 ? -26.156 -20.641 -15.133 1 93.56 379 ILE B CA 1
ATOM 8363 C C . ILE B 1 379 ? -27.25 -21.531 -15.719 1 93.56 379 ILE B C 1
ATOM 8365 O O . ILE B 1 379 ? -27.516 -22.609 -15.203 1 93.56 379 ILE B O 1
ATOM 8369 N N . LEU B 1 380 ? -27.812 -21.141 -16.828 1 93.31 380 LEU B N 1
ATOM 8370 C CA . LEU B 1 380 ? -28.875 -21.906 -17.469 1 93.31 380 LEU B CA 1
ATOM 8371 C C . LEU B 1 380 ? -28.344 -23.234 -18 1 93.31 380 LEU B C 1
ATOM 8373 O O . LEU B 1 380 ? -28.953 -24.281 -17.781 1 93.31 380 LEU B O 1
ATOM 8377 N N . ALA B 1 381 ? -27.219 -23.141 -18.672 1 90.12 381 ALA B N 1
ATOM 8378 C CA . ALA B 1 381 ? -26.609 -24.344 -19.219 1 90.12 381 ALA B CA 1
ATOM 8379 C C . ALA B 1 381 ? -26.25 -25.328 -18.109 1 90.12 381 ALA B C 1
ATOM 8381 O O . ALA B 1 381 ? -26.5 -26.531 -18.234 1 90.12 381 ALA B O 1
ATOM 8382 N N . THR B 1 382 ? -25.672 -24.828 -17.031 1 90.62 382 THR B N 1
ATOM 8383 C CA . THR B 1 382 ? -25.266 -25.688 -15.922 1 90.62 382 THR B CA 1
ATOM 8384 C C . THR B 1 382 ? -26.5 -26.297 -15.242 1 90.62 382 THR B C 1
ATOM 8386 O O . THR B 1 382 ? -26.484 -27.469 -14.867 1 90.62 382 THR B O 1
ATOM 8389 N N . THR B 1 383 ? -27.547 -25.531 -15.086 1 90.44 383 THR B N 1
ATOM 8390 C CA . THR B 1 383 ? -28.766 -26.047 -14.477 1 90.44 383 THR B CA 1
ATOM 8391 C C . THR B 1 383 ? -29.391 -27.141 -15.336 1 90.44 383 THR B C 1
ATOM 8393 O O . THR B 1 383 ? -29.828 -28.172 -14.82 1 90.44 383 THR B O 1
ATOM 8396 N N . PHE B 1 384 ? -29.344 -26.969 -16.578 1 89.25 384 PHE B N 1
ATOM 8397 C CA . PHE B 1 384 ? -29.875 -27.969 -17.5 1 89.25 384 PHE B CA 1
ATOM 8398 C C . PHE B 1 384 ? -29.078 -29.266 -17.406 1 89.25 384 PHE B C 1
ATOM 8400 O O . PHE B 1 384 ? -29.672 -30.359 -17.312 1 89.25 384 PHE B O 1
ATOM 8407 N N . VAL B 1 385 ? -27.75 -29.094 -17.359 1 84.75 385 VAL B N 1
ATOM 8408 C CA . VAL B 1 385 ? -26.891 -30.266 -17.312 1 84.75 385 VAL B CA 1
ATOM 8409 C C . VAL B 1 385 ? -27.078 -31 -15.977 1 84.75 385 VAL B C 1
ATOM 8411 O O . VAL B 1 385 ? -27.125 -32.219 -15.938 1 84.75 385 VAL B O 1
ATOM 8414 N N . ILE B 1 386 ? -27.172 -30.25 -14.922 1 83.12 386 ILE B N 1
ATOM 8415 C CA . ILE B 1 386 ? -27.344 -30.844 -13.594 1 83.12 386 ILE B CA 1
ATOM 8416 C C . ILE B 1 386 ? -28.656 -31.609 -13.547 1 83.12 386 ILE B C 1
ATOM 8418 O O . ILE B 1 386 ? -28.719 -32.719 -13.008 1 83.12 386 ILE B O 1
ATOM 8422 N N . VAL B 1 387 ? -29.688 -31.109 -14.156 1 83.06 387 VAL B N 1
ATOM 8423 C CA . VAL B 1 387 ? -30.984 -31.766 -14.18 1 83.06 387 VAL B CA 1
ATOM 8424 C C . VAL B 1 387 ? -30.922 -33.031 -15.039 1 83.06 387 VAL B C 1
ATOM 8426 O O . VAL B 1 387 ? -31.469 -34.062 -14.664 1 83.06 387 VAL B O 1
ATOM 8429 N N . MET B 1 388 ? -30.219 -32.969 -16.094 1 84 388 MET B N 1
ATOM 8430 C CA . MET B 1 388 ? -30.078 -34.094 -16.984 1 84 388 MET B CA 1
ATOM 8431 C C . MET B 1 388 ? -29.266 -35.219 -16.328 1 84 388 MET B C 1
ATOM 8433 O O . MET B 1 388 ? -29.609 -36.406 -16.438 1 84 388 MET B O 1
ATOM 8437 N N . LEU B 1 389 ? -28.188 -34.781 -15.68 1 79.56 389 LEU B N 1
ATOM 8438 C CA . LEU B 1 389 ? -27.328 -35.75 -14.992 1 79.56 389 LEU B CA 1
ATOM 8439 C C . LEU B 1 389 ? -28.062 -36.406 -13.828 1 79.56 389 LEU B C 1
ATOM 8441 O O . LEU B 1 389 ? -27.875 -37.562 -13.555 1 79.56 389 LEU B O 1
ATOM 8445 N N . ALA B 1 390 ? -28.766 -35.625 -13.109 1 74 390 ALA B N 1
ATOM 8446 C CA . ALA B 1 390 ? -29.547 -36.156 -12 1 74 390 ALA B CA 1
ATOM 8447 C C . ALA B 1 390 ? -30.531 -37.219 -12.5 1 74 390 ALA B C 1
ATOM 8449 O O . ALA B 1 390 ? -30.797 -38.219 -11.812 1 74 390 ALA B O 1
ATOM 8450 N N . SER B 1 391 ? -30.922 -37.188 -13.797 1 72 391 SER B N 1
ATOM 8451 C CA . SER B 1 391 ? -31.891 -38.125 -14.359 1 72 391 SER B CA 1
ATOM 8452 C C . SER B 1 391 ? -31.219 -39.375 -14.914 1 72 391 SER B C 1
ATOM 8454 O O . SER B 1 391 ? -31.75 -40.469 -14.805 1 72 391 SER B O 1
ATOM 8456 N N . LYS B 1 392 ? -30.109 -39.281 -15.672 1 64.44 392 LYS B N 1
ATOM 8457 C CA . LYS B 1 392 ? -29.531 -40.375 -16.422 1 64.44 392 LYS B CA 1
ATOM 8458 C C . LYS B 1 392 ? -28.469 -41.094 -15.609 1 64.44 392 LYS B C 1
ATOM 8460 O O . LYS B 1 392 ? -27.984 -42.156 -16.016 1 64.44 392 LYS B O 1
ATOM 8465 N N . GLY B 1 393 ? -28.234 -40.781 -14.305 1 60.47 393 GLY B N 1
ATOM 8466 C CA . GLY B 1 393 ? -27.203 -41.438 -13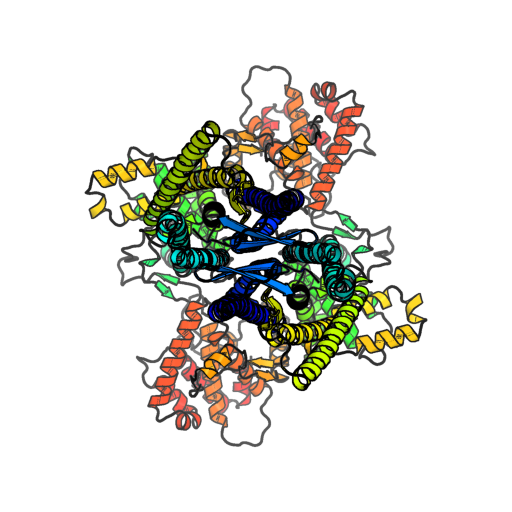.508 1 60.47 393 GLY B CA 1
ATOM 8467 C C . GLY B 1 393 ? -25.828 -40.812 -13.664 1 60.47 393 GLY B C 1
ATOM 8468 O O . GLY B 1 393 ? -25.5 -40.25 -14.727 1 60.47 393 GLY B O 1
ATOM 8469 N N . GLY B 1 394 ? -25 -40.469 -12.766 1 62.78 394 GLY B N 1
ATOM 8470 C CA . GLY B 1 394 ? -23.812 -39.75 -12.328 1 62.78 394 GLY B CA 1
ATOM 8471 C C . GLY B 1 394 ? -22.734 -39.656 -13.391 1 62.78 394 GLY B C 1
ATOM 8472 O O . GLY B 1 394 ? -22.219 -40.688 -13.844 1 62.78 394 GLY B O 1
ATOM 8473 N N . ALA B 1 395 ? -22.688 -38.719 -14.398 1 75.94 395 ALA B N 1
ATOM 8474 C CA . ALA B 1 395 ? -21.547 -38.531 -15.305 1 75.94 395 ALA B CA 1
ATOM 8475 C C . ALA B 1 395 ? -20.297 -38.125 -14.547 1 75.94 395 ALA B C 1
ATOM 8477 O O . ALA B 1 395 ? -20.375 -37.438 -13.539 1 75.94 395 ALA B O 1
ATOM 8478 N N . GLY B 1 396 ? -19.219 -38.906 -14.867 1 86.75 396 GLY B N 1
ATOM 8479 C CA . GLY B 1 396 ? -17.953 -38.688 -14.188 1 86.75 396 GLY B CA 1
ATOM 8480 C C . GLY B 1 396 ? -17.156 -37.531 -14.742 1 86.75 396 GLY B C 1
ATOM 8481 O O . GLY B 1 396 ? -17.5 -36.969 -15.789 1 86.75 396 GLY B O 1
ATOM 8482 N N . GLN B 1 397 ? -16.25 -37.031 -14.047 1 90.88 397 GLN B N 1
ATOM 8483 C CA . GLN B 1 397 ? -15.32 -35.969 -14.438 1 90.88 397 GLN B CA 1
ATOM 8484 C C . GLN B 1 397 ? -14.344 -36.469 -15.5 1 90.88 397 GLN B C 1
ATOM 8486 O O . GLN B 1 397 ? -13.914 -35.688 -16.359 1 90.88 397 GLN B O 1
ATOM 8491 N N . MET B 1 398 ? -14.031 -37.719 -15.359 1 92 398 MET B N 1
ATOM 8492 C CA . MET B 1 398 ? -13.07 -38.344 -16.25 1 92 398 MET B CA 1
ATOM 8493 C C . MET B 1 398 ? -13.609 -39.688 -16.75 1 92 398 MET B C 1
ATOM 8495 O O . MET B 1 398 ? -14.141 -40.469 -15.977 1 92 398 MET B O 1
ATOM 8499 N N . HIS B 1 399 ? -13.602 -39.938 -18.047 1 91.56 399 HIS B N 1
ATOM 8500 C CA . HIS B 1 399 ? -13.961 -41.219 -18.656 1 91.56 399 HIS B CA 1
ATOM 8501 C C . HIS B 1 399 ? -12.727 -41.969 -19.172 1 91.56 399 HIS B C 1
ATOM 8503 O O . HIS B 1 399 ? -11.961 -41.406 -19.969 1 91.56 399 HIS B O 1
ATOM 8509 N N . CYS B 1 400 ? -12.5 -43.094 -18.578 1 92.06 400 CYS B N 1
ATOM 8510 C CA . CYS B 1 400 ? -11.32 -43.844 -18.969 1 92.06 400 CYS B CA 1
ATOM 8511 C C . CYS B 1 400 ? -11.719 -45.188 -19.594 1 92.06 400 CYS B C 1
ATOM 8513 O O . CYS B 1 400 ? -12.617 -45.875 -19.109 1 92.06 400 CYS B O 1
ATOM 8515 N N . SER B 1 401 ? -11.109 -45.531 -20.734 1 90.06 401 SER B N 1
ATOM 8516 C CA . SER B 1 401 ? -11.227 -46.812 -21.375 1 90.06 401 SER B CA 1
ATOM 8517 C C . SER B 1 401 ? -9.969 -47.656 -21.156 1 90.06 401 SER B C 1
ATOM 8519 O O . SER B 1 401 ? -8.93 -47.406 -21.75 1 90.06 401 SER B O 1
ATOM 8521 N N . ILE B 1 402 ? -10.062 -48.594 -20.266 1 88.44 402 ILE B N 1
ATOM 8522 C CA . ILE B 1 402 ? -8.922 -49.406 -19.906 1 88.44 402 ILE B CA 1
ATOM 8523 C C . ILE B 1 402 ? -8.656 -50.438 -21.016 1 88.44 402 ILE B C 1
ATOM 8525 O O . ILE B 1 402 ? -9.57 -51.125 -21.469 1 88.44 402 ILE B O 1
ATOM 8529 N N . ASP B 1 403 ? -7.406 -50.438 -21.453 1 82.25 403 ASP B N 1
ATOM 8530 C CA . ASP B 1 403 ? -6.996 -51.312 -22.562 1 82.25 403 ASP B CA 1
ATOM 8531 C C . ASP B 1 403 ? -6.816 -52.75 -22.094 1 82.25 403 ASP B C 1
ATOM 8533 O O . ASP B 1 403 ? -5.688 -53.219 -21.922 1 82.25 403 ASP B O 1
ATOM 8537 N N . CYS B 1 404 ? -7.992 -53.344 -21.766 1 79.31 404 CYS B N 1
ATOM 8538 C CA . CYS B 1 404 ? -8.023 -54.75 -21.375 1 79.31 404 CYS B CA 1
ATOM 8539 C C . CYS B 1 404 ? -8.945 -55.531 -22.297 1 79.31 404 CYS B C 1
ATOM 8541 O O . CYS B 1 404 ? -9.688 -54.969 -23.094 1 79.31 404 CYS B O 1
ATOM 8543 N N . HIS B 1 405 ? -8.609 -56.875 -22.359 1 76.25 405 HIS B N 1
ATOM 8544 C CA . HIS B 1 405 ? -9.555 -57.75 -23.078 1 76.25 405 HIS B CA 1
ATOM 8545 C C . HIS B 1 405 ? -10.539 -58.406 -22.109 1 76.25 405 HIS B C 1
ATOM 8547 O O . HIS B 1 405 ? -10.148 -59.219 -21.297 1 76.25 405 HIS B O 1
ATOM 8553 N N . PRO B 1 406 ? -11.672 -57.906 -22.109 1 75.75 406 PRO B N 1
ATOM 8554 C CA . PRO B 1 406 ? -12.438 -56.875 -22.844 1 75.75 406 PRO B CA 1
ATOM 8555 C C . PRO B 1 406 ? -12.172 -55.469 -22.344 1 75.75 406 PRO B C 1
ATOM 8557 O O . PRO B 1 406 ? -11.75 -55.281 -21.203 1 75.75 406 PRO B O 1
ATOM 8560 N N . MET B 1 407 ? -12.406 -54.625 -23.25 1 81.38 407 MET B N 1
ATOM 8561 C CA . MET B 1 407 ? -12.25 -53.219 -22.906 1 81.38 407 MET B CA 1
ATOM 8562 C C . MET B 1 407 ? -13.188 -52.844 -21.766 1 81.38 407 MET B C 1
ATOM 8564 O O . MET B 1 407 ? -14.344 -53.25 -21.734 1 81.38 407 MET B O 1
ATOM 8568 N N . TYR B 1 408 ? -12.727 -52.219 -20.688 1 86.44 408 TYR B N 1
ATOM 8569 C CA . TYR B 1 408 ? -13.484 -51.781 -19.516 1 86.44 408 TYR B CA 1
ATOM 8570 C C . TYR B 1 408 ? -13.602 -50.25 -19.469 1 86.44 408 TYR B C 1
ATOM 8572 O O . TYR B 1 408 ? -12.594 -49.562 -19.391 1 86.44 408 TYR B O 1
ATOM 8580 N N . ASP B 1 409 ? -14.781 -49.75 -19.703 1 88.38 409 ASP B N 1
ATOM 8581 C CA . ASP B 1 409 ? -15.055 -48.344 -19.625 1 88.38 409 ASP B CA 1
ATOM 8582 C C . ASP B 1 409 ? -15.602 -47.969 -18.25 1 88.38 409 ASP B C 1
ATOM 8584 O O . ASP B 1 409 ? -16.516 -48.594 -17.734 1 88.38 409 ASP B O 1
ATOM 8588 N N . LYS B 1 410 ? -15.055 -46.938 -17.625 1 89.31 410 LYS B N 1
ATOM 8589 C CA . LYS B 1 410 ? -15.508 -46.469 -16.312 1 89.31 410 LYS B CA 1
ATOM 8590 C C . LYS B 1 410 ? -15.422 -44.969 -16.188 1 89.31 410 LYS B C 1
ATOM 8592 O O . LYS B 1 410 ? -14.5 -44.344 -16.734 1 89.31 410 LYS B O 1
ATOM 8597 N N . ASN B 1 411 ? -16.391 -44.406 -15.594 1 90.56 411 ASN B N 1
ATOM 8598 C CA . ASN B 1 411 ? -16.391 -42.969 -15.25 1 90.56 411 ASN B CA 1
ATOM 8599 C C . ASN B 1 411 ? -15.898 -42.75 -13.828 1 90.56 411 ASN B C 1
ATOM 8601 O O . ASN B 1 411 ? -16.281 -43.469 -12.898 1 90.56 411 ASN B O 1
ATOM 8605 N N . TYR B 1 412 ? -14.977 -41.875 -13.703 1 92.38 412 TYR B N 1
ATOM 8606 C CA . TYR B 1 412 ? -14.406 -41.562 -12.398 1 92.38 412 TYR B CA 1
ATOM 8607 C C . TYR B 1 412 ? -14.805 -40.156 -11.953 1 92.38 412 TYR B C 1
ATOM 8609 O O . TYR B 1 412 ? -14.938 -39.25 -12.781 1 92.38 412 TYR B O 1
ATOM 8617 N N . GLY B 1 413 ? -15.023 -40 -10.664 1 89.88 413 GLY B N 1
ATOM 8618 C CA . GLY B 1 413 ? -15.344 -38.688 -10.094 1 89.88 413 GLY B CA 1
ATOM 8619 C C . GLY B 1 413 ? -16.797 -38.312 -10.289 1 89.88 413 GLY B C 1
ATOM 8620 O O . GLY B 1 413 ? -17.625 -39.125 -10.68 1 89.88 413 GLY B O 1
ATOM 8621 N N . SER B 1 414 ? -17.109 -37.094 -9.852 1 87.75 414 SER B N 1
ATOM 8622 C CA . SER B 1 414 ? -18.453 -36.531 -9.984 1 87.75 414 SER B CA 1
ATOM 8623 C C . SER B 1 414 ? -18.438 -35.156 -10.664 1 87.75 414 SER B C 1
ATOM 8625 O O . SER B 1 414 ? -17.688 -34.281 -10.25 1 87.75 414 SER B O 1
ATOM 8627 N N . LEU B 1 415 ? -19.219 -35.031 -11.641 1 88.56 415 LEU B N 1
ATOM 8628 C CA . LEU B 1 415 ? -19.266 -33.781 -12.398 1 88.56 415 LEU B CA 1
ATOM 8629 C C . LEU B 1 415 ? -19.812 -32.656 -11.547 1 88.56 415 LEU B C 1
ATOM 8631 O O . LEU B 1 415 ? -19.672 -31.484 -11.906 1 88.56 415 LEU B O 1
ATOM 8635 N N . PHE B 1 416 ? -20.359 -32.969 -10.391 1 84.62 416 PHE B N 1
ATOM 8636 C CA . PHE B 1 416 ? -20.891 -31.953 -9.492 1 84.62 416 PHE B CA 1
ATOM 8637 C C . PHE B 1 416 ? -19.766 -31.078 -8.938 1 84.62 416 PHE B C 1
ATOM 8639 O O . PHE B 1 416 ? -19.969 -29.906 -8.648 1 84.62 416 PHE B O 1
ATOM 8646 N N . PHE B 1 417 ? -18.547 -31.609 -8.852 1 87.62 417 PHE B N 1
ATOM 8647 C CA . PHE B 1 417 ? -17.406 -30.844 -8.352 1 87.62 417 PHE B CA 1
ATOM 8648 C C . PHE B 1 417 ? -16.984 -29.781 -9.352 1 87.62 417 PHE B C 1
ATOM 8650 O O . PHE B 1 417 ? -16.312 -28.812 -8.984 1 87.62 417 PHE B O 1
ATOM 8657 N N . ASP B 1 418 ? -17.422 -29.969 -10.586 1 89.31 418 ASP B N 1
ATOM 8658 C CA . ASP B 1 418 ? -17.062 -29 -11.617 1 89.31 418 ASP B CA 1
ATOM 8659 C C . ASP B 1 418 ? -18.203 -28 -11.828 1 89.31 418 ASP B C 1
ATOM 8661 O O . ASP B 1 418 ? -17.953 -26.781 -11.859 1 89.31 418 ASP B O 1
ATOM 8665 N N . PHE B 1 419 ? -19.438 -28.484 -11.859 1 89.31 419 PHE B N 1
ATOM 8666 C CA . PHE B 1 419 ? -20.562 -27.625 -12.227 1 89.31 419 PHE B CA 1
ATOM 8667 C C . PHE B 1 419 ? -20.984 -26.75 -11.055 1 89.31 419 PHE B C 1
ATOM 8669 O O . PHE B 1 419 ? -21.438 -25.625 -11.25 1 89.31 419 PHE B O 1
ATOM 8676 N N . ALA B 1 420 ? -20.859 -27.203 -9.828 1 86.31 420 ALA B N 1
ATOM 8677 C CA . ALA B 1 420 ? -21.281 -26.422 -8.672 1 86.31 420 ALA B CA 1
ATOM 8678 C C . ALA B 1 420 ? -20.484 -25.125 -8.547 1 86.31 420 ALA B C 1
ATOM 8680 O O . ALA B 1 420 ? -21.047 -24.047 -8.414 1 86.31 420 ALA B O 1
ATOM 8681 N N . PRO B 1 421 ? -19.188 -25.203 -8.625 1 86.69 421 PRO B N 1
ATOM 8682 C CA . PRO B 1 421 ? -18.422 -23.953 -8.562 1 86.69 421 PRO B CA 1
ATOM 8683 C C . PRO B 1 421 ? -18.734 -23.016 -9.727 1 86.69 421 PRO B C 1
ATOM 8685 O O . PRO B 1 421 ? -18.75 -21.797 -9.555 1 86.69 421 PRO B O 1
ATOM 8688 N N . VAL B 1 422 ? -18.953 -23.562 -10.906 1 89.81 422 VAL B N 1
ATOM 8689 C CA . VAL B 1 422 ? -19.281 -22.734 -12.062 1 89.81 422 VAL B CA 1
ATOM 8690 C C . VAL B 1 422 ? -20.609 -22.016 -11.828 1 89.81 422 VAL B C 1
ATOM 8692 O O . VAL B 1 422 ? -20.719 -20.812 -12.102 1 89.81 422 VAL B O 1
ATOM 8695 N N . PHE B 1 423 ? -21.547 -22.75 -11.305 1 90.5 423 PHE B N 1
ATOM 8696 C CA . PHE B 1 423 ? -22.859 -22.172 -11.023 1 90.5 423 PHE B CA 1
ATOM 8697 C C . PHE B 1 423 ? -22.734 -21.062 -9.984 1 90.5 423 PHE B C 1
ATOM 8699 O O . PHE B 1 423 ? -23.25 -19.953 -10.195 1 90.5 423 PHE B O 1
ATOM 8706 N N . LEU B 1 424 ? -22.062 -21.328 -8.93 1 86.62 424 LEU B N 1
ATOM 8707 C CA . LEU B 1 424 ? -21.938 -20.375 -7.836 1 86.62 424 LEU B CA 1
ATOM 8708 C C . LEU B 1 424 ? -21.172 -19.141 -8.281 1 86.62 424 LEU B C 1
ATOM 8710 O O . LEU B 1 424 ? -21.562 -18.016 -7.961 1 86.62 424 LEU B O 1
ATOM 8714 N N . LEU B 1 425 ? -20.156 -19.312 -9 1 87.94 425 LEU B N 1
ATOM 8715 C CA . LEU B 1 425 ? -19.328 -18.203 -9.445 1 87.94 425 LEU B CA 1
ATOM 8716 C C . LEU B 1 425 ? -20.062 -17.375 -10.5 1 87.94 425 LEU B C 1
ATOM 8718 O O . LEU B 1 425 ? -19.953 -16.141 -10.516 1 87.94 425 LEU B O 1
ATOM 8722 N N . ALA B 1 426 ? -20.734 -18.031 -11.375 1 91.56 426 ALA B N 1
ATOM 8723 C CA . ALA B 1 426 ? -21.516 -17.312 -12.367 1 91.56 426 ALA B CA 1
ATOM 8724 C C . ALA B 1 426 ? -22.594 -16.453 -11.688 1 91.56 426 ALA B C 1
ATOM 8726 O O . ALA B 1 426 ? -22.812 -15.305 -12.086 1 91.56 426 ALA B O 1
ATOM 8727 N N . ALA B 1 427 ? -23.141 -17 -10.688 1 90.25 427 ALA B N 1
ATOM 8728 C CA . ALA B 1 427 ? -24.125 -16.25 -9.93 1 90.25 427 ALA B CA 1
ATOM 8729 C C . ALA B 1 427 ? -23.5 -15.047 -9.25 1 90.25 427 ALA B C 1
ATOM 8731 O O . ALA B 1 427 ? -24.094 -13.961 -9.234 1 90.25 427 ALA B O 1
ATOM 8732 N N . LEU B 1 428 ? -22.391 -15.281 -8.727 1 85.62 428 LEU B N 1
ATOM 8733 C CA . LEU B 1 428 ? -21.688 -14.188 -8.055 1 85.62 428 LEU B CA 1
ATOM 8734 C C . LEU B 1 428 ? -21.312 -13.094 -9.047 1 85.62 428 LEU B C 1
ATOM 8736 O O . LEU B 1 428 ? -21.391 -11.906 -8.719 1 85.62 428 LEU B O 1
ATOM 8740 N N . VAL B 1 429 ? -20.891 -13.445 -10.211 1 88.88 429 VAL B N 1
ATOM 8741 C CA . VAL B 1 429 ? -20.547 -12.477 -11.242 1 88.88 429 VAL B CA 1
ATOM 8742 C C . VAL B 1 429 ? -21.781 -11.68 -11.648 1 88.88 429 VAL B C 1
ATOM 8744 O O . VAL B 1 429 ? -21.719 -10.461 -11.812 1 88.88 429 VAL B O 1
ATOM 8747 N N . VAL B 1 430 ? -22.906 -12.344 -11.781 1 91.94 430 VAL B N 1
ATOM 8748 C CA . VAL B 1 430 ? -24.141 -11.656 -12.141 1 91.94 430 VAL B CA 1
ATOM 8749 C C . VAL B 1 430 ? -24.484 -10.633 -11.062 1 91.94 430 VAL B C 1
ATOM 8751 O O . VAL B 1 430 ? -24.812 -9.477 -11.375 1 91.94 430 VAL B O 1
ATOM 8754 N N . LEU B 1 431 ? -24.328 -11.031 -9.859 1 85.69 431 LEU B N 1
ATOM 8755 C CA . LEU B 1 431 ? -24.641 -10.117 -8.766 1 85.69 431 LEU B CA 1
ATOM 8756 C C . LEU B 1 431 ? -23.688 -8.93 -8.758 1 85.69 431 LEU B C 1
ATOM 8758 O O . LEU B 1 431 ? -24.109 -7.789 -8.547 1 85.69 431 LEU B O 1
ATOM 8762 N N . ALA B 1 432 ? -22.453 -9.211 -8.961 1 83.75 432 ALA B N 1
ATOM 8763 C CA . ALA B 1 432 ? -21.453 -8.148 -8.992 1 83.75 432 ALA B CA 1
ATOM 8764 C C . ALA B 1 432 ? -21.703 -7.199 -10.156 1 83.75 432 ALA B C 1
ATOM 8766 O O . ALA B 1 432 ? -21.547 -5.984 -10.023 1 83.75 432 ALA B O 1
ATOM 8767 N N . GLU B 1 433 ? -22.125 -7.773 -11.266 1 91 433 GLU B N 1
ATOM 8768 C CA . GLU B 1 433 ? -22.391 -6.961 -12.453 1 91 433 GLU B CA 1
ATOM 8769 C C . GLU B 1 433 ? -23.641 -6.113 -12.273 1 91 433 GLU B C 1
ATOM 8771 O O . GLU B 1 433 ? -23.688 -4.965 -12.719 1 91 433 GLU B O 1
ATOM 8776 N N . VAL B 1 434 ? -24.594 -6.641 -11.664 1 88.56 434 VAL B N 1
ATOM 8777 C CA . VAL B 1 434 ? -25.812 -5.883 -11.391 1 88.56 434 VAL B CA 1
ATOM 8778 C C . VAL B 1 434 ? -25.5 -4.707 -10.469 1 88.56 434 VAL B C 1
ATOM 8780 O O . VAL B 1 434 ? -25.969 -3.59 -10.695 1 88.56 434 VAL B O 1
ATOM 8783 N N . ARG B 1 435 ? -24.672 -4.926 -9.539 1 83.31 435 ARG B N 1
ATOM 8784 C CA . ARG B 1 435 ? -24.281 -3.863 -8.617 1 83.31 435 ARG B CA 1
ATOM 8785 C C . ARG B 1 435 ? -23.484 -2.787 -9.336 1 83.31 435 ARG B C 1
ATOM 8787 O O . ARG B 1 435 ? -23.672 -1.593 -9.094 1 83.31 435 ARG B O 1
ATOM 8794 N N . GLU B 1 436 ? -22.594 -3.234 -10.188 1 84.88 436 GLU B N 1
ATOM 8795 C CA . GLU B 1 436 ? -21.781 -2.285 -10.945 1 84.88 436 GLU B CA 1
ATOM 8796 C C . GLU B 1 436 ? -22.656 -1.424 -11.852 1 84.88 436 GLU B C 1
ATOM 8798 O O . GLU B 1 436 ? -22.484 -0.203 -11.906 1 84.88 436 GLU B O 1
ATOM 8803 N N . THR B 1 437 ? -23.594 -2.021 -12.5 1 88.69 437 THR B N 1
ATOM 8804 C CA . THR B 1 437 ? -24.5 -1.3 -13.391 1 88.69 437 THR B CA 1
ATOM 8805 C C . THR B 1 437 ? -25.391 -0.343 -12.602 1 88.69 437 THR B C 1
ATOM 8807 O O . THR B 1 437 ? -25.609 0.797 -13.016 1 88.69 437 THR B O 1
ATOM 8810 N N . ALA B 1 438 ? -25.766 -0.818 -11.484 1 87.12 438 ALA B N 1
ATOM 8811 C CA . ALA B 1 438 ? -26.578 0.04 -10.625 1 87.12 438 ALA B CA 1
ATOM 8812 C C . ALA B 1 438 ? -25.781 1.244 -10.141 1 87.12 438 ALA B C 1
ATOM 8814 O O . ALA B 1 438 ? -26.312 2.346 -10.016 1 87.12 438 ALA B O 1
ATOM 8815 N N . CYS B 1 439 ? -24.531 1.038 -9.891 1 85.56 439 CYS B N 1
ATOM 8816 C CA . CYS B 1 439 ? -23.672 2.127 -9.445 1 85.56 439 CYS B CA 1
ATOM 8817 C C . CYS B 1 439 ? -23.531 3.193 -10.523 1 85.56 439 CYS B C 1
ATOM 8819 O O . CYS B 1 439 ? -23.516 4.387 -10.227 1 85.56 439 CYS B O 1
ATOM 8821 N N . TYR B 1 440 ? -23.516 2.791 -11.766 1 88 440 TYR B N 1
ATOM 8822 C CA . TYR B 1 440 ? -23.406 3.75 -12.859 1 88 440 TYR B CA 1
ATOM 8823 C C . TYR B 1 440 ? -24.703 4.531 -13.023 1 88 440 TYR B C 1
ATOM 8825 O O . TYR B 1 440 ? -24.672 5.738 -13.281 1 88 440 TYR B O 1
ATOM 8833 N N . ILE B 1 441 ? -25.766 3.887 -12.75 1 87.25 441 ILE B N 1
ATOM 8834 C CA . ILE B 1 441 ? -27.062 4.504 -13.023 1 87.25 441 ILE B CA 1
ATOM 8835 C C . ILE B 1 441 ? -27.453 5.418 -11.859 1 87.25 441 ILE B C 1
ATOM 8837 O O . ILE B 1 441 ? -27.953 6.523 -12.078 1 87.25 441 ILE B O 1
ATOM 8841 N N . CYS B 1 442 ? -27.078 5.035 -10.672 1 88 442 CYS B N 1
ATOM 8842 C CA . CYS B 1 442 ? -27.625 5.73 -9.516 1 88 442 CYS B CA 1
ATOM 8843 C C . CYS B 1 442 ? -26.562 6.594 -8.844 1 88 442 CYS B C 1
ATOM 8845 O O . CYS B 1 442 ? -26.859 7.297 -7.871 1 88 442 CYS B O 1
ATOM 8847 N N . SER B 1 443 ? -25.422 6.637 -9.289 1 87.5 443 SER B N 1
ATOM 8848 C CA . SER B 1 443 ? -24.375 7.367 -8.594 1 87.5 443 SER B CA 1
ATOM 8849 C C . SER B 1 443 ? -24.531 8.875 -8.766 1 87.5 443 SER B C 1
ATOM 8851 O O . SER B 1 443 ? -25.062 9.336 -9.781 1 87.5 443 SER B O 1
ATOM 8853 N N . ASN B 1 444 ? -24.125 9.633 -7.801 1 89.38 444 ASN B N 1
ATOM 8854 C CA . ASN B 1 444 ? -24.125 11.086 -7.859 1 89.38 444 ASN B CA 1
ATOM 8855 C C . ASN B 1 444 ? -23.172 11.609 -8.922 1 89.38 444 ASN B C 1
ATOM 8857 O O . ASN B 1 444 ? -23.375 12.688 -9.477 1 89.38 444 ASN B O 1
ATOM 8861 N N . TRP B 1 445 ? -22.203 10.773 -9.266 1 91.31 445 TRP B N 1
ATOM 8862 C CA . TRP B 1 445 ? -21.25 11.164 -10.297 1 91.31 445 TRP B CA 1
ATOM 8863 C C . TRP B 1 445 ? -21.922 11.234 -11.664 1 91.31 445 TRP B C 1
ATOM 8865 O O . TRP B 1 445 ? -21.656 12.156 -12.445 1 91.31 445 TRP B O 1
ATOM 8875 N N . THR B 1 446 ? -22.797 10.305 -11.883 1 90.38 446 THR B N 1
ATOM 8876 C CA . THR B 1 446 ? -23.531 10.297 -13.141 1 90.38 446 THR B CA 1
ATOM 8877 C C . THR B 1 446 ? -24.484 11.484 -13.219 1 90.38 446 THR B C 1
ATOM 8879 O O . THR B 1 446 ? -24.594 12.141 -14.258 1 90.38 446 THR B O 1
ATOM 8882 N N . LYS B 1 447 ? -25.094 11.773 -12.164 1 89.69 447 LYS B N 1
ATOM 8883 C CA . LYS B 1 447 ? -26.047 12.875 -12.141 1 89.69 447 LYS B CA 1
ATOM 8884 C C . LYS B 1 447 ? -25.344 14.211 -12.414 1 89.69 447 LYS B C 1
ATOM 8886 O O . LYS B 1 447 ? -25.812 15.008 -13.227 1 89.69 447 LYS B O 1
ATOM 8891 N N . VAL B 1 448 ? -24.25 14.398 -11.727 1 91.44 448 VAL B N 1
ATOM 8892 C CA . VAL B 1 448 ? -23.516 15.648 -11.914 1 91.44 448 VAL B CA 1
ATOM 8893 C C . VAL B 1 448 ? -22.984 15.734 -13.344 1 91.44 448 VAL B C 1
ATOM 8895 O O . VAL B 1 448 ? -23.047 16.797 -13.977 1 91.44 448 VAL B O 1
ATOM 8898 N N . SER B 1 449 ? -22.5 14.609 -13.883 1 90.56 449 SER B N 1
ATOM 8899 C CA . SER B 1 449 ? -21.984 14.578 -15.25 1 90.56 449 S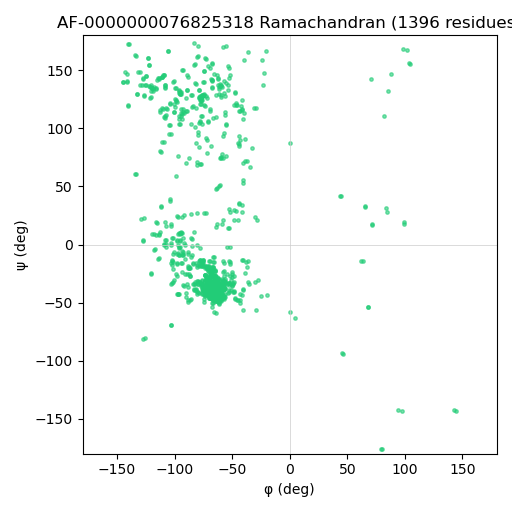ER B CA 1
ATOM 8900 C C . SER B 1 449 ? -23.078 14.906 -16.25 1 90.56 449 SER B C 1
ATOM 8902 O O . SER B 1 449 ? -22.844 15.648 -17.219 1 90.56 449 SER B O 1
ATOM 8904 N N . LEU B 1 450 ? -24.25 14.43 -16.031 1 88.12 450 LEU B N 1
ATOM 8905 C CA . LEU B 1 450 ? -25.375 14.664 -16.922 1 88.12 450 LEU B CA 1
ATOM 8906 C C . LEU B 1 450 ? -25.828 16.125 -16.844 1 88.12 450 LEU B C 1
ATOM 8908 O O . LEU B 1 450 ? -26.141 16.734 -17.875 1 88.12 450 LEU B O 1
ATOM 8912 N N . ILE B 1 451 ? -25.844 16.656 -15.617 1 87.06 451 ILE B N 1
ATOM 8913 C CA . ILE B 1 451 ? -26.234 18.047 -15.438 1 87.06 451 ILE B CA 1
ATOM 8914 C C . ILE B 1 451 ? -25.234 18.953 -16.141 1 87.06 451 ILE B C 1
ATOM 8916 O O . ILE B 1 451 ? -25.641 19.891 -16.844 1 87.06 451 ILE B O 1
ATOM 8920 N N . CYS B 1 452 ? -24.031 18.609 -15.945 1 86.94 452 CYS B N 1
ATOM 8921 C CA . CYS B 1 452 ? -23 19.453 -16.547 1 86.94 452 CYS B CA 1
ATOM 8922 C C .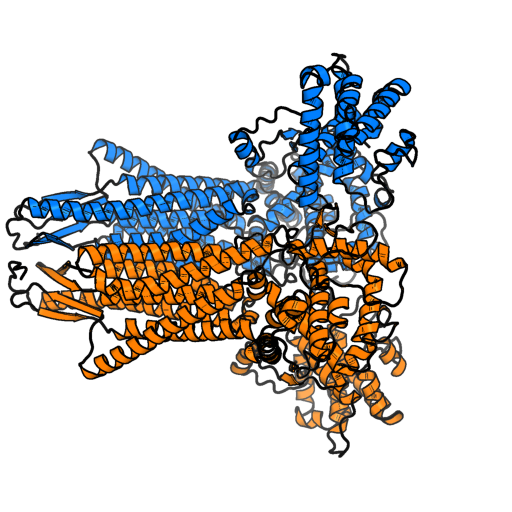 CYS B 1 452 ? -23.031 19.359 -18.062 1 86.94 452 CYS B C 1
ATOM 8924 O O . CYS B 1 452 ? -22.812 20.344 -18.766 1 86.94 452 CYS B O 1
ATOM 8926 N N . ARG B 1 453 ? -23.281 18.219 -18.578 1 85.56 453 ARG B N 1
ATOM 8927 C CA . ARG B 1 453 ? -23.422 18.078 -20.031 1 85.56 453 ARG B CA 1
ATOM 8928 C C . ARG B 1 453 ? -24.641 18.844 -20.531 1 85.56 453 ARG B C 1
ATOM 8930 O O . ARG B 1 453 ? -24.594 19.406 -21.625 1 85.56 453 ARG B O 1
ATOM 8937 N N . TYR B 1 454 ? -25.656 18.812 -19.75 1 85 454 TYR B N 1
ATOM 8938 C CA . TYR B 1 454 ? -26.859 19.547 -20.094 1 85 454 TYR B CA 1
ATOM 8939 C C . TYR B 1 454 ? -26.578 21.047 -20.141 1 85 454 TYR B C 1
ATOM 8941 O O . TYR B 1 454 ? -27.062 21.75 -21.031 1 85 454 TYR B O 1
ATOM 8949 N N . VAL B 1 455 ? -25.797 21.5 -19.219 1 83 455 VAL B N 1
ATOM 8950 C CA . VAL B 1 455 ? -25.453 22.922 -19.141 1 83 455 VAL B CA 1
ATOM 8951 C C . VAL B 1 455 ? -24.531 23.281 -20.297 1 83 455 VAL B C 1
ATOM 8953 O O . VAL B 1 455 ? -24.672 24.359 -20.891 1 83 455 VAL B O 1
ATOM 8956 N N . ARG B 1 456 ? -23.688 22.391 -20.672 1 82.25 456 ARG B N 1
ATOM 8957 C CA . ARG B 1 456 ? -22.719 22.672 -21.734 1 82.25 456 ARG B CA 1
ATOM 8958 C C . ARG B 1 456 ? -23.375 22.672 -23.109 1 82.25 456 ARG B C 1
ATOM 8960 O O . ARG B 1 456 ? -23.047 23.5 -23.953 1 82.25 456 ARG B O 1
ATOM 8967 N N . HIS B 1 457 ? -24.203 21.703 -23.266 1 80.5 457 HIS B N 1
ATOM 8968 C CA . HIS B 1 457 ? -24.844 21.562 -24.578 1 80.5 457 HIS B CA 1
ATOM 8969 C C . HIS B 1 457 ? -26.297 22.047 -24.516 1 80.5 457 HIS B C 1
ATOM 8971 O O . HIS B 1 457 ? -27.188 21.406 -25.078 1 80.5 457 HIS B O 1
ATOM 8977 N N . ALA B 1 458 ? -26.516 23.062 -23.781 1 69.56 458 ALA B N 1
ATOM 8978 C CA . ALA B 1 458 ? -27.844 23.578 -23.531 1 69.56 458 ALA B CA 1
ATOM 8979 C C . ALA B 1 458 ? -28.641 23.734 -24.828 1 69.56 458 ALA B C 1
ATOM 8981 O O . ALA B 1 458 ? -29.812 23.344 -24.891 1 69.56 458 ALA B O 1
ATOM 8982 N N . SER B 1 459 ? -27.969 24.188 -25.875 1 70.5 459 SER B N 1
ATOM 8983 C CA . SER B 1 459 ? -28.703 24.516 -27.094 1 70.5 459 SER B CA 1
ATOM 8984 C C . SER B 1 459 ? -29.188 23.234 -27.797 1 70.5 459 SER B C 1
ATOM 8986 O O . SER B 1 459 ? -30.312 23.188 -28.297 1 70.5 459 SER B O 1
ATOM 8988 N N . SER B 1 460 ? -28.359 22.188 -27.734 1 73.44 460 SER B N 1
ATOM 8989 C CA . SER B 1 460 ? -28.703 20.953 -28.453 1 73.44 460 SER B CA 1
ATOM 8990 C C . SER B 1 460 ? -29.562 20.031 -27.578 1 73.44 460 SER B C 1
ATOM 8992 O O . SER B 1 460 ? -30.516 19.422 -28.078 1 73.44 460 SER B O 1
ATOM 8994 N N . TRP B 1 461 ? -29.297 20 -26.297 1 74.75 461 TRP B N 1
ATOM 8995 C CA . TRP B 1 461 ? -29.984 19.031 -25.438 1 74.75 461 TRP B CA 1
ATOM 8996 C C . TRP B 1 461 ? -31.312 19.578 -24.953 1 74.75 461 TRP B C 1
ATOM 8998 O O . TRP B 1 461 ? -32.25 18.812 -24.703 1 74.75 461 TRP B O 1
ATOM 9008 N N . GLN B 1 462 ? -31.391 20.906 -24.875 1 69.38 462 GLN B N 1
ATOM 9009 C CA . GLN B 1 462 ? -32.625 21.5 -24.406 1 69.38 462 GLN B CA 1
ATOM 9010 C C . GLN B 1 462 ? -33.719 21.406 -25.469 1 69.38 462 GLN B C 1
ATOM 9012 O O . GLN B 1 462 ? -34.906 21.422 -25.141 1 69.38 462 GLN B O 1
ATOM 9017 N N . GLN B 1 463 ? -33.25 21.219 -26.656 1 73.56 463 GLN B N 1
ATOM 9018 C CA . GLN B 1 463 ? -34.219 21.203 -27.734 1 73.56 463 GLN B CA 1
ATOM 9019 C C . GLN B 1 463 ? -34.781 19.812 -27.953 1 73.56 463 GLN B C 1
ATOM 9021 O O . GLN B 1 463 ? -35.875 19.656 -28.516 1 73.56 463 GLN B O 1
ATOM 9026 N N . SER B 1 464 ? -34.094 18.812 -27.484 1 80.88 464 SER B N 1
ATOM 9027 C CA . SER B 1 464 ? -34.594 17.453 -27.672 1 80.88 464 SER B CA 1
ATOM 9028 C C . SER B 1 464 ? -35.406 16.984 -26.484 1 80.88 464 SER B C 1
ATOM 9030 O O . SER B 1 464 ? -34.875 16.781 -25.391 1 80.88 464 SER B O 1
ATOM 9032 N N . PRO B 1 465 ? -36.75 16.766 -26.609 1 79.88 465 PRO B N 1
ATOM 9033 C CA . PRO B 1 465 ? -37.594 16.344 -25.5 1 79.88 465 PRO B CA 1
ATOM 9034 C C . PRO B 1 465 ? -37.219 14.953 -24.969 1 79.88 465 PRO B C 1
ATOM 9036 O O . PRO B 1 465 ? -37.344 14.695 -23.766 1 79.88 465 PRO B O 1
ATOM 9039 N N . TRP B 1 466 ? -36.75 14.164 -25.875 1 81.06 466 TRP B N 1
ATOM 9040 C CA . TRP B 1 466 ? -36.375 12.812 -25.453 1 81.06 466 TRP B CA 1
ATOM 9041 C C . TRP B 1 466 ? -35.188 12.828 -24.5 1 81.06 466 TRP B C 1
ATOM 9043 O O . TRP B 1 466 ? -35.188 12.148 -23.469 1 81.06 466 TRP B O 1
ATOM 9053 N N . LYS B 1 467 ? -34.25 13.547 -24.891 1 79.12 467 LYS B N 1
ATOM 9054 C CA . LYS B 1 467 ? -33.094 13.641 -24.031 1 79.12 467 LYS B CA 1
ATOM 9055 C C . LYS B 1 467 ? -33.438 14.25 -22.672 1 79.12 467 LYS B C 1
ATOM 9057 O O . LYS B 1 467 ? -32.938 13.805 -21.641 1 79.12 467 LYS B O 1
ATOM 9062 N N . LYS B 1 468 ? -34.312 15.125 -22.625 1 77.75 468 LYS B N 1
ATOM 9063 C CA . LYS B 1 468 ? -34.75 15.742 -21.375 1 77.75 468 LYS B CA 1
ATOM 9064 C C . LYS B 1 468 ? -35.438 14.734 -20.484 1 77.75 468 LYS B C 1
ATOM 9066 O O . LYS B 1 468 ? -35.219 14.695 -19.281 1 77.75 468 LYS B O 1
ATOM 9071 N N . LYS B 1 469 ? -36.25 13.891 -21.109 1 80 469 LYS B N 1
ATOM 9072 C CA . LYS B 1 469 ? -36.969 12.875 -20.359 1 80 469 LYS B CA 1
ATOM 9073 C C . LYS B 1 469 ? -36 11.836 -19.781 1 80 469 LYS B C 1
ATOM 9075 O O . LYS B 1 469 ? -36.156 11.422 -18.625 1 80 469 LYS B O 1
ATOM 9080 N N . LEU B 1 470 ? -35.094 11.461 -20.594 1 80.69 470 LEU B N 1
ATOM 9081 C CA . LEU B 1 470 ? -34.125 10.461 -20.141 1 80.69 470 LEU B CA 1
ATOM 9082 C C . LEU B 1 470 ? -33.281 10.984 -19 1 80.69 470 LEU B C 1
ATOM 9084 O O . LEU B 1 470 ? -33.094 10.289 -18 1 80.69 470 LEU B O 1
ATOM 9088 N N . ILE B 1 471 ? -32.844 12.18 -19.156 1 80.56 471 ILE B N 1
ATOM 9089 C CA . ILE B 1 471 ? -32.031 12.812 -18.125 1 80.56 471 ILE B CA 1
ATOM 9090 C C . ILE B 1 471 ? -32.875 12.992 -16.859 1 80.56 471 ILE B C 1
ATOM 9092 O O . ILE B 1 471 ? -32.406 12.758 -15.742 1 80.56 471 ILE B O 1
ATOM 9096 N N . GLY B 1 472 ? -34.094 13.32 -17.078 1 79.38 472 GLY B N 1
ATOM 9097 C CA . GLY B 1 472 ? -35 13.477 -15.938 1 79.38 472 GLY B CA 1
ATOM 9098 C C . GLY B 1 472 ? -35.219 12.188 -15.172 1 79.38 472 GLY B C 1
ATOM 9099 O O . GLY B 1 472 ? -35.219 12.18 -13.938 1 79.38 472 GLY B O 1
ATOM 9100 N N . ARG B 1 473 ? -35.281 11.117 -15.836 1 82.62 473 ARG B N 1
ATOM 9101 C CA . ARG B 1 473 ? -35.469 9.82 -15.203 1 82.62 473 ARG B CA 1
ATOM 9102 C C . ARG B 1 473 ? -34.219 9.375 -14.461 1 82.62 473 ARG B C 1
ATOM 9104 O O . ARG B 1 473 ? -34.312 8.844 -13.352 1 82.62 473 ARG B O 1
ATOM 9111 N N . LEU B 1 474 ? -33.156 9.625 -15.086 1 84 474 LEU B N 1
ATOM 9112 C CA . LEU B 1 474 ? -31.891 9.203 -14.477 1 84 474 LEU B CA 1
ATOM 9113 C C . LEU B 1 474 ? -31.594 10.016 -13.219 1 84 474 LEU B C 1
ATOM 9115 O O . LEU B 1 474 ? -31.031 9.492 -12.25 1 84 474 LEU B O 1
ATOM 9119 N N . LEU B 1 475 ? -31.922 11.242 -13.227 1 83.81 475 LEU B N 1
ATOM 9120 C CA . LEU B 1 475 ? -31.672 12.125 -12.094 1 83.81 475 LEU B CA 1
ATOM 9121 C C . LEU B 1 475 ? -32.562 11.742 -10.914 1 83.81 475 LEU B C 1
ATOM 9123 O O . LEU B 1 475 ? -32.219 12.031 -9.758 1 83.81 475 LEU B O 1
ATOM 9127 N N . ARG B 1 476 ? -33.719 10.977 -11.203 1 79.81 476 ARG B N 1
ATOM 9128 C CA . ARG B 1 476 ? -34.656 10.594 -10.164 1 79.81 476 ARG B CA 1
ATOM 9129 C C . ARG B 1 476 ? -34.312 9.219 -9.586 1 79.81 476 ARG B C 1
ATOM 9131 O O . ARG B 1 476 ? -34.812 8.844 -8.531 1 79.81 476 ARG B O 1
ATOM 9138 N N . CYS B 1 477 ? -33.375 8.586 -10.242 1 79.81 477 CYS B N 1
ATOM 9139 C CA . CYS B 1 477 ? -33.062 7.227 -9.82 1 79.81 477 CYS B CA 1
ATOM 9140 C C . CYS B 1 477 ? -32.219 7.234 -8.547 1 79.81 477 CYS B C 1
ATOM 9142 O O . CYS B 1 477 ? -31.172 7.879 -8.5 1 79.81 477 CYS B O 1
ATOM 9144 N N . GLN B 1 478 ? -32.812 6.805 -7.449 1 75.25 478 GLN B N 1
ATOM 9145 C CA . GLN B 1 478 ? -32.094 6.652 -6.195 1 75.25 478 GLN B CA 1
ATOM 9146 C C . GLN B 1 478 ? -31.922 5.18 -5.824 1 75.25 478 GLN B C 1
ATOM 9148 O O . GLN B 1 478 ? -32.875 4.41 -5.906 1 75.25 478 GLN B O 1
ATOM 9153 N N . CYS B 1 479 ? -30.641 4.832 -5.805 1 75.06 479 CYS B N 1
ATOM 9154 C CA . CYS B 1 479 ? -30.406 3.447 -5.414 1 75.06 479 CYS B CA 1
ATOM 9155 C C . CYS B 1 479 ? -29.984 3.361 -3.953 1 75.06 479 CYS B C 1
ATOM 9157 O O . CYS B 1 479 ? -29 3.992 -3.549 1 75.06 479 CYS B O 1
ATOM 9159 N N . LYS B 1 480 ? -30.75 2.641 -3.172 1 67.88 480 LYS B N 1
ATOM 9160 C CA . LYS B 1 480 ? -30.469 2.457 -1.751 1 67.88 480 LYS B CA 1
ATOM 9161 C C . LYS B 1 480 ? -29.172 1.699 -1.544 1 67.88 480 LYS B C 1
ATOM 9163 O O . LYS B 1 480 ? -28.5 1.88 -0.528 1 67.88 480 LYS B O 1
ATOM 9168 N N . LEU B 1 481 ? -28.812 0.925 -2.473 1 63.88 481 LEU B N 1
ATOM 9169 C CA . LEU B 1 481 ? -27.641 0.062 -2.332 1 63.88 481 LEU B CA 1
ATOM 9170 C C . LEU B 1 481 ? -26.359 0.887 -2.279 1 63.88 481 LEU B C 1
ATOM 9172 O O . LEU B 1 481 ? -25.359 0.451 -1.708 1 63.88 481 LEU B O 1
ATOM 9176 N N . LEU B 1 482 ? -26.391 2.1 -2.805 1 61.66 482 LEU B N 1
ATOM 9177 C CA . LEU B 1 482 ? -25.156 2.879 -2.943 1 61.66 482 LEU B CA 1
ATOM 9178 C C . LEU B 1 482 ? -25.078 3.951 -1.862 1 61.66 482 LEU B C 1
ATOM 9180 O O . LEU B 1 482 ? -24.094 4.688 -1.791 1 61.66 482 LEU B O 1
ATOM 9184 N N . LYS B 1 483 ? -26.078 3.953 -1.039 1 62.28 483 LYS B N 1
ATOM 9185 C CA . LYS B 1 483 ? -26.031 5.023 -0.048 1 62.28 483 LYS B CA 1
ATOM 9186 C C . LYS B 1 483 ? -25.078 4.672 1.093 1 62.28 483 LYS B C 1
ATOM 9188 O O . LYS B 1 483 ? -25.328 3.74 1.857 1 62.28 483 LYS B O 1
ATOM 9193 N N . HIS B 1 484 ? -23.906 5.117 0.94 1 63 484 HIS B N 1
ATOM 9194 C CA . HIS B 1 484 ? -22.906 4.914 1.985 1 63 484 HIS B CA 1
ATOM 9195 C C . HIS B 1 484 ? -23.266 5.691 3.246 1 63 484 HIS B C 1
ATOM 9197 O O . HIS B 1 484 ? -22.859 5.32 4.348 1 63 484 HIS B O 1
ATOM 9203 N N . TRP B 1 485 ? -24.062 6.684 3.02 1 68.19 485 TRP B N 1
ATOM 9204 C CA . TRP B 1 485 ? -24.5 7.5 4.148 1 68.19 485 TRP B CA 1
ATOM 9205 C C . TRP B 1 485 ? -25.859 7.047 4.664 1 68.19 485 TRP B C 1
ATOM 9207 O O . TRP B 1 485 ? -26.812 6.969 3.898 1 68.19 485 TRP B O 1
ATOM 9217 N N . GLU B 1 486 ? -25.734 6.441 5.828 1 73.12 486 GLU B N 1
ATOM 9218 C CA . GLU B 1 486 ? -27 6.145 6.492 1 73.12 486 GLU B CA 1
ATOM 9219 C C . GLU B 1 486 ? -27.328 7.188 7.559 1 73.12 486 GLU B C 1
ATOM 9221 O O . GLU B 1 486 ? -26.438 7.637 8.281 1 73.12 486 GLU B O 1
ATOM 9226 N N . ASP B 1 487 ? -28.469 7.789 7.441 1 81.25 487 ASP B N 1
ATOM 9227 C CA . ASP B 1 487 ? -28.938 8.734 8.445 1 81.25 487 ASP B CA 1
ATOM 9228 C C . ASP B 1 487 ? -29.172 8.039 9.781 1 81.25 487 ASP B C 1
ATOM 9230 O O . ASP B 1 487 ? -30.266 8.148 10.359 1 81.25 487 ASP B O 1
ATOM 9234 N N . LYS B 1 488 ? -28.172 7.258 10.148 1 84.5 488 LYS B N 1
ATOM 9235 C CA . LYS B 1 488 ? -28.266 6.551 11.422 1 84.5 488 LYS B CA 1
ATOM 9236 C C . LYS B 1 488 ? -27 6.75 12.258 1 84.5 488 LYS B C 1
ATOM 9238 O O . LYS B 1 488 ? -25.922 7.008 11.711 1 84.5 488 LYS B O 1
ATOM 9243 N N . MET B 1 489 ? -27.125 6.75 13.453 1 88 489 MET B N 1
ATOM 9244 C CA . MET B 1 489 ? -26 6.859 14.367 1 88 489 MET B CA 1
ATOM 9245 C C . MET B 1 489 ? -26.016 5.73 15.391 1 88 489 MET B C 1
ATOM 9247 O O . MET B 1 489 ? -27.078 5.289 15.828 1 88 489 MET B O 1
ATOM 9251 N N . ASN B 1 490 ? -24.875 5.281 15.703 1 86.38 490 ASN B N 1
ATOM 9252 C CA . ASN B 1 490 ? -24.75 4.238 16.719 1 86.38 490 ASN B CA 1
ATOM 9253 C C . ASN B 1 490 ? -24.938 4.801 18.125 1 86.38 490 ASN B C 1
ATOM 9255 O O . ASN B 1 490 ? -24.578 5.949 18.391 1 86.38 490 ASN B O 1
ATOM 9259 N N . GLN B 1 491 ? -25.656 3.984 18.922 1 88.44 491 GLN B N 1
ATOM 9260 C CA . GLN B 1 491 ? -25.938 4.375 20.297 1 88.44 491 GLN B CA 1
ATOM 9261 C C . GLN B 1 491 ? -25.344 3.375 21.281 1 88.44 491 GLN B C 1
ATOM 9263 O O . GLN B 1 491 ? -25.328 2.17 21.016 1 88.44 491 GLN B O 1
ATOM 9268 N N . CYS B 1 492 ? -24.672 3.928 22.328 1 86.44 492 CYS B N 1
ATOM 9269 C CA . CYS B 1 492 ? -24.125 3.094 23.391 1 86.44 492 CYS B CA 1
ATOM 9270 C C . CYS B 1 492 ? -24.297 3.766 24.75 1 86.44 492 CYS B C 1
ATOM 9272 O O . CYS B 1 492 ? -24.297 4.992 24.844 1 86.44 492 CYS B O 1
ATOM 9274 N N . SER B 1 493 ? -24.641 2.924 25.734 1 85.62 493 SER B N 1
ATOM 9275 C CA . SER B 1 493 ? -24.688 3.428 27.109 1 85.62 493 SER B CA 1
ATOM 9276 C C . SER B 1 493 ? -23.734 2.654 28.016 1 85.62 493 SER B C 1
ATOM 9278 O O . SER B 1 493 ? -23.688 1.423 27.984 1 85.62 493 SER B O 1
ATOM 9280 N N . VAL B 1 494 ? -22.906 3.332 28.688 1 81.62 494 VAL B N 1
ATOM 9281 C CA . VAL B 1 494 ? -21.891 2.74 29.562 1 81.62 494 VAL B CA 1
ATOM 9282 C C . VAL B 1 494 ? -22.578 2.068 30.75 1 81.62 494 VAL B C 1
ATOM 9284 O O . VAL B 1 494 ? -22.047 1.104 31.312 1 81.62 494 VAL B O 1
ATOM 9287 N N . LEU B 1 495 ? -23.688 2.617 31.188 1 77.06 495 LEU B N 1
ATOM 9288 C CA . LEU B 1 495 ? -24.375 2.121 32.375 1 77.06 495 LEU B CA 1
ATOM 9289 C C . LEU B 1 495 ? -25.312 0.97 32.031 1 77.06 495 LEU B C 1
ATOM 9291 O O . LEU B 1 495 ? -25.922 0.368 32.906 1 77.06 495 LEU B O 1
ATOM 9295 N N . ALA B 1 496 ? -25.516 0.756 30.688 1 66.69 496 ALA B N 1
ATOM 9296 C CA . ALA B 1 496 ? -26.422 -0.337 30.328 1 66.69 496 ALA B CA 1
ATOM 9297 C C . ALA B 1 496 ? -25.781 -1.691 30.594 1 66.69 496 ALA B C 1
ATOM 9299 O O . ALA B 1 496 ? -24.672 -1.969 30.125 1 66.69 496 ALA B O 1
ATOM 9300 N N . LEU B 1 497 ? -25.938 -2.316 31.828 1 50.59 497 LEU B N 1
ATOM 9301 C CA . LEU B 1 497 ? -25.438 -3.557 32.406 1 50.59 497 LEU B CA 1
ATOM 9302 C C . LEU B 1 497 ? -25.469 -4.684 31.375 1 50.59 497 LEU B C 1
ATOM 9304 O O . LEU B 1 497 ? -24.656 -5.609 31.438 1 50.59 497 LEU B O 1
ATOM 9308 N N . ASN B 1 498 ? -26.578 -5.016 30.766 1 49.19 498 ASN B N 1
ATOM 9309 C CA . ASN B 1 498 ? -26.781 -6.371 30.266 1 49.19 498 ASN B CA 1
ATOM 9310 C C . ASN B 1 498 ? -26.094 -6.586 28.922 1 49.19 498 ASN B C 1
ATOM 9312 O O . ASN B 1 498 ? -26.734 -6.59 27.875 1 49.19 498 ASN B O 1
ATOM 9316 N N . ARG B 1 499 ? -25.125 -5.895 28.719 1 45.44 499 ARG B N 1
ATOM 9317 C CA . ARG B 1 499 ? -24.641 -6.305 27.406 1 45.44 499 ARG B CA 1
ATOM 9318 C C . ARG B 1 499 ? -24.328 -7.797 27.375 1 45.44 499 ARG B C 1
ATOM 9320 O O . ARG B 1 499 ? -23.516 -8.281 28.156 1 45.44 499 ARG B O 1
ATOM 9327 N N . ARG B 1 500 ? -25.172 -8.625 26.953 1 42.47 500 ARG B N 1
ATOM 9328 C CA . ARG B 1 500 ? -24.984 -10.062 26.797 1 42.47 500 ARG B CA 1
ATOM 9329 C C . ARG B 1 500 ? -23.641 -10.375 26.156 1 42.47 500 ARG B C 1
ATOM 9331 O O . ARG B 1 500 ? -23.344 -9.898 25.062 1 42.47 500 ARG B O 1
ATOM 9338 N N . THR B 1 501 ? -22.594 -10.461 26.812 1 44.53 501 THR B N 1
ATOM 9339 C CA . THR B 1 501 ? -21.266 -10.898 26.422 1 44.53 501 THR B CA 1
ATOM 9340 C C . THR B 1 501 ? -21.344 -12.18 25.594 1 44.53 501 THR B C 1
ATOM 9342 O O . THR B 1 501 ? -20.375 -12.953 25.547 1 44.53 501 THR B O 1
ATOM 9345 N N . THR B 1 502 ? -22.391 -12.477 25.031 1 46.16 502 THR B N 1
ATOM 9346 C CA . THR B 1 502 ? -22.391 -13.727 24.266 1 46.16 502 THR B CA 1
ATOM 9347 C C . THR B 1 502 ? -21.484 -13.617 23.047 1 46.16 502 THR B C 1
ATOM 9349 O O . THR B 1 502 ? -21.266 -12.516 22.531 1 46.16 502 THR B O 1
ATOM 9352 N N . PRO B 1 503 ? -20.828 -14.602 22.797 1 52.03 503 PRO B N 1
ATOM 9353 C CA . PRO B 1 503 ? -19.984 -14.68 21.594 1 52.03 503 PRO B CA 1
ATOM 9354 C C . PRO B 1 503 ? -20.656 -14.07 20.359 1 52.03 503 PRO B C 1
ATOM 9356 O O . PRO B 1 503 ? -19.969 -13.469 19.531 1 52.03 503 PRO B O 1
ATOM 9359 N N . VAL B 1 504 ? -21.828 -14.266 20.25 1 52.78 504 VAL B N 1
ATOM 9360 C CA . VAL B 1 504 ? -22.609 -13.688 19.156 1 52.78 504 VAL B CA 1
ATOM 9361 C C . VAL B 1 504 ? -22.594 -12.164 19.266 1 52.78 504 VAL B C 1
ATOM 9363 O O . VAL B 1 504 ? -22.484 -11.469 18.25 1 52.78 504 VAL B O 1
ATOM 9366 N N . ALA B 1 505 ? -22.688 -11.797 20.406 1 50.72 505 ALA B N 1
ATOM 9367 C CA . ALA B 1 505 ? -22.641 -10.344 20.594 1 50.72 505 ALA B CA 1
ATOM 9368 C C . ALA B 1 505 ? -21.297 -9.773 20.156 1 50.72 505 ALA B C 1
ATOM 9370 O O . ALA B 1 505 ? -21.234 -8.68 19.594 1 50.72 505 ALA B O 1
ATOM 9371 N N . LEU B 1 506 ? -20.344 -10.57 20.406 1 49.94 506 LEU B N 1
ATOM 9372 C CA . LEU B 1 506 ? -19.016 -10.18 19.938 1 49.94 506 LEU B CA 1
ATOM 9373 C C . LEU B 1 506 ? -18.953 -10.164 18.422 1 49.94 506 LEU B C 1
ATOM 9375 O O . LEU B 1 506 ? -18.344 -9.273 17.828 1 49.94 506 LEU B O 1
ATOM 9379 N N . LEU B 1 507 ? -19.469 -11.234 17.922 1 52.94 507 LEU B N 1
ATOM 9380 C CA . LEU B 1 507 ? -19.547 -11.266 16.469 1 52.94 507 LEU B CA 1
ATOM 9381 C C . LEU B 1 507 ? -20.359 -10.086 15.945 1 52.94 507 LEU B C 1
ATOM 9383 O O . LEU B 1 507 ? -20.047 -9.523 14.891 1 52.94 507 LEU B O 1
ATOM 9387 N N . HIS B 1 508 ? -21.406 -9.773 16.656 1 49.34 508 HIS B N 1
ATOM 9388 C CA . HIS B 1 508 ? -22.234 -8.625 16.281 1 49.34 508 HIS B CA 1
ATOM 9389 C C . HIS B 1 508 ? -21.438 -7.332 16.359 1 49.34 508 HIS B C 1
ATOM 9391 O O . HIS B 1 508 ? -21.75 -6.359 15.664 1 49.34 508 HIS B O 1
ATOM 9397 N N . ARG B 1 509 ? -20.609 -7.336 17.234 1 47.91 509 ARG B N 1
ATOM 9398 C CA . ARG B 1 509 ? -19.719 -6.184 17.297 1 47.91 509 ARG B CA 1
ATOM 9399 C C . ARG B 1 509 ? -18.906 -6.062 16 1 47.91 509 ARG B C 1
ATOM 9401 O O . ARG B 1 509 ? -18.531 -4.957 15.602 1 47.91 509 ARG B O 1
ATOM 9408 N N . LEU B 1 510 ? -18.453 -7.227 15.625 1 47.88 510 LEU B N 1
ATOM 9409 C CA . LEU B 1 510 ? -17.734 -7.238 14.352 1 47.88 510 LEU B CA 1
ATOM 9410 C C . LEU B 1 510 ? -18.609 -6.723 13.219 1 47.88 510 LEU B C 1
ATOM 9412 O O . LEU B 1 510 ? -18.109 -6.207 12.219 1 47.88 510 LEU B O 1
ATOM 9416 N N . ILE B 1 511 ? -19.984 -7.152 13.281 1 47.28 511 ILE B N 1
ATOM 9417 C CA . ILE B 1 511 ? -20.969 -6.539 12.383 1 47.28 511 ILE B CA 1
ATOM 9418 C C . ILE B 1 511 ? -21.438 -5.215 12.969 1 47.28 511 ILE B C 1
ATOM 9420 O O . ILE B 1 511 ? -21.891 -5.164 14.117 1 47.28 511 ILE B O 1
ATOM 9424 N N . PRO B 1 512 ? -21.125 -4.117 12.695 1 47.44 512 PRO B N 1
ATOM 9425 C CA . PRO B 1 512 ? -21.672 -2.861 13.211 1 47.44 512 PRO B CA 1
ATOM 9426 C C . PRO B 1 512 ? -23.141 -2.979 13.633 1 47.44 512 PRO B C 1
ATOM 9428 O O . PRO B 1 512 ? -23.891 -2.018 13.508 1 47.44 512 PRO B O 1
ATOM 9431 N N . LEU B 1 513 ? -23.672 -4.02 13.898 1 49 513 LEU B N 1
ATOM 9432 C CA . LEU B 1 513 ? -25.078 -4.082 14.289 1 49 513 LEU B CA 1
ATOM 9433 C C . LEU B 1 513 ? -25.312 -3.324 15.586 1 49 513 LEU B C 1
ATOM 9435 O O . LEU B 1 513 ? -26.234 -3.643 16.344 1 49 513 LEU B O 1
ATOM 9439 N N . LEU B 1 514 ? -24.422 -2.551 15.883 1 55.91 514 LEU B N 1
ATOM 9440 C CA . LEU B 1 514 ? -24.734 -1.698 17.031 1 55.91 514 LEU B CA 1
ATOM 9441 C C . LEU B 1 514 ? -26.078 -1.002 16.844 1 55.91 514 LEU B C 1
ATOM 9443 O O . LEU B 1 514 ? -26.562 -0.871 15.711 1 55.91 514 LEU B O 1
ATOM 9447 N N . ASP B 1 515 ? -26.812 -0.792 17.891 1 65.75 515 ASP B N 1
ATOM 9448 C CA . ASP B 1 515 ? -28.062 -0.058 17.953 1 65.75 515 ASP B CA 1
ATOM 9449 C C . ASP B 1 515 ? -28 1.234 17.141 1 65.75 515 ASP B C 1
ATOM 9451 O O . ASP B 1 515 ? -27.422 2.225 17.594 1 65.75 515 ASP B O 1
ATOM 9455 N N . ARG B 1 516 ? -28.422 0.933 15.867 1 80.31 516 ARG B N 1
ATOM 9456 C CA . ARG B 1 516 ? -28.453 2.092 14.984 1 80.31 516 ARG B CA 1
ATOM 9457 C C . ARG B 1 516 ? -29.828 2.744 14.984 1 80.31 516 ARG B C 1
ATOM 9459 O O . ARG B 1 516 ? -30.844 2.084 14.711 1 80.31 516 ARG B O 1
ATOM 9466 N N . LYS B 1 517 ? -29.703 3.996 15.492 1 87 517 LYS B N 1
ATOM 9467 C CA . LYS B 1 517 ? -30.953 4.758 15.484 1 87 517 LYS B CA 1
ATOM 9468 C C . LYS B 1 517 ? -30.906 5.875 14.438 1 87 517 LYS B C 1
ATOM 9470 O O . LYS B 1 517 ? -29.828 6.406 14.141 1 87 517 LYS B O 1
ATOM 9475 N N . LYS B 1 518 ? -32.031 6.09 13.906 1 89.75 518 LYS B N 1
ATOM 9476 C CA . LYS B 1 518 ? -32.125 7.211 12.977 1 89.75 518 LYS B CA 1
ATOM 9477 C C . LYS B 1 518 ? -31.781 8.531 13.664 1 89.75 518 LYS B C 1
ATOM 9479 O O . LYS B 1 518 ? -32.188 8.766 14.805 1 89.75 518 LYS B O 1
ATOM 9484 N N . VAL B 1 519 ? -31.031 9.367 13.047 1 92 519 VAL B N 1
ATOM 9485 C CA . VAL B 1 519 ? -30.656 10.648 13.625 1 92 519 VAL B CA 1
ATOM 9486 C C . VAL B 1 519 ? -31.875 11.562 13.703 1 92 519 VAL B C 1
ATOM 9488 O O . VAL B 1 519 ? -32.438 11.945 12.672 1 92 519 VAL B O 1
ATOM 9491 N N . PRO B 1 520 ? -32.281 11.898 14.867 1 92.56 520 PRO B N 1
ATOM 9492 C CA . PRO B 1 520 ? -33.438 12.781 15.008 1 92.56 520 PRO B CA 1
ATOM 9493 C C . PRO B 1 520 ? -33.156 14.195 14.492 1 92.56 520 PRO B C 1
ATOM 9495 O O . PRO B 1 520 ? -32 14.625 14.453 1 92.56 520 PRO B O 1
ATOM 9498 N N . ARG B 1 521 ? -34.188 14.859 14.141 1 91.19 521 ARG B N 1
ATOM 9499 C CA . ARG B 1 521 ? -34.094 16.219 13.625 1 91.19 521 ARG B CA 1
ATOM 9500 C C . ARG B 1 521 ? -33.531 17.156 14.672 1 91.19 521 ARG B C 1
ATOM 9502 O O . ARG B 1 521 ? -32.75 18.062 14.344 1 91.19 521 ARG B O 1
ATOM 9509 N N . ALA B 1 522 ? -33.875 16.906 15.914 1 91.94 522 ALA B N 1
ATOM 9510 C CA . ALA B 1 522 ? -33.375 17.734 17 1 91.94 522 ALA B CA 1
ATOM 9511 C C . ALA B 1 522 ? -31.844 17.703 17.094 1 91.94 522 ALA B C 1
ATOM 9513 O O . ALA B 1 522 ? -31.203 18.703 17.391 1 91.94 522 ALA B O 1
ATOM 9514 N N . VAL B 1 523 ? -31.328 16.578 16.797 1 92.56 523 VAL B N 1
ATOM 9515 C CA . VAL B 1 523 ? -29.875 16.422 16.828 1 92.56 523 VAL B CA 1
ATOM 9516 C C . VAL B 1 523 ? -29.234 17.188 15.672 1 92.56 523 VAL B C 1
ATOM 9518 O O . VAL B 1 523 ? -28.219 17.859 15.852 1 92.56 523 VAL B O 1
ATOM 9521 N N . LYS B 1 524 ? -29.812 17.141 14.57 1 90 524 LYS B N 1
ATOM 9522 C CA . LYS B 1 524 ? -29.312 17.844 13.391 1 90 524 LYS B CA 1
ATOM 9523 C C . LYS B 1 524 ? -29.281 19.344 13.625 1 90 524 LYS B C 1
ATOM 9525 O O . LYS B 1 524 ? -28.297 20.016 13.297 1 90 524 LYS B O 1
ATOM 9530 N N . ILE B 1 525 ? -30.297 19.812 14.234 1 87.56 525 ILE B N 1
ATOM 9531 C CA . ILE B 1 525 ? -30.406 21.234 14.531 1 87.56 525 ILE B CA 1
ATOM 9532 C C . ILE B 1 525 ? -29.344 21.625 15.562 1 87.56 525 ILE B C 1
ATOM 9534 O O . ILE B 1 525 ? -28.672 22.656 15.414 1 87.56 525 ILE B O 1
ATOM 9538 N N . ALA B 1 526 ? -29.156 20.781 16.5 1 88.06 526 ALA B N 1
ATOM 9539 C CA . ALA B 1 526 ? -28.219 21.062 17.578 1 88.06 526 ALA B CA 1
ATOM 9540 C C . ALA B 1 526 ? -26.781 21.109 17.047 1 88.06 526 ALA B C 1
ATOM 9542 O O . ALA B 1 526 ? -25.969 21.906 17.516 1 88.06 526 ALA B O 1
ATOM 9543 N N . VAL B 1 527 ? -26.438 20.359 16.094 1 87.06 527 VAL B N 1
ATOM 9544 C CA . VAL B 1 527 ? -25.078 20.266 15.547 1 87.06 527 VAL B CA 1
ATOM 9545 C C . VAL B 1 527 ? -24.812 21.469 14.641 1 87.06 527 VAL B C 1
ATOM 9547 O O . VAL B 1 527 ? -23.688 21.969 14.602 1 87.06 527 VAL B O 1
ATOM 9550 N N . LEU B 1 528 ? -25.812 21.969 13.969 1 85.62 528 LEU B N 1
ATOM 9551 C CA . LEU B 1 528 ? -25.609 23.031 12.992 1 85.62 528 LEU B CA 1
ATOM 9552 C C . LEU B 1 528 ? -25.688 24.406 13.672 1 85.62 528 LEU B C 1
ATOM 9554 O O . LEU B 1 528 ? -25.172 25.391 13.141 1 85.62 528 LEU B O 1
ATOM 9558 N N . LYS B 1 529 ? -26.328 24.406 14.852 1 81.19 529 LYS B N 1
ATOM 9559 C CA . LYS B 1 529 ? -26.531 25.672 15.555 1 81.19 529 LYS B CA 1
ATOM 9560 C C . LYS B 1 529 ? -25.188 26.359 15.836 1 81.19 529 LYS B C 1
ATOM 9562 O O . LYS B 1 529 ? -25.016 27.531 15.523 1 81.19 529 LYS B O 1
ATOM 9567 N N . PRO B 1 530 ? -24.203 25.609 16.312 1 76.62 530 PRO B N 1
ATOM 9568 C CA . PRO B 1 530 ? -22.922 26.266 16.578 1 76.62 530 PRO B CA 1
ATOM 9569 C C . PRO B 1 530 ? -22.219 26.703 15.305 1 76.62 530 PRO B C 1
ATOM 9571 O O . PRO B 1 530 ? -21.469 27.688 15.312 1 76.62 530 PRO B O 1
ATOM 9574 N N . LEU B 1 531 ? -22.438 26.078 14.289 1 75.81 531 LEU B N 1
ATOM 9575 C CA . LEU B 1 531 ? -21.766 26.375 13.023 1 75.81 531 LEU B CA 1
ATOM 9576 C C . LEU B 1 531 ? -22.312 27.656 12.422 1 75.81 531 LEU B C 1
ATOM 9578 O O . LEU B 1 531 ? -21.625 28.312 11.633 1 75.81 531 LEU B O 1
ATOM 9582 N N . ARG B 1 532 ? -23.547 27.938 12.781 1 74.56 532 ARG B N 1
ATOM 9583 C CA . ARG B 1 532 ? -24.188 29.156 12.273 1 74.56 532 ARG B CA 1
ATOM 9584 C C . ARG B 1 532 ? -23.766 30.375 13.078 1 74.56 532 ARG B C 1
ATOM 9586 O O . ARG B 1 532 ? -23.891 31.5 12.609 1 74.56 532 ARG B O 1
ATOM 9593 N N . SER B 1 533 ? -23.219 30.016 14.227 1 70 533 SER B N 1
ATOM 9594 C CA . SER B 1 533 ? -22.828 31.141 15.07 1 70 533 SER B CA 1
ATOM 9595 C C . SER B 1 533 ? -21.531 31.766 14.578 1 70 533 SER B C 1
ATOM 9597 O O . SER B 1 533 ? -20.594 31.062 14.188 1 70 533 SER B O 1
ATOM 9599 N N . PRO B 1 534 ? -21.547 33.031 14.289 1 60.97 534 PRO B N 1
ATOM 9600 C CA . PRO B 1 534 ? -20.344 33.719 13.82 1 60.97 534 PRO B CA 1
ATOM 9601 C C . PRO B 1 534 ? -19.125 33.469 14.711 1 60.97 534 PRO B C 1
ATOM 9603 O O . PRO B 1 534 ? -17.984 33.594 14.258 1 60.97 534 PRO B O 1
ATOM 9606 N N . SER B 1 535 ? -19.391 33.156 16 1 59.94 535 SER B N 1
ATOM 9607 C CA . SER B 1 535 ? -18.281 32.969 16.938 1 59.94 535 SER B CA 1
ATOM 9608 C C . SER B 1 535 ? -17.875 31.516 17.031 1 59.94 535 SER B C 1
ATOM 9610 O O . SER B 1 535 ? -17.359 31.062 18.062 1 59.94 535 SER B O 1
ATOM 9612 N N . TRP B 1 536 ? -18.172 30.781 16 1 60.53 536 TRP B N 1
ATOM 9613 C CA . TRP B 1 536 ? -18 29.344 16.094 1 60.53 536 TRP B CA 1
ATOM 9614 C C . TRP B 1 536 ? -16.547 28.969 16.297 1 60.53 536 TRP B C 1
ATOM 9616 O O . TRP B 1 536 ? -16.234 27.984 16.969 1 60.53 536 TRP B O 1
ATOM 9626 N N . LYS B 1 537 ? -15.688 29.781 15.734 1 57.47 537 LYS B N 1
ATOM 9627 C CA . LYS B 1 537 ? -14.258 29.5 15.828 1 57.47 537 LYS B CA 1
ATOM 9628 C C . LYS B 1 537 ? -13.758 29.641 17.266 1 57.47 537 LYS B C 1
ATOM 9630 O O . LYS B 1 537 ? -12.781 29 17.656 1 57.47 537 LYS B O 1
ATOM 9635 N N . ASN B 1 538 ? -14.492 30.562 17.969 1 53.25 538 ASN B N 1
ATOM 9636 C CA . ASN B 1 538 ? -14.023 30.891 19.312 1 53.25 538 ASN B CA 1
ATOM 9637 C C . ASN B 1 538 ? -14.859 30.188 20.391 1 53.25 538 ASN B C 1
ATOM 9639 O O . ASN B 1 538 ? -14.766 30.516 21.562 1 53.25 538 ASN B O 1
ATOM 9643 N N . ARG B 1 539 ? -15.695 29.391 19.922 1 53.53 539 ARG B N 1
ATOM 9644 C CA . ARG B 1 539 ? -16.578 28.844 20.938 1 53.53 539 ARG B CA 1
ATOM 9645 C C . ARG B 1 539 ? -15.891 27.75 21.75 1 53.53 539 ARG B C 1
ATOM 9647 O O . ARG B 1 539 ? -15.148 26.922 21.188 1 53.53 539 ARG B O 1
ATOM 9654 N N . SER B 1 540 ? -15.93 27.984 22.953 1 57.78 540 SER B N 1
ATOM 9655 C CA . SER B 1 540 ? -15.453 27.031 23.953 1 57.78 540 SER B CA 1
ATOM 9656 C C . SER B 1 540 ? -16.266 25.75 23.906 1 57.78 540 SER B C 1
ATOM 9658 O O . SER B 1 540 ? -17.375 25.719 23.375 1 57.78 540 SER B O 1
ATOM 9660 N N . ASN B 1 541 ? -15.859 24.562 24.078 1 60.5 541 ASN B N 1
ATOM 9661 C CA . ASN B 1 541 ? -16.453 23.219 24.047 1 60.5 541 ASN B CA 1
ATOM 9662 C C . ASN B 1 541 ? -17.688 23.141 24.938 1 60.5 541 ASN B C 1
ATOM 9664 O O . ASN B 1 541 ? -18.172 22.047 25.234 1 60.5 541 ASN B O 1
ATOM 9668 N N . GLY B 1 542 ? -18.469 24.375 25.156 1 62.38 542 GLY B N 1
ATOM 9669 C CA . GLY B 1 542 ? -19.688 24.391 25.953 1 62.38 542 GLY B CA 1
ATOM 9670 C C . GLY B 1 542 ? -19.469 24.031 27.406 1 62.38 542 GLY B C 1
ATOM 9671 O O . GLY B 1 542 ? -20.359 24.203 28.234 1 62.38 542 GLY B O 1
ATOM 9672 N N . VAL B 1 543 ? -18.297 23.484 27.703 1 62.22 543 VAL B N 1
ATOM 9673 C CA . VAL B 1 543 ? -18.031 23.062 29.078 1 62.22 543 VAL B CA 1
ATOM 9674 C C . VAL B 1 543 ? -18.031 24.281 30 1 62.22 543 VAL B C 1
ATOM 9676 O O . VAL B 1 543 ? -18.562 24.234 31.109 1 62.22 543 VAL B O 1
ATOM 9679 N N . ALA B 1 544 ? -17.453 25.266 29.391 1 65.38 544 ALA B N 1
ATOM 9680 C CA . ALA B 1 544 ? -17.391 26.469 30.203 1 65.38 544 ALA B CA 1
ATOM 9681 C C . ALA B 1 544 ? -18.781 26.984 30.531 1 65.38 544 ALA B C 1
ATOM 9683 O O . ALA B 1 544 ? -19.062 27.391 31.672 1 65.38 544 ALA B O 1
ATOM 9684 N N . SER B 1 545 ? -19.672 26.891 29.547 1 67.5 545 SER B N 1
ATOM 9685 C CA . SER B 1 545 ? -21.047 27.344 29.75 1 67.5 545 SER B CA 1
ATOM 9686 C C . SER B 1 545 ? -21.766 26.453 30.75 1 67.5 545 SER B C 1
ATOM 9688 O O . SER B 1 545 ? -22.531 26.922 31.594 1 67.5 545 SER B O 1
ATOM 9690 N N . LEU B 1 546 ? -21.438 25.219 30.625 1 72.19 546 LEU B N 1
ATOM 9691 C CA . LEU B 1 546 ? -22.047 24.266 31.547 1 72.19 546 LEU B CA 1
ATOM 9692 C C . LEU B 1 546 ? -21.578 24.531 32.969 1 72.19 546 LEU B C 1
ATOM 9694 O O . LEU B 1 546 ? -22.375 24.531 33.906 1 72.19 546 LEU B O 1
ATOM 9698 N N . CYS B 1 547 ? -20.312 24.859 33.125 1 69.5 547 CYS B N 1
ATOM 9699 C CA . CYS B 1 547 ? -19.75 25.094 34.438 1 69.5 547 CYS B CA 1
ATOM 9700 C C . CYS B 1 547 ? -20.297 26.391 35.031 1 69.5 547 CYS B C 1
ATOM 9702 O O . CYS B 1 547 ? -20.594 26.438 36.219 1 69.5 547 CYS B O 1
ATOM 9704 N N . THR B 1 548 ? -20.453 27.312 34.156 1 69.88 548 THR B N 1
ATOM 9705 C CA . THR B 1 548 ? -20.953 28.594 34.625 1 69.88 548 THR B CA 1
ATOM 9706 C C . THR B 1 548 ? -22.422 28.469 35.031 1 69.88 548 THR B C 1
ATOM 9708 O O . THR B 1 548 ? -22.844 29 36.062 1 69.88 548 THR B O 1
ATOM 9711 N N . ARG B 1 549 ? -23.062 27.734 34.25 1 71.31 549 ARG B N 1
ATOM 9712 C CA . ARG B 1 549 ? -24.5 27.625 34.469 1 71.31 549 ARG B CA 1
ATOM 9713 C C . ARG B 1 549 ? -24.781 26.797 35.719 1 71.31 549 ARG B C 1
ATOM 9715 O O . ARG B 1 549 ? -25.75 27.047 36.438 1 71.31 549 ARG B O 1
ATOM 9722 N N . LEU B 1 550 ? -23.875 25.859 35.875 1 71.31 550 LEU B N 1
ATOM 9723 C CA . LEU B 1 550 ? -24.078 24.969 37.031 1 71.31 550 LEU B CA 1
ATOM 9724 C C . LEU B 1 550 ? -23.312 25.484 38.25 1 71.31 550 LEU B C 1
ATOM 9726 O O . LEU B 1 550 ? -23.344 24.859 39.312 1 71.31 550 LEU B O 1
ATOM 9730 N N . GLN B 1 551 ? -22.734 26.75 38.188 1 63.81 551 GLN B N 1
ATOM 9731 C CA . GLN B 1 551 ? -21.969 27.375 39.25 1 63.81 551 GLN B CA 1
ATOM 9732 C C . GLN B 1 551 ? -20.984 26.391 39.875 1 63.81 551 GLN B C 1
ATOM 9734 O O . GLN B 1 551 ? -20.906 26.266 41.094 1 63.81 551 GLN B O 1
ATOM 9739 N N . LEU B 1 552 ? -20.375 25.625 38.938 1 67.56 552 LEU B N 1
ATOM 9740 C CA . LEU B 1 552 ? -19.406 24.656 39.438 1 67.56 552 LEU B CA 1
ATOM 9741 C C . LEU B 1 552 ? -18.141 25.344 39.938 1 67.56 552 LEU B C 1
ATOM 9743 O O . LEU B 1 552 ? -17.609 26.219 39.25 1 67.56 552 LEU B O 1
ATOM 9747 N N . GLN B 1 553 ? -17.938 25.438 41.219 1 57.5 553 GLN B N 1
ATOM 9748 C CA . GLN B 1 553 ? -16.766 26.078 41.781 1 57.5 553 GLN B CA 1
ATOM 9749 C C . GLN B 1 553 ? -15.484 25.469 41.25 1 57.5 553 GLN B C 1
ATOM 9751 O O . GLN B 1 553 ? -15.453 24.297 40.875 1 57.5 553 GLN B O 1
ATOM 9756 N N . ALA B 1 554 ? -14.531 26.281 40.969 1 53.72 554 ALA B N 1
ATOM 9757 C CA . ALA B 1 554 ? -13.227 25.953 40.406 1 53.72 554 ALA B CA 1
ATOM 9758 C C . ALA B 1 554 ? -12.648 24.688 41.031 1 53.72 554 ALA B C 1
ATOM 9760 O O . ALA B 1 554 ? -12.07 23.844 40.375 1 53.72 554 ALA B O 1
ATOM 9761 N N . ASN B 1 555 ? -12.75 24.547 42.406 1 52.5 555 ASN B N 1
ATOM 9762 C CA . ASN B 1 555 ? -12.133 23.469 43.188 1 52.5 555 ASN B CA 1
ATOM 9763 C C . ASN B 1 555 ? -12.93 22.172 43.062 1 52.5 555 ASN B C 1
ATOM 9765 O O . ASN B 1 555 ? -12.422 21.094 43.406 1 52.5 555 ASN B O 1
ATOM 9769 N N . ASN B 1 556 ? -14.156 22.188 42.625 1 51.75 556 ASN B N 1
ATOM 9770 C CA . ASN B 1 556 ? -15.047 21.031 42.562 1 51.75 556 ASN B CA 1
ATOM 9771 C C . ASN B 1 556 ? -15.633 20.812 41.188 1 51.75 556 ASN B C 1
ATOM 9773 O O . ASN B 1 556 ? -16.734 20.297 41.031 1 51.75 556 ASN B O 1
ATOM 9777 N N . ASN B 1 557 ? -15.062 21.266 40.188 1 57.94 557 ASN B N 1
ATOM 9778 C CA . ASN B 1 557 ? -15.578 21.203 38.812 1 57.94 557 ASN B CA 1
ATOM 9779 C C . ASN B 1 557 ? -15.406 19.797 38.219 1 57.94 557 ASN B C 1
ATOM 9781 O O . ASN B 1 557 ? -14.273 19.344 38.062 1 57.94 557 ASN B O 1
ATOM 9785 N N . PRO B 1 558 ? -16.531 19.094 38.188 1 57.09 558 PRO B N 1
ATOM 9786 C CA . PRO B 1 558 ? -16.438 17.75 37.625 1 57.09 558 PRO B CA 1
ATOM 9787 C C . PRO B 1 558 ? -15.703 17.703 36.281 1 57.09 558 PRO B C 1
ATOM 9789 O O . PRO B 1 558 ? -15.211 16.641 35.875 1 57.09 558 PRO B O 1
ATOM 9792 N N . PHE B 1 559 ? -15.852 18.891 35.688 1 60.91 559 PHE B N 1
ATOM 9793 C CA . PHE B 1 559 ? -15.141 18.969 34.406 1 60.91 559 PHE B CA 1
ATOM 9794 C C . PHE B 1 559 ? -13.75 19.562 34.625 1 60.91 559 PHE B C 1
ATOM 9796 O O . PHE B 1 559 ? -12.945 19.609 33.688 1 60.91 559 PHE B O 1
ATOM 9803 N N . SER B 1 560 ? -13.672 20.391 35.844 1 54.28 560 SER B N 1
ATOM 9804 C CA . SER B 1 560 ? -12.414 21.062 36.156 1 54.28 560 SER B CA 1
ATOM 9805 C C . SER B 1 560 ? -11.266 20.062 36.281 1 54.28 560 SER B C 1
ATOM 9807 O O . SER B 1 560 ? -11.148 19.359 37.281 1 54.28 560 SER B O 1
ATOM 9809 N N . ALA B 1 561 ? -11.297 19.094 35.844 1 43 561 ALA B N 1
ATOM 9810 C CA . ALA B 1 561 ? -9.945 18.562 36 1 43 561 ALA B CA 1
ATOM 9811 C C . ALA B 1 561 ? -8.93 19.688 36.156 1 43 561 ALA B C 1
ATOM 9813 O O . ALA B 1 561 ? -9.094 20.766 35.594 1 43 561 ALA B O 1
ATOM 9814 N N . SER B 1 562 ? -7.859 19.641 37.125 1 35.19 562 SER B N 1
ATOM 9815 C CA . SER B 1 562 ? -6.621 20.391 37.312 1 35.19 562 SER B CA 1
ATOM 9816 C C . SER B 1 562 ? -6.191 21.078 36 1 35.19 562 SER B C 1
ATOM 9818 O O . SER B 1 562 ? -6.602 20.672 34.906 1 35.19 562 SER B O 1
ATOM 9820 N N . SER B 1 563 ? -5.141 22.141 36 1 38.88 563 SER B N 1
ATOM 9821 C CA . SER B 1 563 ? -4.277 22.984 35.156 1 38.88 563 SER B CA 1
ATOM 9822 C C . SER B 1 563 ? -4.031 22.344 33.812 1 38.88 563 SER B C 1
ATOM 9824 O O . SER B 1 563 ? -3.48 22.984 32.906 1 38.88 563 SER B O 1
ATOM 9826 N N . GLY B 1 564 ? -3.699 20.938 33.594 1 42.56 564 GLY B N 1
ATOM 9827 C CA . GLY B 1 564 ? -3.064 20.359 32.406 1 42.56 564 GLY B CA 1
ATOM 9828 C C . GLY B 1 564 ? -4.043 20.078 31.297 1 42.56 564 GLY B C 1
ATOM 9829 O O . GLY B 1 564 ? -5.254 20.219 31.469 1 42.56 564 GLY B O 1
ATOM 9830 N N . VAL B 1 565 ? -3.637 19.625 29.953 1 49.12 565 VAL B N 1
ATOM 9831 C CA . VAL B 1 565 ? -4.191 19.344 28.641 1 49.12 565 VAL B CA 1
ATOM 9832 C C . VAL B 1 565 ? -5.277 18.281 28.75 1 49.12 565 VAL B C 1
ATOM 9834 O O . VAL B 1 565 ? -4.98 17.109 28.984 1 49.12 565 VAL B O 1
ATOM 9837 N N . LYS B 1 566 ? -6.66 18.422 29.281 1 56.69 566 LYS B N 1
ATOM 9838 C CA . LYS B 1 566 ? -7.785 17.547 29.578 1 56.69 566 LYS B CA 1
ATOM 9839 C C . LYS B 1 566 ? -8.148 16.688 28.359 1 56.69 566 LYS B C 1
ATOM 9841 O O . LYS B 1 566 ? -8.125 17.188 27.219 1 56.69 566 LYS B O 1
ATOM 9846 N N . ALA B 1 567 ? -8.438 15.273 28.656 1 80 567 ALA B N 1
ATOM 9847 C CA . ALA B 1 567 ? -8.758 14.234 27.688 1 80 567 ALA B CA 1
ATOM 9848 C C . ALA B 1 567 ? -10.203 14.352 27.219 1 80 567 ALA B C 1
ATOM 9850 O O . ALA B 1 567 ? -11.117 14.547 28.031 1 80 567 ALA B O 1
ATOM 9851 N N . ILE B 1 568 ? -10.656 14.508 26.156 1 85.06 568 ILE B N 1
ATOM 9852 C CA . ILE B 1 568 ? -11.977 14.609 25.531 1 85.06 568 ILE B CA 1
ATOM 9853 C C . ILE B 1 568 ? -12.797 13.367 25.859 1 85.06 568 ILE B C 1
ATOM 9855 O O . ILE B 1 568 ? -14.008 13.461 26.094 1 85.06 568 ILE B O 1
ATOM 9859 N N . ALA B 1 569 ? -12.219 12.336 26.047 1 90.12 569 ALA B N 1
ATOM 9860 C CA . ALA B 1 569 ? -12.93 11.094 26.344 1 90.12 569 ALA B CA 1
ATOM 9861 C C . ALA B 1 569 ? -13.508 11.125 27.75 1 90.12 569 ALA B C 1
ATOM 9863 O O . ALA B 1 569 ? -14.625 10.656 27.984 1 90.12 569 ALA B O 1
ATOM 9864 N N . ASP B 1 570 ? -12.758 11.75 28.656 1 88.5 570 ASP B N 1
ATOM 9865 C CA . ASP B 1 570 ? -13.211 11.906 30.031 1 88.5 570 ASP B CA 1
ATOM 9866 C C . ASP B 1 570 ? -14.469 12.781 30.094 1 88.5 570 ASP B C 1
ATOM 9868 O O . ASP B 1 570 ? -15.453 12.414 30.734 1 88.5 570 ASP B O 1
ATOM 9872 N N . THR B 1 571 ? -14.375 13.805 29.453 1 86.94 571 THR B N 1
ATOM 9873 C CA . THR B 1 571 ? -15.484 14.75 29.422 1 86.94 571 THR B CA 1
ATOM 9874 C C . THR B 1 571 ? -16.734 14.102 28.828 1 86.94 571 THR B C 1
ATOM 9876 O O . THR B 1 571 ? -17.844 14.297 29.312 1 86.94 571 THR B O 1
ATOM 9879 N N . MET B 1 572 ? -16.594 13.344 27.812 1 90.56 572 MET B N 1
ATOM 9880 C CA . MET B 1 572 ? -17.688 12.68 27.125 1 90.56 572 MET B CA 1
ATOM 9881 C C . MET B 1 572 ? -18.359 11.656 28.047 1 90.56 572 MET B C 1
ATOM 9883 O O . MET B 1 572 ? -19.594 11.57 28.094 1 90.56 572 MET B O 1
ATOM 9887 N N . LEU B 1 573 ? -17.625 10.992 28.797 1 91.81 573 LEU B N 1
ATOM 9888 C CA . LEU B 1 573 ? -18.172 9.961 29.672 1 91.81 573 LEU B CA 1
ATOM 9889 C C . LEU B 1 573 ? -18.859 10.578 30.875 1 91.81 573 LEU B C 1
ATOM 9891 O O . LEU B 1 573 ? -19.906 10.102 31.312 1 91.81 573 LEU B O 1
ATOM 9895 N N . VAL B 1 574 ? -18.219 11.609 31.453 1 89.81 574 VAL B N 1
ATOM 9896 C CA . VAL B 1 574 ? -18.828 12.312 32.562 1 89.81 574 VAL B CA 1
ATOM 9897 C C . VAL B 1 574 ? -20.203 12.859 32.156 1 89.81 574 VAL B C 1
ATOM 9899 O O . VAL B 1 574 ? -21.188 12.664 32.875 1 89.81 574 VAL B O 1
ATOM 9902 N N . ALA B 1 575 ? -20.219 13.469 31 1 90.5 575 ALA B N 1
ATOM 9903 C CA . ALA B 1 575 ? -21.484 14.016 30.5 1 90.5 575 ALA B CA 1
ATOM 9904 C C . ALA B 1 575 ? -22.5 12.898 30.234 1 90.5 575 ALA B C 1
ATOM 9906 O O . ALA B 1 575 ? -23.688 13.078 30.453 1 90.5 575 ALA B O 1
ATOM 9907 N N . HIS B 1 576 ? -22.062 11.797 29.75 1 93.06 576 HIS B N 1
ATOM 9908 C CA . HIS B 1 576 ? -22.953 10.672 29.453 1 93.06 576 HIS B CA 1
ATOM 9909 C C . HIS B 1 576 ? -23.562 10.109 30.734 1 93.06 576 HIS B C 1
ATOM 9911 O O . HIS B 1 576 ? -24.766 9.812 30.781 1 93.06 576 HIS B O 1
ATOM 9917 N N . ILE B 1 577 ? -22.734 9.977 31.688 1 90.62 577 ILE B N 1
ATOM 9918 C CA . ILE B 1 577 ? -23.234 9.461 32.969 1 90.62 577 ILE B CA 1
ATOM 9919 C C . ILE B 1 577 ? -24.234 10.438 33.562 1 90.62 577 ILE B C 1
ATOM 9921 O O . ILE B 1 577 ? -25.297 10.031 34.031 1 90.62 577 ILE B O 1
ATOM 9925 N N . ALA B 1 578 ? -23.906 11.703 33.531 1 91 578 ALA B N 1
ATOM 9926 C CA . ALA B 1 578 ? -24.812 12.734 34.062 1 91 578 ALA B CA 1
ATOM 9927 C C . ALA B 1 578 ? -26.141 12.719 33.312 1 91 578 ALA B C 1
ATOM 9929 O O . ALA B 1 578 ? -27.203 12.836 33.906 1 91 578 ALA B O 1
ATOM 9930 N N . THR B 1 579 ? -26.062 12.594 31.984 1 92 579 THR B N 1
ATOM 9931 C CA . THR B 1 579 ? -27.266 12.539 31.156 1 92 579 THR B CA 1
ATOM 9932 C C . THR B 1 579 ? -28.094 11.305 31.5 1 92 579 THR B C 1
ATOM 9934 O O . THR B 1 579 ? -29.328 11.367 31.562 1 92 579 THR B O 1
ATOM 9937 N N . SER B 1 580 ? -27.453 10.195 31.703 1 89.94 580 SER B N 1
ATOM 9938 C CA . SER B 1 580 ? -28.156 8.953 32.031 1 89.94 580 SER B CA 1
ATOM 9939 C C . SER B 1 580 ? -28.891 9.078 33.375 1 89.94 580 SER B C 1
ATOM 9941 O O . SER B 1 580 ? -29.969 8.523 33.531 1 89.94 580 SER B O 1
ATOM 9943 N N . ILE B 1 581 ? -28.328 9.773 34.281 1 88.56 581 ILE B N 1
ATOM 9944 C CA . ILE B 1 581 ? -28.953 9.992 35.594 1 88.56 581 ILE B CA 1
ATOM 9945 C C . ILE B 1 581 ? -30.188 10.859 35.438 1 88.56 581 ILE B C 1
ATOM 9947 O O . ILE B 1 581 ? -31.234 10.57 36.031 1 88.56 581 ILE B O 1
ATOM 9951 N N . LEU B 1 582 ? -30.016 11.898 34.625 1 88.62 582 LEU B N 1
ATOM 9952 C CA . LEU B 1 582 ? -31.141 12.789 34.375 1 88.62 582 LEU B CA 1
ATOM 9953 C C . LEU B 1 582 ? -32.281 12.062 33.656 1 88.62 582 LEU B C 1
ATOM 9955 O O . LEU B 1 582 ? -33.438 12.359 33.875 1 88.62 582 LEU B O 1
ATOM 9959 N N . GLU B 1 583 ? -31.984 11.109 32.781 1 87.06 583 GLU B N 1
ATOM 9960 C CA . GLU B 1 583 ? -32.969 10.344 32.031 1 87.06 583 GLU B CA 1
ATOM 9961 C C . GLU B 1 583 ? -33.781 9.445 32.969 1 87.06 583 GLU B C 1
ATOM 9963 O O . GLU B 1 583 ? -34.969 9.211 32.719 1 87.06 583 GLU B O 1
ATOM 9968 N N . VAL B 1 584 ? -33.188 8.852 33.969 1 79.38 584 VAL B N 1
ATOM 9969 C CA . VAL B 1 584 ? -33.844 7.965 34.906 1 79.38 584 VAL B CA 1
ATOM 9970 C C . VAL B 1 584 ? -34.875 8.75 35.719 1 79.38 584 VAL B C 1
ATOM 9972 O O . VAL B 1 584 ? -35.938 8.219 36.094 1 79.38 584 VAL B O 1
ATOM 9975 N N . ARG B 1 585 ? -34.594 9.953 36.062 1 64.56 585 ARG B N 1
ATOM 9976 C CA . ARG B 1 585 ? -35.531 10.789 36.812 1 64.56 585 ARG B CA 1
ATOM 9977 C C . ARG B 1 585 ? -36.906 10.766 36.156 1 64.56 585 ARG B C 1
ATOM 9979 O O . ARG B 1 585 ? -37.938 10.812 36.844 1 64.56 585 ARG B O 1
ATOM 9986 N N . ARG B 1 586 ? -37.062 10.656 34.781 1 58.59 586 ARG B N 1
ATOM 9987 C CA . ARG B 1 586 ? -38.312 10.82 34.062 1 58.59 586 ARG B CA 1
ATOM 9988 C C . ARG B 1 586 ? -39.031 9.484 33.906 1 58.59 586 ARG B C 1
ATOM 9990 O O . ARG B 1 586 ? -40.125 9.422 33.312 1 58.59 586 ARG B O 1
ATOM 9997 N N . SER B 1 587 ? -38.469 8.367 34.156 1 51.41 587 SER B N 1
ATOM 9998 C CA . SER B 1 587 ? -39.219 7.156 33.844 1 51.41 587 SER B CA 1
ATOM 9999 C C . SER B 1 587 ? -40.594 7.176 34.438 1 51.41 587 SER B C 1
ATOM 10001 O O . SER B 1 587 ? -41.375 6.223 34.281 1 51.41 587 SER B O 1
ATOM 10003 N N . GLU B 1 588 ? -41.031 8.172 35.188 1 45.72 588 GLU B N 1
ATOM 10004 C CA . GLU B 1 588 ? -42.469 8.25 35.469 1 45.72 588 GLU B CA 1
ATOM 10005 C C . GLU B 1 588 ? -43.219 8.68 34.219 1 45.72 588 GLU B C 1
ATOM 10007 O O . GLU B 1 588 ? -42.75 9.508 33.438 1 45.72 588 GLU B O 1
ATOM 10012 N N . PRO B 1 589 ? -44.312 7.871 33.75 1 46.12 589 PRO B N 1
ATOM 10013 C CA . PRO B 1 589 ? -45.094 8.008 32.5 1 46.12 589 PRO B CA 1
ATOM 10014 C C . PRO B 1 589 ? -45.469 9.453 32.219 1 46.12 589 PRO B C 1
ATOM 10016 O O . PRO B 1 589 ? -46.344 9.695 31.391 1 46.12 589 PRO B O 1
ATOM 10019 N N . PRO B 1 590 ? -44.906 10.555 32.406 1 45.75 590 PRO B N 1
ATOM 10020 C CA . PRO B 1 590 ? -45.719 11.703 31.969 1 45.75 590 PRO B CA 1
ATOM 10021 C C . PRO B 1 590 ? -45.906 11.766 30.453 1 45.75 590 PRO B C 1
ATOM 10023 O O . PRO B 1 590 ? -45.062 11.25 29.703 1 45.75 590 PRO B O 1
ATOM 10026 N N . ARG B 1 591 ? -47.125 12.023 29.828 1 47.28 591 ARG B N 1
ATOM 10027 C CA . ARG B 1 591 ? -47.75 12.148 28.516 1 47.28 591 ARG B CA 1
ATOM 10028 C C . ARG B 1 591 ? -47 13.117 27.625 1 47.28 591 ARG B C 1
ATOM 10030 O O . ARG B 1 591 ? -47.375 13.375 26.484 1 47.28 591 ARG B O 1
ATOM 10037 N N . GLN B 1 592 ? -46.062 14.016 28.016 1 49.62 592 GLN B N 1
ATOM 10038 C CA . GLN B 1 592 ? -45.656 15.102 27.125 1 49.62 592 GLN B CA 1
ATOM 10039 C C . GLN B 1 592 ? -44.5 14.672 26.234 1 49.62 592 GLN B C 1
ATOM 10041 O O . GLN B 1 592 ? -43.656 13.852 26.625 1 49.62 592 GLN B O 1
ATOM 10046 N N . ALA B 1 593 ? -44.531 14.922 24.906 1 58.31 593 ALA B N 1
ATOM 10047 C CA . ALA B 1 593 ? -43.594 14.695 23.797 1 58.31 593 ALA B CA 1
ATOM 10048 C C . ALA B 1 593 ? -42.188 15.141 24.172 1 58.31 593 ALA B C 1
ATOM 10050 O O . ALA B 1 593 ? -42 16.172 24.828 1 58.31 593 ALA B O 1
ATOM 10051 N N . ASP B 1 594 ? -41.031 14.266 24.203 1 73.75 594 ASP B N 1
ATOM 10052 C CA . ASP B 1 594 ? -39.625 14.594 24.484 1 73.75 594 ASP B CA 1
ATOM 10053 C C . ASP B 1 594 ? -39.219 15.898 23.812 1 73.75 594 ASP B C 1
ATOM 10055 O O . ASP B 1 594 ? -39.531 16.109 22.641 1 73.75 594 ASP B O 1
ATOM 10059 N N . SER B 1 595 ? -38.875 16.891 24.578 1 86.19 595 SER B N 1
ATOM 10060 C CA . SER B 1 595 ? -38.375 18.156 24.047 1 86.19 595 SER B CA 1
ATOM 10061 C C . SER B 1 595 ? -37.219 17.953 23.094 1 86.19 595 SER B C 1
ATOM 10063 O O . SER B 1 595 ? -36.562 16.906 23.125 1 86.19 595 SER B O 1
ATOM 10065 N N . ALA B 1 596 ? -37.062 18.828 22.188 1 90.69 596 ALA B N 1
ATOM 10066 C CA . ALA B 1 596 ? -36 18.797 21.203 1 90.69 596 ALA B CA 1
ATOM 10067 C C . ALA B 1 596 ? -34.625 18.75 21.891 1 90.69 596 ALA B C 1
ATOM 10069 O O . ALA B 1 596 ? -33.719 18.047 21.422 1 90.69 596 ALA B O 1
ATOM 10070 N N . HIS B 1 597 ? -34.594 19.359 23.031 1 91.25 597 HIS B N 1
ATOM 10071 C CA . HIS B 1 597 ? -33.344 19.391 23.766 1 91.25 597 HIS B CA 1
ATOM 10072 C C . HIS B 1 597 ? -33.062 18.031 24.422 1 91.25 597 HIS B C 1
ATOM 10074 O O . HIS B 1 597 ? -31.906 17.594 24.469 1 91.25 597 HIS B O 1
ATOM 10080 N N . LYS B 1 598 ? -34.094 17.469 24.906 1 92.5 598 LYS B N 1
ATOM 10081 C CA . LYS B 1 598 ? -33.938 16.141 25.516 1 92.5 598 LYS B CA 1
ATOM 10082 C C . LYS B 1 598 ? -33.469 15.125 24.469 1 92.5 598 LYS B C 1
ATOM 10084 O O . LYS B 1 598 ? -32.562 14.352 24.719 1 92.5 598 LYS B O 1
ATOM 10089 N N . ILE B 1 599 ? -34.062 15.18 23.359 1 93.81 599 ILE B N 1
ATOM 10090 C CA . ILE B 1 599 ? -33.719 14.25 22.281 1 93.81 599 ILE B CA 1
ATOM 10091 C C . ILE B 1 599 ? -32.281 14.461 21.844 1 93.81 599 ILE B C 1
ATOM 10093 O O . ILE B 1 599 ? -31.516 13.5 21.688 1 93.81 599 ILE B O 1
ATOM 10097 N N . ALA B 1 600 ? -31.906 15.633 21.703 1 94 600 ALA B N 1
ATOM 10098 C CA . ALA B 1 600 ? -30.547 15.953 21.266 1 94 600 ALA B CA 1
ATOM 10099 C C . ALA B 1 600 ? -29.516 15.508 22.312 1 94 600 ALA B C 1
ATOM 10101 O O . ALA B 1 600 ? -28.531 14.844 21.969 1 94 600 ALA B O 1
ATOM 10102 N N . ALA B 1 601 ? -29.812 15.82 23.531 1 93 601 ALA B N 1
ATOM 10103 C CA . ALA B 1 601 ? -28.875 15.516 24.594 1 93 601 ALA B CA 1
ATOM 10104 C C . ALA B 1 601 ? -28.703 14.008 24.766 1 93 601 ALA B C 1
ATOM 10106 O O . ALA B 1 601 ? -27.594 13.508 24.891 1 93 601 ALA B O 1
ATOM 10107 N N . THR B 1 602 ? -29.766 13.273 24.719 1 92.69 602 THR B N 1
ATOM 10108 C CA . THR B 1 602 ? -29.719 11.828 24.953 1 92.69 602 THR B CA 1
ATOM 10109 C C . THR B 1 602 ? -29.031 11.117 23.797 1 92.69 602 THR B C 1
ATOM 10111 O O . THR B 1 602 ? -28.156 10.273 24.016 1 92.69 602 THR B O 1
ATOM 10114 N N . HIS B 1 603 ? -29.375 11.5 22.609 1 94.06 603 HIS B N 1
ATOM 10115 C CA . HIS B 1 603 ? -28.812 10.828 21.453 1 94.06 603 HIS B CA 1
ATOM 10116 C C . HIS B 1 603 ? -27.328 11.172 21.281 1 94.06 603 HIS B C 1
ATOM 10118 O O . HIS B 1 603 ? -26.516 10.305 20.938 1 94.06 603 HIS B O 1
ATOM 10124 N N . LEU B 1 604 ? -26.969 12.367 21.531 1 93.31 604 LEU B N 1
ATOM 10125 C CA . LEU B 1 604 ? -25.578 12.773 21.391 1 93.31 604 LEU B CA 1
ATOM 10126 C C . LEU B 1 604 ? -24.719 12.164 22.5 1 93.31 604 LEU B C 1
ATOM 10128 O O . LEU B 1 604 ? -23.578 11.758 22.25 1 93.31 604 LEU B O 1
ATOM 10132 N N . SER B 1 605 ? -25.312 12.156 23.656 1 92.81 605 SER B N 1
ATOM 10133 C CA . SER B 1 605 ? -24.594 11.555 24.766 1 92.81 605 SER B CA 1
ATOM 10134 C C . SER B 1 605 ? -24.297 10.078 24.5 1 92.81 605 SER B C 1
ATOM 10136 O O . SER B 1 605 ? -23.172 9.617 24.703 1 92.81 605 SER B O 1
ATOM 10138 N N . ARG B 1 606 ? -25.234 9.398 24.016 1 92.12 606 ARG B N 1
ATOM 10139 C CA . ARG B 1 606 ? -25.062 7.973 23.734 1 92.12 606 ARG B CA 1
ATOM 10140 C C . ARG B 1 606 ? -24.109 7.762 22.562 1 92.12 606 ARG B C 1
ATOM 10142 O O . ARG B 1 606 ? -23.375 6.777 22.531 1 92.12 606 ARG B O 1
ATOM 10149 N N . TYR B 1 607 ? -24.172 8.648 21.609 1 92.88 607 TYR B N 1
ATOM 10150 C CA . TYR B 1 607 ? -23.219 8.578 20.5 1 92.88 607 TYR B CA 1
ATOM 10151 C C . TYR B 1 607 ? -21.797 8.82 20.984 1 92.88 607 TYR B C 1
ATOM 10153 O O . TYR B 1 607 ? -20.859 8.141 20.547 1 92.88 607 TYR B O 1
ATOM 10161 N N . CYS B 1 608 ? -21.609 9.742 21.844 1 91.75 608 CYS B N 1
ATOM 10162 C CA . CYS B 1 608 ? -20.297 10.023 22.406 1 91.75 608 CYS B CA 1
ATOM 10163 C C . CYS B 1 608 ? -19.766 8.828 23.188 1 91.75 608 CYS B C 1
ATOM 10165 O O . CYS B 1 608 ? -18.578 8.492 23.078 1 91.75 608 CYS B O 1
ATOM 10167 N N . ALA B 1 609 ? -20.641 8.227 23.938 1 91.19 609 ALA B N 1
ATOM 10168 C CA . ALA B 1 609 ? -20.234 7.016 24.656 1 91.19 609 ALA B CA 1
ATOM 10169 C C . ALA B 1 609 ? -19.812 5.914 23.688 1 91.19 609 ALA B C 1
ATOM 10171 O O . ALA B 1 609 ? -18.859 5.184 23.953 1 91.19 609 ALA B O 1
ATOM 10172 N N . TYR B 1 610 ? -20.531 5.918 22.578 1 89.5 610 TYR B N 1
ATOM 10173 C CA . TYR B 1 610 ? -20.188 4.949 21.547 1 89.5 610 TYR B CA 1
ATOM 10174 C C . TYR B 1 610 ? -18.797 5.211 21 1 89.5 610 TYR B C 1
ATOM 10176 O O . TYR B 1 610 ? -18.016 4.277 20.797 1 89.5 610 TYR B O 1
ATOM 10184 N N . LEU B 1 611 ? -18.422 6.41 20.688 1 89.81 611 LEU B N 1
ATOM 10185 C CA . LEU B 1 611 ? -17.125 6.766 20.125 1 89.81 611 LEU B CA 1
ATOM 10186 C C . LEU B 1 611 ? -16 6.367 21.078 1 89.81 611 LEU B C 1
ATOM 10188 O O . LEU B 1 611 ? -14.977 5.828 20.641 1 89.81 611 LEU B O 1
ATOM 10192 N N . VAL B 1 612 ? -16.234 6.527 22.359 1 90.06 612 VAL B N 1
ATOM 10193 C CA . VAL B 1 612 ? -15.211 6.199 23.344 1 90.06 612 VAL B CA 1
ATOM 10194 C C . VAL B 1 612 ? -15.07 4.68 23.469 1 90.06 612 VAL B C 1
ATOM 10196 O O . VAL B 1 612 ? -13.961 4.156 23.562 1 90.06 612 VAL B O 1
ATOM 10199 N N . ALA B 1 613 ? -16.141 4.016 23.328 1 87.31 613 ALA B N 1
ATOM 10200 C CA . ALA B 1 613 ? -16.172 2.578 23.594 1 87.31 613 ALA B CA 1
ATOM 10201 C C . ALA B 1 613 ? -15.672 1.786 22.391 1 87.31 613 ALA B C 1
ATOM 10203 O O . ALA B 1 613 ? -14.93 0.812 22.547 1 87.31 613 ALA B O 1
ATOM 10204 N N . TYR B 1 614 ? -16.062 2.271 21.172 1 82.06 614 TYR B N 1
ATOM 10205 C CA . TYR B 1 614 ? -15.891 1.361 20.047 1 82.06 614 TYR B CA 1
ATOM 10206 C C . TYR B 1 614 ? -14.961 1.959 19 1 82.06 614 TYR B C 1
ATOM 10208 O O . TYR B 1 614 ? -14.359 1.23 18.203 1 82.06 614 TYR B O 1
ATOM 10216 N N . VAL B 1 615 ? -14.875 3.316 18.953 1 84.31 615 VAL B N 1
ATOM 10217 C CA . VAL B 1 615 ? -14.047 3.928 17.922 1 84.31 615 VAL B CA 1
ATOM 10218 C C . VAL B 1 615 ? -13.172 5.02 18.531 1 84.31 615 VAL B C 1
ATOM 10220 O O . VAL B 1 615 ? -13.172 6.16 18.062 1 84.31 615 VAL B O 1
ATOM 10223 N N . PRO B 1 616 ? -12.344 4.641 19.453 1 85.81 616 PRO B N 1
ATOM 10224 C CA . PRO B 1 616 ? -11.508 5.66 20.094 1 85.81 616 PRO B CA 1
ATOM 10225 C C . PRO B 1 616 ? -10.492 6.281 19.125 1 85.81 616 PRO B C 1
ATOM 10227 O O . PRO B 1 616 ? -9.953 7.355 19.406 1 85.81 616 PRO B O 1
ATOM 10230 N N . GLU B 1 617 ? -10.258 5.652 17.969 1 78.94 617 GLU B N 1
ATOM 10231 C CA . GLU B 1 617 ? -9.289 6.133 16.984 1 78.94 617 GLU B CA 1
ATOM 10232 C C . GLU B 1 617 ? -9.742 7.457 16.375 1 78.94 617 GLU B C 1
ATOM 10234 O O . GLU B 1 617 ? -8.93 8.188 15.805 1 78.94 617 GLU B O 1
ATOM 10239 N N . LEU B 1 618 ? -11.023 7.766 16.484 1 82.25 618 LEU B N 1
ATOM 10240 C CA . LEU B 1 618 ? -11.555 8.992 15.898 1 82.25 618 LEU B CA 1
ATOM 10241 C C . LEU B 1 618 ? -11.453 10.156 16.875 1 82.25 618 LEU B C 1
ATOM 10243 O O . LEU B 1 618 ? -11.711 11.305 16.516 1 82.25 618 LEU B O 1
ATOM 10247 N N . LEU B 1 619 ? -11.055 9.852 18.078 1 86.56 619 LEU B N 1
ATOM 10248 C CA . LEU B 1 619 ? -10.914 10.898 19.094 1 86.56 619 LEU B CA 1
ATOM 10249 C C . LEU B 1 619 ? -9.484 11.422 19.125 1 86.56 619 LEU B C 1
ATOM 10251 O O . LEU B 1 619 ? -8.547 10.719 18.734 1 86.56 619 LEU B O 1
ATOM 10255 N N . PRO B 1 620 ? -9.297 12.602 19.469 1 79.38 620 PRO B N 1
ATOM 10256 C CA . PRO B 1 620 ? -7.957 13.18 19.531 1 79.38 620 PRO B CA 1
ATOM 10257 C C . PRO B 1 620 ? -7.09 12.547 20.625 1 79.38 620 PRO B C 1
ATOM 10259 O O . PRO B 1 620 ? -5.863 12.633 20.562 1 79.38 620 PRO B O 1
ATOM 10262 N N . ASP B 1 621 ? -7.758 11.883 21.641 1 82.88 621 ASP B N 1
ATOM 10263 C CA . ASP B 1 621 ? -7.031 11.25 22.734 1 82.88 621 ASP B CA 1
ATOM 10264 C C . ASP B 1 621 ? -6.332 9.977 22.266 1 82.88 621 ASP B C 1
ATOM 10266 O O . ASP B 1 621 ? -6.637 9.453 21.188 1 82.88 621 ASP B O 1
ATOM 10270 N N . ASP B 1 622 ? -5.34 9.586 23.047 1 81.06 622 ASP B N 1
ATOM 10271 C CA . ASP B 1 622 ? -4.633 8.344 22.75 1 81.06 622 ASP B CA 1
ATOM 10272 C C . ASP B 1 622 ? -5.59 7.148 22.781 1 81.06 622 ASP B C 1
ATOM 10274 O O . ASP B 1 622 ? -6.387 7.004 23.703 1 81.06 622 ASP B O 1
ATOM 10278 N N . ASP B 1 623 ? -5.457 6.246 21.828 1 82.06 623 ASP B N 1
ATOM 10279 C CA . ASP B 1 623 ? -6.375 5.125 21.641 1 82.06 623 ASP B CA 1
ATOM 10280 C C . ASP B 1 623 ? -6.324 4.176 22.844 1 82.06 623 ASP B C 1
ATOM 10282 O O . ASP B 1 623 ? -7.363 3.77 23.359 1 82.06 623 ASP B O 1
ATOM 10286 N N . GLU B 1 624 ? -5.164 3.84 23.25 1 82.12 624 GLU B N 1
ATOM 10287 C CA . GLU B 1 624 ? -5.023 2.859 24.328 1 82.12 624 GLU B CA 1
ATOM 10288 C C . GLU B 1 624 ? -5.492 3.428 25.656 1 82.12 624 GLU B C 1
ATOM 10290 O O . GLU B 1 624 ? -6.039 2.701 26.5 1 82.12 624 GLU B O 1
ATOM 10295 N N . TRP B 1 625 ? -5.27 4.621 25.828 1 87.75 625 TRP B N 1
ATOM 10296 C CA . TRP B 1 625 ? -5.762 5.254 27.047 1 87.75 625 TRP B CA 1
ATOM 10297 C C . TRP B 1 625 ? -7.285 5.258 27.078 1 87.75 625 TRP B C 1
ATOM 10299 O O . TRP B 1 625 ? -7.891 4.93 28.094 1 87.75 625 TRP B O 1
ATOM 10309 N N . CYS B 1 626 ? -7.883 5.613 25.984 1 88.5 626 CYS B N 1
ATOM 10310 C CA . CYS B 1 626 ? -9.336 5.645 25.891 1 88.5 626 CYS B CA 1
ATOM 10311 C C . CYS B 1 626 ? -9.93 4.27 26.188 1 88.5 626 CYS B C 1
ATOM 10313 O O . CYS B 1 626 ? -10.922 4.16 26.922 1 88.5 626 CYS B O 1
ATOM 10315 N N . LYS B 1 627 ? -9.312 3.289 25.656 1 86.62 627 LYS B N 1
ATOM 10316 C CA . LYS B 1 627 ? -9.789 1.927 25.891 1 86.62 627 LYS B CA 1
ATOM 10317 C C . LYS B 1 627 ? -9.68 1.544 27.359 1 86.62 627 LYS B C 1
ATOM 10319 O O . LYS B 1 627 ? -10.602 0.948 27.922 1 86.62 627 LYS B O 1
ATOM 10324 N N . SER B 1 628 ? -8.578 1.883 27.922 1 88.5 628 SER B N 1
ATOM 10325 C CA . SER B 1 628 ? -8.367 1.568 29.328 1 88.5 628 SER B CA 1
ATOM 10326 C C . SER B 1 628 ? -9.328 2.35 30.219 1 88.5 628 SER B C 1
ATOM 10328 O O . SER B 1 628 ? -9.836 1.819 31.203 1 88.5 628 SER B O 1
ATOM 10330 N N . LEU B 1 629 ? -9.508 3.564 29.844 1 90.38 629 LEU B N 1
ATOM 10331 C CA . LEU B 1 629 ? -10.445 4.398 30.594 1 90.38 629 LEU B CA 1
ATOM 10332 C C . LEU B 1 629 ? -11.852 3.801 30.547 1 90.38 629 LEU B C 1
ATOM 10334 O O . LEU B 1 629 ? -12.492 3.637 31.594 1 90.38 629 LEU B O 1
ATOM 10338 N N . TYR B 1 630 ? -12.281 3.447 29.406 1 90.69 630 TYR B N 1
ATOM 10339 C CA . TYR B 1 630 ? -13.633 2.902 29.266 1 90.69 630 TYR B CA 1
ATOM 10340 C C . TYR B 1 630 ? -13.773 1.596 30.031 1 90.69 630 TYR B C 1
ATOM 10342 O O . TYR B 1 630 ? -14.781 1.379 30.719 1 90.69 630 TYR B O 1
ATOM 10350 N N . LYS B 1 631 ? -12.828 0.73 29.922 1 87.69 631 LYS B N 1
ATOM 10351 C CA . LYS B 1 631 ? -12.867 -0.552 30.609 1 87.69 631 LYS B CA 1
ATOM 10352 C C . LYS B 1 631 ? -12.938 -0.352 32.125 1 87.69 631 LYS B C 1
ATOM 10354 O O . LYS B 1 631 ? -13.688 -1.044 32.812 1 87.69 631 LYS B O 1
ATOM 10359 N N . ALA B 1 632 ? -12.148 0.552 32.562 1 88.88 632 ALA B N 1
ATOM 10360 C CA . ALA B 1 632 ? -12.141 0.834 34 1 88.88 632 ALA B CA 1
ATOM 10361 C C . ALA B 1 632 ? -13.484 1.388 34.469 1 88.88 632 ALA B C 1
ATOM 10363 O O . ALA B 1 632 ? -14.023 0.959 35.469 1 88.88 632 ALA B O 1
ATOM 10364 N N . VAL B 1 633 ? -14 2.289 33.719 1 90 633 VAL B N 1
ATOM 10365 C CA . VAL B 1 633 ? -15.273 2.906 34.062 1 90 633 VAL B CA 1
ATOM 10366 C C . VAL B 1 633 ? -16.391 1.861 34 1 90 633 VAL B C 1
ATOM 10368 O O . VAL B 1 633 ? -17.25 1.811 34.875 1 90 633 VAL B O 1
ATOM 10371 N N . GLN B 1 634 ? -16.438 1.063 33 1 87.06 634 GLN B N 1
ATOM 10372 C CA . GLN B 1 634 ? -17.453 0.032 32.844 1 87.06 634 GLN B CA 1
ATOM 10373 C C . GLN B 1 634 ? -17.391 -0.986 33.969 1 87.06 634 GLN B C 1
ATOM 10375 O O . GLN B 1 634 ? -18.422 -1.367 34.531 1 87.06 634 GLN B O 1
ATOM 10380 N N . LYS B 1 635 ? -16.219 -1.463 34.312 1 85.69 635 LYS B N 1
ATOM 10381 C CA . LYS B 1 635 ? -16.047 -2.451 35.375 1 85.69 635 LYS B CA 1
ATOM 10382 C C . LYS B 1 635 ? -16.484 -1.89 36.719 1 85.69 635 LYS B C 1
ATOM 10384 O O . LYS B 1 635 ? -17.25 -2.531 37.438 1 85.69 635 LYS B O 1
ATOM 10389 N N . LYS B 1 636 ? -16.016 -0.744 36.969 1 87.44 636 LYS B N 1
ATOM 10390 C CA . LYS B 1 636 ? -16.344 -0.139 38.25 1 87.44 636 LYS B CA 1
ATOM 10391 C C . LYS B 1 636 ? -17.812 0.285 38.312 1 87.44 636 LYS B C 1
ATOM 10393 O O . LYS B 1 636 ? -18.438 0.22 39.375 1 87.44 636 LYS B O 1
ATOM 10398 N N . GLY B 1 637 ? -18.266 0.755 37.219 1 85.44 637 GLY B N 1
ATOM 10399 C CA . GLY B 1 637 ? -19.688 1.068 37.125 1 85.44 637 GLY B CA 1
ATOM 10400 C C . GLY B 1 637 ? -20.578 -0.139 37.344 1 85.44 637 GLY B C 1
ATOM 10401 O O . GLY B 1 637 ? -21.562 -0.06 38.094 1 85.44 637 GLY B O 1
ATOM 10402 N N . LYS B 1 638 ? -20.188 -1.188 36.75 1 82.44 638 LYS B N 1
ATOM 10403 C CA . LYS B 1 638 ? -20.953 -2.426 36.906 1 82.44 638 LYS B CA 1
ATOM 10404 C C . LYS B 1 638 ? -20.906 -2.889 38.375 1 82.44 638 LYS B C 1
ATOM 10406 O O . LYS B 1 638 ? -21.922 -3.357 38.906 1 82.44 638 LYS B O 1
ATOM 10411 N N . ARG B 1 639 ? -19.844 -2.791 38.938 1 83.56 639 ARG B N 1
ATOM 10412 C CA . ARG B 1 639 ? -19.703 -3.18 40.312 1 83.56 639 ARG B CA 1
ATOM 10413 C C . ARG B 1 639 ? -20.531 -2.277 41.219 1 83.56 639 ARG B C 1
ATOM 10415 O O . ARG B 1 639 ? -21.188 -2.756 42.156 1 83.56 639 ARG B O 1
ATOM 10422 N N . ALA B 1 640 ? -20.438 -1.027 40.938 1 83.94 640 ALA B N 1
ATOM 10423 C CA . ALA B 1 640 ? -21.188 -0.066 41.75 1 83.94 640 ALA B CA 1
ATOM 10424 C C . ALA B 1 640 ? -22.688 -0.302 41.625 1 83.94 640 ALA B C 1
ATOM 10426 O O . ALA B 1 640 ? -23.422 -0.267 42.594 1 83.94 640 ALA B O 1
ATOM 10427 N N . LEU B 1 641 ? -23.141 -0.587 40.5 1 82.62 641 LEU B N 1
ATOM 10428 C CA . LEU B 1 641 ? -24.562 -0.812 40.25 1 82.62 641 LEU B CA 1
ATOM 10429 C C . LEU B 1 641 ? -25 -2.184 40.75 1 82.62 641 LEU B C 1
ATOM 10431 O O . LEU B 1 641 ? -26.141 -2.361 41.188 1 82.62 641 LEU B O 1
ATOM 10435 N N . GLY B 1 642 ? -24.188 -3.115 40.656 1 76.94 642 GLY B N 1
ATOM 10436 C CA . GLY B 1 642 ? -24.469 -4.438 41.188 1 76.94 642 GLY B CA 1
ATOM 10437 C C . GLY B 1 642 ? -24.609 -4.449 42.688 1 76.94 642 GLY B C 1
ATOM 10438 O O . GLY B 1 642 ? -25.469 -5.152 43.219 1 76.94 642 GLY B O 1
ATOM 10439 N N . ALA B 1 643 ? -23.766 -3.752 43.375 1 74.75 643 ALA B N 1
ATOM 10440 C CA . ALA B 1 643 ? -23.812 -3.689 44.844 1 74.75 643 ALA B CA 1
ATOM 10441 C C . ALA B 1 643 ? -25.078 -3.006 45.312 1 74.75 643 ALA B C 1
ATOM 10443 O O . ALA B 1 643 ? -25.562 -3.291 46.438 1 74.75 643 ALA B O 1
ATOM 10444 N N . ALA B 1 644 ? -25.578 -2.02 44.781 1 68.38 644 ALA B N 1
ATOM 10445 C CA . ALA B 1 644 ? -26.766 -1.268 45.156 1 68.38 644 ALA B CA 1
ATOM 10446 C C . ALA B 1 644 ? -28.031 -2.053 44.844 1 68.38 644 ALA B C 1
ATOM 10448 O O . ALA B 1 644 ? -29.141 -1.542 45.031 1 68.38 644 ALA B O 1
ATOM 10449 N N . GLY B 1 645 ? -28.141 -3.477 44.781 1 60.59 645 GLY B N 1
ATOM 10450 C CA . GLY B 1 645 ? -29.312 -4.344 44.688 1 60.59 645 GLY B CA 1
ATOM 10451 C C . GLY B 1 645 ? -29.797 -4.531 43.281 1 60.59 645 GLY B C 1
ATOM 10452 O O . GLY B 1 645 ? -30.953 -4.852 43.031 1 60.59 645 GLY B O 1
ATOM 10453 N N . GLY B 1 646 ? -29.094 -4.469 42.219 1 54 646 GLY B N 1
ATOM 10454 C CA . GLY B 1 646 ? -29.297 -4.84 40.844 1 54 646 GLY B CA 1
ATOM 10455 C C . GLY B 1 646 ? -29.625 -3.656 39.938 1 54 646 GLY B C 1
ATOM 10456 O O . GLY B 1 646 ? -29.844 -2.547 40.438 1 54 646 GLY B O 1
ATOM 10457 N N . ALA B 1 647 ? -29.594 -3.777 38.594 1 52.16 647 ALA B N 1
ATOM 10458 C CA . ALA B 1 647 ? -29.812 -2.783 37.531 1 52.16 647 ALA B CA 1
ATOM 10459 C C . ALA B 1 647 ? -31.172 -2.109 37.688 1 52.16 647 ALA B C 1
ATOM 10461 O O . ALA B 1 647 ? -31.328 -0.932 37.344 1 52.16 647 ALA B O 1
ATOM 10462 N N . ARG B 1 648 ? -32.188 -2.783 38.188 1 52.16 648 ARG B N 1
ATOM 10463 C CA . ARG B 1 648 ? -33.594 -2.361 38.25 1 52.16 648 ARG B CA 1
ATOM 10464 C C . ARG B 1 648 ? -33.812 -1.302 39.344 1 52.16 648 ARG B C 1
ATOM 10466 O O . ARG B 1 648 ? -34.531 -0.337 39.125 1 52.16 648 ARG B O 1
ATOM 10473 N N . ALA B 1 649 ? -33.312 -1.519 40.469 1 50.41 649 ALA B N 1
ATOM 10474 C CA . ALA B 1 649 ? -33.562 -0.595 41.562 1 50.41 649 ALA B CA 1
ATOM 10475 C C . ALA B 1 649 ? -32.906 0.752 41.312 1 50.41 649 ALA B C 1
ATOM 10477 O O . ALA B 1 649 ? -33.469 1.803 41.625 1 50.41 649 ALA B O 1
ATOM 10478 N N . ALA B 1 650 ? -31.641 0.708 40.719 1 52.72 650 ALA B N 1
ATOM 10479 C CA . ALA B 1 650 ? -30.875 1.893 40.344 1 52.72 650 ALA B CA 1
ATOM 10480 C C . ALA B 1 650 ? -31.562 2.686 39.25 1 52.72 650 ALA B C 1
ATOM 10482 O O . ALA B 1 650 ? -31.391 3.902 39.125 1 52.72 650 ALA B O 1
ATOM 10483 N N . ALA B 1 651 ? -32.375 1.976 38.406 1 54.72 651 ALA B N 1
ATOM 10484 C CA . ALA B 1 651 ? -33.031 2.572 37.25 1 54.72 651 ALA B CA 1
ATOM 10485 C C . ALA B 1 651 ? -34.219 3.424 37.688 1 54.72 651 ALA B C 1
ATOM 10487 O O . ALA B 1 651 ? -34.75 4.223 36.938 1 54.72 651 ALA B O 1
ATOM 10488 N N . SER B 1 652 ? -34.688 3.316 39 1 58.81 652 SER B N 1
ATOM 10489 C CA . SER B 1 652 ? -35.969 3.926 39.281 1 58.81 652 SER B CA 1
ATOM 10490 C C . SER B 1 652 ? -35.812 5.273 40 1 58.81 652 SER B C 1
ATOM 10492 O O . SER B 1 652 ? -36.688 6.133 39.906 1 58.81 652 SER B O 1
ATOM 10494 N N . ASN B 1 653 ? -34.656 5.637 40.625 1 75.19 653 ASN B N 1
ATOM 10495 C CA . ASN B 1 653 ? -34.5 6.898 41.344 1 75.19 653 ASN B CA 1
ATOM 10496 C C . ASN B 1 653 ? -33.125 7.52 41.125 1 75.19 653 ASN B C 1
ATOM 10498 O O . ASN B 1 653 ? -32.125 6.859 41.312 1 75.19 653 ASN B O 1
ATOM 10502 N N . PRO B 1 654 ? -33.094 8.805 40.531 1 82.94 654 PRO B N 1
ATOM 10503 C CA . PRO B 1 654 ? -31.812 9.469 40.25 1 82.94 654 PRO B CA 1
ATOM 10504 C C . PRO B 1 654 ? -30.938 9.562 41.5 1 82.94 654 PRO B C 1
ATOM 10506 O O . PRO B 1 654 ? -29.719 9.414 41.406 1 82.94 654 PRO B O 1
ATOM 10509 N N . GLU B 1 655 ? -31.547 9.734 42.688 1 83.19 655 GLU B N 1
ATOM 10510 C CA . GLU B 1 655 ? -30.766 9.883 43.906 1 83.19 655 GLU B CA 1
ATOM 10511 C C . GLU B 1 655 ? -30.094 8.578 44.312 1 83.19 655 GLU B C 1
ATOM 10513 O O . GLU B 1 655 ? -28.938 8.578 44.75 1 83.19 655 GLU B O 1
ATOM 10518 N N . ALA B 1 656 ? -30.75 7.562 44.094 1 81.5 656 ALA B N 1
ATOM 10519 C CA . ALA B 1 656 ? -30.188 6.25 44.375 1 81.5 656 ALA B CA 1
ATOM 10520 C C . ALA B 1 656 ? -29.016 5.93 43.469 1 81.5 656 ALA B C 1
ATOM 10522 O O . ALA B 1 656 ? -28.016 5.348 43.906 1 81.5 656 ALA B O 1
ATOM 10523 N N . LEU B 1 657 ? -29.188 6.34 42.25 1 85.94 657 LEU B N 1
ATOM 10524 C CA . LEU B 1 657 ? -28.125 6.102 41.281 1 85.94 657 LEU B CA 1
ATOM 10525 C C . LEU B 1 657 ? -26.875 6.906 41.625 1 85.94 657 LEU B C 1
ATOM 10527 O O . LEU B 1 657 ? -25.75 6.398 41.531 1 85.94 657 LEU B O 1
ATOM 10531 N N . VAL B 1 658 ? -27.094 8.164 41.969 1 87.5 658 VAL B N 1
ATOM 10532 C CA . VAL B 1 658 ? -25.984 9.031 42.344 1 87.5 658 VAL B CA 1
ATOM 10533 C C . VAL B 1 658 ? -25.266 8.445 43.562 1 87.5 658 VAL B C 1
ATOM 10535 O O . VAL B 1 658 ? -24.031 8.414 43.625 1 87.5 65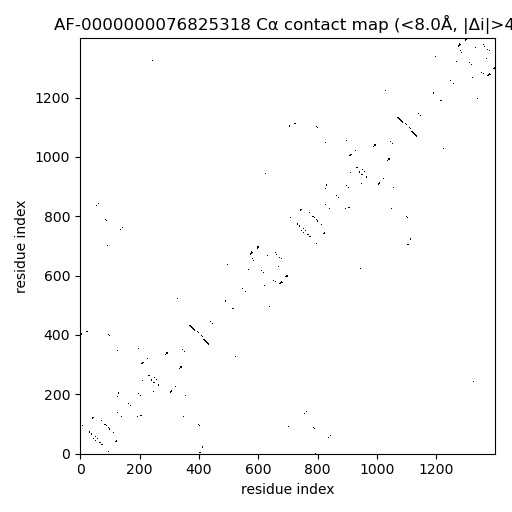8 VAL B O 1
ATOM 10538 N N . GLN B 1 659 ? -26.031 7.953 44.5 1 85.19 659 GLN B N 1
ATOM 10539 C CA . GLN B 1 659 ? -25.453 7.379 45.719 1 85.19 659 GLN B CA 1
ATOM 10540 C C . GLN B 1 659 ? -24.703 6.09 45.406 1 85.19 659 GLN B C 1
ATOM 10542 O O . GLN B 1 659 ? -23.625 5.84 45.969 1 85.19 659 GLN B O 1
ATOM 10547 N N . ALA B 1 660 ? -25.203 5.375 44.5 1 84.31 660 ALA B N 1
ATOM 10548 C CA . ALA B 1 660 ? -24.562 4.117 44.125 1 84.31 660 ALA B CA 1
ATOM 10549 C C . ALA B 1 660 ? -23.219 4.367 43.438 1 84.31 660 ALA B C 1
ATOM 10551 O O . ALA B 1 660 ? -22.25 3.639 43.688 1 84.31 660 ALA B O 1
ATOM 10552 N N . LEU B 1 661 ? -23.234 5.363 42.656 1 87.62 661 LEU B N 1
ATOM 10553 C CA . LEU B 1 661 ? -22.016 5.645 41.906 1 87.62 661 LEU B CA 1
ATOM 10554 C C . LEU B 1 661 ? -20.969 6.32 42.781 1 87.62 661 LEU B C 1
ATOM 10556 O O . LEU B 1 661 ? -19.766 6.25 42.469 1 87.62 661 LEU B O 1
ATOM 10560 N N . ASN B 1 662 ? -21.469 6.883 43.938 1 77.69 662 ASN B N 1
ATOM 10561 C CA . ASN B 1 662 ? -20.562 7.562 44.844 1 77.69 662 ASN B CA 1
ATOM 10562 C C . ASN B 1 662 ? -20.234 6.691 46.062 1 77.69 662 ASN B C 1
ATOM 10564 O O . ASN B 1 662 ? -19.516 7.121 46.969 1 77.69 662 ASN B O 1
ATOM 10568 N N . ALA B 1 663 ? -20.969 5.617 46.375 1 69.12 663 ALA B N 1
ATOM 10569 C CA . ALA B 1 663 ? -21.016 4.859 47.625 1 69.12 663 ALA B CA 1
ATOM 10570 C C . ALA B 1 663 ? -19.609 4.539 48.125 1 69.12 663 ALA B C 1
ATOM 10572 O O . ALA B 1 663 ? -19.375 4.477 49.344 1 69.12 663 ALA B O 1
ATOM 10573 N N . ARG B 1 664 ? -18.609 4.059 47.344 1 63.53 664 ARG B N 1
ATOM 10574 C CA . ARG B 1 664 ? -17.281 3.77 47.875 1 63.53 664 ARG B CA 1
ATOM 10575 C C . ARG B 1 664 ? -16.25 4.738 47.312 1 63.53 664 ARG B C 1
ATOM 10577 O O . ARG B 1 664 ? -15.57 4.43 46.344 1 63.53 664 ARG B O 1
ATOM 10584 N N . PRO B 1 665 ? -16.141 6.004 47.844 1 58.78 665 PRO B N 1
ATOM 10585 C CA . PRO B 1 665 ? -15.344 7.102 47.281 1 58.78 665 PRO B CA 1
ATOM 10586 C C . PRO B 1 665 ? -13.891 6.707 47.031 1 58.78 665 PRO B C 1
ATOM 10588 O O . PRO B 1 665 ? -13.273 7.191 46.094 1 58.78 665 PRO B O 1
ATOM 10591 N N . GLU B 1 666 ? -13.438 5.844 47.969 1 57.28 666 GLU B N 1
ATOM 10592 C CA . GLU B 1 666 ? -12.016 5.531 47.875 1 57.28 666 GLU B CA 1
ATOM 10593 C C . GLU B 1 666 ? -11.734 4.637 46.656 1 57.28 666 GLU B C 1
ATOM 10595 O O . GLU B 1 666 ? -10.625 4.652 46.125 1 57.28 666 GLU B O 1
ATOM 10600 N N . THR B 1 667 ? -12.82 3.986 46.219 1 62.03 667 THR B N 1
ATOM 10601 C CA . THR B 1 667 ? -12.555 2.992 45.188 1 62.03 667 THR B CA 1
ATOM 10602 C C . THR B 1 667 ? -13.258 3.359 43.875 1 62.03 667 THR B C 1
ATOM 10604 O O . THR B 1 667 ? -12.992 2.76 42.812 1 62.03 667 THR B O 1
ATOM 10607 N N . ALA B 1 668 ? -14.008 4.406 43.938 1 73.12 668 ALA B N 1
ATOM 10608 C CA . ALA B 1 668 ? -14.766 4.738 42.75 1 73.12 668 ALA B CA 1
ATOM 10609 C C . ALA B 1 668 ? -13.898 5.492 41.719 1 73.12 668 ALA B C 1
ATOM 10611 O O . ALA B 1 668 ? -13.039 6.289 42.125 1 73.12 668 ALA B O 1
ATOM 10612 N N . HIS B 1 669 ? -14.078 5.113 40.562 1 85.75 669 HIS B N 1
ATOM 10613 C CA . HIS B 1 669 ? -13.367 5.805 39.5 1 85.75 669 HIS B CA 1
ATOM 10614 C C . HIS B 1 669 ? -13.766 7.277 39.438 1 85.75 669 HIS B C 1
ATOM 10616 O O . HIS B 1 669 ? -14.945 7.609 39.562 1 85.75 669 HIS B O 1
ATOM 10622 N N . TYR B 1 670 ? -12.93 8.109 39.312 1 85.31 670 TYR B N 1
ATOM 10623 C CA . TYR B 1 670 ? -13.172 9.547 39.375 1 85.31 670 TYR B CA 1
ATOM 10624 C C . TYR B 1 670 ? -14.188 9.977 38.312 1 85.31 670 TYR B C 1
ATOM 10626 O O . TYR B 1 670 ? -14.984 10.891 38.562 1 85.31 670 TYR B O 1
ATOM 10634 N N . VAL B 1 671 ? -14.219 9.297 37.188 1 89 671 VAL B N 1
ATOM 10635 C CA . VAL B 1 671 ? -15.156 9.633 36.125 1 89 671 VAL B CA 1
ATOM 10636 C C . VAL B 1 671 ? -16.578 9.359 36.594 1 89 671 VAL B C 1
ATOM 10638 O O . VAL B 1 671 ? -17.5 10.141 36.281 1 89 671 VAL B O 1
ATOM 10641 N N . LEU B 1 672 ? -16.812 8.289 37.25 1 90.19 672 LEU B N 1
ATOM 10642 C CA . LEU B 1 672 ? -18.125 7.938 37.781 1 90.19 672 LEU B CA 1
ATOM 10643 C C . LEU B 1 672 ? -18.547 8.93 38.844 1 90.19 672 LEU B C 1
ATOM 10645 O O . LEU B 1 672 ? -19.703 9.383 38.875 1 90.19 672 LEU B O 1
ATOM 10649 N N . LYS B 1 673 ? -17.625 9.289 39.656 1 88.44 673 LYS B N 1
ATOM 10650 C CA . LYS B 1 673 ? -17.906 10.25 40.719 1 88.44 673 LYS B CA 1
ATOM 10651 C C . LYS B 1 673 ? -18.266 11.617 40.156 1 88.44 673 LYS B C 1
ATOM 10653 O O . LYS B 1 673 ? -19.25 12.227 40.562 1 88.44 673 LYS B O 1
ATOM 10658 N N . ASN B 1 674 ? -17.453 12.047 39.219 1 87.19 674 ASN B N 1
ATOM 10659 C CA . ASN B 1 674 ? -17.688 13.336 38.562 1 87.19 674 ASN B CA 1
ATOM 10660 C C . ASN B 1 674 ? -19.016 13.344 37.812 1 87.19 674 ASN B C 1
ATOM 10662 O O . ASN B 1 674 ? -19.734 14.344 37.812 1 87.19 674 ASN B O 1
ATOM 10666 N N . GLY B 1 675 ? -19.25 12.219 37.156 1 90.25 675 GLY B N 1
ATOM 10667 C CA . GLY B 1 675 ? -20.516 12.094 36.469 1 90.25 675 GLY B CA 1
ATOM 10668 C C . GLY B 1 675 ? -21.719 12.133 37.406 1 90.25 675 GLY B C 1
ATOM 10669 O O . GLY B 1 675 ? -22.734 12.75 37.094 1 90.25 675 GLY B O 1
ATOM 10670 N N . ALA B 1 676 ? -21.594 11.508 38.5 1 89.44 676 ALA B N 1
ATOM 10671 C CA . ALA B 1 676 ? -22.656 11.484 39.5 1 89.44 676 ALA B CA 1
ATOM 10672 C C . ALA B 1 676 ? -22.875 12.867 40.094 1 89.44 676 ALA B C 1
ATOM 10674 O O . ALA B 1 676 ? -24.016 13.297 40.281 1 89.44 676 ALA B O 1
ATOM 10675 N N . GLU B 1 677 ? -21.781 13.523 40.375 1 88.19 677 GLU B N 1
ATOM 10676 C CA . GLU B 1 677 ? -21.891 14.875 40.938 1 88.19 677 GLU B CA 1
ATOM 10677 C C . GLU B 1 677 ? -22.547 15.828 39.938 1 88.19 677 GLU B C 1
ATOM 10679 O O . GLU B 1 677 ? -23.391 16.641 40.312 1 88.19 677 GLU B O 1
ATOM 10684 N N . LEU B 1 678 ? -22.094 15.695 38.719 1 89.62 678 LEU B N 1
ATOM 10685 C CA . LEU B 1 678 ? -22.719 16.516 37.656 1 89.62 678 LEU B CA 1
ATOM 10686 C C . LEU B 1 678 ? -24.188 16.172 37.5 1 89.62 678 LEU B C 1
ATOM 10688 O O . LEU B 1 678 ? -25.031 17.062 37.312 1 89.62 678 LEU B O 1
ATOM 10692 N N . GLY B 1 679 ? -24.484 14.953 37.562 1 90.25 679 GLY B N 1
ATOM 10693 C CA . GLY B 1 679 ? -25.875 14.516 37.5 1 90.25 679 GLY B CA 1
ATOM 10694 C C . GLY B 1 679 ? -26.734 15.07 38.594 1 90.25 679 GLY B C 1
ATOM 10695 O O . GLY B 1 679 ? -27.875 15.492 38.375 1 90.25 679 GLY B O 1
ATOM 10696 N N . LYS B 1 680 ? -26.188 15.102 39.75 1 88.44 680 LYS B N 1
ATOM 10697 C CA . LYS B 1 680 ? -26.891 15.656 40.906 1 88.44 680 LYS B CA 1
ATOM 10698 C C . LYS B 1 680 ? -27.188 17.141 40.719 1 88.44 680 LYS B C 1
ATOM 10700 O O . LYS B 1 680 ? -28.312 17.594 40.969 1 88.44 680 LYS B O 1
ATOM 10705 N N . LYS B 1 681 ? -26.203 17.828 40.219 1 88.06 681 LYS B N 1
ATOM 10706 C CA . LYS B 1 681 ? -26.375 19.266 40 1 88.06 681 LYS B CA 1
ATOM 10707 C C . LYS B 1 681 ? -27.391 19.531 38.906 1 88.06 681 LYS B C 1
ATOM 10709 O O . LYS B 1 681 ? -28.125 20.531 38.938 1 88.06 681 LYS B O 1
ATOM 10714 N N . LEU B 1 682 ? -27.422 18.688 38 1 90.19 682 LEU B N 1
ATOM 10715 C CA . LEU B 1 682 ? -28.391 18.844 36.906 1 90.19 682 LEU B CA 1
ATOM 10716 C C . LEU B 1 682 ? -29.797 18.562 37.406 1 90.19 682 LEU B C 1
ATOM 10718 O O . LEU B 1 682 ? -30.75 19.234 37 1 90.19 682 LEU B O 1
ATOM 10722 N N . VAL B 1 683 ? -29.953 17.609 38.281 1 88.5 683 VAL B N 1
ATOM 10723 C CA . VAL B 1 683 ? -31.25 17.297 38.875 1 88.5 683 VAL B CA 1
ATOM 10724 C C . VAL B 1 683 ? -31.734 18.469 39.719 1 88.5 683 VAL B C 1
ATOM 10726 O O . VAL B 1 683 ? -32.906 18.812 39.688 1 88.5 683 VAL B O 1
ATOM 10729 N N . GLU B 1 684 ? -30.797 19.078 40.406 1 88.06 684 GLU B N 1
ATOM 10730 C CA . GLU B 1 684 ? -31.125 20.266 41.188 1 88.06 684 GLU B CA 1
ATOM 10731 C C . GLU B 1 684 ? -31.547 21.438 40.281 1 88.06 684 GLU B C 1
ATOM 10733 O O . GLU B 1 684 ? -32.5 22.141 40.594 1 88.06 684 GLU B O 1
ATOM 10738 N N . LEU B 1 685 ? -30.828 21.516 39.156 1 87.69 685 LEU B N 1
ATOM 10739 C CA . LEU B 1 685 ? -31.172 22.562 38.188 1 87.69 685 LEU B CA 1
ATOM 10740 C C . LEU B 1 685 ? -32.562 22.312 37.594 1 87.69 685 LEU B C 1
ATOM 10742 O O . LEU B 1 685 ? -33.344 23.25 37.406 1 87.69 685 LEU B O 1
ATOM 10746 N N . ALA B 1 686 ? -32.844 21.141 37.312 1 87.88 686 ALA B N 1
ATOM 10747 C CA . ALA B 1 686 ? -34.125 20.766 36.75 1 87.88 686 ALA B CA 1
ATOM 10748 C C . ALA B 1 686 ? -35.25 21.062 37.75 1 87.88 686 ALA B C 1
ATOM 10750 O O . ALA B 1 686 ? -36.344 21.469 37.375 1 87.88 686 ALA B O 1
ATOM 10751 N N . ALA B 1 687 ? -35 20.922 39 1 86.06 687 ALA B N 1
ATOM 10752 C CA . ALA B 1 687 ? -35.969 21.188 40.031 1 86.06 687 ALA B CA 1
ATOM 10753 C C . ALA B 1 687 ? -36.188 22.688 40.219 1 86.06 687 ALA B C 1
ATOM 10755 O O . ALA B 1 687 ? -37.312 23.125 40.469 1 86.06 687 ALA B O 1
ATOM 10756 N N . GLU B 1 688 ? -35.156 23.438 40 1 87.06 688 GLU B N 1
ATOM 10757 C CA . GLU B 1 688 ? -35.219 24.875 40.25 1 87.06 688 GLU B CA 1
ATOM 10758 C C . GLU B 1 688 ? -35.719 25.641 39.031 1 87.06 688 GLU B C 1
ATOM 10760 O O . GLU B 1 688 ? -36.625 26.484 39.156 1 87.06 688 GLU B O 1
ATOM 10765 N N . GLU B 1 689 ? -35.094 25.328 37.875 1 87.69 689 GLU B N 1
ATOM 10766 C CA . GLU B 1 689 ? -35.406 26.125 36.688 1 87.69 689 GLU B CA 1
ATOM 10767 C C . GLU B 1 689 ? -36.25 25.344 35.688 1 87.69 689 GLU B C 1
ATOM 10769 O O . GLU B 1 689 ? -36.656 25.891 34.656 1 87.69 689 GLU B O 1
ATOM 10774 N N . GLY B 1 690 ? -36.562 24.219 35.969 1 84.44 690 GLY B N 1
ATOM 10775 C CA . GLY B 1 690 ? -37.344 23.391 35.062 1 84.44 690 GLY B CA 1
ATOM 10776 C C . GLY B 1 690 ? -36.5 22.344 34.344 1 84.44 690 GLY B C 1
ATOM 10777 O O . GLY B 1 690 ? -35.312 22.516 34.156 1 84.44 690 GLY B O 1
ATOM 10778 N N . GLU B 1 691 ? -37.062 21.359 33.938 1 86.38 691 GLU B N 1
ATOM 10779 C CA . GLU B 1 691 ? -36.406 20.234 33.281 1 86.38 691 GLU B CA 1
ATOM 10780 C C . GLU B 1 691 ? -35.781 20.688 31.953 1 86.38 691 GLU B C 1
ATOM 10782 O O . GLU B 1 691 ? -34.719 20.203 31.562 1 86.38 691 GLU B O 1
ATOM 10787 N N . GLU B 1 692 ? -36.438 21.562 31.312 1 88.06 692 GLU B N 1
ATOM 10788 C CA . GLU B 1 692 ? -35.969 22.031 30.016 1 88.06 692 GLU B CA 1
ATOM 10789 C C . GLU B 1 692 ? -34.656 22.75 30.109 1 88.06 692 GLU B C 1
ATOM 10791 O O . GLU B 1 692 ? -33.812 22.641 29.219 1 88.06 692 GLU B O 1
ATOM 10796 N N . ALA B 1 693 ? -34.469 23.422 31.172 1 86.75 693 ALA B N 1
ATOM 10797 C CA . ALA B 1 693 ? -33.219 24.141 31.359 1 86.75 693 ALA B CA 1
ATOM 10798 C C . ALA B 1 693 ? -32.031 23.188 31.484 1 86.75 693 ALA B C 1
ATOM 10800 O O . ALA B 1 693 ? -30.969 23.438 30.938 1 86.75 693 ALA B O 1
ATOM 10801 N N . ALA B 1 694 ? -32.281 22.094 32.125 1 88.12 694 ALA B N 1
ATOM 10802 C CA . ALA B 1 694 ? -31.219 21.094 32.312 1 88.12 694 ALA B CA 1
ATOM 10803 C C . ALA B 1 694 ? -30.875 20.422 30.984 1 88.12 694 ALA B C 1
ATOM 10805 O O . ALA B 1 694 ? -29.703 20.234 30.656 1 88.12 694 ALA B O 1
ATOM 10806 N N . TRP B 1 695 ? -31.922 20.156 30.266 1 90.75 695 TRP B N 1
ATOM 10807 C CA . TRP B 1 695 ? -31.703 19.5 28.984 1 90.75 695 TRP B CA 1
ATOM 10808 C C . TRP B 1 695 ? -31.047 20.453 28 1 90.75 695 TRP B C 1
ATOM 10810 O O . TRP B 1 695 ? -30.234 20.031 27.172 1 90.75 695 TRP B O 1
ATOM 10820 N N . GLU B 1 696 ? -31.375 21.688 28.016 1 87.19 696 GLU B N 1
ATOM 10821 C CA . GLU B 1 696 ? -30.781 22.688 27.141 1 87.19 696 GLU B CA 1
ATOM 10822 C C . GLU B 1 696 ? -29.266 22.797 27.375 1 87.19 696 GLU B C 1
ATOM 10824 O O . GLU B 1 696 ? -28.5 22.844 26.422 1 87.19 696 GLU B O 1
ATOM 10829 N N . VAL B 1 697 ? -28.891 22.75 28.609 1 84.94 697 VAL B N 1
ATOM 10830 C CA . VAL B 1 697 ? -27.484 22.859 28.953 1 84.94 697 VAL B CA 1
ATOM 10831 C C . VAL B 1 697 ? -26.734 21.625 28.453 1 84.94 697 VAL B C 1
ATOM 10833 O O . VAL B 1 697 ? -25.609 21.734 27.938 1 84.94 697 VAL B O 1
ATOM 10836 N N . LEU B 1 698 ? -27.312 20.531 28.578 1 88.38 698 LEU B N 1
ATOM 10837 C CA . LEU B 1 698 ? -26.688 19.297 28.156 1 88.38 698 LEU B CA 1
ATOM 10838 C C . LEU B 1 698 ? -26.594 19.234 26.625 1 88.38 698 LEU B C 1
ATOM 10840 O O . LEU B 1 698 ? -25.594 18.781 26.078 1 88.38 698 LEU B O 1
ATOM 10844 N N . ALA B 1 699 ? -27.594 19.625 26 1 87.81 699 ALA B N 1
ATOM 10845 C CA . ALA B 1 699 ? -27.594 19.656 24.531 1 87.81 699 ALA B CA 1
ATOM 10846 C C . ALA B 1 699 ? -26.484 20.562 24 1 87.81 699 ALA B C 1
ATOM 10848 O O . ALA B 1 699 ? -25.781 20.203 23.047 1 87.81 699 ALA B O 1
ATOM 10849 N N . ASP B 1 700 ? -26.359 21.578 24.672 1 79.38 700 ASP B N 1
ATOM 10850 C CA . ASP B 1 700 ? -25.344 22.531 24.25 1 79.38 700 ASP B CA 1
ATOM 10851 C C . ASP B 1 700 ? -23.938 22 24.516 1 79.38 700 ASP B C 1
ATOM 10853 O O . ASP B 1 700 ? -23 22.25 23.75 1 79.38 700 ASP B O 1
#

Nearest PDB structures (foldseek):
  4f7g-assembly1_B  TM=2.985E-01  e=6.755E+00  Mus musculus

pLDDT: mean 78.2, std 14.47, range [24.2, 94.94]

Sequence (1400 aa):
MLIMGAGNCSGQAISDFSKHIDGQLMRVNALLVASTIVIGVMVGIGAYGQRYRHHPLTSFFFLGASTLFLPILSYVVSTISGNQGPVAVLSDTQIITAWCNTWKHITLVLVWASLVQIAAVNTSAIVAGDDKKGRNIASPPAMVLLVQAIWTSYLVVNFIGKAYDADFGNVFIPILVPPFAVLVAKLLVKYHAWYGARGSLAFGRNPNLIVGYMEQLKAELASEQHSLPPLIVTGEDTTLVHKEPHGYSLNQANGTGIDNNGLVTIDRVWQLEDDIFLTCSTKQLKDLCYSFALFKLLRCRFARHTIAETGSMKAHTLLPHVLLQVNDDERALGVIADELSFLHDYYYSSLPALYSRSWFPILSIFISLLSMGWSLFCILATTFVIVMLASKGGAGQMHCSIDCHPMYDKNYGSLFFDFAPVFLLAALVVLAEVRETACYICSNWTKVSLICRYVRHASSWQQSPWKKKLIGRLLRCQCKLLKHWEDKMNQCSVLALNRRTTPVALLHRLIPLLDRKKVPRAVKIAVLKPLRSPSWKNRSNGVASLCTRLQLQANNNPFSASSGVKAIADTMLVAHIATSILEVRRSEPPRQADSAHKIAATHLSRYCAYLVAYVPELLPDDDEWCKSLYKAVQKKGKRALGAAGGARAAASNPEALVQALNARPETAHYVLKNGAELGKKLVELAAEEGEEAAWEVLADMLIMGAGNCSGQAISDFSKHIDGQLMRVNALLVASTIVIGVMVGIGAYGQRYRHHPLTSFFFLGASTLFLPILSYVVSTISGNQGPVAVLSDTQIITAWCNTWKHITLVLVWASLVQIAAVNTSAIVAGDDKKGRNIASPPAMVLLVQAIWTSYLVVNFIGKAYDADFGNVFIPILVPPFAVLVAKLLVKYHAWYGARGSLAFGRNPNLIVGYMEQLKAELASEQHSLPPLIVTGEDTTLVHKEPHGYSLNQANGTGIDNNGLVTIDRVWQLEDDIFLTCSTKQLKDLCYSFALFKLLRCRFARHTIAETGSMKAHTLLPHVLLQVNDDERALGVIADELSFLHDYYYSSLPALYSRSWFPILSIFISLLSMGWSLFCILATTFVIVMLASKGGAGQMHCSIDCHPMYDKNYGSLFFDFAPVFLLAALVVLAEVRETACYICSNWTKVSLICRYVRHASSWQQSPWKKKLIGRLLRCQCKLLKHWEDKMNQCSVLALNRRTTPVALLHRLIPLLDRKKVPRAVKIAVLKPLRSPSWKNRSNGVASLCTRLQLQANNNPFSASSGVKAIADTMLVAHIATSILEVRRSEPPRQADSAHKIAATHLSRYCAYLVAYVPELLPDDDEWCKSLYKAVQKKGKRALGAAGGARAAASNPEALVQALNARPETAHYVLKNGAELGKKLVELAAEEGEEAAWEVLAD

Solvent-accessible surface area (backbone atoms only — not comparable to full-atom values): 73994 Å² total; per-residue (Å²): 133,71,67,55,88,40,52,77,64,52,72,65,43,55,50,49,47,50,52,50,54,49,51,51,49,50,53,45,50,51,52,50,52,52,44,50,52,32,46,52,49,34,52,49,41,46,67,71,24,68,81,40,54,69,38,54,66,52,36,44,51,36,53,46,26,64,62,45,44,52,24,52,49,28,25,44,52,29,44,51,58,58,44,43,38,44,36,37,42,82,32,99,62,40,75,48,44,26,44,24,50,30,64,70,43,53,50,41,52,52,45,38,52,40,42,52,50,42,44,49,58,71,47,55,56,50,58,58,57,53,77,81,56,72,77,68,61,53,66,56,70,62,53,58,52,48,49,52,48,51,54,53,46,47,55,49,50,54,49,46,53,53,28,43,74,69,73,50,26,80,71,47,47,78,66,53,47,55,53,48,51,50,42,51,50,53,50,50,50,54,49,51,24,41,57,48,14,41,75,26,43,71,51,14,42,19,47,38,34,52,44,23,39,51,54,51,44,52,70,61,42,79,71,57,89,86,65,81,70,69,41,60,60,49,36,52,71,69,40,65,63,39,74,34,42,78,21,24,33,69,58,63,54,88,90,74,54,73,70,39,84,51,49,39,28,46,56,59,57,67,62,55,73,56,70,84,38,57,86,49,64,47,65,56,56,48,39,48,45,48,16,50,29,49,33,53,56,53,47,22,56,75,69,64,47,63,71,52,62,68,70,33,57,64,48,64,52,46,50,42,62,69,44,51,60,53,93,42,59,67,56,39,52,48,33,52,50,48,19,51,49,54,50,48,36,44,73,69,26,40,62,59,28,32,61,61,42,87,59,43,54,59,50,50,44,51,51,37,49,52,51,34,52,51,26,49,48,50,37,51,52,46,50,52,50,52,55,51,34,72,68,72,59,77,55,36,37,30,42,32,41,33,62,25,59,66,70,47,74,48,65,40,74,54,39,61,77,48,47,50,56,39,39,54,41,27,49,50,38,37,52,52,35,51,51,52,47,47,46,58,56,35,31,68,66,45,42,47,51,51,51,49,49,43,65,67,37,38,78,66,44,69,68,35,67,65,57,45,51,52,52,48,52,46,64,66,43,75,50,76,88,70,52,82,75,62,75,50,41,56,51,33,59,76,82,60,75,78,66,67,79,44,69,63,46,53,52,33,59,75,42,77,67,52,53,66,39,68,64,51,68,41,39,52,46,59,64,48,49,50,67,61,38,91,57,44,88,72,54,67,88,36,52,64,57,42,35,59,72,64,64,45,47,80,94,66,22,64,81,46,61,76,97,67,96,80,43,64,62,56,54,39,45,22,51,27,47,14,50,53,36,55,55,29,59,52,72,59,81,72,89,71,77,80,48,54,34,46,51,21,27,54,54,50,31,19,30,45,35,27,38,41,70,75,41,28,80,79,44,93,39,31,45,69,33,37,46,52,50,44,52,50,50,38,53,49,47,48,49,30,40,49,70,62,71,32,73,68,60,43,51,64,34,39,67,53,34,33,44,32,44,44,67,53,67,92,73,41,52,65,56,50,38,28,6,28,53,48,18,51,53,39,50,52,40,20,71,73,70,32,58,65,54,38,25,44,52,61,46,80,132,70,66,54,86,41,51,78,64,51,74,66,43,54,51,49,46,50,50,52,53,50,51,51,50,50,53,46,49,50,50,50,51,52,44,49,51,31,46,52,48,35,51,49,40,45,68,71,23,67,82,40,53,69,38,54,67,52,36,44,50,35,51,45,26,64,64,46,43,51,24,52,47,29,26,42,52,29,44,50,57,57,44,41,38,44,38,39,41,80,33,97,62,41,74,47,44,25,44,23,48,30,66,69,44,53,51,42,53,52,45,38,54,39,44,52,50,42,42,49,58,71,46,54,58,51,60,55,59,52,78,81,56,72,77,66,62,52,66,55,69,62,53,60,52,46,49,51,48,52,50,52,46,47,54,49,52,54,48,46,52,54,28,44,74,70,74,51,25,79,70,49,47,78,66,53,47,56,54,48,52,49,40,52,50,53,51,50,50,54,49,50,23,42,56,48,12,41,74,25,42,69,53,13,41,20,47,38,35,51,43,22,41,50,55,51,43,51,70,62,42,79,72,57,90,87,66,81,71,68,41,62,60,50,34,52,72,69,40,65,65,40,76,34,39,76,21,25,33,68,60,63,58,86,91,68,59,74,72,39,86,51,50,38,29,47,56,60,56,68,61,55,71,58,68,83,42,58,84,54,63,47,62,56,55,50,39,49,43,46,17,50,27,52,32,53,57,51,47,22,54,75,70,65,45,63,67,55,62,66,70,30,58,63,47,62,52,43,49,43,63,70,44,51,61,53,92,42,59,67,58,40,53,48,33,51,51,49,19,50,48,52,51,47,35,42,73,68,27,40,63,58,27,31,62,60,41,86,58,45,55,59,51,50,43,50,53,38,48,51,49,33,52,52,25,51,48,49,37,52,54,46,51,53,48,52,55,49,34,71,68,74,55,81,51,35,38,30,43,32,40,32,60,25,59,67,70,45,74,47,64,42,74,54,39,61,75,47,48,50,56,38,39,53,41,26,50,49,37,37,53,53,35,51,49,53,47,47,47,58,56,34,31,69,65,45,41,46,52,51,52,49,48,42,66,65,36,37,78,67,43,68,69,34,67,64,56,46,51,53,53,51,52,46,63,64,44,76,49,76,88,70,52,82,74,61,74,50,41,54,51,34,59,77,80,61,74,78,64,68,80,43,68,62,46,53,51,34,59,74,42,77,68,50,53,64,38,68,64,52,67,41,39,54,46,61,65,47,50,51,67,64,37,91,56,44,89,72,54,66,88,36,53,64,57,44,34,59,71,64,63,45,48,80,92,67,22,64,80,45,61,75,99,66,96,80,43,66,62,56,55,38,44,21,51,29,45,16,50,53,35,53,54,29,59,51,72,60,80,72,89,72,79,79,49,54,35,46,50,21,26,53,53,49,30,19,30,44,36,27,37,42,70,76,43,28,80,79,43,94,38,31,46,67,33,38,48,52,51,45,53,52,48,40,53,51,47,48,50,30,40,49,70,64,70,33,71,67,61,43,49,65,33,38,67,54,34,32,45,32,42,45,66,52,68,93,74,40,50,63,56,48,37,27,5,28,53,47,19,50,53,39,52,52,39,22,71,72,69,32,57,64,55,37,26,44,53,61,45,82

Foldseek 3Di:
DPPPVFAFDDPQNVVQVQVVVQVLVVVLLVLLVVLLVLLVLQLCCLPPVLVCCPPPVSVVSNVVSVVVNLVSLVVSLVSLVVLAAWDWDDDDPDIWIKHKHQLVVNLLSLLLVLLSLLSVLLSFFQFQAAPPPPPPPPDGPLVVSVVSLVVSVVSVVVSLVVCVVVVNNVVRCVVNVLSSVLSVLSSVLLVVLNVLQNPACVHRQVLQAQLQAVVVQLVVCVPPLDDDRFQWQDQRRQFDWDDDPSGIDGPDPDPDDSPRLRTHTLVLLVPPDCPLVVVPPSVLLSLLSVLRSVLSLVVNVVVVSPVRVVSVPVVLVVCLVPPVVPPPLVSNVSSVLSNVLVVCCNVNHNQVSQVSDVCSLVSLLVSLVSLLVSLVVLLVVLVVVVVVCVVPDFAASMWMFISHVVIDIDGHHGCCSSSVSSNVSSVSSNVSSVVSNLCCQAPSSNLSSLSSVCSSPVVVQVPDVVSSVVNNVSNPDHDPVSRPDDQWFAFAALLPQPQPPDPVSVVVLVVVVGPIDHNDPLQSCLVCVLSSDPCNVVDDPLLVVLCVVLVQDCVRQLQNDDPDDDFPLLVLLLLLLLLLLLVLAPVPPDPDDQDSLNSNLNRVSRRSLVCLDRPVVPGPDDNVVSNVVSVLQSVLSNVLQVVLPHSVVCSRHSVSVLCSQCVPVVPHDSSSNSSSVSNVSLVVCCVVVNNVVSSNSSSD/DPQDVFAFDDPQNVVQVQVVVQVLVVVLLVLLVVLLVLLVLQLCCLPPVLVCCPPPVSVVSNVVSVVVNLVSLVVSLVSLVVLAAWDWDDDDPDIWIKHKHQLVVNLLSLLLVLLSLLSVLLSFFQFQAAPPPPPPPPDGPLVVSVVSLVVSVVSVVVSLVVCVVVVNNVVRCVVNVLSSVLSVLSSVLLVVLNVLQNPACVHRQVLQAQLQAVVVQLVVCVPPLDDDRFQWQDQRRQFDWDADPSGIYGPPPDPDDSPSLRTHTLVLLVPPDCVLLVPPPSVLLSLLSVLRSVLSLVVNVVVVVVSSVVSCVVVLVVCCVPPVVPPPLVSNVSSVLSNVLVVCCNVNHNQVSQVSDVCSLVSLLVSLVSLLVSLVVLLVVLVVVVVVCVPPDFAASMWMFISHVVIDIDGHHGCCSSSVSSNVSSVSSNVSSVVSNLCCQAPSSNLSSLSSVCSSPVVVQVVDPVSSVVNNVSNPDHDPVSSPDDQWFAFAALLPQPPPPDPVSVVVLVVVPGPIDHNDPLQSCLVCVLSSDPCNVVDDPLLVVLCVVLVPDCVRQLQNDDPDDDFPLLVLLLLLLLLLLLVLQPVPPDPDDQDSLNSNLNRVSRRSLVCLDRPVVPGPDDNVVSNVVSVLQSVLSNVLQVVLPHSVVCSNHSVSVLCSQCVPVVPHDSSSNSSSVSNVSLVVVCVPVNNVVSSNSSSD

Radius of gyration: 37.69 Å; Cα contacts (8 Å, |Δi|>4): 1864; chains: 2; bounding box: 95×109×84 Å

InterPro domains:
  IPR025315 Domain of unknown function DUF4220 [PF13968] (65-495)